Protein AF-A0A1Z1WPI7-F1 (afdb_monomer)

Mean predicted aligned error: 21.2 Å

Structure (mmCIF, N/CA/C/O backbone):
data_AF-A0A1Z1WPI7-F1
#
_entry.id   AF-A0A1Z1WPI7-F1
#
loop_
_atom_site.group_PDB
_atom_site.id
_atom_site.type_symbol
_atom_site.label_atom_id
_atom_site.label_alt_id
_atom_site.label_comp_id
_atom_site.label_asym_id
_atom_site.label_entity_id
_atom_site.label_seq_id
_atom_site.pdbx_PDB_ins_code
_atom_site.Cartn_x
_atom_site.Cartn_y
_atom_site.Cartn_z
_atom_site.occupancy
_atom_site.B_iso_or_equiv
_atom_site.auth_seq_id
_atom_site.auth_comp_id
_atom_site.auth_asym_id
_atom_site.auth_atom_id
_atom_site.pdbx_PDB_model_num
ATOM 1 N N . MET A 1 1 ? -1.617 28.868 -52.936 1.00 32.94 1 MET A N 1
ATOM 2 C CA . MET A 1 1 ? -2.208 29.640 -51.812 1.00 32.94 1 MET A CA 1
ATOM 3 C C . MET A 1 1 ? -1.440 29.345 -50.527 1.00 32.94 1 MET A C 1
ATOM 5 O O . MET A 1 1 ? -1.258 28.173 -50.223 1.00 32.94 1 MET A O 1
ATOM 9 N N . ARG A 1 2 ? -1.008 30.356 -49.756 1.00 34.38 2 ARG A N 1
ATOM 10 C CA . ARG A 1 2 ? -0.411 30.144 -48.420 1.00 34.38 2 ARG A CA 1
ATOM 11 C C . ARG A 1 2 ? -1.518 29.889 -47.385 1.00 34.38 2 ARG A C 1
ATOM 13 O O . ARG A 1 2 ? -2.232 30.821 -47.031 1.00 34.38 2 ARG A O 1
ATOM 20 N N . ARG A 1 3 ? -1.651 28.663 -46.863 1.00 34.53 3 ARG A N 1
ATOM 21 C CA . ARG A 1 3 ? -2.410 28.413 -45.621 1.00 34.53 3 ARG A CA 1
ATOM 22 C C . ARG A 1 3 ? -1.461 28.576 -44.436 1.00 34.53 3 ARG A C 1
ATOM 24 O O . ARG A 1 3 ? -0.610 27.724 -44.213 1.00 34.53 3 ARG A O 1
ATOM 31 N N . GLY A 1 4 ? -1.587 29.683 -43.706 1.00 31.03 4 GLY A N 1
ATOM 32 C CA . GLY A 1 4 ? -0.762 29.945 -42.526 1.00 31.03 4 GLY A CA 1
ATOM 33 C C . GLY A 1 4 ? -0.968 28.877 -41.449 1.00 31.03 4 GLY A C 1
ATOM 34 O O . GLY A 1 4 ? -2.103 28.586 -41.069 1.00 31.03 4 GLY A O 1
ATOM 35 N N . ALA A 1 5 ? 0.127 28.303 -40.947 1.00 36.59 5 ALA A N 1
ATOM 36 C CA . ALA A 1 5 ? 0.103 27.317 -39.873 1.00 36.59 5 ALA A CA 1
ATOM 37 C C . ALA A 1 5 ? -0.274 27.987 -38.539 1.00 36.59 5 ALA A C 1
ATOM 39 O O . ALA A 1 5 ? 0.582 28.376 -37.745 1.00 36.59 5 ALA A O 1
ATOM 40 N N . ALA A 1 6 ? -1.577 28.146 -38.297 1.00 33.50 6 ALA A N 1
ATOM 41 C CA . ALA A 1 6 ? -2.096 28.681 -37.046 1.00 33.50 6 ALA A CA 1
ATOM 42 C C . ALA A 1 6 ? -1.618 27.810 -35.873 1.00 33.50 6 ALA A C 1
ATOM 44 O O . ALA A 1 6 ? -2.041 26.660 -35.729 1.00 33.50 6 ALA A O 1
ATOM 45 N N . VAL A 1 7 ? -0.734 28.362 -35.034 1.00 39.66 7 VAL A N 1
ATOM 46 C CA . VAL A 1 7 ? -0.129 27.662 -33.892 1.00 39.66 7 VAL A CA 1
ATOM 47 C C . VAL A 1 7 ? -1.212 27.345 -32.859 1.00 39.66 7 VAL A C 1
ATOM 49 O O . VAL A 1 7 ? -1.487 28.130 -31.946 1.00 39.66 7 VAL A O 1
ATOM 52 N N . ARG A 1 8 ? -1.839 26.172 -33.008 1.00 40.34 8 ARG A N 1
ATOM 53 C CA . ARG A 1 8 ? -2.833 25.622 -32.081 1.00 40.34 8 ARG A CA 1
ATOM 54 C C . ARG A 1 8 ? -2.172 25.376 -30.725 1.00 40.34 8 ARG A C 1
ATOM 56 O O . ARG A 1 8 ? -1.647 24.297 -30.458 1.00 40.34 8 ARG A O 1
ATOM 63 N N . ARG A 1 9 ? -2.200 26.394 -29.858 1.00 49.09 9 ARG A N 1
ATOM 64 C CA . ARG A 1 9 ? -1.829 26.274 -28.441 1.00 49.09 9 ARG A CA 1
ATOM 65 C C . ARG A 1 9 ? -2.618 25.091 -27.855 1.00 49.09 9 ARG A C 1
ATOM 67 O O . ARG A 1 9 ? -3.845 25.112 -27.960 1.00 49.09 9 ARG A O 1
ATOM 74 N N . PRO A 1 10 ? -1.969 24.067 -27.268 1.00 51.22 10 PRO A N 1
ATOM 75 C CA . PRO A 1 10 ? -2.675 22.877 -26.805 1.00 51.22 10 PRO A CA 1
ATOM 76 C C . PRO A 1 10 ? -3.726 23.263 -25.749 1.00 51.22 10 PRO A C 1
ATOM 78 O O . PRO A 1 10 ? -3.435 24.104 -24.888 1.00 51.22 10 PRO A O 1
ATOM 81 N N . PRO A 1 11 ? -4.946 22.693 -25.804 1.00 49.06 11 PRO A N 1
ATOM 82 C CA . PRO A 1 11 ? -6.082 23.166 -25.017 1.00 49.06 11 PRO A CA 1
ATOM 83 C C . PRO A 1 11 ? -5.834 22.933 -23.525 1.00 49.06 11 PRO A C 1
ATOM 85 O O . PRO A 1 11 ? -5.950 21.812 -23.033 1.00 49.06 11 PRO A O 1
ATOM 88 N N . ARG A 1 12 ? -5.491 24.001 -22.792 1.00 62.25 12 ARG A N 1
ATOM 89 C CA . ARG A 1 12 ? -5.020 23.946 -21.391 1.00 62.25 12 ARG A CA 1
ATOM 90 C C . ARG A 1 12 ? -6.008 23.315 -20.400 1.00 62.25 12 ARG A C 1
ATOM 92 O O . ARG A 1 12 ? -5.585 22.936 -19.313 1.00 62.25 12 ARG A O 1
ATOM 99 N N . GLY A 1 13 ? -7.280 23.160 -20.777 1.00 69.00 13 GLY A N 1
ATOM 100 C CA . GLY A 1 13 ? -8.327 22.564 -19.943 1.00 69.00 13 GLY A CA 1
ATOM 101 C C . GLY A 1 13 ? -7.984 21.181 -19.379 1.00 69.00 13 GLY A C 1
ATOM 102 O O . GLY A 1 13 ? -8.378 20.896 -18.255 1.00 69.00 13 GLY A O 1
ATOM 103 N N . HIS A 1 14 ? -7.180 20.361 -20.071 1.00 69.69 14 HIS A N 1
ATOM 104 C CA . HIS A 1 14 ? -6.776 19.047 -19.547 1.00 69.69 14 HIS A CA 1
ATOM 105 C C . HIS A 1 14 ? -5.977 19.130 -18.235 1.00 69.69 14 HIS A C 1
ATOM 107 O O . HIS A 1 14 ? -6.148 18.271 -17.377 1.00 69.69 14 HIS A O 1
ATOM 113 N N . TRP A 1 15 ? -5.176 20.183 -18.023 1.00 74.56 15 TRP A N 1
ATOM 114 C CA . TRP A 1 15 ? -4.492 20.405 -16.742 1.00 74.56 15 TRP A CA 1
ATOM 115 C C . TRP A 1 15 ? -5.461 20.799 -15.628 1.00 74.56 15 TRP A C 1
ATOM 117 O O . TRP A 1 15 ? -5.287 20.370 -14.494 1.00 74.56 15 TRP A O 1
ATOM 127 N N . LEU A 1 16 ? -6.493 21.584 -15.946 1.00 77.12 16 LEU A N 1
ATOM 128 C CA . LEU A 1 16 ? -7.497 22.019 -14.974 1.00 77.12 16 LEU A CA 1
ATOM 129 C C . LEU A 1 16 ? -8.421 20.855 -14.578 1.00 77.12 16 LEU A C 1
ATOM 131 O O . LEU A 1 16 ? -8.688 20.669 -13.395 1.00 77.12 16 LEU A O 1
ATOM 135 N N . VAL A 1 17 ? -8.814 20.013 -15.541 1.00 76.75 17 VAL A N 1
ATOM 136 C CA . VAL A 1 17 ? -9.531 18.751 -15.285 1.00 76.75 17 VAL A CA 1
ATOM 137 C C . VAL A 1 17 ? -8.669 17.787 -14.465 1.00 76.75 17 VAL A C 1
ATOM 139 O O . VAL A 1 17 ? -9.158 17.238 -13.483 1.00 76.75 17 VAL A O 1
ATOM 142 N N . LEU A 1 18 ? -7.385 17.614 -14.803 1.00 74.56 18 LEU A N 1
ATOM 143 C CA . LEU A 1 18 ? -6.472 16.757 -14.040 1.00 74.56 18 LEU A CA 1
ATOM 144 C C . LEU A 1 18 ? -6.301 17.247 -12.594 1.00 74.56 18 LEU A C 1
ATOM 146 O O . LEU A 1 18 ? -6.396 16.445 -11.671 1.00 74.56 18 LEU A O 1
ATOM 150 N N . LEU A 1 19 ? -6.100 18.552 -12.383 1.00 76.56 19 LEU A N 1
ATOM 151 C CA . LEU A 1 19 ? -6.008 19.142 -11.043 1.00 76.56 19 LEU A CA 1
ATOM 152 C C . LEU A 1 19 ? -7.310 18.976 -10.250 1.00 76.56 19 LEU A C 1
ATOM 154 O O . LEU A 1 19 ? -7.251 18.652 -9.067 1.00 76.56 19 LEU A O 1
ATOM 158 N N . LEU A 1 20 ? -8.474 19.135 -10.889 1.00 76.88 20 LEU A N 1
ATOM 159 C CA . LEU A 1 20 ? -9.774 18.919 -10.250 1.00 76.88 20 LEU A CA 1
ATOM 160 C C . LEU A 1 20 ? -9.973 17.450 -9.844 1.00 76.88 20 LEU A C 1
ATOM 162 O O . LEU A 1 20 ? -10.379 17.179 -8.717 1.00 76.88 20 LEU A O 1
ATOM 166 N N . VAL A 1 21 ? -9.638 16.499 -10.723 1.00 75.31 21 VAL A N 1
ATOM 167 C CA . VAL A 1 21 ? -9.708 15.058 -10.424 1.00 75.31 21 VAL A CA 1
ATOM 168 C C . VAL A 1 21 ? -8.744 14.688 -9.296 1.00 75.31 21 VAL A C 1
ATOM 170 O O . VAL A 1 21 ? -9.155 14.022 -8.349 1.00 75.31 21 VAL A O 1
ATOM 173 N N . LEU A 1 22 ? -7.494 15.161 -9.339 1.00 74.50 22 LEU A N 1
ATOM 174 C CA . LEU A 1 22 ? -6.513 14.925 -8.275 1.00 74.50 22 LEU A CA 1
ATOM 175 C C . LEU A 1 22 ? -6.944 15.546 -6.939 1.00 74.50 22 LEU A C 1
ATOM 177 O O . LEU A 1 22 ? -6.740 14.925 -5.900 1.00 74.50 22 LEU A O 1
ATOM 181 N N . LEU A 1 23 ? -7.584 16.720 -6.948 1.00 74.50 23 LEU A N 1
ATOM 182 C CA . LEU A 1 23 ? -8.139 17.343 -5.745 1.00 74.50 23 LEU A CA 1
ATOM 183 C C . LEU A 1 23 ? -9.301 16.521 -5.167 1.00 74.50 23 LEU A C 1
ATOM 185 O O . LEU A 1 23 ? -9.320 16.264 -3.966 1.00 74.50 23 LEU A O 1
ATOM 189 N N . VAL A 1 24 ? -10.238 16.060 -6.002 1.00 75.00 24 VAL A N 1
ATOM 190 C CA . VAL A 1 24 ? -11.356 15.201 -5.566 1.00 75.00 24 VAL A CA 1
ATOM 191 C C . VAL A 1 24 ? -10.845 13.865 -5.020 1.00 75.00 24 VAL A C 1
ATOM 193 O O . VAL A 1 24 ? -11.319 13.415 -3.977 1.00 75.00 24 VAL A O 1
ATOM 196 N N . VAL A 1 25 ? -9.842 13.257 -5.660 1.00 71.00 25 VAL A N 1
ATOM 197 C CA . VAL A 1 25 ? -9.170 12.040 -5.173 1.00 71.00 25 VAL A CA 1
ATOM 198 C C . VAL A 1 25 ? -8.462 12.295 -3.841 1.00 71.00 25 VAL A C 1
ATOM 200 O O . VAL A 1 25 ? -8.660 11.538 -2.897 1.00 71.00 25 VAL A O 1
ATOM 203 N N . ALA A 1 26 ? -7.698 13.381 -3.712 1.00 71.62 26 ALA A N 1
ATOM 204 C CA . ALA A 1 26 ? -7.003 13.714 -2.470 1.00 71.62 26 ALA A CA 1
ATOM 205 C C . ALA A 1 26 ? -7.980 13.981 -1.312 1.00 71.62 26 ALA A C 1
ATOM 207 O O . ALA A 1 26 ? -7.765 13.486 -0.209 1.00 71.62 26 ALA A O 1
ATOM 208 N N . VAL A 1 27 ? -9.077 14.705 -1.558 1.00 72.88 27 VAL A N 1
ATOM 209 C CA . VAL A 1 27 ? -10.112 14.989 -0.548 1.00 72.88 27 VAL A CA 1
ATOM 210 C C . VAL A 1 27 ? -10.879 13.723 -0.157 1.00 72.88 27 VAL A C 1
ATOM 212 O O . VAL A 1 27 ? -11.120 13.511 1.030 1.00 72.88 27 VAL A O 1
ATOM 215 N N . THR A 1 28 ? -11.233 12.855 -1.111 1.00 69.12 28 THR A N 1
ATOM 216 C CA . THR A 1 28 ? -11.934 11.592 -0.806 1.00 69.12 28 THR A CA 1
ATOM 217 C C . THR A 1 28 ? -11.032 10.588 -0.089 1.00 69.12 28 THR A C 1
ATOM 219 O O . THR A 1 28 ? -11.479 9.990 0.886 1.00 69.12 28 THR A O 1
ATOM 222 N N . LEU A 1 29 ? -9.755 10.466 -0.470 1.00 69.19 29 LEU A N 1
ATOM 223 C CA . LEU A 1 29 ? -8.763 9.676 0.269 1.00 69.19 29 LEU A CA 1
ATOM 224 C C . LEU A 1 29 ? -8.523 10.225 1.680 1.00 69.19 29 LEU A C 1
ATOM 226 O O . LEU A 1 29 ? -8.570 9.459 2.639 1.00 69.19 29 LEU A O 1
ATOM 230 N N . PHE A 1 30 ? -8.312 11.538 1.831 1.00 71.06 30 PHE A N 1
ATOM 231 C CA . PHE A 1 30 ? -8.130 12.165 3.144 1.00 71.06 30 PHE A CA 1
ATOM 232 C C . PHE A 1 30 ? -9.346 11.911 4.041 1.00 71.06 30 PHE A C 1
ATOM 234 O O . PHE A 1 30 ? -9.194 11.521 5.196 1.00 71.06 30 PHE A O 1
ATOM 241 N N . PHE A 1 31 ? -10.559 12.071 3.502 1.00 69.12 31 PHE A N 1
ATOM 242 C CA . PHE A 1 31 ? -11.795 11.784 4.222 1.00 69.12 31 PHE A CA 1
ATOM 243 C C . PHE A 1 31 ? -11.914 10.301 4.600 1.00 69.12 31 PHE A C 1
ATOM 245 O O . PHE A 1 31 ? -12.256 9.996 5.743 1.00 69.12 31 PHE A O 1
ATOM 252 N N . GLU A 1 32 ? -11.600 9.374 3.692 1.00 68.56 32 GLU A N 1
ATOM 253 C CA . GLU A 1 32 ? -11.678 7.931 3.944 1.00 68.56 32 GLU A CA 1
ATOM 254 C C . GLU A 1 32 ? -10.673 7.480 5.011 1.00 68.56 32 GLU A C 1
ATOM 256 O O . GLU A 1 32 ? -11.058 6.800 5.963 1.00 68.56 32 GLU A O 1
ATOM 261 N N . GLY A 1 33 ? -9.416 7.923 4.910 1.00 64.94 33 GLY A N 1
ATOM 262 C CA . GLY A 1 33 ? -8.369 7.648 5.893 1.00 64.94 33 GLY A CA 1
ATOM 263 C C . GLY A 1 33 ? -8.685 8.250 7.263 1.00 64.94 33 GLY A C 1
ATOM 264 O O . GLY A 1 33 ? -8.672 7.544 8.273 1.00 64.94 33 GLY A O 1
ATOM 265 N N . TRP A 1 34 ? -9.074 9.529 7.310 1.00 66.25 34 TRP A N 1
ATOM 266 C CA . TRP A 1 34 ? -9.454 10.217 8.549 1.00 66.25 34 TRP A CA 1
ATOM 267 C C . TRP A 1 34 ? -10.656 9.559 9.243 1.00 66.25 34 TRP A C 1
ATOM 269 O O . TRP A 1 34 ? -10.625 9.295 10.445 1.00 66.25 34 TRP A O 1
ATOM 279 N N . THR A 1 35 ? -11.718 9.243 8.496 1.00 60.75 35 THR A N 1
ATOM 280 C CA . THR A 1 35 ? -12.928 8.606 9.051 1.00 60.75 35 THR A CA 1
ATOM 281 C C . THR A 1 35 ? -12.760 7.124 9.388 1.00 60.75 35 THR A C 1
ATOM 283 O O . THR A 1 35 ? -13.684 6.549 9.964 1.00 60.75 35 THR A O 1
ATOM 286 N N . THR A 1 36 ? -11.607 6.522 9.079 1.00 57.88 36 THR A N 1
ATOM 287 C CA . THR A 1 36 ? -11.300 5.115 9.381 1.00 57.88 36 THR A CA 1
ATOM 288 C C . THR A 1 36 ? -10.237 4.965 10.474 1.00 57.88 36 THR A C 1
ATOM 290 O O . THR A 1 36 ? -10.410 4.119 11.344 1.00 57.88 36 THR A O 1
ATOM 293 N N . HIS A 1 37 ? -9.189 5.803 10.501 1.00 52.97 37 HIS A N 1
ATOM 294 C CA . HIS A 1 37 ? -8.031 5.609 11.392 1.00 52.97 37 HIS A CA 1
ATOM 295 C C . HIS A 1 37 ? -7.877 6.626 12.541 1.00 52.97 37 HIS A C 1
ATOM 297 O O . HIS A 1 37 ? -7.374 6.246 13.597 1.00 52.97 37 HIS A O 1
ATOM 303 N N . GLN A 1 38 ? -8.391 7.865 12.449 1.00 48.00 38 GLN A N 1
ATOM 304 C CA . GLN A 1 38 ? -8.475 8.814 13.593 1.00 48.00 38 GLN A CA 1
ATOM 305 C C . GLN A 1 38 ? -9.589 8.427 14.599 1.00 48.00 38 GLN A C 1
ATOM 307 O O . GLN A 1 38 ? -10.357 9.264 15.077 1.00 48.00 38 GLN A O 1
ATOM 312 N N . VAL A 1 39 ? -9.741 7.124 14.838 1.00 48.25 39 VAL A N 1
ATOM 313 C CA . VAL A 1 39 ? -10.968 6.472 15.313 1.00 48.25 39 VAL A CA 1
ATOM 314 C C . VAL A 1 39 ? -10.675 5.390 16.355 1.00 48.25 39 VAL A C 1
ATOM 316 O O . VAL A 1 39 ? -11.406 5.272 17.333 1.00 48.25 39 VAL A O 1
ATOM 319 N N . ASP A 1 40 ? -9.587 4.634 16.182 1.00 41.41 40 ASP A N 1
ATOM 320 C CA . ASP A 1 40 ? -9.308 3.434 16.984 1.00 41.41 40 ASP A CA 1
ATOM 321 C C . ASP A 1 40 ? -8.554 3.689 18.299 1.00 41.41 40 ASP A C 1
ATOM 323 O O . ASP A 1 40 ? -8.509 2.810 19.157 1.00 41.41 40 ASP A O 1
ATOM 327 N N . ALA A 1 41 ? -8.042 4.902 18.516 1.00 39.16 41 ALA A N 1
ATOM 328 C CA . ALA A 1 41 ? -7.296 5.282 19.723 1.00 39.16 41 ALA A CA 1
ATOM 329 C C . ALA A 1 41 ? -8.152 5.401 21.011 1.00 39.16 41 ALA A C 1
ATOM 331 O O . ALA A 1 41 ? -7.642 5.815 22.046 1.00 39.16 41 ALA A O 1
ATOM 332 N N . ALA A 1 42 ? -9.449 5.074 20.954 1.00 43.69 42 ALA A N 1
ATOM 333 C CA . ALA A 1 42 ? -10.412 5.242 22.049 1.00 43.69 42 ALA A CA 1
ATOM 334 C C . ALA A 1 42 ? -11.300 3.996 22.269 1.00 43.69 42 ALA A C 1
ATOM 336 O O . ALA A 1 42 ? -12.483 4.124 22.582 1.00 43.69 42 ALA A O 1
ATOM 337 N N . ARG A 1 43 ? -10.742 2.790 22.070 1.00 49.88 43 ARG A N 1
ATOM 338 C CA . ARG A 1 43 ? -11.417 1.496 22.334 1.00 49.88 43 ARG A CA 1
ATOM 339 C C . ARG A 1 43 ? -11.206 0.953 23.759 1.00 49.88 43 ARG A C 1
ATOM 341 O O . ARG A 1 43 ? -11.812 -0.051 24.130 1.00 49.88 43 ARG A O 1
ATOM 348 N N . THR A 1 44 ? -10.323 1.564 24.547 1.00 53.00 44 THR A N 1
ATOM 349 C CA . THR A 1 44 ? -10.037 1.193 25.941 1.00 53.00 44 THR A CA 1
ATOM 350 C C . THR A 1 44 ? -10.744 2.149 26.895 1.00 53.00 44 THR A C 1
ATOM 352 O O . THR A 1 44 ? -10.412 3.329 26.982 1.00 53.00 44 THR A O 1
ATOM 355 N N . LYS A 1 45 ? -11.725 1.629 27.637 1.00 58.84 45 LYS A N 1
ATOM 356 C CA . LYS A 1 45 ? -12.416 2.385 28.684 1.00 58.84 45 LYS A CA 1
ATOM 357 C C . LYS A 1 45 ? -11.468 2.610 29.874 1.00 58.84 45 LYS A C 1
ATOM 359 O O . LYS A 1 45 ? -10.993 1.616 30.426 1.00 58.84 45 LYS A O 1
ATOM 364 N N . PRO A 1 46 ? -11.211 3.856 30.310 1.00 61.03 46 PRO A N 1
ATOM 365 C CA . PRO A 1 46 ? -10.409 4.106 31.505 1.00 61.03 46 PRO A CA 1
ATOM 366 C C . PRO A 1 46 ? -11.139 3.625 32.777 1.00 61.03 46 PRO A C 1
ATOM 368 O O . PRO A 1 46 ? -12.374 3.617 32.810 1.00 61.03 46 PRO A O 1
ATOM 371 N N . PRO A 1 47 ? -10.412 3.254 33.848 1.00 63.91 47 PRO A N 1
ATOM 372 C CA . PRO A 1 47 ? -11.021 2.817 35.104 1.00 63.91 47 PRO A CA 1
ATOM 373 C C . PRO A 1 47 ? -11.893 3.911 35.747 1.00 63.91 47 PRO A C 1
ATOM 375 O O . PRO A 1 47 ? -11.672 5.110 35.560 1.00 63.91 47 PRO A O 1
ATOM 378 N N . CYS A 1 48 ? -12.888 3.496 36.539 1.00 71.56 48 CYS A N 1
ATOM 379 C CA . CYS A 1 48 ? -13.849 4.394 37.187 1.00 71.56 48 CYS A CA 1
ATOM 380 C C . CYS A 1 48 ? -13.216 5.257 38.295 1.00 71.56 48 CYS A C 1
ATOM 382 O O . CYS A 1 48 ? -13.342 4.967 39.480 1.00 71.56 48 CYS A O 1
ATOM 384 N N . THR A 1 49 ? -12.581 6.365 37.913 1.00 71.75 49 THR A N 1
ATOM 385 C CA . THR A 1 49 ? -11.923 7.307 38.840 1.00 71.75 49 THR A CA 1
ATOM 386 C C . THR A 1 49 ? -12.885 8.160 39.671 1.00 71.75 49 THR A C 1
ATOM 388 O O . THR A 1 49 ? -12.482 8.705 40.697 1.00 71.75 49 THR A O 1
ATOM 391 N N . ARG A 1 50 ? -14.147 8.315 39.243 1.00 80.62 50 ARG A N 1
ATOM 392 C CA . ARG A 1 50 ? -15.207 9.038 39.975 1.00 80.62 50 ARG A CA 1
ATOM 393 C C . ARG A 1 50 ? -16.565 8.363 39.730 1.00 80.62 50 ARG A C 1
ATOM 395 O O . ARG A 1 50 ? -16.888 8.153 38.560 1.00 80.62 50 ARG A O 1
ATOM 402 N N . PRO A 1 51 ? -17.365 8.033 40.759 1.00 83.00 51 PRO A N 1
ATOM 403 C CA . PRO A 1 51 ? -18.720 7.516 40.562 1.00 83.00 51 PRO A CA 1
ATOM 404 C C . PRO A 1 51 ? -19.654 8.596 39.995 1.00 83.00 51 PRO A C 1
ATOM 406 O O . PRO A 1 51 ? -19.332 9.789 40.006 1.00 83.00 51 PRO A O 1
ATOM 409 N N . ILE A 1 52 ? -20.821 8.178 39.505 1.00 86.88 52 ILE A N 1
ATOM 410 C CA . ILE A 1 52 ? -21.882 9.101 39.085 1.00 86.88 52 ILE A CA 1
ATOM 411 C C . ILE A 1 52 ? -22.542 9.775 40.313 1.00 86.88 52 ILE A C 1
ATOM 413 O O . ILE A 1 52 ? -22.405 9.290 41.438 1.00 86.88 52 ILE A O 1
ATOM 417 N N . PRO A 1 53 ? -23.246 10.913 40.159 1.00 85.81 53 PRO A N 1
ATOM 418 C CA . PRO A 1 53 ? -23.950 11.554 41.269 1.00 85.81 53 PRO A CA 1
ATOM 419 C C . PRO A 1 53 ? -25.067 10.659 41.819 1.00 85.81 53 PRO A C 1
ATOM 421 O O . PRO A 1 53 ? -25.843 10.111 41.040 1.00 85.81 53 PRO A O 1
ATOM 424 N N . ARG A 1 54 ? -25.233 10.606 43.150 1.00 82.94 54 ARG A N 1
ATOM 425 C CA . ARG A 1 54 ? -26.237 9.754 43.833 1.00 82.94 54 ARG A CA 1
ATOM 426 C C . ARG A 1 54 ? -27.672 9.879 43.299 1.00 82.94 54 ARG A C 1
ATOM 428 O O . ARG A 1 54 ? -28.418 8.915 43.346 1.00 82.94 54 ARG A O 1
ATOM 435 N N . ALA A 1 55 ? -28.056 11.041 42.765 1.00 80.75 55 ALA A N 1
ATOM 436 C CA . ALA A 1 55 ? -29.371 11.265 42.149 1.00 80.75 55 ALA A CA 1
ATOM 437 C C . ALA A 1 55 ? -29.600 10.499 40.824 1.00 80.75 55 ALA A C 1
ATOM 439 O O . ALA A 1 55 ? -30.709 10.515 40.298 1.00 80.75 55 ALA A O 1
ATOM 440 N N . ALA A 1 56 ? -28.563 9.861 40.277 1.00 81.69 56 ALA A N 1
ATOM 441 C CA . ALA A 1 56 ? -28.620 8.965 39.124 1.00 81.69 56 ALA A CA 1
ATOM 442 C C . ALA A 1 56 ? -28.113 7.542 39.442 1.00 81.69 56 ALA A C 1
ATOM 444 O O . ALA A 1 56 ? -28.122 6.682 38.566 1.00 81.69 56 ALA A O 1
ATOM 445 N N . ASP A 1 57 ? -27.681 7.299 40.683 1.00 83.00 57 ASP A N 1
ATOM 446 C CA . ASP A 1 57 ? -27.115 6.035 41.171 1.00 83.00 57 ASP A CA 1
ATOM 447 C C . ASP A 1 57 ? -28.198 5.173 41.846 1.00 83.00 57 ASP A C 1
ATOM 449 O O . ASP A 1 57 ? -28.042 4.672 42.957 1.00 83.00 57 ASP A O 1
ATOM 453 N N . ASP A 1 58 ? -29.364 5.076 41.200 1.00 82.81 58 ASP A N 1
ATOM 454 C CA . ASP A 1 58 ? -30.548 4.379 41.719 1.00 82.81 58 ASP A CA 1
ATOM 455 C C . ASP A 1 58 ? -30.884 3.091 40.948 1.00 82.81 58 ASP A C 1
ATOM 457 O O . ASP A 1 58 ? -32.003 2.576 41.010 1.00 82.81 58 ASP A O 1
ATOM 461 N N . GLY A 1 59 ? -29.901 2.560 40.211 1.00 79.81 59 GLY A N 1
ATOM 462 C CA . GLY A 1 59 ? -29.997 1.290 39.485 1.00 79.81 59 GLY A CA 1
ATOM 463 C C . GLY A 1 59 ? -30.988 1.291 38.316 1.00 79.81 59 GLY A C 1
ATOM 464 O O . GLY A 1 59 ? -31.390 0.221 37.855 1.00 79.81 59 GLY A O 1
ATOM 465 N N . LYS A 1 60 ? -31.425 2.465 37.843 1.00 89.69 60 LYS A N 1
ATOM 466 C CA . LYS A 1 60 ? -32.354 2.600 36.715 1.00 89.69 60 LYS A CA 1
ATOM 467 C C . LYS A 1 60 ? -31.604 2.881 35.398 1.00 89.69 60 LYS A C 1
ATOM 469 O O . LYS A 1 60 ? -30.785 3.797 35.351 1.00 89.69 60 LYS A O 1
ATOM 474 N N . PRO A 1 61 ? -31.896 2.154 34.303 1.00 89.94 61 PRO A N 1
ATOM 475 C CA . PRO A 1 61 ? -31.074 2.171 33.087 1.00 89.94 61 PRO A CA 1
ATOM 476 C C . PRO A 1 61 ? -31.296 3.366 32.145 1.00 89.94 61 PRO A C 1
ATOM 478 O O . PRO A 1 61 ? -30.518 3.560 31.215 1.00 89.94 61 PRO A O 1
ATOM 481 N N . LEU A 1 62 ? -32.359 4.156 32.314 1.00 92.44 62 LEU A N 1
ATOM 482 C CA . LEU A 1 62 ? -32.664 5.278 31.419 1.00 92.44 62 LEU A CA 1
ATOM 483 C C . LEU A 1 62 ? -32.346 6.595 32.114 1.00 92.44 62 LEU A C 1
ATOM 485 O O . LEU A 1 62 ? -32.945 6.884 33.146 1.00 92.44 62 LEU A O 1
ATOM 489 N N . LEU A 1 63 ? -31.458 7.407 31.536 1.00 91.31 63 LEU A N 1
ATOM 490 C CA . LEU A 1 63 ? -31.003 8.668 32.120 1.00 91.31 63 LEU A CA 1
ATOM 491 C C . LEU A 1 63 ? -31.392 9.854 31.232 1.00 91.31 63 LEU A C 1
ATOM 493 O O . LEU A 1 63 ? -30.889 10.023 30.117 1.00 91.31 63 LEU A O 1
ATOM 497 N N . ARG A 1 64 ? -32.259 10.722 31.760 1.00 90.00 64 ARG A N 1
ATOM 498 C CA . ARG A 1 64 ? -32.608 12.010 31.158 1.00 90.00 64 ARG A CA 1
ATOM 499 C C . ARG A 1 64 ? -32.042 13.145 32.003 1.00 90.00 64 ARG A C 1
ATOM 501 O O . ARG A 1 64 ? -32.447 13.346 33.147 1.00 90.00 64 ARG A O 1
ATOM 508 N N . PHE A 1 65 ? -31.142 13.916 31.408 1.00 87.75 65 PHE A N 1
ATOM 509 C CA . PHE A 1 65 ? -30.557 15.112 32.006 1.00 87.75 65 PHE A CA 1
ATOM 510 C C . PHE A 1 65 ? -31.471 16.324 31.750 1.00 87.75 65 PHE A C 1
ATOM 512 O O . PHE A 1 65 ? -32.181 16.379 30.743 1.00 87.75 65 PHE A O 1
ATOM 519 N N . GLY A 1 66 ? -31.461 17.300 32.655 1.00 80.31 66 GLY A N 1
ATOM 520 C CA . GLY A 1 66 ? -32.218 18.544 32.533 1.00 80.31 66 GLY A CA 1
ATOM 521 C C . GLY A 1 66 ? -31.672 19.652 33.443 1.00 80.31 66 GLY A C 1
ATOM 522 O O . GLY A 1 66 ? -30.749 19.417 34.224 1.00 80.31 66 GLY A O 1
ATOM 523 N N . PRO A 1 67 ? -32.241 20.870 33.389 1.00 72.94 67 PRO A N 1
ATOM 524 C CA . PRO A 1 67 ? -31.708 22.029 34.113 1.00 72.94 67 PRO A CA 1
ATOM 525 C C . PRO A 1 67 ? -31.780 21.905 35.645 1.00 72.94 67 PRO A C 1
ATOM 527 O O . PRO A 1 67 ? -31.063 22.614 36.341 1.00 72.94 67 PRO A O 1
ATOM 530 N N . LYS A 1 68 ? -32.613 20.998 36.180 1.00 69.19 68 LYS A N 1
ATOM 531 C CA . LYS A 1 68 ? -32.732 20.712 37.623 1.00 69.19 68 LYS A CA 1
ATOM 532 C C . LYS A 1 68 ? -31.965 19.456 38.084 1.00 69.19 68 LYS A C 1
ATOM 534 O O . LYS A 1 68 ? -32.127 19.048 39.227 1.00 69.19 68 LYS A O 1
ATOM 539 N N . GLY A 1 69 ? -31.156 18.831 37.221 1.00 80.75 69 GLY A N 1
ATOM 540 C CA . GLY A 1 69 ? -30.387 17.620 37.541 1.00 80.75 69 GLY A CA 1
ATOM 541 C C . GLY A 1 69 ? -30.637 16.462 36.571 1.00 80.75 69 GLY A C 1
ATOM 542 O O . GLY A 1 69 ? -30.935 16.674 35.396 1.00 80.75 69 GLY A O 1
ATOM 543 N N . VAL A 1 70 ? -30.500 15.227 37.056 1.00 87.69 70 VAL A N 1
ATOM 544 C CA . VAL A 1 70 ? -30.772 14.007 36.279 1.00 87.69 70 VAL A CA 1
ATOM 545 C C . VAL A 1 70 ? -32.026 13.329 36.811 1.00 87.69 70 VAL A C 1
ATOM 547 O O . VAL A 1 70 ? -32.281 13.322 38.010 1.00 87.69 70 VAL A O 1
ATOM 550 N N . THR A 1 71 ? -32.815 12.781 35.894 1.00 89.50 71 THR A N 1
ATOM 551 C CA . THR A 1 71 ? -34.022 12.000 36.166 1.00 89.50 71 THR A CA 1
ATOM 552 C C . THR A 1 71 ? -33.856 10.620 35.546 1.00 89.50 71 THR A C 1
ATOM 554 O O . THR A 1 71 ? -33.441 10.516 34.388 1.00 89.50 71 THR A O 1
ATOM 557 N N . THR A 1 72 ? -34.155 9.570 36.309 1.00 91.38 72 THR A N 1
ATOM 558 C CA . THR A 1 72 ? -33.916 8.183 35.898 1.00 91.38 72 THR A CA 1
ATOM 559 C C . THR A 1 72 ? -35.201 7.353 35.846 1.00 91.38 72 THR A C 1
ATOM 561 O O . THR A 1 72 ? -36.123 7.538 36.648 1.00 91.38 72 THR A O 1
ATOM 564 N N . ALA A 1 73 ? -35.273 6.422 34.892 1.00 91.00 73 ALA A N 1
ATOM 565 C CA . ALA A 1 73 ? -36.438 5.566 34.662 1.00 91.00 73 ALA A CA 1
ATOM 566 C C . ALA A 1 73 ? -36.054 4.105 34.367 1.00 91.00 73 ALA A C 1
ATOM 568 O O . ALA A 1 73 ? -34.974 3.812 33.855 1.00 91.00 73 ALA A O 1
ATOM 569 N N . ALA A 1 74 ? -36.968 3.189 34.684 1.00 91.25 74 ALA A N 1
ATOM 570 C CA . ALA A 1 74 ? -36.867 1.760 34.399 1.00 91.25 74 ALA A CA 1
ATOM 571 C C . ALA A 1 74 ? -38.126 1.281 33.660 1.00 91.25 74 ALA A C 1
ATOM 573 O O . ALA A 1 74 ? -39.129 1.995 33.614 1.00 91.25 74 ALA A O 1
ATOM 574 N N . MET A 1 75 ? -38.073 0.079 33.085 1.00 93.75 75 MET A N 1
ATOM 575 C CA . MET A 1 75 ? -39.237 -0.533 32.437 1.00 93.75 75 MET A CA 1
ATOM 576 C C . MET A 1 75 ? -40.336 -0.896 33.455 1.00 93.75 75 MET A C 1
ATOM 578 O O . MET A 1 75 ? -40.011 -1.235 34.598 1.00 93.75 75 MET A O 1
ATOM 582 N N . PRO A 1 76 ? -41.622 -0.891 33.054 1.00 92.25 76 PRO A N 1
ATOM 583 C CA . PRO A 1 76 ? -42.710 -1.422 33.871 1.00 92.25 76 PRO A CA 1
ATOM 584 C C . PRO A 1 76 ? -42.521 -2.913 34.212 1.00 92.25 76 PRO A C 1
ATOM 586 O O . PRO A 1 76 ? -41.888 -3.643 33.441 1.00 92.25 76 PRO A O 1
ATOM 589 N N . PRO A 1 77 ? -43.119 -3.411 35.313 1.00 90.25 77 PRO A N 1
ATOM 590 C CA . PRO A 1 77 ? -43.214 -4.845 35.585 1.00 90.25 77 PRO A CA 1
ATOM 591 C C . PRO A 1 77 ? -43.756 -5.640 34.385 1.00 90.25 77 PRO A C 1
ATOM 593 O O . PRO A 1 77 ? -44.506 -5.122 33.558 1.00 90.25 77 PRO A O 1
ATOM 596 N N . GLY A 1 78 ? -43.322 -6.894 34.252 1.00 87.88 78 GLY A N 1
ATOM 597 C CA . GLY A 1 78 ? -43.657 -7.770 33.120 1.00 87.88 78 GLY A CA 1
ATOM 598 C C . GLY A 1 78 ? -43.077 -7.363 31.752 1.00 87.88 78 GLY A C 1
ATOM 599 O O . GLY A 1 78 ? -43.178 -8.154 30.812 1.00 87.88 78 GLY A O 1
ATOM 600 N N . THR A 1 79 ? -42.461 -6.181 31.620 1.00 92.81 79 THR A N 1
ATOM 601 C CA . THR A 1 79 ? -42.034 -5.606 30.333 1.00 92.81 79 THR A CA 1
ATOM 602 C C . THR A 1 79 ? -40.514 -5.637 30.155 1.00 92.81 79 THR A C 1
ATOM 604 O O . THR A 1 79 ? -39.764 -5.109 30.975 1.00 92.81 79 THR A O 1
ATOM 607 N N . VAL A 1 80 ? -40.052 -6.202 29.039 1.00 94.69 80 VAL A N 1
ATOM 608 C CA . VAL A 1 80 ? -38.639 -6.217 28.640 1.00 94.69 80 VAL A CA 1
ATOM 609 C C . VAL A 1 80 ? -38.437 -5.320 27.421 1.00 94.69 80 VAL A C 1
ATOM 611 O O . VAL A 1 80 ? -39.013 -5.563 26.358 1.00 94.69 80 VAL A O 1
ATOM 614 N N . ALA A 1 81 ? -37.577 -4.310 27.555 1.00 95.38 81 ALA A N 1
ATOM 615 C CA . ALA A 1 81 ? -37.009 -3.608 26.413 1.00 95.38 81 ALA A CA 1
ATOM 616 C C . ALA A 1 81 ? -35.742 -4.339 25.960 1.00 95.38 81 ALA A C 1
ATOM 618 O O . ALA A 1 81 ? -34.743 -4.394 26.681 1.00 95.38 81 ALA A O 1
ATOM 619 N N . LEU A 1 82 ? -35.801 -4.931 24.771 1.00 94.12 82 LEU A N 1
ATOM 620 C CA . LEU A 1 82 ? -34.720 -5.740 24.218 1.00 94.12 82 LEU A CA 1
ATOM 621 C C . LEU A 1 82 ? -33.819 -4.857 23.347 1.00 94.12 82 LEU A C 1
ATOM 623 O O . LEU A 1 82 ? -34.315 -4.211 22.422 1.00 94.12 82 LEU A O 1
ATOM 627 N N . THR A 1 83 ? -32.517 -4.800 23.642 1.00 95.50 83 THR A N 1
ATOM 628 C CA . THR A 1 83 ? -31.580 -3.880 22.974 1.00 95.50 83 THR A CA 1
ATOM 629 C C . THR A 1 83 ? -30.374 -4.598 22.366 1.00 95.50 83 THR A C 1
ATOM 631 O O . THR A 1 83 ? -29.802 -5.489 22.995 1.00 95.50 83 THR A O 1
ATOM 634 N N . PHE A 1 84 ? -30.000 -4.214 21.139 1.00 95.50 84 PHE A N 1
ATOM 635 C CA . PHE A 1 84 ? -28.935 -4.852 20.354 1.00 95.50 84 PHE A CA 1
ATOM 636 C C . PHE A 1 84 ? -27.882 -3.852 19.878 1.00 95.50 84 PHE A C 1
ATOM 638 O O . PHE A 1 84 ? -28.188 -2.983 19.060 1.00 95.50 84 PHE A O 1
ATOM 645 N N . ASP A 1 85 ? -26.634 -4.033 20.301 1.00 93.19 85 ASP A N 1
ATOM 646 C CA . ASP A 1 85 ? -25.567 -3.046 20.105 1.00 93.19 85 ASP A CA 1
ATOM 647 C C . ASP A 1 85 ? -24.573 -3.450 19.001 1.00 93.19 85 ASP A C 1
ATOM 649 O O . ASP A 1 85 ? -24.220 -4.624 18.857 1.00 93.19 85 ASP A O 1
ATOM 653 N N . GLY A 1 86 ? -24.082 -2.458 18.250 1.00 84.06 86 GLY A N 1
ATOM 654 C CA . GLY A 1 86 ? -22.905 -2.579 17.376 1.00 84.06 86 GLY A CA 1
ATOM 655 C C . GLY A 1 86 ? -23.153 -2.977 15.916 1.00 84.06 86 GLY A C 1
ATOM 656 O O . GLY A 1 86 ? -22.194 -3.261 15.207 1.00 84.06 86 GLY A O 1
ATOM 657 N N . GLY A 1 87 ? -24.408 -3.003 15.459 1.00 86.19 87 GLY A N 1
ATOM 658 C CA . GLY A 1 87 ? -24.764 -3.264 14.053 1.00 86.19 87 GLY A CA 1
ATOM 659 C C . GLY A 1 87 ? -25.020 -1.988 13.226 1.00 86.19 87 GLY A C 1
ATOM 660 O O . GLY A 1 87 ? -24.599 -0.906 13.636 1.00 86.19 87 GLY A O 1
ATOM 661 N N . PRO A 1 88 ? -25.760 -2.065 12.099 1.00 92.06 88 PRO A N 1
ATOM 662 C CA . PRO A 1 88 ? -26.314 -3.278 11.500 1.00 92.06 88 PRO A CA 1
ATOM 663 C C . PRO A 1 88 ? -25.214 -4.168 10.904 1.00 92.06 88 PRO A C 1
ATOM 665 O O . PRO A 1 88 ? -24.481 -3.754 10.010 1.00 92.06 88 PRO A O 1
ATOM 668 N N . ASP A 1 89 ? -25.136 -5.403 11.388 1.00 90.56 89 ASP A N 1
ATOM 669 C CA . ASP A 1 89 ? -24.221 -6.434 10.906 1.00 90.56 89 ASP A CA 1
ATOM 670 C C . ASP A 1 89 ? -24.885 -7.259 9.779 1.00 90.56 89 ASP A C 1
ATOM 672 O O . ASP A 1 89 ? -26.039 -7.684 9.931 1.00 90.56 89 ASP A O 1
ATOM 676 N N . PRO A 1 90 ? -24.197 -7.517 8.649 1.00 90.06 90 PRO A N 1
ATOM 677 C CA . PRO A 1 90 ? -24.789 -8.194 7.495 1.00 90.06 90 PRO A CA 1
ATOM 678 C C . PRO A 1 90 ? -25.139 -9.674 7.719 1.00 90.06 90 PRO A C 1
ATOM 680 O O . PRO A 1 90 ? -25.935 -10.220 6.955 1.00 90.06 90 PRO A O 1
ATOM 683 N N . VAL A 1 91 ? -24.596 -10.324 8.753 1.00 90.94 91 VAL A N 1
ATOM 684 C CA . VAL A 1 91 ? -24.854 -11.732 9.098 1.00 90.94 91 VAL A CA 1
ATOM 685 C C . VAL A 1 91 ? -25.853 -11.843 10.253 1.00 90.94 91 VAL A C 1
ATOM 687 O O . VAL A 1 91 ? -26.786 -12.648 10.190 1.00 90.94 91 VAL A O 1
ATOM 690 N N . TRP A 1 92 ? -25.685 -11.036 11.301 1.00 92.56 92 TRP A N 1
ATOM 691 C CA . TRP A 1 92 ? -26.436 -11.140 12.552 1.00 92.56 92 TRP A CA 1
ATOM 692 C C . TRP A 1 92 ? -27.707 -10.297 12.584 1.00 92.56 92 TRP A C 1
ATOM 694 O O . TRP A 1 92 ? -28.719 -10.807 13.064 1.00 92.56 92 TRP A O 1
ATOM 704 N N . THR A 1 93 ? -27.738 -9.079 12.026 1.00 95.25 93 THR A N 1
ATOM 705 C CA . THR A 1 93 ? -28.981 -8.282 12.002 1.00 95.25 93 THR A CA 1
ATOM 706 C C . THR A 1 93 ? -30.130 -9.011 11.286 1.00 95.25 93 THR A C 1
ATOM 708 O O . THR A 1 93 ? -31.218 -9.056 11.861 1.00 95.25 93 THR A O 1
ATOM 711 N N . PRO A 1 94 ? -29.946 -9.652 10.106 1.00 96.69 94 PRO A N 1
ATOM 712 C CA . PRO A 1 94 ? -31.011 -10.440 9.482 1.00 96.69 94 PRO A CA 1
ATOM 713 C C . PRO A 1 94 ? -31.514 -11.561 10.398 1.00 96.69 94 PRO A C 1
ATOM 715 O O . PRO A 1 94 ? -32.711 -11.648 10.656 1.00 96.69 94 PRO A O 1
ATOM 718 N N . ARG A 1 95 ? -30.598 -12.360 10.966 1.00 95.81 95 ARG A N 1
ATOM 719 C CA . ARG A 1 95 ? -30.923 -13.481 11.865 1.00 95.81 95 ARG A CA 1
ATOM 720 C C . ARG A 1 95 ? -31.690 -13.029 13.107 1.00 95.81 95 ARG A C 1
ATOM 722 O O . ARG A 1 95 ? -32.638 -13.702 13.504 1.00 95.81 95 ARG A O 1
ATOM 729 N N . LEU A 1 96 ? -31.298 -11.900 13.699 1.00 95.75 96 LEU A N 1
ATOM 730 C CA . LEU A 1 96 ? -31.973 -11.301 14.849 1.00 95.75 96 LEU A CA 1
ATOM 731 C C . LEU A 1 96 ? -33.378 -10.816 14.479 1.00 95.75 96 LEU A C 1
ATOM 733 O O . LEU A 1 96 ? -34.323 -11.154 15.181 1.00 95.75 96 LEU A O 1
ATOM 737 N N . LEU A 1 97 ? -33.558 -10.121 13.354 1.00 96.75 97 LEU A N 1
ATOM 738 C CA . LEU A 1 97 ? -34.889 -9.729 12.871 1.00 96.75 97 LEU A CA 1
ATOM 739 C C . LEU A 1 97 ? -35.779 -10.955 12.596 1.00 96.75 97 LEU A C 1
ATOM 741 O O . LEU A 1 97 ? -36.929 -11.001 13.026 1.00 96.75 97 LEU A O 1
ATOM 745 N N . ASP A 1 98 ? -35.237 -11.999 11.965 1.00 96.69 98 ASP A N 1
ATOM 746 C CA . ASP A 1 98 ? -35.962 -13.248 11.702 1.00 96.69 98 ASP A CA 1
ATOM 747 C C . ASP A 1 98 ? -36.247 -14.060 12.990 1.00 96.69 98 ASP A C 1
ATOM 749 O O . ASP A 1 98 ? -37.217 -14.816 13.042 1.00 96.69 98 ASP A O 1
ATOM 753 N N . LEU A 1 99 ? -35.457 -13.909 14.062 1.00 95.81 99 LEU A N 1
ATOM 754 C CA . LEU A 1 99 ? -35.767 -14.412 15.413 1.00 95.81 99 LEU A CA 1
ATOM 755 C C . LEU A 1 99 ? -36.894 -13.604 16.072 1.00 95.81 99 LEU A C 1
ATOM 757 O O . LEU A 1 99 ? -37.872 -14.189 16.532 1.00 95.81 99 LEU A O 1
ATOM 761 N N . LEU A 1 100 ? -36.793 -12.276 16.069 1.00 96.25 100 LEU A N 1
ATOM 762 C CA . LEU A 1 100 ? -37.777 -11.383 16.681 1.00 96.25 100 LEU A CA 1
ATOM 763 C C . LEU A 1 100 ? -39.155 -11.530 16.027 1.00 96.25 100 LEU A C 1
ATOM 765 O O . LEU A 1 100 ? -40.149 -11.659 16.741 1.00 96.25 100 LEU A O 1
ATOM 769 N N . ARG A 1 101 ? -39.215 -11.628 14.690 1.00 96.19 101 ARG A N 1
ATOM 770 C CA . ARG A 1 101 ? -40.462 -11.870 13.946 1.00 96.19 101 ARG A CA 1
ATOM 771 C C . ARG A 1 101 ? -41.129 -13.189 14.349 1.00 96.19 101 ARG A C 1
ATOM 773 O O . ARG A 1 101 ? -42.341 -13.211 14.545 1.00 96.19 101 ARG A O 1
ATOM 780 N N . ARG A 1 102 ? -40.353 -14.269 14.531 1.00 95.19 102 ARG A N 1
ATOM 781 C CA . ARG A 1 102 ? -40.863 -15.581 14.994 1.00 95.19 102 ARG A CA 1
ATOM 782 C C . ARG A 1 102 ? -41.450 -15.534 16.409 1.00 95.19 102 ARG A C 1
ATOM 784 O O . ARG A 1 102 ? -42.364 -16.297 16.692 1.00 95.19 102 ARG A O 1
ATOM 791 N N . HIS A 1 103 ? -40.956 -14.642 17.267 1.00 94.06 103 HIS A N 1
ATOM 792 C CA . HIS A 1 103 ? -41.454 -14.437 18.634 1.00 94.06 103 HIS A CA 1
ATOM 793 C C . HIS A 1 103 ? -42.392 -13.215 18.769 1.00 94.06 103 HIS A C 1
ATOM 795 O O . HIS A 1 103 ? -42.713 -12.819 19.885 1.00 94.06 103 HIS A O 1
ATOM 801 N N . GLN A 1 104 ? -42.814 -12.600 17.652 1.00 92.94 104 GLN A N 1
ATOM 802 C CA . GLN A 1 104 ? -43.631 -11.371 17.595 1.00 92.94 104 GLN A CA 1
ATOM 803 C C . GLN A 1 104 ? -43.090 -10.191 18.440 1.00 92.94 104 GLN A C 1
ATOM 805 O O . GLN A 1 104 ? -43.827 -9.280 18.820 1.00 92.94 104 GLN A O 1
ATOM 810 N N . ALA A 1 105 ? -41.786 -10.179 18.718 1.00 94.62 105 ALA A N 1
ATOM 811 C CA . ALA A 1 105 ? -41.142 -9.216 19.602 1.00 94.62 105 ALA A CA 1
ATOM 812 C C . ALA A 1 105 ? -40.679 -7.958 18.850 1.00 94.62 105 ALA A C 1
ATOM 814 O O . ALA A 1 105 ? -40.177 -8.038 17.728 1.00 94.62 105 ALA A O 1
ATOM 815 N N . ARG A 1 106 ? -40.763 -6.789 19.499 1.00 95.44 106 ARG A N 1
ATOM 816 C CA . ARG A 1 106 ? -40.050 -5.572 19.063 1.00 95.44 106 ARG A CA 1
ATOM 817 C C . ARG A 1 106 ? -38.804 -5.348 19.926 1.00 95.44 106 ARG A C 1
ATOM 819 O O . ARG A 1 106 ? -38.689 -5.904 21.014 1.00 95.44 106 ARG A O 1
ATOM 826 N N . ALA A 1 107 ? -37.865 -4.557 19.412 1.00 96.69 107 ALA A N 1
ATOM 827 C CA . ALA A 1 107 ? -36.544 -4.330 20.003 1.00 96.69 107 ALA A CA 1
ATOM 828 C C . ALA A 1 107 ? -35.972 -2.978 19.545 1.00 96.69 107 ALA A C 1
ATOM 830 O O . ALA A 1 107 ? -36.446 -2.421 18.552 1.00 96.69 107 ALA A O 1
ATOM 831 N N . THR A 1 108 ? -34.942 -2.481 20.230 1.00 97.56 108 THR A N 1
ATOM 832 C CA . THR A 1 108 ? -34.208 -1.259 19.868 1.00 97.56 108 THR A CA 1
ATOM 833 C C . THR A 1 108 ? -32.772 -1.604 19.456 1.00 97.56 108 THR A C 1
ATOM 835 O O . THR A 1 108 ? -32.016 -2.179 20.236 1.00 97.56 108 THR A O 1
ATOM 838 N N . PHE A 1 109 ? -32.370 -1.246 18.238 1.00 97.25 109 PHE A N 1
ATOM 839 C CA . PHE A 1 109 ? -31.028 -1.500 17.710 1.00 97.25 109 PHE A CA 1
ATOM 840 C C . PHE A 1 109 ? -30.148 -0.254 17.864 1.00 97.25 109 PHE A C 1
ATOM 842 O O . PHE A 1 109 ? -30.395 0.763 17.217 1.00 97.25 109 PHE A O 1
ATOM 849 N N . PHE A 1 110 ? -29.113 -0.332 18.700 1.00 96.69 110 PHE A N 1
ATOM 850 C CA . PHE A 1 110 ? -28.090 0.704 18.834 1.00 96.69 110 PHE A CA 1
ATOM 851 C C . PHE A 1 110 ? -26.998 0.467 17.785 1.00 96.69 110 PHE A C 1
ATOM 853 O O . PHE A 1 110 ? -26.228 -0.494 17.862 1.00 96.69 110 PHE A O 1
ATOM 860 N N . VAL A 1 111 ? -26.964 1.325 16.765 1.00 95.56 111 VAL A N 1
ATOM 861 C CA . VAL A 1 111 ? -26.175 1.113 15.544 1.00 95.56 111 VAL A CA 1
ATOM 862 C C . VAL A 1 111 ? -24.995 2.070 15.419 1.00 95.56 111 VAL A C 1
ATOM 864 O O . VAL A 1 111 ? -25.073 3.229 15.834 1.00 95.56 111 VAL A O 1
ATOM 867 N N . TYR A 1 112 ? -23.921 1.599 14.785 1.00 92.75 112 TYR A N 1
ATOM 868 C CA . TYR A 1 112 ? -22.818 2.447 14.355 1.00 92.75 112 TYR A CA 1
ATOM 869 C C . TYR A 1 112 ? -23.189 3.218 13.086 1.00 92.75 112 TYR A C 1
ATOM 871 O O . TYR A 1 112 ? -23.607 2.629 12.085 1.00 92.75 112 TYR A O 1
ATOM 879 N N . GLY A 1 113 ? -22.952 4.530 13.075 1.00 90.75 113 GLY A N 1
ATOM 880 C CA . GLY A 1 113 ? -23.179 5.369 11.891 1.00 90.75 113 GLY A CA 1
ATOM 881 C C . GLY A 1 113 ? -22.404 4.908 10.644 1.00 90.75 113 GLY A C 1
ATOM 882 O O . GLY A 1 113 ? -22.948 4.940 9.539 1.00 90.75 113 GLY A O 1
ATOM 883 N N . LYS A 1 114 ? -21.170 4.403 10.803 1.00 86.38 114 LYS A N 1
ATOM 884 C CA . LYS A 1 114 ? -20.359 3.854 9.697 1.00 86.38 114 LYS A CA 1
ATOM 885 C C . LYS A 1 114 ? -21.019 2.640 9.021 1.00 86.38 114 LYS A C 1
ATOM 887 O O . LYS A 1 114 ? -20.935 2.503 7.802 1.00 86.38 114 LYS A O 1
ATOM 892 N N . ASP A 1 115 ? -21.705 1.791 9.786 1.00 89.25 115 ASP A N 1
ATOM 893 C CA . ASP A 1 115 ? -22.286 0.533 9.300 1.00 89.25 115 ASP A CA 1
ATOM 894 C C . ASP A 1 115 ? -23.744 0.716 8.861 1.00 89.25 115 ASP A C 1
ATOM 896 O O . ASP A 1 115 ? -24.170 0.126 7.868 1.00 89.25 115 ASP A O 1
ATOM 900 N N . ALA A 1 116 ? -24.468 1.660 9.473 1.00 91.94 116 ALA A N 1
ATOM 901 C CA . ALA A 1 116 ? -25.723 2.191 8.945 1.00 91.94 116 ALA A CA 1
ATOM 902 C C . ALA A 1 116 ? -25.547 2.767 7.522 1.00 91.94 116 ALA A C 1
ATOM 904 O O . ALA A 1 116 ? -26.354 2.483 6.634 1.00 91.94 116 ALA A O 1
ATOM 905 N N . ALA A 1 117 ? -24.453 3.502 7.279 1.00 89.50 117 ALA A N 1
ATOM 90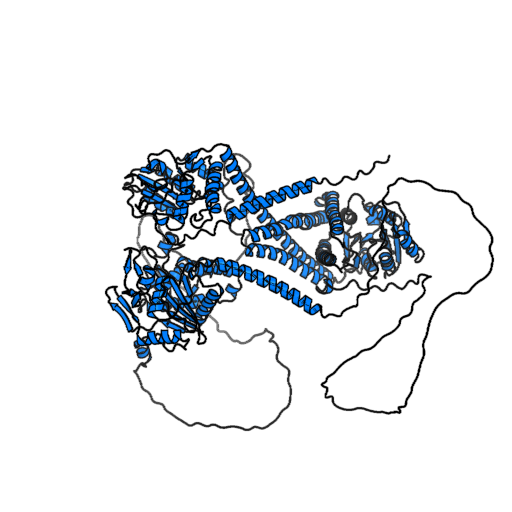6 C CA . ALA A 1 117 ? -24.094 4.025 5.958 1.00 89.50 117 ALA A CA 1
ATOM 907 C C . ALA A 1 117 ? -23.721 2.924 4.939 1.00 89.50 117 ALA A C 1
ATOM 909 O O . ALA A 1 117 ? -24.019 3.058 3.748 1.00 89.50 117 ALA A O 1
ATOM 910 N N . ARG A 1 118 ? -23.093 1.826 5.388 1.00 85.38 118 ARG A N 1
ATOM 911 C CA . ARG A 1 118 ? -22.742 0.662 4.548 1.00 85.38 118 ARG A CA 1
ATOM 912 C C . ARG A 1 118 ? -23.955 -0.200 4.198 1.00 85.38 118 ARG A C 1
ATOM 914 O O . ARG A 1 118 ? -24.086 -0.631 3.051 1.00 85.38 118 ARG A O 1
ATOM 921 N N . HIS A 1 119 ? -24.861 -0.420 5.152 1.00 91.00 119 HIS A N 1
ATOM 922 C CA . HIS A 1 119 ? -25.977 -1.366 5.039 1.00 91.00 119 HIS A CA 1
ATOM 923 C C . HIS A 1 119 ? -27.372 -0.703 5.157 1.00 91.00 119 HIS A C 1
ATOM 925 O O . HIS A 1 119 ? -28.225 -1.191 5.906 1.00 91.00 119 HIS A O 1
ATOM 931 N N . PRO A 1 120 ? -27.691 0.351 4.372 1.00 92.62 120 PRO A N 1
ATOM 932 C CA . PRO A 1 120 ? -28.950 1.094 4.504 1.00 92.62 120 PRO A CA 1
ATOM 933 C C . PRO A 1 120 ? -30.196 0.234 4.239 1.00 92.62 120 PRO A C 1
ATOM 935 O O . PRO A 1 120 ? -31.257 0.488 4.802 1.00 92.62 120 PRO A O 1
ATOM 938 N N . LYS A 1 121 ? -30.077 -0.841 3.442 1.00 93.94 121 LYS A N 1
ATOM 939 C CA . LYS A 1 121 ? -31.160 -1.823 3.245 1.00 93.94 121 LYS A CA 1
ATOM 940 C C . LYS A 1 121 ? -31.547 -2.542 4.545 1.00 93.94 121 LYS A C 1
ATOM 942 O O . LYS A 1 121 ? -32.728 -2.794 4.755 1.00 93.94 121 LYS A O 1
ATOM 947 N N . LEU A 1 122 ? -30.581 -2.851 5.415 1.00 94.88 122 LEU A N 1
ATOM 948 C CA . LEU A 1 122 ? -30.852 -3.467 6.719 1.00 94.88 122 LEU A CA 1
ATOM 949 C C . LEU A 1 122 ? -31.437 -2.446 7.693 1.00 94.88 122 LEU A C 1
ATOM 951 O O . LEU A 1 122 ? -32.387 -2.766 8.396 1.00 94.88 122 LEU A O 1
ATOM 955 N N . LEU A 1 123 ? -30.953 -1.202 7.666 1.00 94.81 123 LEU A N 1
ATOM 956 C CA . LEU A 1 123 ? -31.506 -0.119 8.480 1.00 94.81 123 LEU A CA 1
ATOM 957 C C . LEU A 1 123 ? -32.989 0.154 8.154 1.00 94.81 123 LEU A C 1
ATOM 959 O O . LEU A 1 123 ? -33.822 0.229 9.055 1.00 94.81 123 LEU A O 1
ATOM 963 N N . ARG A 1 124 ? -33.342 0.204 6.861 1.00 95.12 124 ARG A N 1
ATOM 964 C CA . ARG A 1 124 ? -34.741 0.297 6.401 1.00 95.12 124 ARG A CA 1
ATOM 965 C C . ARG A 1 124 ? -35.563 -0.934 6.806 1.00 95.12 124 ARG A C 1
ATOM 967 O O . ARG A 1 124 ? -36.718 -0.779 7.189 1.00 95.12 124 ARG A O 1
ATOM 974 N N . ARG A 1 125 ? -34.975 -2.140 6.781 1.00 96.31 125 ARG A N 1
ATOM 975 C CA . ARG A 1 125 ? -35.628 -3.383 7.237 1.00 96.31 125 ARG A CA 1
ATOM 976 C C . ARG A 1 125 ? -35.942 -3.354 8.742 1.00 96.31 125 ARG A C 1
ATOM 978 O O .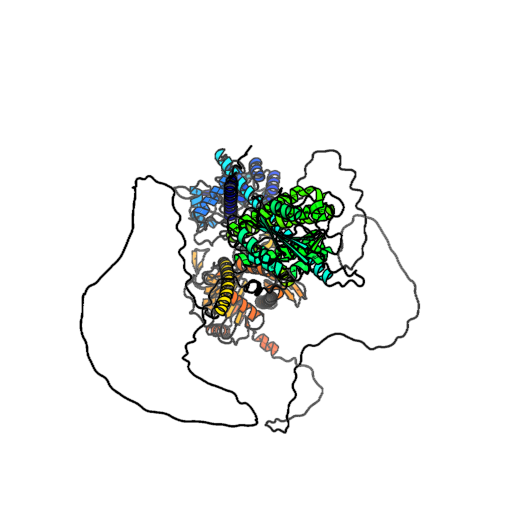 ARG A 1 125 ? -37.045 -3.737 9.109 1.00 96.31 125 ARG A O 1
ATOM 985 N N . ILE A 1 126 ? -35.035 -2.854 9.590 1.00 96.06 126 ILE A N 1
ATOM 986 C CA . ILE A 1 126 ? -35.263 -2.674 11.041 1.00 96.06 126 ILE A CA 1
ATOM 987 C C . ILE A 1 126 ? -36.530 -1.832 11.285 1.00 96.06 126 ILE A C 1
ATOM 989 O O . ILE A 1 126 ? -37.429 -2.272 12.001 1.00 96.06 126 ILE A O 1
ATOM 993 N N . LEU A 1 127 ? -36.634 -0.661 10.644 1.00 94.81 127 LEU A N 1
ATOM 994 C CA . LEU A 1 127 ? -37.787 0.240 10.794 1.00 94.81 127 LEU A CA 1
ATOM 995 C C . LEU A 1 127 ? -39.080 -0.343 10.210 1.00 94.81 127 LEU A C 1
ATOM 997 O O . LEU A 1 127 ? -40.128 -0.267 10.845 1.00 94.81 127 LEU A O 1
ATOM 1001 N N . TYR A 1 128 ? -39.011 -0.950 9.021 1.00 95.06 128 TYR A N 1
ATOM 1002 C CA . TYR A 1 128 ? -40.167 -1.579 8.372 1.00 95.06 128 TYR A CA 1
ATOM 1003 C C . TYR A 1 128 ? -40.737 -2.739 9.204 1.00 95.06 128 TYR A C 1
ATOM 1005 O O . TYR A 1 128 ? -41.949 -2.909 9.297 1.00 95.06 128 TYR A O 1
ATOM 1013 N N . GLU A 1 129 ? -39.873 -3.497 9.885 1.00 95.12 129 GLU A N 1
ATOM 1014 C CA . GLU A 1 129 ? -40.274 -4.525 10.849 1.00 95.12 129 GLU A CA 1
ATOM 1015 C C . GLU A 1 129 ? -40.628 -3.951 12.243 1.00 95.12 129 GLU A C 1
ATOM 1017 O O . GLU A 1 129 ? -40.743 -4.695 13.216 1.00 95.12 129 GLU A O 1
ATOM 1022 N N . GLY A 1 130 ? -40.862 -2.639 12.363 1.00 92.81 130 GLY A N 1
ATOM 1023 C CA . GLY A 1 130 ? -41.396 -1.994 13.569 1.00 92.81 130 GLY A CA 1
ATOM 1024 C C . GLY A 1 130 ? -40.442 -1.972 14.767 1.00 92.81 130 GLY A C 1
ATOM 1025 O O . GLY A 1 130 ? -40.898 -1.879 15.909 1.00 92.81 130 GLY A O 1
ATOM 1026 N N . HIS A 1 131 ? -39.136 -2.099 14.527 1.00 96.25 131 HIS A N 1
ATOM 1027 C CA . HIS A 1 131 ? -38.100 -1.957 15.547 1.00 96.25 131 HIS A CA 1
ATOM 1028 C C . HIS A 1 131 ? -37.595 -0.511 15.610 1.00 96.25 131 HIS A C 1
ATOM 1030 O O . HIS A 1 131 ? -37.642 0.232 14.631 1.00 96.25 131 HIS A O 1
ATOM 1036 N N . GLU A 1 132 ? -37.083 -0.114 16.770 1.00 96.00 132 GLU A N 1
ATOM 1037 C CA . GLU A 1 132 ? -36.561 1.235 17.002 1.00 96.00 132 GLU A CA 1
ATOM 1038 C C . GLU A 1 132 ? -35.043 1.287 16.771 1.00 96.00 132 GLU A C 1
ATOM 1040 O O . GLU A 1 132 ? -34.348 0.283 16.929 1.00 96.00 132 GLU A O 1
ATOM 1045 N N . ILE A 1 133 ? -34.514 2.459 16.416 1.00 96.81 133 ILE A N 1
ATOM 1046 C CA . ILE A 1 133 ? -33.078 2.683 16.200 1.00 96.81 133 ILE A CA 1
ATOM 1047 C C . ILE A 1 133 ? -32.548 3.665 17.245 1.00 96.81 133 ILE A C 1
ATOM 1049 O O . ILE A 1 133 ? -33.173 4.690 17.516 1.00 96.81 133 ILE A O 1
ATOM 1053 N N . GLY A 1 134 ? -31.370 3.378 17.793 1.00 96.00 134 GLY A N 1
ATOM 1054 C CA . GLY A 1 134 ? -30.583 4.293 18.613 1.00 96.00 134 GLY A CA 1
ATOM 1055 C C . GLY A 1 134 ? -29.166 4.479 18.075 1.00 96.00 134 GLY A C 1
ATOM 1056 O O . GLY A 1 134 ? -28.655 3.662 17.312 1.00 96.00 134 GLY A O 1
ATOM 1057 N N . SER A 1 135 ? -28.519 5.565 18.486 1.00 95.38 135 SER A N 1
ATOM 1058 C CA . SER A 1 135 ? -27.114 5.841 18.187 1.00 95.38 135 SER A CA 1
ATOM 1059 C C . SER A 1 135 ? -26.198 5.024 19.100 1.00 95.38 135 SER A C 1
ATOM 1061 O O . SER A 1 135 ? -26.363 5.049 20.321 1.00 95.38 135 SER A O 1
ATOM 1063 N N . TYR A 1 136 ? -25.205 4.351 18.516 1.00 93.19 136 TYR A N 1
ATOM 1064 C CA . TYR A 1 136 ? -24.040 3.797 19.220 1.00 93.19 136 TYR A CA 1
ATOM 1065 C C . TYR A 1 136 ? -22.744 4.507 18.780 1.00 93.19 136 TYR A C 1
ATOM 1067 O O . TYR A 1 136 ? -21.680 3.898 18.705 1.00 93.19 136 TYR A O 1
ATOM 1075 N N . THR A 1 137 ? -22.871 5.808 18.475 1.00 91.88 137 THR A N 1
ATOM 1076 C CA . THR A 1 137 ? -21.886 6.683 17.805 1.00 91.88 137 THR A CA 1
ATOM 1077 C C . THR A 1 137 ? -21.558 6.282 16.363 1.00 91.88 137 THR A C 1
ATOM 1079 O O . THR A 1 137 ? -22.128 5.339 15.813 1.00 91.88 137 THR A O 1
ATOM 1082 N N . TYR A 1 138 ? -20.703 7.047 15.676 1.00 89.19 138 TYR A N 1
ATOM 1083 C CA . TYR A 1 138 ? -20.394 6.779 14.271 1.00 89.19 138 TYR A CA 1
ATOM 1084 C C . TYR A 1 138 ? -19.465 5.572 14.172 1.00 89.19 138 TYR A C 1
ATOM 1086 O O . TYR A 1 138 ? -19.574 4.778 13.235 1.00 89.19 138 TYR A O 1
ATOM 1094 N N . SER A 1 139 ? -18.574 5.428 15.157 1.00 81.88 139 SER A N 1
ATOM 1095 C CA . SER A 1 139 ? -17.517 4.425 15.165 1.00 81.88 139 SER A CA 1
ATOM 1096 C C . SER A 1 139 ? -17.540 3.417 16.310 1.00 81.88 139 SER A C 1
ATOM 1098 O O . SER A 1 139 ? -17.016 2.317 16.117 1.00 81.88 139 SER A O 1
ATOM 1100 N N . GLY A 1 140 ? -18.103 3.775 17.465 1.00 81.94 140 GLY A N 1
ATOM 1101 C CA . GLY A 1 140 ? -17.905 3.062 18.726 1.00 81.94 140 GLY A CA 1
ATOM 1102 C C . GLY A 1 140 ? -16.787 3.602 19.627 1.00 81.94 140 GLY A C 1
ATOM 1103 O O . GLY A 1 140 ? -16.483 2.954 20.619 1.00 81.94 140 GLY A O 1
ATOM 1104 N N . GLY A 1 141 ? -16.180 4.756 19.330 1.00 78.38 141 GLY A N 1
ATOM 1105 C CA . GLY A 1 141 ? -15.176 5.369 20.213 1.00 78.38 141 GLY A CA 1
ATOM 1106 C C . GLY A 1 141 ? -15.747 5.899 21.541 1.00 78.38 141 GLY A C 1
ATOM 1107 O O . GLY A 1 141 ? -16.841 6.471 21.570 1.00 78.38 141 GLY A O 1
ATOM 1108 N N . ASP A 1 142 ? -14.986 5.748 22.631 1.00 81.81 142 ASP A N 1
ATOM 1109 C CA . ASP A 1 142 ? -15.309 6.261 23.972 1.00 81.81 142 ASP A CA 1
ATOM 1110 C C . ASP A 1 142 ? -15.415 7.804 23.979 1.00 81.81 142 ASP A C 1
ATOM 1112 O O . ASP A 1 142 ? -14.447 8.531 23.737 1.00 81.81 142 ASP A O 1
ATOM 1116 N N . LEU A 1 143 ? -16.620 8.321 24.260 1.00 85.50 143 LEU A N 1
ATOM 1117 C CA . LEU A 1 143 ? -16.918 9.762 24.249 1.00 85.50 143 LEU A CA 1
ATOM 1118 C C . LEU A 1 143 ? -16.395 10.520 25.484 1.00 85.50 143 LEU A C 1
ATOM 1120 O O . LEU A 1 143 ? -16.447 11.755 25.510 1.00 85.50 143 LEU A O 1
ATOM 1124 N N . GLY A 1 144 ? -15.934 9.803 26.511 1.00 82.88 144 GLY A N 1
ATOM 1125 C CA . GLY A 1 144 ? -15.308 10.364 27.703 1.00 82.88 144 GLY A CA 1
ATOM 1126 C C . GLY A 1 144 ? -13.887 10.835 27.421 1.00 82.88 144 GLY A C 1
ATOM 1127 O O . GLY A 1 144 ? -13.555 11.978 27.738 1.00 82.88 144 GLY A O 1
ATOM 1128 N N . VAL A 1 145 ? -13.074 9.984 26.789 1.00 79.94 145 VAL A N 1
ATOM 1129 C CA . VAL A 1 145 ? -11.687 10.318 26.401 1.00 79.94 145 VAL A CA 1
ATOM 1130 C C . VAL A 1 145 ? -11.595 11.081 25.074 1.00 79.94 145 VAL A C 1
ATOM 1132 O O . VAL A 1 145 ? -10.606 11.769 24.826 1.00 79.94 145 VAL A O 1
ATOM 1135 N N . ALA A 1 146 ? -12.623 11.010 24.220 1.00 77.81 146 ALA A N 1
ATOM 1136 C CA . ALA A 1 146 ? -12.670 11.759 22.967 1.00 77.81 146 ALA A CA 1
ATOM 1137 C C . ALA A 1 146 ? -12.615 13.287 23.174 1.00 77.81 146 ALA A C 1
ATOM 1139 O O . ALA A 1 146 ? -13.299 13.860 24.028 1.00 77.81 146 ALA A O 1
ATOM 1140 N N . SER A 1 147 ? -11.867 13.978 22.306 1.00 80.88 147 SER A N 1
ATOM 1141 C CA . SER A 1 147 ? -11.870 15.445 22.254 1.00 80.88 147 SER A CA 1
ATOM 1142 C C . SER A 1 147 ? -13.269 15.990 21.935 1.00 80.88 147 SER A C 1
ATOM 1144 O O . SER A 1 147 ? -14.070 15.333 21.267 1.00 80.88 147 SER A O 1
ATOM 1146 N N . ALA A 1 148 ? -13.574 17.221 22.362 1.00 80.69 148 ALA A N 1
ATOM 1147 C CA . ALA A 1 148 ? -14.898 17.819 22.149 1.00 80.69 148 ALA A CA 1
ATOM 1148 C C . ALA A 1 148 ? -15.304 17.873 20.659 1.00 80.69 148 ALA A C 1
ATOM 1150 O O . ALA A 1 148 ? -16.469 17.652 20.324 1.00 80.69 148 ALA A O 1
ATOM 1151 N N . LEU A 1 149 ? -14.336 18.093 19.759 1.00 78.81 149 LEU A N 1
ATOM 1152 C CA . LEU A 1 149 ? -14.547 18.016 18.312 1.00 78.81 149 LEU A CA 1
ATOM 1153 C C . LEU A 1 149 ? -14.859 16.581 17.859 1.00 78.81 149 LEU A C 1
ATOM 1155 O O . LEU A 1 149 ? -15.823 16.385 17.121 1.00 78.81 149 LEU A O 1
ATOM 1159 N N . ARG A 1 150 ? -14.102 15.573 18.326 1.00 80.12 150 ARG A N 1
ATOM 1160 C CA . ARG A 1 150 ? -14.363 14.161 17.996 1.00 80.12 150 ARG A CA 1
ATOM 1161 C C . ARG A 1 150 ? -15.746 13.734 18.481 1.00 80.12 150 ARG A C 1
ATOM 1163 O O . ARG A 1 150 ? -16.505 13.198 17.685 1.00 80.12 150 ARG A O 1
ATOM 1170 N N . ALA A 1 151 ? -16.109 14.028 19.729 1.00 83.56 151 ALA A N 1
ATOM 1171 C CA . ALA A 1 151 ? -17.413 13.668 20.286 1.00 83.56 151 ALA A CA 1
ATOM 1172 C C . ALA A 1 151 ? -18.585 14.324 19.525 1.00 83.56 151 ALA A C 1
ATOM 1174 O O . ALA A 1 151 ? -19.604 13.679 19.277 1.00 83.56 151 ALA A O 1
ATOM 1175 N N . ARG A 1 152 ? -18.432 15.581 19.080 1.00 86.81 152 ARG A N 1
ATOM 1176 C CA . ARG A 1 152 ? -19.431 16.252 18.230 1.00 86.81 152 ARG A CA 1
ATOM 1177 C C . ARG A 1 152 ? -19.522 15.626 16.833 1.00 86.81 152 ARG A C 1
ATOM 1179 O O . ARG A 1 152 ? -20.624 15.499 16.305 1.00 86.81 152 ARG A O 1
ATOM 1186 N N . LEU A 1 153 ? -18.396 15.218 16.243 1.00 86.06 153 LEU A N 1
ATOM 1187 C CA . LEU A 1 153 ? -18.366 14.527 14.948 1.00 86.06 153 LEU A CA 1
ATOM 1188 C C . LEU A 1 153 ? -18.968 13.119 15.028 1.00 86.06 153 LEU A C 1
ATOM 1190 O O . LEU A 1 153 ? -19.759 12.769 14.162 1.00 86.06 153 LEU A O 1
ATOM 1194 N N . GLU A 1 154 ? -18.670 12.348 16.075 1.00 86.69 154 GLU A N 1
ATOM 1195 C CA . GLU A 1 154 ? -19.275 11.034 16.343 1.00 86.69 154 GLU A CA 1
ATOM 1196 C C . GLU A 1 154 ? -20.810 11.097 16.328 1.00 86.69 154 GLU A C 1
ATOM 1198 O O . GLU A 1 154 ? -21.467 10.339 15.615 1.00 86.69 154 GLU A O 1
ATOM 1203 N N . LEU A 1 155 ? -21.397 12.041 17.069 1.00 91.75 155 LEU A N 1
ATOM 1204 C CA . LEU A 1 155 ? -22.850 12.206 17.133 1.00 91.75 155 LEU A CA 1
ATOM 1205 C C . LEU A 1 155 ? -23.423 12.758 15.811 1.00 91.75 155 LEU A C 1
ATOM 1207 O O . LEU A 1 155 ? -24.395 12.214 15.288 1.00 91.75 155 LEU A O 1
ATOM 1211 N N . SER A 1 156 ? -22.800 13.789 15.231 1.00 91.62 156 SER A N 1
ATOM 1212 C CA . SER A 1 156 ? -23.273 14.455 14.003 1.00 91.62 156 SER A CA 1
ATOM 1213 C C . SER A 1 156 ? -23.205 13.563 12.753 1.00 91.62 156 SER A C 1
ATOM 1215 O O . SER A 1 156 ? -24.156 13.506 11.967 1.00 91.62 156 SER A O 1
ATOM 1217 N N . LEU A 1 157 ? -22.111 12.812 12.577 1.00 90.94 157 LEU A N 1
ATOM 1218 C CA . LEU A 1 157 ? -21.955 11.867 11.468 1.00 90.94 157 LEU A CA 1
ATOM 1219 C C . LEU A 1 157 ? -22.894 10.665 11.611 1.00 90.94 157 LEU A C 1
ATOM 1221 O O . LEU A 1 157 ? -23.313 10.120 10.594 1.00 90.94 157 LEU A O 1
ATOM 1225 N N . THR A 1 158 ? -23.274 10.277 12.836 1.00 93.38 158 THR A N 1
ATOM 1226 C CA . THR A 1 158 ? -24.291 9.232 13.041 1.00 93.38 158 THR A CA 1
ATOM 1227 C C . THR A 1 158 ? -25.653 9.689 12.545 1.00 93.38 158 THR A C 1
ATOM 1229 O O . THR A 1 158 ? -26.236 9.003 11.713 1.00 93.38 158 THR A O 1
ATOM 1232 N N . GLN A 1 159 ? -26.133 10.864 12.970 1.00 94.69 159 GLN A N 1
ATOM 1233 C CA . GLN A 1 159 ? -27.412 11.400 12.480 1.00 94.69 159 GLN A CA 1
ATOM 1234 C C . GLN A 1 159 ? -27.389 11.584 10.958 1.00 94.69 159 GLN A C 1
ATOM 1236 O O . GLN A 1 159 ? -28.279 11.114 10.263 1.00 94.69 159 GLN A O 1
ATOM 1241 N N . THR A 1 160 ? -26.303 12.146 10.413 1.00 94.00 160 THR A N 1
ATOM 1242 C CA . THR A 1 160 ? -26.127 12.303 8.957 1.00 94.00 160 THR A CA 1
ATOM 1243 C C . THR A 1 160 ? -26.160 10.952 8.219 1.00 94.00 160 THR A C 1
ATOM 1245 O O . THR A 1 160 ? -26.733 10.855 7.136 1.00 94.00 160 THR A O 1
ATOM 1248 N N . ALA A 1 161 ? -25.591 9.888 8.797 1.00 92.88 161 ALA A N 1
ATOM 1249 C CA . ALA A 1 161 ? -25.652 8.546 8.223 1.00 92.88 161 ALA A CA 1
ATOM 1250 C C . ALA A 1 161 ? -27.055 7.921 8.312 1.00 92.88 161 ALA A C 1
ATOM 1252 O O . ALA A 1 161 ? -27.502 7.329 7.333 1.00 92.88 161 ALA A O 1
ATOM 1253 N N . LEU A 1 162 ? -27.761 8.065 9.440 1.00 95.25 162 LEU A N 1
ATOM 1254 C CA . LEU A 1 162 ? -29.133 7.567 9.618 1.00 95.25 162 LEU A CA 1
ATOM 1255 C C . LEU A 1 162 ? -30.119 8.277 8.673 1.00 95.25 162 LEU A C 1
ATOM 1257 O O . LEU A 1 162 ? -30.906 7.608 7.995 1.00 95.25 162 LEU A O 1
ATOM 1261 N N . ALA A 1 163 ? -29.992 9.602 8.549 1.00 95.12 163 ALA A N 1
ATOM 1262 C CA . ALA A 1 163 ? -30.764 10.441 7.641 1.00 95.12 163 ALA A CA 1
ATOM 1263 C C . ALA A 1 163 ? -30.636 9.955 6.190 1.00 95.12 163 ALA A C 1
ATOM 1265 O O . ALA A 1 163 ? -31.639 9.660 5.550 1.00 95.12 163 ALA A O 1
ATOM 1266 N N . GLY A 1 164 ? -29.410 9.773 5.687 1.00 93.62 164 GLY A N 1
ATOM 1267 C CA . GLY A 1 164 ? -29.185 9.266 4.327 1.00 93.62 164 GLY A CA 1
ATOM 1268 C C . GLY A 1 164 ? -29.518 7.785 4.131 1.00 93.62 164 GLY A C 1
ATOM 1269 O O . GLY A 1 164 ? -29.843 7.353 3.024 1.00 93.62 164 GLY A O 1
ATOM 1270 N N . ALA A 1 165 ? -29.409 6.975 5.185 1.00 93.62 165 ALA A N 1
ATOM 1271 C CA . ALA A 1 165 ? -29.624 5.539 5.090 1.00 93.62 165 ALA A CA 1
ATOM 1272 C C . ALA A 1 165 ? -31.112 5.175 5.088 1.00 93.62 165 ALA A C 1
ATOM 1274 O O . ALA A 1 165 ? -31.507 4.294 4.322 1.00 93.62 165 ALA A O 1
ATOM 1275 N N . ALA A 1 166 ? -31.937 5.838 5.904 1.00 94.12 166 ALA A N 1
ATOM 1276 C CA . ALA A 1 166 ? -33.349 5.491 6.081 1.00 94.12 166 ALA A CA 1
ATOM 1277 C C . ALA A 1 166 ? -34.304 6.681 6.319 1.00 94.12 166 ALA A C 1
ATOM 1279 O O . ALA A 1 166 ? -35.450 6.444 6.688 1.00 94.12 166 ALA A O 1
ATOM 1280 N N . GLY A 1 167 ? -33.872 7.929 6.106 1.00 94.62 167 GLY A N 1
ATOM 1281 C CA . GLY A 1 167 ? -34.737 9.110 6.241 1.00 94.62 167 GLY A CA 1
ATOM 1282 C C . GLY A 1 167 ? -35.070 9.488 7.688 1.00 94.62 167 GLY A C 1
ATOM 1283 O O . GLY A 1 167 ? -36.078 10.153 7.924 1.00 94.62 167 GLY A O 1
ATOM 1284 N N . VAL A 1 168 ? -34.256 9.062 8.666 1.00 95.38 168 VAL A N 1
ATOM 1285 C CA . VAL A 1 168 ? -34.542 9.254 10.099 1.00 95.38 168 VAL A CA 1
ATOM 1286 C C . VAL A 1 168 ? -33.360 9.781 10.913 1.00 95.38 168 VAL A C 1
ATOM 1288 O O . VAL A 1 168 ? -32.210 9.449 10.643 1.00 95.38 168 VAL A O 1
ATOM 1291 N N . ASN A 1 169 ? -33.670 10.533 11.968 1.00 95.19 169 ASN A N 1
ATOM 1292 C CA . ASN A 1 169 ? -32.776 10.843 13.085 1.00 95.19 169 ASN A CA 1
ATOM 1293 C C . ASN A 1 169 ? -33.243 10.080 14.338 1.00 95.19 169 ASN A C 1
ATOM 1295 O O . ASN A 1 169 ? -34.404 9.688 14.433 1.00 95.19 169 ASN A O 1
ATOM 1299 N N . THR A 1 170 ? -32.367 9.889 15.328 1.00 95.25 170 THR A N 1
ATOM 1300 C CA . THR A 1 170 ? -32.731 9.264 16.618 1.00 95.25 170 THR A CA 1
ATOM 1301 C C . THR A 1 170 ? -32.261 10.069 17.820 1.00 95.25 170 THR A C 1
ATOM 1303 O O . THR A 1 170 ? -31.127 10.543 17.862 1.00 95.25 170 THR A O 1
ATOM 1306 N N . ARG A 1 171 ? -33.113 10.173 18.840 1.00 94.94 171 ARG A N 1
ATOM 1307 C CA . ARG A 1 171 ? -32.791 10.779 20.138 1.00 94.94 171 ARG A CA 1
ATOM 1308 C C . ARG A 1 171 ? -32.328 9.751 21.170 1.00 94.94 171 ARG A C 1
ATOM 1310 O O . ARG A 1 171 ? -32.013 10.141 22.287 1.00 94.94 171 ARG A O 1
ATOM 1317 N N . LEU A 1 172 ? -32.260 8.458 20.844 1.00 95.62 172 LEU A N 1
ATOM 1318 C CA . LEU A 1 172 ? -31.664 7.457 21.737 1.00 95.62 172 LEU A CA 1
ATOM 1319 C C . LEU A 1 172 ? -30.148 7.397 21.535 1.00 95.62 172 LEU A C 1
ATOM 1321 O O . LEU A 1 172 ? -29.677 7.295 20.403 1.00 95.62 172 LEU A O 1
ATOM 1325 N N . LEU A 1 173 ? -29.389 7.390 22.629 1.00 95.56 173 LEU A N 1
ATOM 1326 C CA . LEU A 1 173 ? -27.946 7.152 22.632 1.00 95.56 173 LEU A CA 1
ATOM 1327 C C . LEU A 1 173 ? -27.592 6.116 23.697 1.00 95.56 173 LEU A C 1
ATOM 1329 O O . LEU A 1 173 ? -27.919 6.296 24.868 1.00 95.56 173 LEU A O 1
ATOM 1333 N N . ARG A 1 174 ? -26.833 5.091 23.314 1.00 93.19 174 ARG A N 1
ATOM 1334 C CA . ARG A 1 174 ? -26.015 4.322 24.256 1.00 93.19 174 ARG A CA 1
ATOM 1335 C C . ARG A 1 174 ? -24.562 4.726 24.041 1.00 93.19 174 ARG A C 1
ATOM 1337 O O . ARG A 1 174 ? -24.112 4.826 22.901 1.00 93.19 174 ARG A O 1
ATOM 1344 N N . LEU A 1 175 ? -23.836 5.019 25.118 1.00 90.31 175 LEU A N 1
ATOM 1345 C CA . LEU A 1 175 ? -22.426 5.384 25.004 1.00 90.31 175 LEU A CA 1
ATOM 1346 C C . LEU A 1 175 ? -21.594 4.099 24.823 1.00 90.31 175 LEU A C 1
ATOM 1348 O O . LEU A 1 175 ? -21.839 3.117 25.534 1.00 90.31 175 LEU A O 1
ATOM 1352 N N . PRO A 1 176 ? -20.620 4.063 23.896 1.00 85.88 176 PRO A N 1
ATOM 1353 C CA . PRO A 1 176 ? -19.759 2.902 23.730 1.00 85.88 176 PRO A CA 1
ATOM 1354 C C . PRO A 1 176 ? -19.024 2.539 25.019 1.00 85.88 176 PRO A C 1
ATOM 1356 O O . PRO A 1 176 ? -18.648 3.410 25.806 1.00 85.88 176 PRO A O 1
ATOM 1359 N N . HIS A 1 177 ? -18.843 1.234 25.225 1.00 76.75 177 HIS A N 1
ATOM 1360 C CA . HIS A 1 177 ? -18.260 0.645 26.437 1.00 76.75 177 HIS A CA 1
ATOM 1361 C C . HIS A 1 177 ? -19.052 0.917 27.735 1.00 76.75 177 HIS A C 1
ATOM 1363 O O . HIS A 1 177 ? -18.507 0.789 28.835 1.00 76.75 177 HIS A O 1
ATOM 1369 N N . THR A 1 178 ? -20.342 1.256 27.648 1.00 78.44 178 THR A N 1
ATOM 1370 C CA . THR A 1 178 ? -21.230 1.364 28.820 1.00 78.44 178 THR A CA 1
ATOM 1371 C C . THR A 1 178 ? -22.238 0.219 28.853 1.00 78.44 178 THR A C 1
ATOM 1373 O O . THR A 1 178 ? -22.755 -0.205 27.817 1.00 78.44 178 THR A O 1
ATOM 1376 N N . THR A 1 179 ? -22.458 -0.313 30.054 1.00 80.81 179 THR A N 1
ATOM 1377 C CA . THR A 1 179 ? -23.444 -1.362 30.334 1.00 80.81 179 THR A CA 1
ATOM 1378 C C . THR A 1 179 ? -24.473 -0.782 31.295 1.00 80.81 179 THR A C 1
ATOM 1380 O O . THR A 1 179 ? -25.361 -0.076 30.834 1.00 80.81 179 THR A O 1
ATOM 1383 N N . ALA A 1 180 ? -24.311 -0.943 32.610 1.00 86.50 180 ALA A N 1
ATOM 1384 C CA . ALA A 1 180 ? -25.164 -0.315 33.621 1.00 86.50 180 ALA A CA 1
ATOM 1385 C C . ALA A 1 180 ? -24.876 1.195 33.807 1.00 86.50 180 ALA A C 1
ATOM 1387 O O . ALA A 1 180 ? -23.852 1.716 33.350 1.00 86.50 180 ALA A O 1
ATOM 1388 N N . ALA A 1 181 ? -25.809 1.914 34.440 1.00 86.56 181 ALA A N 1
ATOM 1389 C CA . ALA A 1 181 ? -25.817 3.380 34.538 1.00 86.56 181 ALA A CA 1
ATOM 1390 C C . ALA A 1 181 ? -24.621 3.961 35.320 1.00 86.56 181 ALA A C 1
ATOM 1392 O O . ALA A 1 181 ? -24.013 4.943 34.898 1.00 86.56 181 ALA A O 1
ATOM 1393 N N . ASP A 1 182 ? -24.244 3.315 36.419 1.00 83.69 182 ASP A N 1
ATOM 1394 C CA . ASP A 1 182 ? -23.055 3.593 37.233 1.00 83.69 182 ASP A CA 1
ATOM 1395 C C . ASP A 1 182 ? -21.743 3.466 36.435 1.00 83.69 182 ASP A C 1
ATOM 1397 O O . ASP A 1 182 ? -20.787 4.216 36.657 1.00 83.69 182 ASP A O 1
ATOM 1401 N N . THR A 1 183 ? -21.717 2.609 35.408 1.00 84.19 183 THR A N 1
ATOM 1402 C CA . THR A 1 183 ? -20.574 2.465 34.492 1.00 84.19 183 THR A CA 1
ATOM 1403 C C . THR A 1 183 ? -20.344 3.682 33.581 1.00 84.19 183 THR A C 1
ATOM 1405 O O . THR A 1 183 ? -19.353 3.702 32.848 1.00 84.19 183 THR A O 1
ATOM 1408 N N . LEU A 1 184 ? -21.188 4.721 33.648 1.00 85.56 184 LEU A N 1
ATOM 1409 C CA . LEU A 1 184 ? -20.933 6.055 33.077 1.00 85.56 184 LEU A CA 1
ATOM 1410 C C . LEU A 1 184 ? -19.923 6.881 33.905 1.00 85.56 184 LEU A C 1
ATOM 1412 O O . LEU A 1 184 ? -19.738 8.063 33.644 1.00 85.56 184 LEU A O 1
ATOM 1416 N N . CYS A 1 185 ? -19.275 6.278 34.900 1.00 82.31 185 CYS A N 1
ATOM 1417 C CA . CYS A 1 185 ? -18.234 6.842 35.760 1.00 82.31 185 CYS A CA 1
ATOM 1418 C C . CYS A 1 185 ? -17.134 7.691 35.063 1.00 82.31 185 CYS A C 1
ATOM 1420 O O . CYS A 1 185 ? -16.806 7.542 33.884 1.00 82.31 185 CYS A O 1
ATOM 1422 N N . GLY A 1 186 ? -16.483 8.562 35.839 1.00 85.94 186 GLY A N 1
ATOM 1423 C CA . GLY A 1 186 ? -15.282 9.294 35.426 1.00 85.94 186 GLY A CA 1
ATOM 1424 C C . GLY A 1 186 ? -15.536 10.262 34.256 1.00 85.94 186 GLY A C 1
ATOM 1425 O O . GLY A 1 186 ? -16.439 11.097 34.352 1.00 85.94 186 GLY A O 1
ATOM 1426 N N . PRO A 1 187 ? -14.749 10.208 33.162 1.00 85.38 187 PRO A N 1
ATOM 1427 C CA . PRO A 1 187 ? -14.897 11.126 32.028 1.00 85.38 187 PRO A CA 1
ATOM 1428 C C . PRO A 1 187 ? -16.141 10.843 31.164 1.00 85.38 187 PRO A C 1
ATOM 1430 O O . PRO A 1 187 ? -16.608 11.736 30.453 1.00 85.38 187 PRO A O 1
ATOM 1433 N N . GLN A 1 188 ? -16.722 9.640 31.252 1.00 87.31 188 GLN A N 1
ATOM 1434 C CA . GLN A 1 188 ? -17.950 9.274 30.537 1.00 87.31 188 GLN A CA 1
ATOM 1435 C C . GLN A 1 188 ? -19.177 10.057 31.050 1.00 87.31 188 GLN A C 1
ATOM 1437 O O . GLN A 1 188 ? -20.072 10.372 30.267 1.00 87.31 188 GLN A O 1
ATOM 1442 N N . TRP A 1 189 ? -19.206 10.482 32.320 1.00 89.06 189 TRP A N 1
ATOM 1443 C CA . TRP A 1 189 ? -20.354 11.204 32.885 1.00 89.06 189 TRP A CA 1
ATOM 1444 C C . TRP A 1 189 ? -20.523 12.618 32.290 1.00 89.06 189 TRP A C 1
ATOM 1446 O O . TRP A 1 189 ? -21.611 12.937 31.797 1.00 89.06 189 TRP A O 1
ATOM 1456 N N . PRO A 1 190 ? -19.469 13.463 32.211 1.00 88.88 190 PRO A N 1
ATOM 1457 C CA . PRO A 1 190 ? -19.501 14.681 31.403 1.00 88.88 190 PRO A CA 1
ATOM 1458 C C . PRO A 1 190 ? -19.838 14.437 29.927 1.00 88.88 190 PRO A C 1
ATOM 1460 O O . PRO A 1 190 ? -20.499 15.271 29.314 1.00 88.88 190 PRO A O 1
ATOM 1463 N N . ALA A 1 191 ? -19.419 13.313 29.335 1.00 89.06 191 ALA A N 1
ATOM 1464 C CA . ALA A 1 191 ? -19.765 12.984 27.953 1.00 89.06 191 ALA A CA 1
ATOM 1465 C C . ALA A 1 191 ? -21.265 12.707 27.771 1.00 89.06 191 ALA A C 1
ATOM 1467 O O . ALA A 1 191 ? -21.880 13.286 26.876 1.00 89.06 191 ALA A O 1
ATOM 1468 N N . ALA A 1 192 ? -21.864 11.917 28.664 1.00 90.00 192 ALA A N 1
ATOM 1469 C CA . ALA A 1 192 ? -23.300 11.658 28.697 1.00 90.00 192 ALA A CA 1
ATOM 1470 C C . ALA A 1 192 ? -24.110 12.951 28.881 1.00 90.00 192 ALA A C 1
ATOM 1472 O O . ALA A 1 192 ? -25.070 13.177 28.144 1.00 90.00 192 ALA A O 1
ATOM 1473 N N . LYS A 1 193 ? -23.674 13.854 29.776 1.00 89.25 193 LYS A N 1
ATOM 1474 C CA . LYS A 1 193 ? -24.297 15.179 29.940 1.00 89.25 193 LYS A CA 1
ATOM 1475 C C . LYS A 1 193 ? -24.206 16.022 28.659 1.00 89.25 193 LYS A C 1
ATOM 1477 O O . LYS A 1 193 ? -25.232 16.515 28.204 1.00 89.25 193 LYS A O 1
ATOM 1482 N N . ARG A 1 194 ? -23.022 16.126 28.036 1.00 89.38 194 ARG A N 1
ATOM 1483 C CA . ARG A 1 194 ? -22.809 16.869 26.770 1.00 89.38 194 ARG A CA 1
ATOM 1484 C C . ARG A 1 194 ? -23.610 16.309 25.591 1.00 89.38 194 ARG A C 1
ATOM 1486 O O . ARG A 1 194 ? -23.932 17.049 24.663 1.00 89.38 194 ARG A O 1
ATOM 1493 N N . ALA A 1 195 ? -23.910 15.011 25.599 1.00 90.56 195 ALA A N 1
ATOM 1494 C CA . ALA A 1 195 ? -24.809 14.400 24.628 1.00 90.56 195 ALA A CA 1
ATOM 1495 C C . ALA A 1 195 ? -26.279 14.711 24.951 1.00 90.56 195 ALA A C 1
ATOM 1497 O O . ALA A 1 195 ? -27.028 15.113 24.068 1.00 90.56 195 ALA A O 1
ATOM 1498 N N . ALA A 1 196 ? -26.703 14.617 26.211 1.00 88.06 196 ALA A N 1
ATOM 1499 C CA . ALA A 1 196 ? -28.073 14.954 26.594 1.00 88.06 196 ALA A CA 1
ATOM 1500 C C . ALA A 1 196 ? -28.410 16.449 26.407 1.00 88.06 196 ALA A C 1
ATOM 1502 O O . ALA A 1 196 ? -29.539 16.788 26.062 1.00 88.06 196 ALA A O 1
ATOM 1503 N N . GLU A 1 197 ? -27.419 17.340 26.517 1.00 86.88 197 GLU A N 1
ATOM 1504 C CA . GLU A 1 197 ? -27.508 18.757 26.117 1.00 86.88 197 GLU A CA 1
ATOM 1505 C C . GLU A 1 197 ? -27.782 18.950 24.611 1.00 86.88 197 GLU A C 1
ATOM 1507 O O . GLU A 1 197 ? -28.320 19.979 24.214 1.00 86.88 197 GLU A O 1
ATOM 1512 N N . GLN A 1 198 ? -27.481 17.950 23.775 1.00 86.44 198 GLN A N 1
ATOM 1513 C CA . GLN A 1 198 ? -27.840 17.895 22.349 1.00 86.44 198 GLN A CA 1
ATOM 1514 C C . GLN A 1 198 ? -29.185 17.175 22.105 1.00 86.44 198 GLN A C 1
ATOM 1516 O O . GLN A 1 198 ? -29.511 16.843 20.968 1.00 86.44 198 GLN A O 1
ATOM 1521 N N . GLY A 1 199 ? -29.974 16.923 23.157 1.00 88.88 199 GLY A N 1
ATOM 1522 C CA . GLY A 1 199 ? -31.322 16.351 23.074 1.00 88.88 199 GLY A CA 1
ATOM 1523 C C . GLY A 1 199 ? -31.410 14.823 23.163 1.00 88.88 199 GLY A C 1
ATOM 1524 O O . GLY A 1 199 ? -32.510 14.284 23.028 1.00 88.88 199 GLY A O 1
ATOM 1525 N N . TYR A 1 200 ? -30.299 14.119 23.404 1.00 93.69 200 TYR A N 1
ATOM 1526 C CA . TYR A 1 200 ? -30.299 12.657 23.527 1.00 93.69 200 TYR A CA 1
ATOM 1527 C C . TYR A 1 200 ? -30.822 12.160 24.890 1.00 93.69 200 TYR A C 1
ATOM 1529 O O . TYR A 1 200 ? -30.442 12.659 25.950 1.00 93.69 200 TYR A O 1
ATOM 1537 N N . LEU A 1 201 ? -31.632 11.100 24.867 1.00 93.81 201 LEU A N 1
ATOM 1538 C CA . LEU A 1 201 ? -31.903 10.224 26.006 1.00 93.81 201 LEU A CA 1
ATOM 1539 C C . LEU A 1 201 ? -30.783 9.179 26.097 1.00 93.81 201 LEU A C 1
ATOM 1541 O O . LEU A 1 201 ? -30.545 8.446 25.133 1.00 93.81 201 LEU A O 1
ATOM 1545 N N . VAL A 1 202 ? -30.112 9.095 27.248 1.00 94.19 202 VAL A N 1
ATOM 1546 C CA . VAL A 1 202 ? -29.025 8.132 27.467 1.00 94.19 202 VAL A CA 1
ATOM 1547 C C . VAL A 1 202 ? -29.602 6.812 27.982 1.00 94.19 202 VAL A C 1
ATOM 1549 O O . VAL A 1 202 ? -30.357 6.792 28.955 1.00 94.19 202 VAL A O 1
ATOM 1552 N N . VAL A 1 203 ? -29.258 5.711 27.313 1.00 94.19 203 VAL A N 1
ATOM 1553 C CA . VAL A 1 203 ? -29.807 4.370 27.552 1.00 94.19 203 VAL A CA 1
ATOM 1554 C C . VAL A 1 203 ? -28.688 3.400 27.929 1.00 94.19 203 VAL A C 1
ATOM 1556 O O . VAL A 1 203 ? -27.970 2.886 27.072 1.00 94.19 203 VAL A O 1
ATOM 1559 N N . ALA A 1 204 ? -28.566 3.126 29.223 1.00 92.62 204 ALA A N 1
ATOM 1560 C CA . ALA A 1 204 ? -27.775 2.030 29.772 1.00 92.62 204 ALA A CA 1
ATOM 1561 C C . ALA A 1 204 ? -28.539 0.688 29.640 1.00 92.62 204 ALA A C 1
ATOM 1563 O O . ALA A 1 204 ? -29.566 0.599 28.957 1.00 92.62 204 ALA A O 1
ATOM 1564 N N . SER A 1 205 ? -28.033 -0.369 30.265 1.00 91.31 205 SER A N 1
ATOM 1565 C CA . SER A 1 205 ? -28.723 -1.632 30.528 1.00 91.31 205 SER A CA 1
ATOM 1566 C C . SER A 1 205 ? -29.066 -1.748 32.013 1.00 91.31 205 SER A C 1
ATOM 1568 O O . SER A 1 205 ? -28.490 -1.062 32.859 1.00 91.31 205 SER A O 1
ATOM 1570 N N . ASP A 1 206 ? -29.978 -2.654 32.346 1.00 90.94 206 ASP A N 1
ATOM 1571 C CA . ASP A 1 206 ? -30.010 -3.228 33.690 1.00 90.94 206 ASP A CA 1
ATOM 1572 C C . ASP A 1 206 ? -28.855 -4.238 33.870 1.00 90.94 206 ASP A C 1
ATOM 1574 O O . ASP A 1 206 ? -28.234 -4.682 32.898 1.00 90.94 206 ASP A O 1
ATOM 1578 N N . TYR A 1 207 ? -28.570 -4.628 35.114 1.00 84.19 207 TYR A N 1
ATOM 1579 C CA . TYR A 1 207 ? -27.632 -5.713 35.421 1.00 84.19 207 TYR A CA 1
ATOM 1580 C C . TYR A 1 207 ? -28.215 -7.100 35.069 1.00 84.19 207 TYR A C 1
ATOM 1582 O O . TYR A 1 207 ? -29.412 -7.336 35.248 1.00 84.19 207 TYR A O 1
ATOM 1590 N N . LYS A 1 208 ? -27.367 -8.051 34.617 1.00 78.06 208 LYS A N 1
ATOM 1591 C CA . LYS A 1 208 ? -27.774 -9.424 34.207 1.00 78.06 208 LYS A CA 1
ATOM 1592 C C . LYS A 1 208 ? -28.456 -10.250 35.325 1.00 78.06 208 LYS A C 1
ATOM 1594 O O . LYS A 1 208 ? -29.015 -11.306 35.040 1.00 78.06 208 LYS A O 1
ATOM 1599 N N . ASP A 1 209 ? -28.414 -9.827 36.590 1.00 80.81 209 ASP A N 1
ATOM 1600 C CA . ASP A 1 209 ? -29.074 -10.511 37.712 1.00 80.81 209 ASP A CA 1
ATOM 1601 C C . ASP A 1 209 ? -30.542 -10.082 37.921 1.00 80.81 209 ASP A C 1
ATOM 1603 O O . ASP A 1 209 ? -31.330 -10.859 38.490 1.00 80.81 209 ASP A O 1
ATOM 1607 N N . ARG A 1 210 ? -30.920 -8.885 37.438 1.00 85.12 210 ARG A N 1
ATOM 1608 C CA . ARG A 1 210 ? -32.269 -8.316 37.549 1.00 85.12 210 ARG A CA 1
ATOM 1609 C C . ARG A 1 210 ? -33.284 -9.216 36.848 1.00 85.12 210 ARG A C 1
ATOM 1611 O O . ARG A 1 210 ? -33.114 -9.638 35.708 1.00 85.12 210 ARG A O 1
ATOM 1618 N N . LYS A 1 211 ? -34.374 -9.534 37.548 1.00 86.75 211 LYS A N 1
ATOM 1619 C CA . LYS A 1 211 ? -35.366 -10.502 37.062 1.00 86.75 211 LYS A CA 1
ATOM 1620 C C . LYS A 1 211 ? -36.279 -9.880 35.994 1.00 86.75 211 LYS A C 1
ATOM 1622 O O . LYS A 1 211 ? -36.878 -8.848 36.298 1.00 86.75 211 LYS A O 1
ATOM 1627 N N . PRO A 1 212 ? -36.463 -10.505 34.808 1.00 84.38 212 PRO A N 1
ATOM 1628 C CA . PRO A 1 212 ? -37.216 -9.915 33.692 1.00 84.38 212 PRO A CA 1
ATOM 1629 C C . PRO A 1 212 ? -38.625 -9.419 34.052 1.00 84.38 212 PRO A C 1
ATOM 1631 O O . PRO A 1 212 ? -39.062 -8.369 33.589 1.00 84.38 212 PRO A O 1
ATOM 1634 N N . TRP A 1 213 ? -39.320 -10.123 34.949 1.00 81.75 213 TRP A N 1
ATOM 1635 C CA . TRP A 1 213 ? -40.670 -9.763 35.394 1.00 81.75 213 TRP A CA 1
ATOM 1636 C C . TRP A 1 213 ? -40.744 -8.496 36.273 1.00 81.75 213 TRP A C 1
ATOM 1638 O O . TRP A 1 213 ? -41.838 -7.980 36.493 1.00 81.75 213 TRP A O 1
ATOM 1648 N N . ARG A 1 214 ? -39.613 -7.945 36.743 1.00 87.00 214 ARG A N 1
ATOM 1649 C CA . ARG A 1 214 ? -39.531 -6.651 37.463 1.00 87.00 214 ARG A CA 1
ATOM 1650 C C . ARG A 1 214 ? -39.266 -5.446 36.540 1.00 87.00 214 ARG A C 1
ATOM 1652 O O . ARG A 1 214 ? -38.875 -4.380 37.023 1.00 87.00 214 ARG A O 1
ATOM 1659 N N . GLY A 1 215 ? -39.446 -5.629 35.232 1.00 89.06 215 GLY A N 1
ATOM 1660 C CA . GLY A 1 215 ? -39.033 -4.672 34.211 1.00 89.06 215 GLY A CA 1
ATOM 1661 C C . GLY A 1 215 ? -37.530 -4.762 33.955 1.00 89.06 215 GLY A C 1
ATOM 1662 O O . GLY A 1 215 ? -36.754 -4.818 34.910 1.00 89.06 215 GLY A O 1
ATOM 1663 N N . LEU A 1 216 ? -37.118 -4.808 32.685 1.00 92.56 216 LEU A N 1
ATOM 1664 C CA . LEU A 1 216 ? -35.716 -5.002 32.294 1.00 92.56 216 LEU A CA 1
ATOM 1665 C C . LEU A 1 216 ? -35.376 -4.286 30.976 1.00 92.56 216 LEU A C 1
ATOM 1667 O O . LEU A 1 216 ? -36.072 -4.473 29.979 1.00 92.56 216 LEU A O 1
ATOM 1671 N N . VAL A 1 217 ? -34.271 -3.540 30.938 1.00 93.81 217 VAL A N 1
ATOM 1672 C CA . VAL A 1 217 ? -33.574 -3.148 29.701 1.00 93.81 217 VAL A CA 1
ATOM 1673 C C . VAL A 1 217 ? -32.415 -4.122 29.470 1.00 93.81 217 VAL A C 1
ATOM 1675 O O . VAL A 1 217 ? -31.361 -3.999 30.095 1.00 93.81 217 VAL A O 1
ATOM 1678 N N . SER A 1 218 ? -32.613 -5.101 28.583 1.00 92.25 218 SER A N 1
ATOM 1679 C CA . SER A 1 218 ? -31.615 -6.146 28.292 1.00 92.25 218 SER A CA 1
ATOM 1680 C C . SER A 1 218 ? -30.689 -5.725 27.153 1.00 92.25 218 SER A C 1
ATOM 1682 O O . SER A 1 218 ? -31.172 -5.256 26.121 1.00 92.25 218 SER A O 1
ATOM 1684 N N . GLN A 1 219 ? -29.378 -5.905 27.317 1.00 92.44 219 GLN A N 1
ATOM 1685 C CA . GLN A 1 219 ? -28.340 -5.569 26.333 1.00 92.44 219 GLN A CA 1
ATOM 1686 C C . GLN A 1 219 ? -27.705 -6.839 25.766 1.00 92.44 219 GLN A C 1
ATOM 1688 O O . GLN A 1 219 ? -27.180 -7.653 26.521 1.00 92.44 219 GLN A O 1
ATOM 1693 N N . HIS A 1 220 ? -27.694 -6.960 24.438 1.00 92.25 220 HIS A N 1
ATOM 1694 C CA . HIS A 1 220 ? -27.018 -8.036 23.716 1.00 92.25 220 HIS A CA 1
ATOM 1695 C C . HIS A 1 220 ? -26.135 -7.467 22.598 1.00 92.25 220 HIS A C 1
ATOM 1697 O O . HIS A 1 220 ? -26.467 -6.461 21.968 1.00 92.25 220 HIS A O 1
ATOM 1703 N N . SER A 1 221 ? -25.010 -8.124 22.317 1.00 88.19 221 SER A N 1
ATOM 1704 C CA . SER A 1 221 ? -24.191 -7.819 21.136 1.00 88.19 221 SER A CA 1
ATOM 1705 C C . SER A 1 221 ? -24.773 -8.486 19.885 1.00 88.19 221 SER A C 1
ATOM 1707 O O . SER A 1 221 ? -25.440 -9.517 19.975 1.00 88.19 221 SER A O 1
ATOM 1709 N N . GLN A 1 222 ? -24.506 -7.943 18.697 1.00 88.00 222 GLN A N 1
ATOM 1710 C CA . GLN A 1 222 ? -24.908 -8.586 17.437 1.00 88.00 222 GLN A CA 1
ATOM 1711 C C . GLN A 1 222 ? -23.909 -9.688 17.041 1.00 88.00 222 GLN A C 1
ATOM 1713 O O . GLN A 1 222 ? -23.136 -9.556 16.100 1.00 88.00 222 GLN A O 1
ATOM 1718 N N . THR A 1 223 ? -23.914 -10.768 17.826 1.00 87.69 223 THR A N 1
ATOM 1719 C CA . THR A 1 223 ? -23.027 -11.939 17.721 1.00 87.69 223 THR A CA 1
ATOM 1720 C C . THR A 1 223 ? -23.809 -13.240 17.938 1.00 87.69 223 THR A C 1
ATOM 1722 O O . THR A 1 223 ? -24.974 -13.211 18.335 1.00 87.69 223 THR A O 1
ATOM 1725 N N . ASP A 1 224 ? -23.167 -14.397 17.741 1.00 84.38 224 ASP A N 1
ATOM 1726 C CA . ASP A 1 224 ? -23.758 -15.712 18.045 1.00 84.38 224 ASP A CA 1
ATOM 1727 C C . ASP A 1 224 ? -24.192 -15.849 19.517 1.00 84.38 224 ASP A C 1
ATOM 1729 O O . ASP A 1 224 ? -25.274 -16.358 19.811 1.00 84.38 224 ASP A O 1
ATOM 1733 N N . LEU A 1 225 ? -23.379 -15.319 20.439 1.00 85.44 225 LEU A N 1
ATOM 1734 C CA . LEU A 1 225 ? -23.692 -15.239 21.865 1.00 85.44 225 LEU A CA 1
ATOM 1735 C C . LEU A 1 225 ? -24.970 -14.427 22.098 1.00 85.44 225 LEU A C 1
ATOM 1737 O O . LEU A 1 225 ? -25.907 -14.931 22.707 1.00 85.44 225 LEU A O 1
ATOM 1741 N N . GLY A 1 226 ? -25.025 -13.191 21.592 1.00 87.25 226 GLY A N 1
ATOM 1742 C CA . GLY A 1 226 ? -26.178 -12.312 21.801 1.00 87.25 226 GLY A CA 1
ATOM 1743 C C . GLY A 1 226 ? -27.448 -12.801 21.099 1.00 87.25 226 GLY A C 1
ATOM 1744 O O . GLY A 1 226 ? -28.547 -12.582 21.604 1.00 87.25 226 GLY A O 1
ATOM 1745 N N . TYR A 1 227 ? -27.318 -13.535 19.987 1.00 90.94 227 TYR A N 1
ATOM 1746 C CA . TYR A 1 227 ? -28.427 -14.270 19.375 1.00 90.94 227 TYR A CA 1
ATOM 1747 C C . TYR A 1 227 ? -28.950 -15.375 20.308 1.00 90.94 227 TYR A C 1
ATOM 1749 O O . TYR A 1 227 ? -30.163 -15.490 20.482 1.00 90.94 227 TYR A O 1
ATOM 1757 N N . ARG A 1 228 ? -28.062 -16.164 20.935 1.00 91.38 228 ARG A N 1
ATOM 1758 C CA . ARG A 1 228 ? -28.444 -17.218 21.894 1.00 91.38 228 ARG A CA 1
ATOM 1759 C C . ARG A 1 228 ? -29.064 -16.645 23.172 1.00 91.38 228 ARG A C 1
ATOM 1761 O O . ARG A 1 228 ? -30.156 -17.067 23.539 1.00 91.38 228 ARG A O 1
ATOM 1768 N N . GLU A 1 229 ? -28.443 -15.639 23.790 1.00 89.88 229 GLU A N 1
ATOM 1769 C CA . GLU A 1 229 ? -29.002 -14.947 24.963 1.00 89.88 229 GLU A CA 1
ATOM 1770 C C . GLU A 1 229 ? -30.397 -14.371 24.681 1.00 89.88 229 GLU A C 1
ATOM 1772 O O . GLU A 1 229 ? -31.324 -14.575 25.465 1.00 89.88 229 GLU A O 1
ATOM 1777 N N . ALA A 1 230 ? -30.567 -13.681 23.547 1.00 92.06 230 ALA A N 1
ATOM 1778 C CA . ALA A 1 230 ? -31.861 -13.136 23.158 1.00 92.06 230 ALA A CA 1
ATOM 1779 C C . ALA A 1 230 ? -32.884 -14.244 22.871 1.00 92.06 230 ALA A C 1
ATOM 1781 O O . ALA A 1 230 ? -34.044 -14.101 23.248 1.00 92.06 230 ALA A O 1
ATOM 1782 N N . GLN A 1 231 ? -32.480 -15.357 22.248 1.00 94.00 231 GLN A N 1
ATOM 1783 C CA . GLN A 1 231 ? -33.365 -16.498 22.004 1.00 94.00 231 GLN A CA 1
ATOM 1784 C C . GLN A 1 231 ? -33.863 -17.136 23.308 1.00 94.00 231 GLN A C 1
ATOM 1786 O O . GLN A 1 231 ? -35.042 -17.479 23.396 1.00 94.00 231 GLN A O 1
ATOM 1791 N N . ASP A 1 232 ? -33.004 -17.280 24.317 1.00 91.19 232 ASP A N 1
ATOM 1792 C CA . ASP A 1 232 ? -33.392 -17.852 25.610 1.00 91.19 232 ASP A CA 1
ATOM 1793 C C . ASP A 1 232 ? -34.214 -16.874 26.459 1.00 91.19 232 ASP A C 1
ATOM 1795 O O . ASP A 1 232 ? -35.190 -17.283 27.089 1.00 91.19 232 ASP A O 1
ATOM 1799 N N . LEU A 1 233 ? -33.931 -15.570 26.388 1.00 90.94 233 LEU A N 1
ATOM 1800 C CA . LEU A 1 233 ? -34.776 -14.544 27.002 1.00 90.94 233 LEU A CA 1
ATOM 1801 C C . LEU A 1 233 ? -36.173 -14.490 26.350 1.00 90.94 233 LEU A C 1
ATOM 1803 O O . LEU A 1 233 ? -37.173 -14.447 27.063 1.00 90.94 233 LEU A O 1
ATOM 1807 N N . LEU A 1 234 ? -36.266 -14.600 25.018 1.00 92.62 234 LEU A N 1
ATOM 1808 C CA . LEU A 1 234 ? -37.524 -14.683 24.252 1.00 92.62 234 LEU A CA 1
ATOM 1809 C C . LEU A 1 234 ? -38.325 -15.985 24.480 1.00 92.62 234 LEU A C 1
ATOM 1811 O O . LEU A 1 234 ? -39.437 -16.121 23.959 1.00 92.62 234 LEU A O 1
ATOM 1815 N N . ARG A 1 235 ? -37.781 -16.947 25.238 1.00 91.06 235 ARG A N 1
ATOM 1816 C CA . ARG A 1 235 ? -38.468 -18.173 25.687 1.00 91.06 235 ARG A CA 1
ATOM 1817 C C . ARG A 1 235 ? -39.016 -18.071 27.117 1.00 91.06 235 ARG A C 1
ATOM 1819 O O . ARG A 1 235 ? -39.790 -18.943 27.517 1.00 91.06 235 ARG A O 1
ATOM 1826 N N . ASP A 1 236 ? -38.650 -17.047 27.893 1.00 88.38 236 ASP A N 1
ATOM 1827 C CA . ASP A 1 236 ? -39.093 -16.913 29.285 1.00 88.38 236 ASP A CA 1
ATOM 1828 C C . ASP A 1 236 ? -40.564 -16.473 29.375 1.00 88.38 236 ASP A C 1
ATOM 1830 O O . ASP A 1 236 ? -40.897 -15.291 29.289 1.00 88.38 236 ASP A O 1
ATOM 1834 N N . ARG A 1 237 ? -41.452 -17.444 29.630 1.00 85.06 237 ARG A N 1
ATOM 1835 C CA . ARG A 1 237 ? -42.903 -17.245 29.810 1.00 85.06 237 ARG A CA 1
ATOM 1836 C C . ARG A 1 237 ? -43.288 -16.314 30.975 1.00 85.06 237 ARG A C 1
ATOM 1838 O O . ARG A 1 237 ? -44.467 -16.016 31.130 1.00 85.06 237 ARG A O 1
ATOM 1845 N N . ARG A 1 238 ? -42.338 -15.868 31.808 1.00 86.88 238 ARG A N 1
ATOM 1846 C CA . ARG A 1 238 ? -42.564 -14.865 32.870 1.00 86.88 238 ARG A CA 1
ATOM 1847 C C . ARG A 1 238 ? -42.496 -13.424 32.352 1.00 86.88 238 ARG A C 1
ATOM 1849 O O . ARG A 1 238 ? -42.835 -12.502 33.093 1.00 86.88 238 ARG A O 1
ATOM 1856 N N . VAL A 1 239 ? -42.057 -13.214 31.109 1.00 87.88 239 VAL A N 1
ATOM 1857 C CA . VAL A 1 239 ? -42.141 -11.922 30.420 1.00 87.88 239 VAL A CA 1
ATOM 1858 C C . VAL A 1 239 ? -43.502 -11.808 29.739 1.00 87.88 239 VAL A C 1
ATOM 1860 O O . VAL A 1 239 ? -43.889 -12.674 28.963 1.00 87.88 239 VAL A O 1
ATOM 1863 N N . GLN A 1 240 ? -44.221 -10.721 30.016 1.00 87.56 240 GLN A N 1
ATOM 1864 C CA . GLN A 1 240 ? -45.540 -10.452 29.436 1.00 87.56 240 GLN A CA 1
ATOM 1865 C C . GLN A 1 240 ? -45.443 -9.676 28.115 1.00 87.56 240 GLN A C 1
ATOM 1867 O O . GLN A 1 240 ? -46.324 -9.789 27.267 1.00 87.56 240 GLN A O 1
ATOM 1872 N N . ARG A 1 241 ? -44.387 -8.866 27.932 1.00 91.88 241 ARG A N 1
ATOM 1873 C CA . ARG A 1 241 ? -44.227 -7.992 26.760 1.00 91.88 241 ARG A CA 1
ATOM 1874 C C . ARG A 1 241 ? -42.759 -7.745 26.409 1.00 91.88 241 ARG A C 1
ATOM 1876 O O . ARG A 1 241 ? -42.014 -7.216 27.230 1.00 91.88 241 ARG A O 1
ATOM 1883 N N . PHE A 1 242 ? -42.383 -8.025 25.160 1.00 94.56 242 PHE A N 1
ATOM 1884 C CA . PHE A 1 242 ? -41.113 -7.598 24.554 1.00 94.56 242 PHE A CA 1
ATOM 1885 C C . PHE A 1 242 ? -41.340 -6.366 23.674 1.00 94.56 242 PHE A C 1
ATOM 1887 O O . PHE A 1 242 ? -42.242 -6.358 22.833 1.00 94.56 242 PHE A O 1
ATOM 1894 N N . THR A 1 243 ? -40.574 -5.294 23.881 1.00 94.88 243 THR A N 1
ATOM 1895 C CA . THR A 1 243 ? -40.873 -3.994 23.263 1.00 94.88 243 THR A CA 1
ATOM 1896 C C . THR A 1 243 ? -39.633 -3.115 23.034 1.00 94.88 243 THR A C 1
ATOM 1898 O O . THR A 1 243 ? -38.509 -3.491 23.365 1.00 94.88 243 THR A O 1
ATOM 1901 N N . THR A 1 244 ? -39.837 -1.954 22.411 1.00 95.56 244 THR A N 1
ATOM 1902 C CA . THR A 1 244 ? -38.814 -0.915 22.205 1.00 95.56 244 THR A CA 1
ATOM 1903 C C . THR A 1 244 ? -38.662 -0.049 23.461 1.00 95.56 244 THR A C 1
ATOM 1905 O O . THR A 1 244 ? -39.534 -0.048 24.333 1.00 95.56 244 THR A O 1
ATOM 1908 N N . ILE A 1 245 ? -37.588 0.740 23.555 1.00 94.81 245 ILE A N 1
ATOM 1909 C CA . ILE A 1 245 ? -37.383 1.686 24.666 1.00 94.81 245 ILE A CA 1
ATOM 1910 C C . ILE A 1 245 ? -38.544 2.692 24.764 1.00 94.81 245 ILE A C 1
ATOM 1912 O O . ILE A 1 245 ? -39.073 2.910 25.854 1.00 94.81 245 ILE A O 1
ATOM 1916 N N . SER A 1 246 ? -39.002 3.255 23.640 1.00 93.56 246 SER A N 1
ATOM 1917 C CA . SER A 1 246 ? -40.204 4.108 23.596 1.00 93.56 246 SER A CA 1
ATOM 1918 C C . SER A 1 246 ? -41.487 3.380 24.012 1.00 93.56 246 SER A C 1
ATOM 1920 O O . SER A 1 246 ? -42.253 3.888 24.835 1.00 93.56 246 SER A O 1
ATOM 1922 N N . GLY A 1 247 ? -41.702 2.170 23.488 1.00 91.38 247 GLY A N 1
ATOM 1923 C CA . GLY A 1 247 ? -42.906 1.373 23.713 1.00 91.38 247 GLY A CA 1
ATOM 1924 C C . GLY A 1 247 ? -43.060 0.889 25.154 1.00 91.38 247 GLY A C 1
ATOM 1925 O O . GLY A 1 247 ? -44.186 0.783 25.637 1.00 91.38 247 GLY A O 1
ATOM 1926 N N . GLY A 1 248 ? -41.950 0.646 25.857 1.00 89.81 248 GLY A N 1
ATOM 1927 C CA . GLY A 1 248 ? -41.938 0.353 27.292 1.00 89.81 248 GLY A CA 1
ATOM 1928 C C . GLY A 1 248 ? -42.098 1.593 28.180 1.00 89.81 248 GLY A C 1
ATOM 1929 O O . GLY A 1 248 ? -42.613 1.487 29.288 1.00 89.81 248 GLY A O 1
ATOM 1930 N N . LEU A 1 249 ? -41.735 2.781 27.682 1.00 90.50 249 LEU A N 1
ATOM 1931 C CA . LEU A 1 249 ? -41.970 4.072 28.346 1.00 90.50 249 LEU A CA 1
ATOM 1932 C C . LEU A 1 249 ? -43.380 4.652 28.122 1.00 90.50 249 LEU A C 1
ATOM 1934 O O . LEU A 1 249 ? -43.684 5.715 28.666 1.00 90.50 249 LEU A O 1
ATOM 1938 N N . GLY A 1 250 ? -44.219 4.021 27.292 1.00 89.12 250 GLY A N 1
ATOM 1939 C CA . GLY A 1 250 ? -45.516 4.581 26.893 1.00 89.12 250 GLY A CA 1
ATOM 1940 C C . GLY A 1 250 ? -45.385 5.892 26.104 1.00 89.12 250 GLY A C 1
ATOM 1941 O O . GLY A 1 250 ? -46.206 6.795 26.257 1.00 89.12 250 GLY A O 1
ATOM 1942 N N . ARG A 1 251 ? -44.320 6.036 25.305 1.00 88.94 251 ARG A N 1
ATOM 1943 C CA . ARG A 1 251 ? -44.027 7.238 24.508 1.00 88.94 251 ARG A CA 1
ATOM 1944 C C . ARG A 1 251 ? -44.090 6.942 23.004 1.00 88.94 251 ARG A C 1
ATOM 1946 O O . ARG A 1 251 ? -43.881 5.795 22.610 1.00 88.94 251 ARG A O 1
ATOM 1953 N N . PRO A 1 252 ? -44.315 7.967 22.157 1.00 87.19 252 PRO A N 1
ATOM 1954 C CA . PRO A 1 252 ? -43.960 7.900 20.740 1.00 87.19 252 PRO A CA 1
ATOM 1955 C C . PRO A 1 252 ? -42.495 7.480 20.563 1.00 87.19 252 PRO A C 1
ATOM 1957 O O . PRO A 1 252 ? -41.687 7.647 21.483 1.00 87.19 252 PRO A O 1
ATOM 1960 N N . SER A 1 253 ? -42.144 6.952 19.388 1.00 88.00 253 SER A N 1
ATOM 1961 C CA . SER A 1 253 ? -40.753 6.585 19.112 1.00 88.00 253 SER A CA 1
ATOM 1962 C C . SER A 1 253 ? -39.826 7.792 19.246 1.00 88.00 253 SER A C 1
ATOM 1964 O O . SER A 1 253 ? -40.187 8.916 18.905 1.00 88.00 253 SER A O 1
ATOM 1966 N N . PHE A 1 254 ? -38.608 7.542 19.722 1.00 91.00 254 PHE A N 1
ATOM 1967 C CA . PHE A 1 254 ? -37.537 8.539 19.751 1.00 91.00 254 PHE A CA 1
ATOM 1968 C C . PHE A 1 254 ? -36.802 8.650 18.401 1.00 91.00 254 PHE A C 1
ATOM 1970 O O . PHE A 1 254 ? -35.720 9.233 18.339 1.00 91.00 254 PHE A O 1
ATOM 1977 N N . VAL A 1 255 ? -37.376 8.078 17.338 1.00 92.19 255 VAL A N 1
ATOM 1978 C CA . VAL A 1 255 ? -36.919 8.171 15.950 1.00 92.19 255 VAL A CA 1
ATOM 1979 C C . VAL A 1 255 ? -37.841 9.132 15.195 1.00 92.19 255 VAL A C 1
ATOM 1981 O O . VAL A 1 255 ? -39.037 8.877 15.075 1.00 92.19 255 VAL A O 1
ATOM 1984 N N . ASP A 1 256 ? -37.278 10.226 14.686 1.00 92.50 256 ASP A N 1
ATOM 1985 C CA . ASP A 1 256 ? -37.986 11.251 13.911 1.00 92.50 256 ASP A CA 1
ATOM 1986 C C . ASP A 1 256 ? -37.670 11.106 12.416 1.00 92.50 256 ASP A C 1
ATOM 1988 O O . ASP A 1 256 ? -36.528 10.814 12.054 1.00 92.50 256 ASP A O 1
ATOM 1992 N N . ALA A 1 257 ? -38.635 11.385 11.537 1.00 91.56 257 ALA A N 1
ATOM 1993 C CA . ALA A 1 257 ? -38.363 11.566 10.108 1.00 91.56 257 ALA A CA 1
ATOM 1994 C C . ALA A 1 257 ? -37.601 12.884 9.857 1.00 91.56 257 ALA A C 1
ATOM 1996 O O . ALA A 1 257 ? -37.852 13.886 10.531 1.00 91.56 257 ALA A O 1
ATOM 1997 N N . VAL A 1 258 ? -36.679 12.898 8.889 1.00 92.94 258 VAL A N 1
ATOM 1998 C CA . VAL A 1 258 ? -35.857 14.085 8.572 1.00 92.94 258 VAL A CA 1
ATOM 1999 C C . VAL A 1 258 ? -36.404 14.887 7.385 1.00 92.94 258 VAL A C 1
ATOM 2001 O O . VAL A 1 258 ? -37.049 14.319 6.503 1.00 92.94 258 VAL A O 1
ATOM 2004 N N . PRO A 1 259 ? -36.106 16.197 7.291 1.00 92.94 259 PRO A N 1
ATOM 2005 C CA . PRO A 1 259 ? -36.313 16.953 6.060 1.00 92.94 259 PRO A CA 1
ATOM 2006 C C . PRO A 1 259 ? -35.465 16.393 4.910 1.00 92.94 259 PRO A C 1
ATOM 2008 O O . PRO A 1 259 ? -34.312 16.008 5.110 1.00 92.94 259 PRO A O 1
ATOM 2011 N N . VAL A 1 260 ? -35.989 16.453 3.681 1.00 89.19 260 VAL A N 1
ATOM 2012 C CA . VAL A 1 260 ? -35.317 15.955 2.460 1.00 89.19 260 VAL A CA 1
ATOM 2013 C C . VAL A 1 260 ? -33.894 16.515 2.293 1.00 89.19 260 VAL A C 1
ATOM 2015 O O . VAL A 1 260 ? -33.010 15.819 1.803 1.00 89.19 260 VAL A O 1
ATOM 2018 N N . ALA A 1 261 ? -33.630 17.743 2.753 1.00 88.38 261 ALA A N 1
ATOM 2019 C CA . ALA A 1 261 ? -32.295 18.343 2.727 1.00 88.38 261 ALA A CA 1
ATOM 2020 C C . ALA A 1 261 ? -31.248 17.557 3.550 1.00 88.38 261 ALA A C 1
ATOM 2022 O O . ALA A 1 261 ? -30.109 17.402 3.102 1.00 88.38 261 ALA A O 1
ATOM 2023 N N . ASP A 1 262 ? -31.622 17.023 4.719 1.00 87.75 262 ASP A N 1
ATOM 2024 C CA . ASP A 1 262 ? -30.730 16.194 5.537 1.00 87.75 262 ASP A CA 1
ATOM 2025 C C . ASP A 1 262 ? -30.633 14.752 5.009 1.00 87.75 262 ASP A C 1
ATOM 2027 O O . ASP A 1 262 ? -29.551 14.165 5.081 1.00 87.75 262 ASP A O 1
ATOM 2031 N N . GLU A 1 263 ? -31.689 14.201 4.389 1.00 90.19 263 GLU A N 1
ATOM 2032 C CA . GLU A 1 263 ? -31.583 12.925 3.654 1.00 90.19 263 GLU A CA 1
ATOM 2033 C C . GLU A 1 263 ? -30.616 13.049 2.465 1.00 90.19 263 GLU A C 1
ATOM 2035 O O . GLU A 1 263 ? -29.727 12.214 2.321 1.00 90.19 263 GLU A O 1
ATOM 2040 N N . VAL A 1 264 ? -30.698 14.115 1.658 1.00 89.56 264 VAL A N 1
ATOM 2041 C CA . VAL A 1 264 ? -29.778 14.367 0.527 1.00 89.56 264 VAL A CA 1
ATOM 2042 C C . VAL A 1 264 ? -28.332 14.541 1.004 1.00 89.56 264 VAL A C 1
ATOM 2044 O O . VAL A 1 264 ? -27.408 13.952 0.438 1.00 89.56 264 VAL A O 1
ATOM 2047 N N . LYS A 1 265 ? -28.117 15.294 2.087 1.00 87.88 265 LYS A N 1
ATOM 2048 C CA . LYS A 1 265 ? -26.807 15.460 2.738 1.00 87.88 265 LYS A CA 1
ATOM 2049 C C . LYS A 1 265 ? -26.251 14.128 3.260 1.00 87.88 265 LYS A C 1
ATOM 2051 O O . LYS A 1 265 ? -25.070 13.833 3.065 1.00 87.88 265 LYS A O 1
ATOM 2056 N N . GLY A 1 266 ? -27.099 13.294 3.861 1.00 87.00 266 GLY A N 1
ATOM 2057 C CA . GLY A 1 266 ? -26.747 11.941 4.284 1.00 87.00 266 GLY A CA 1
ATOM 2058 C C . GLY A 1 266 ? -26.460 10.992 3.119 1.00 87.00 266 GLY A C 1
ATOM 2059 O O . GLY A 1 266 ? -25.501 10.221 3.163 1.00 87.00 266 GLY A O 1
ATOM 2060 N N . ALA A 1 267 ? -27.236 11.077 2.039 1.00 88.50 267 ALA A N 1
ATOM 2061 C CA . ALA A 1 267 ? -27.002 10.325 0.814 1.00 88.50 267 ALA A CA 1
ATOM 2062 C C . ALA A 1 267 ? -25.644 10.697 0.199 1.00 88.50 267 ALA A C 1
ATOM 2064 O O . ALA A 1 267 ? -24.915 9.804 -0.230 1.00 88.50 267 ALA A O 1
ATOM 2065 N N . GLY A 1 268 ? -25.254 11.977 0.252 1.00 85.62 268 GLY A N 1
ATOM 2066 C CA . GLY A 1 268 ? -23.917 12.454 -0.113 1.00 85.62 268 GLY A CA 1
ATOM 2067 C C . GLY A 1 268 ? -22.791 11.826 0.721 1.00 85.62 268 GLY A C 1
ATOM 2068 O O . GLY A 1 268 ? -21.789 11.393 0.153 1.00 85.62 268 GLY A O 1
ATOM 2069 N N . LEU A 1 269 ? -22.970 11.691 2.043 1.00 84.19 269 LEU A N 1
ATOM 2070 C CA . LEU A 1 269 ? -22.027 10.986 2.930 1.00 84.19 269 LEU A CA 1
ATOM 2071 C C . LEU A 1 269 ? -21.908 9.488 2.587 1.00 84.19 269 LEU A C 1
ATOM 2073 O O . LEU A 1 269 ? -20.813 8.925 2.601 1.00 84.19 269 LEU A O 1
ATOM 2077 N N . ILE A 1 270 ? -23.021 8.833 2.248 1.00 85.38 270 ILE A N 1
ATOM 2078 C CA . ILE A 1 270 ? -23.027 7.427 1.813 1.00 85.38 270 ILE A CA 1
ATOM 2079 C C . ILE A 1 270 ? -22.354 7.278 0.439 1.00 85.38 270 ILE A C 1
ATOM 2081 O O . ILE A 1 270 ? -21.632 6.306 0.206 1.00 85.38 270 ILE A O 1
ATOM 2085 N N . TRP A 1 271 ? -22.557 8.234 -0.470 1.00 83.94 271 TRP A N 1
ATOM 2086 C CA . TRP A 1 271 ? -21.930 8.241 -1.793 1.00 83.94 271 TRP A CA 1
ATOM 2087 C C . TRP A 1 271 ? -20.420 8.476 -1.715 1.00 83.94 271 TRP A C 1
ATOM 2089 O O . TRP A 1 271 ? -19.673 7.758 -2.377 1.00 83.94 271 TRP A O 1
ATOM 2099 N N . SER A 1 272 ? -19.951 9.412 -0.881 1.00 76.81 272 SER A N 1
ATOM 2100 C CA . SER A 1 272 ? -18.515 9.663 -0.706 1.00 76.81 272 SER A CA 1
ATOM 2101 C C . SER A 1 272 ? -17.797 8.463 -0.083 1.00 76.81 272 SER A C 1
ATOM 2103 O O . SER A 1 272 ? -16.738 8.080 -0.577 1.00 76.81 272 SER A O 1
ATOM 2105 N N . LYS A 1 273 ? -18.409 7.793 0.907 1.00 76.38 273 LYS A N 1
ATOM 2106 C CA . LYS A 1 273 ? -17.912 6.520 1.463 1.00 76.38 273 LYS A CA 1
ATOM 2107 C C . LYS A 1 273 ? -17.816 5.417 0.406 1.00 76.38 273 LYS A C 1
ATOM 2109 O O . LYS A 1 273 ? -16.778 4.769 0.294 1.00 76.38 273 LYS A O 1
ATOM 2114 N N . LYS A 1 274 ? -18.856 5.222 -0.414 1.00 80.56 274 LYS A N 1
ATOM 2115 C CA . LYS A 1 274 ? -18.833 4.232 -1.509 1.00 80.56 274 LYS A CA 1
ATOM 2116 C C . LYS A 1 274 ? -17.777 4.550 -2.565 1.00 80.56 274 LYS A C 1
ATOM 2118 O O . LYS A 1 274 ? -17.097 3.637 -3.023 1.00 80.56 274 LYS A O 1
ATOM 2123 N N . LEU A 1 275 ? -17.624 5.824 -2.928 1.00 79.00 275 LEU A N 1
ATOM 2124 C CA . LEU A 1 275 ? -16.610 6.278 -3.877 1.00 79.00 275 LEU A CA 1
ATOM 2125 C C . LEU A 1 275 ? -15.194 6.061 -3.324 1.00 79.00 275 LEU A C 1
ATOM 2127 O O . LEU A 1 275 ? -14.348 5.542 -4.044 1.00 79.00 275 LEU A O 1
ATOM 2131 N N . GLY A 1 276 ? -14.959 6.372 -2.044 1.00 77.81 276 GLY A N 1
ATOM 2132 C CA . GLY A 1 276 ? -13.700 6.094 -1.349 1.00 77.81 276 GLY A CA 1
ATOM 2133 C C . GLY A 1 276 ? -13.365 4.602 -1.332 1.00 77.81 276 GLY A C 1
ATOM 2134 O O . GLY A 1 276 ? -12.284 4.212 -1.765 1.00 77.81 276 GLY A O 1
ATOM 2135 N N . GLN A 1 277 ? -14.309 3.744 -0.930 1.00 76.44 277 GLN A N 1
ATOM 2136 C CA . GLN A 1 277 ? -14.114 2.289 -0.947 1.00 76.44 277 GLN A CA 1
ATOM 2137 C C . GLN A 1 277 ? -13.839 1.752 -2.362 1.00 76.44 277 GLN A C 1
ATOM 2139 O O . GLN A 1 277 ? -12.871 1.019 -2.553 1.00 76.44 277 GLN A O 1
ATOM 2144 N N . ALA A 1 278 ? -14.628 2.156 -3.364 1.00 81.62 278 ALA A N 1
ATOM 2145 C CA . ALA A 1 278 ? -14.415 1.756 -4.755 1.00 81.62 278 ALA A CA 1
ATOM 2146 C C . ALA A 1 278 ? -13.052 2.229 -5.291 1.00 81.62 278 ALA A C 1
ATOM 2148 O O . ALA A 1 278 ? -12.372 1.477 -5.988 1.00 81.62 278 ALA A O 1
ATOM 2149 N N . PHE A 1 279 ? -12.622 3.439 -4.925 1.00 80.69 279 PHE A N 1
ATOM 2150 C CA . PHE A 1 279 ? -11.306 3.967 -5.270 1.00 80.69 279 PHE A CA 1
ATOM 2151 C C . PHE A 1 279 ? -10.177 3.146 -4.636 1.00 80.69 279 PHE A C 1
ATOM 2153 O O . PHE A 1 279 ? -9.244 2.765 -5.340 1.00 80.69 279 PHE A O 1
ATOM 2160 N N . LEU A 1 280 ? -10.269 2.813 -3.341 1.00 77.81 280 LEU A N 1
ATOM 2161 C CA . LEU A 1 280 ? -9.294 1.942 -2.673 1.00 77.81 280 LEU A CA 1
ATOM 2162 C C . LEU A 1 280 ? -9.222 0.563 -3.351 1.00 77.81 280 LEU A C 1
ATOM 2164 O O . LEU A 1 280 ? -8.127 0.058 -3.590 1.00 77.81 280 LEU A O 1
ATOM 2168 N N . THR A 1 281 ? -10.362 -0.022 -3.734 1.00 82.12 281 THR A N 1
ATOM 2169 C CA . THR A 1 281 ? -10.406 -1.290 -4.480 1.00 82.12 281 THR A CA 1
ATOM 2170 C C . THR A 1 281 ? -9.742 -1.177 -5.857 1.00 82.12 281 THR A C 1
ATOM 2172 O O . THR A 1 281 ? -8.915 -2.020 -6.200 1.00 82.12 281 THR A O 1
ATOM 2175 N N . VAL A 1 282 ? -10.043 -0.134 -6.640 1.00 85.62 282 VAL A N 1
ATOM 2176 C CA . VAL A 1 282 ? -9.410 0.106 -7.954 1.00 85.62 282 VAL A CA 1
ATOM 2177 C C . VAL A 1 282 ? -7.907 0.359 -7.814 1.00 85.62 282 VAL A C 1
ATOM 2179 O O . VAL A 1 282 ? -7.128 -0.160 -8.614 1.00 85.62 282 VAL A O 1
ATOM 2182 N N . MET A 1 283 ? -7.483 1.091 -6.779 1.00 84.19 283 MET A N 1
ATOM 2183 C CA . MET A 1 283 ? -6.072 1.286 -6.449 1.00 84.19 283 MET A CA 1
ATOM 2184 C C . MET A 1 283 ? -5.388 -0.059 -6.192 1.00 84.19 283 MET A C 1
ATOM 2186 O O . MET A 1 283 ? -4.407 -0.351 -6.867 1.00 84.19 283 MET A O 1
ATOM 2190 N N . VAL A 1 284 ? -5.933 -0.913 -5.316 1.00 83.19 284 VAL A N 1
ATOM 2191 C CA . VAL A 1 284 ? -5.370 -2.248 -5.034 1.00 83.19 284 VAL A CA 1
ATOM 2192 C C . VAL A 1 284 ? -5.248 -3.091 -6.308 1.00 83.19 284 VAL A C 1
ATOM 2194 O O . VAL A 1 284 ? -4.153 -3.563 -6.602 1.00 83.19 284 VAL A O 1
ATOM 2197 N N . TRP A 1 285 ? -6.299 -3.200 -7.129 1.00 88.19 285 TRP A N 1
ATOM 2198 C CA . TRP A 1 285 ? -6.217 -3.928 -8.408 1.00 88.19 285 TRP A CA 1
ATOM 2199 C C . TRP A 1 285 ? -5.167 -3.350 -9.368 1.00 88.19 285 TRP A C 1
ATOM 2201 O O . TRP A 1 285 ? -4.494 -4.103 -10.074 1.00 88.19 285 TRP A O 1
ATOM 2211 N N . THR A 1 286 ? -4.985 -2.028 -9.380 1.00 88.88 286 THR A N 1
ATOM 2212 C CA . THR A 1 286 ? -3.971 -1.361 -10.212 1.00 88.88 286 THR A CA 1
ATOM 2213 C C . THR A 1 286 ? -2.552 -1.606 -9.690 1.00 88.88 286 THR A C 1
ATOM 2215 O O . THR A 1 286 ? -1.635 -1.780 -10.492 1.00 88.88 286 THR A O 1
ATOM 2218 N N . LEU A 1 287 ? -2.360 -1.702 -8.369 1.00 86.44 287 LEU A N 1
ATOM 2219 C CA . LEU A 1 287 ? -1.094 -2.126 -7.759 1.00 86.44 287 LEU A CA 1
ATOM 2220 C C . LEU A 1 287 ? -0.784 -3.585 -8.097 1.00 86.44 287 LEU A C 1
ATOM 2222 O O . LEU A 1 287 ? 0.334 -3.881 -8.512 1.00 86.44 287 LEU A O 1
ATOM 2226 N N . THR A 1 288 ? -1.765 -4.489 -7.992 1.00 86.25 288 THR A N 1
ATOM 2227 C CA . THR A 1 288 ? -1.602 -5.892 -8.398 1.00 86.25 288 THR A CA 1
ATOM 2228 C C . THR A 1 288 ? -1.199 -5.977 -9.871 1.00 86.25 288 THR A C 1
ATOM 2230 O O . THR A 1 288 ? -0.193 -6.608 -10.187 1.00 86.25 288 THR A O 1
ATOM 2233 N N . LEU A 1 289 ? -1.895 -5.264 -10.765 1.00 89.50 289 LEU A N 1
ATOM 2234 C CA . LEU A 1 289 ? -1.558 -5.197 -12.190 1.00 89.50 289 LEU A CA 1
ATOM 2235 C C . LEU A 1 289 ? -0.137 -4.658 -12.430 1.00 89.50 289 LEU A C 1
ATOM 2237 O O . LEU A 1 289 ? 0.631 -5.271 -13.172 1.00 89.50 289 LEU A O 1
ATOM 2241 N N . ALA A 1 290 ? 0.238 -3.546 -11.792 1.00 90.06 290 ALA A N 1
ATOM 2242 C CA . ALA A 1 290 ? 1.572 -2.959 -11.913 1.00 90.06 290 ALA A CA 1
ATOM 2243 C C . ALA A 1 290 ? 2.670 -3.908 -11.405 1.00 90.06 290 ALA A C 1
ATOM 2245 O O . ALA A 1 290 ? 3.719 -4.035 -12.039 1.00 90.06 290 ALA A O 1
ATOM 2246 N N . GLY A 1 291 ? 2.424 -4.603 -10.291 1.00 87.00 291 GLY A N 1
ATOM 2247 C CA . GLY A 1 291 ? 3.339 -5.578 -9.700 1.00 87.00 291 GLY A CA 1
ATOM 2248 C C . GLY A 1 291 ? 3.515 -6.803 -10.594 1.00 87.00 291 GLY A C 1
ATOM 2249 O O . GLY A 1 291 ? 4.644 -7.165 -10.930 1.00 87.00 291 GLY A O 1
ATOM 2250 N N . THR A 1 292 ? 2.411 -7.390 -11.065 1.00 88.06 292 THR A N 1
ATOM 2251 C CA . THR A 1 292 ? 2.426 -8.513 -12.012 1.00 88.06 292 THR A CA 1
ATOM 2252 C C . THR A 1 292 ? 3.136 -8.139 -13.313 1.00 88.06 292 THR A C 1
ATOM 2254 O O . THR A 1 292 ? 3.993 -8.896 -13.763 1.00 88.06 292 THR A O 1
ATOM 2257 N N . LEU A 1 293 ? 2.860 -6.966 -13.897 1.00 90.00 293 LEU A N 1
ATOM 2258 C CA . LEU A 1 293 ? 3.552 -6.494 -15.103 1.00 90.00 293 LEU A CA 1
ATOM 2259 C C . LEU A 1 293 ? 5.041 -6.209 -14.848 1.00 90.00 293 LEU A C 1
ATOM 2261 O O . LEU A 1 293 ? 5.874 -6.557 -15.684 1.00 90.00 293 LEU A O 1
ATOM 2265 N N . GLY A 1 294 ? 5.406 -5.633 -13.700 1.00 88.94 294 GLY A N 1
ATOM 2266 C CA . GLY A 1 294 ? 6.801 -5.390 -13.320 1.00 88.94 294 GLY A CA 1
ATOM 2267 C C . GLY A 1 294 ? 7.608 -6.683 -13.166 1.00 88.94 294 GLY A C 1
ATOM 2268 O O . GLY A 1 294 ? 8.679 -6.825 -13.761 1.00 88.94 294 GLY A O 1
ATOM 2269 N N . VAL A 1 295 ? 7.066 -7.662 -12.434 1.00 87.12 295 VAL A N 1
ATOM 2270 C CA . VAL A 1 295 ? 7.678 -8.990 -12.260 1.00 87.12 295 VAL A CA 1
ATOM 2271 C C . VAL A 1 295 ? 7.732 -9.745 -13.589 1.00 87.12 295 VAL A C 1
ATOM 2273 O O . VAL A 1 295 ? 8.779 -10.295 -13.928 1.00 87.12 295 VAL A O 1
ATOM 2276 N N . LEU A 1 296 ? 6.662 -9.720 -14.392 1.00 90.44 296 LEU A N 1
ATOM 2277 C CA . LEU A 1 296 ? 6.641 -10.342 -15.717 1.00 90.44 296 LEU A CA 1
ATOM 2278 C C . LEU A 1 296 ? 7.700 -9.728 -16.647 1.00 90.44 296 LEU A C 1
ATOM 2280 O O . LEU A 1 296 ? 8.413 -10.475 -17.316 1.00 90.44 296 LEU A O 1
ATOM 2284 N N . ARG A 1 297 ? 7.881 -8.399 -16.643 1.00 89.88 297 ARG A N 1
ATOM 2285 C CA . ARG A 1 297 ? 8.940 -7.729 -17.419 1.00 89.88 297 ARG A CA 1
ATOM 2286 C C . ARG A 1 297 ? 10.336 -8.157 -16.954 1.00 89.88 297 ARG A C 1
ATOM 2288 O O . ARG A 1 297 ? 11.169 -8.510 -17.788 1.00 89.88 297 ARG A O 1
ATOM 2295 N N . MET A 1 298 ? 10.580 -8.213 -15.641 1.00 86.44 298 MET A N 1
ATOM 2296 C CA . MET A 1 298 ? 11.846 -8.704 -15.075 1.00 86.44 298 MET A CA 1
ATOM 2297 C C . MET A 1 298 ? 12.123 -10.169 -15.458 1.00 86.44 298 MET A C 1
ATOM 2299 O O . MET A 1 298 ? 13.257 -10.513 -15.806 1.00 86.44 298 MET A O 1
ATOM 2303 N N . LEU A 1 299 ? 11.105 -11.036 -15.433 1.00 87.12 299 LEU A N 1
ATOM 2304 C CA . LEU A 1 299 ? 11.222 -12.438 -15.843 1.00 87.12 299 LEU A CA 1
ATOM 2305 C C . LEU A 1 299 ? 11.511 -12.565 -17.342 1.00 87.12 299 LEU A C 1
ATOM 2307 O O . LEU A 1 299 ? 12.447 -13.277 -17.709 1.00 87.12 299 LEU A O 1
ATOM 2311 N N . LEU A 1 300 ? 10.783 -11.835 -18.197 1.00 87.69 300 LEU A N 1
ATOM 2312 C CA . LEU A 1 300 ? 11.028 -11.777 -19.641 1.00 87.69 300 LEU A CA 1
ATOM 2313 C C . LEU A 1 300 ? 12.475 -11.364 -19.929 1.00 87.69 300 LEU A C 1
ATOM 2315 O O . LEU A 1 300 ? 13.197 -12.102 -20.596 1.00 87.69 300 LEU A O 1
ATOM 2319 N N . PHE A 1 301 ? 12.945 -10.255 -19.358 1.00 85.56 301 PHE A N 1
ATOM 2320 C CA . PHE A 1 301 ? 14.335 -9.820 -19.500 1.00 85.56 301 PHE A CA 1
ATOM 2321 C C . PHE A 1 301 ? 15.343 -10.863 -19.011 1.00 85.56 301 PHE A C 1
ATOM 2323 O O . PHE A 1 301 ? 16.326 -11.142 -19.697 1.00 85.56 301 PHE A O 1
ATOM 2330 N N . THR A 1 302 ? 15.101 -11.477 -17.852 1.00 82.44 302 THR A N 1
ATOM 2331 C CA . THR A 1 302 ? 16.003 -12.487 -17.282 1.00 82.44 302 THR A CA 1
ATOM 2332 C C . THR A 1 302 ? 16.088 -13.733 -18.165 1.00 82.44 302 THR A C 1
ATOM 2334 O O . THR A 1 302 ? 17.176 -14.277 -18.361 1.00 82.44 302 THR A O 1
ATOM 2337 N N . VAL A 1 303 ? 14.969 -14.182 -18.737 1.00 86.25 303 VAL A N 1
ATOM 2338 C CA . VAL A 1 303 ? 14.926 -15.316 -19.669 1.00 86.25 303 VAL A CA 1
ATOM 2339 C C . VAL A 1 303 ? 15.577 -14.943 -21.000 1.00 86.25 303 VAL A C 1
ATOM 2341 O O . VAL A 1 303 ? 16.512 -15.618 -21.433 1.00 86.25 303 VAL A O 1
ATOM 2344 N N . PHE A 1 304 ? 15.144 -13.857 -21.640 1.00 85.75 304 PHE A N 1
ATOM 2345 C CA . PHE A 1 304 ? 15.601 -13.504 -22.981 1.00 85.75 304 PHE A CA 1
ATOM 2346 C C . PHE A 1 304 ? 17.053 -13.021 -23.022 1.00 85.75 304 PHE A C 1
ATOM 2348 O O . PHE A 1 304 ? 17.762 -13.392 -23.954 1.00 85.75 304 PHE A O 1
ATOM 2355 N N . ALA A 1 305 ? 17.566 -12.334 -21.997 1.00 78.62 305 ALA A N 1
ATOM 2356 C CA . ALA A 1 305 ? 18.994 -12.020 -21.918 1.00 78.62 305 ALA A CA 1
ATOM 2357 C C . ALA A 1 305 ? 19.858 -13.282 -21.725 1.00 78.62 305 ALA A C 1
ATOM 2359 O O . ALA A 1 305 ? 20.906 -13.413 -22.362 1.00 78.62 305 ALA A O 1
ATOM 2360 N N . ARG A 1 306 ? 19.406 -14.261 -20.922 1.00 80.62 306 ARG A N 1
ATOM 2361 C CA . ARG A 1 306 ? 20.070 -15.577 -20.817 1.00 80.62 306 ARG A CA 1
ATOM 2362 C C . ARG A 1 306 ? 20.030 -16.336 -22.145 1.00 80.62 306 ARG A C 1
ATOM 2364 O O . ARG A 1 306 ? 21.029 -16.952 -22.506 1.00 80.62 306 ARG A O 1
ATOM 2371 N N . LEU A 1 307 ? 18.919 -16.286 -22.884 1.00 83.81 307 LEU A N 1
ATOM 2372 C CA . LEU A 1 307 ? 18.808 -16.884 -24.221 1.00 83.81 307 LEU A CA 1
ATOM 2373 C C . LEU A 1 307 ? 19.700 -16.173 -25.250 1.00 83.81 307 LEU A C 1
ATOM 2375 O O . LEU A 1 307 ? 20.338 -16.853 -26.046 1.00 83.81 307 LEU A O 1
ATOM 2379 N N . HIS A 1 308 ? 19.804 -14.844 -25.199 1.00 82.06 308 HIS A N 1
ATOM 2380 C CA . HIS A 1 308 ? 20.672 -14.039 -26.063 1.00 82.06 308 HIS A CA 1
ATOM 2381 C C . HIS A 1 308 ? 22.150 -14.396 -25.847 1.00 82.06 308 HIS A C 1
ATOM 2383 O O . HIS A 1 308 ? 22.837 -14.798 -26.783 1.00 82.06 308 HIS A O 1
ATOM 2389 N N . VAL A 1 309 ? 22.620 -14.376 -24.594 1.00 74.19 309 VAL A N 1
ATOM 2390 C CA . VAL A 1 309 ? 23.992 -14.782 -24.231 1.00 74.19 309 VAL A CA 1
ATOM 2391 C C . VAL A 1 309 ? 24.259 -16.251 -24.592 1.00 74.19 309 VAL A C 1
ATOM 2393 O O . VAL A 1 309 ? 25.337 -16.578 -25.086 1.00 74.19 309 VAL A O 1
ATOM 2396 N N . ARG A 1 310 ? 23.270 -17.144 -24.427 1.00 76.25 310 ARG A N 1
ATOM 2397 C CA . ARG A 1 310 ? 23.366 -18.544 -24.880 1.00 76.25 310 ARG A CA 1
ATOM 2398 C C . ARG A 1 310 ? 23.393 -18.693 -26.405 1.00 76.25 310 ARG A C 1
ATOM 2400 O O . ARG A 1 310 ? 24.021 -19.637 -26.865 1.00 76.25 310 ARG A O 1
ATOM 2407 N N . ARG A 1 311 ? 22.744 -17.818 -27.187 1.00 75.12 311 ARG A N 1
ATOM 2408 C CA . ARG A 1 311 ? 22.864 -17.802 -28.659 1.00 75.12 311 ARG A CA 1
ATOM 2409 C C . ARG A 1 311 ? 24.256 -17.326 -29.082 1.00 75.12 311 ARG A C 1
ATOM 2411 O O . ARG A 1 311 ? 24.886 -18.019 -29.867 1.00 75.12 311 ARG A O 1
ATOM 2418 N N . LEU A 1 312 ? 24.755 -16.226 -28.508 1.00 67.06 312 LEU A N 1
ATOM 2419 C CA . LEU A 1 312 ? 26.085 -15.672 -28.810 1.00 67.06 312 LEU A CA 1
ATOM 2420 C C . LEU A 1 312 ? 27.234 -16.644 -28.496 1.00 67.06 312 LEU A C 1
ATOM 2422 O O . LEU A 1 312 ? 28.173 -16.756 -29.276 1.00 67.06 312 LEU A O 1
ATOM 2426 N N . HIS A 1 313 ? 27.174 -17.361 -27.369 1.00 60.31 313 HIS A N 1
ATOM 2427 C CA . HIS A 1 313 ? 28.228 -18.312 -26.986 1.00 60.31 313 HIS A CA 1
ATOM 2428 C C . HIS A 1 313 ? 28.060 -19.722 -27.571 1.00 60.31 313 HIS A C 1
ATOM 2430 O O . HIS A 1 313 ? 28.977 -20.535 -27.455 1.00 60.31 313 HIS A O 1
ATOM 2436 N N . ARG A 1 314 ? 26.925 -20.046 -28.205 1.00 57.62 314 ARG A N 1
ATOM 2437 C CA . ARG A 1 314 ? 26.741 -21.348 -28.859 1.00 57.62 314 ARG A CA 1
ATOM 2438 C C . ARG A 1 314 ? 27.330 -21.303 -30.265 1.00 57.62 314 ARG A C 1
ATOM 2440 O O . ARG A 1 314 ? 26.609 -21.103 -31.242 1.00 57.62 314 ARG A O 1
ATOM 2447 N N . TYR A 1 315 ? 28.639 -21.539 -30.336 1.00 45.66 315 TYR A N 1
ATOM 2448 C CA . TYR A 1 315 ? 29.329 -21.878 -31.578 1.00 45.66 315 TYR A CA 1
ATOM 2449 C C . TYR A 1 315 ? 28.518 -22.928 -32.353 1.00 45.66 315 TYR A C 1
ATOM 2451 O O . TYR A 1 315 ? 28.087 -23.936 -31.788 1.00 45.66 315 TYR A O 1
ATOM 2459 N N . ARG A 1 316 ? 28.279 -22.666 -33.640 1.00 50.03 316 ARG A N 1
ATOM 2460 C CA . ARG A 1 316 ? 27.625 -23.586 -34.573 1.00 50.03 316 ARG A CA 1
ATOM 2461 C C . ARG A 1 316 ? 28.696 -24.126 -35.525 1.00 50.03 316 ARG A C 1
ATOM 2463 O O . ARG A 1 316 ? 29.064 -23.400 -36.451 1.00 50.03 316 ARG A O 1
ATOM 2470 N N . PRO A 1 317 ? 29.195 -25.360 -35.328 1.00 39.59 317 PRO A N 1
ATOM 2471 C CA . PRO A 1 317 ? 30.005 -26.029 -36.340 1.00 39.59 317 PRO A CA 1
ATOM 2472 C C . PRO A 1 317 ? 29.242 -26.046 -37.671 1.00 39.59 317 PRO A C 1
ATOM 2474 O O . PRO A 1 317 ? 28.037 -26.297 -37.681 1.00 39.59 317 PRO A O 1
ATOM 2477 N N . GLY A 1 318 ? 29.915 -25.722 -38.775 1.00 49.19 318 GLY A N 1
ATOM 2478 C CA . GLY A 1 318 ? 29.289 -25.673 -40.103 1.00 49.19 318 GLY A CA 1
ATOM 2479 C C . GLY A 1 318 ? 28.365 -24.475 -40.373 1.00 49.19 318 GLY A C 1
ATOM 2480 O O . GLY A 1 318 ? 27.728 -24.443 -41.422 1.00 49.19 318 GLY A O 1
ATOM 2481 N N . ALA A 1 319 ? 28.281 -23.469 -39.491 1.00 58.25 319 ALA A N 1
ATOM 2482 C CA . ALA A 1 319 ? 27.650 -22.201 -39.869 1.00 58.25 319 ALA A CA 1
ATOM 2483 C C . ALA A 1 319 ? 28.439 -21.531 -41.017 1.00 58.25 319 ALA A C 1
ATOM 2485 O O . ALA A 1 319 ? 29.669 -21.457 -40.922 1.00 58.25 319 ALA A O 1
ATOM 2486 N N . PRO A 1 320 ? 27.778 -21.011 -42.072 1.00 58.53 320 PRO A N 1
ATOM 2487 C CA . PRO A 1 320 ? 28.469 -20.313 -43.151 1.00 58.53 320 PRO A CA 1
ATOM 2488 C C . PRO A 1 320 ? 29.280 -19.130 -42.618 1.00 58.53 320 PRO A C 1
ATOM 2490 O O . PRO A 1 320 ? 28.760 -18.303 -41.863 1.00 58.53 320 PRO A O 1
ATOM 2493 N N . ARG A 1 321 ? 30.542 -19.016 -43.044 1.00 62.19 321 ARG A N 1
ATOM 2494 C CA . ARG A 1 321 ? 31.295 -17.766 -42.896 1.00 62.19 321 ARG A CA 1
ATOM 2495 C C . ARG A 1 321 ? 30.650 -16.740 -43.826 1.00 62.19 321 ARG A C 1
ATOM 2497 O O . ARG A 1 321 ? 30.827 -16.821 -45.038 1.00 62.19 321 ARG A O 1
ATOM 2504 N N . LEU A 1 322 ? 29.869 -15.819 -43.262 1.00 69.25 322 LEU A N 1
ATOM 2505 C CA . LEU A 1 322 ? 29.363 -14.663 -44.002 1.00 69.25 322 LEU A CA 1
ATOM 2506 C C . LEU A 1 322 ? 30.550 -13.882 -44.582 1.00 69.25 322 LEU A C 1
ATOM 2508 O O . LEU A 1 322 ? 31.585 -13.759 -43.923 1.00 69.25 322 LEU A O 1
ATOM 2512 N N . ARG A 1 323 ? 30.401 -13.371 -45.810 1.00 81.81 323 ARG A N 1
ATOM 2513 C CA . ARG A 1 323 ? 31.427 -12.540 -46.451 1.00 81.81 323 ARG A CA 1
ATOM 2514 C C . ARG A 1 323 ? 31.672 -11.294 -45.600 1.00 81.81 323 ARG A C 1
ATOM 2516 O O . ARG A 1 323 ? 30.721 -10.711 -45.079 1.00 81.81 323 ARG A O 1
ATOM 2523 N N . GLU A 1 324 ? 32.928 -10.878 -45.486 1.00 84.25 324 GLU A N 1
ATOM 2524 C CA . GLU A 1 324 ? 33.254 -9.577 -44.905 1.00 84.25 324 GLU A CA 1
ATOM 2525 C C . GLU A 1 324 ? 32.633 -8.470 -45.777 1.00 84.25 324 GLU A C 1
ATOM 2527 O O . GLU A 1 324 ? 32.810 -8.474 -47.000 1.00 84.25 324 GLU A O 1
ATOM 2532 N N . VAL A 1 325 ? 31.862 -7.560 -45.180 1.00 86.38 325 VAL A N 1
ATOM 2533 C CA . VAL A 1 325 ? 31.209 -6.468 -45.921 1.00 86.38 325 VAL A CA 1
ATOM 2534 C C . VAL A 1 325 ? 32.216 -5.338 -46.093 1.00 86.38 325 VAL A C 1
ATOM 2536 O O . VAL A 1 325 ? 32.373 -4.500 -45.213 1.00 86.38 325 VAL A O 1
ATOM 2539 N N . ARG A 1 326 ? 32.912 -5.333 -47.234 1.00 87.00 326 ARG A N 1
ATOM 2540 C CA . ARG A 1 326 ? 33.790 -4.229 -47.679 1.00 87.00 326 ARG A CA 1
ATOM 2541 C C . ARG A 1 326 ? 33.171 -3.379 -48.788 1.00 87.00 326 ARG A C 1
ATOM 2543 O O . ARG A 1 326 ? 33.824 -2.487 -49.319 1.00 87.00 326 ARG A O 1
ATOM 2550 N N . ASP A 1 327 ? 31.923 -3.677 -49.134 1.00 90.06 327 ASP A N 1
ATOM 2551 C CA . ASP A 1 327 ? 31.118 -2.927 -50.088 1.00 90.06 327 ASP A CA 1
ATOM 2552 C C . ASP A 1 327 ? 31.024 -1.444 -49.667 1.00 90.06 327 ASP A C 1
ATOM 2554 O O . ASP A 1 327 ? 31.030 -1.142 -48.463 1.00 90.06 327 ASP A O 1
ATOM 2558 N N . PRO A 1 328 ? 30.987 -0.502 -50.625 1.00 94.12 328 PRO A N 1
ATOM 2559 C CA . PRO A 1 328 ? 31.019 0.919 -50.315 1.00 94.12 328 PRO A CA 1
ATOM 2560 C C . PRO A 1 328 ? 29.725 1.388 -49.634 1.00 94.12 328 PRO A C 1
ATOM 2562 O O . PRO A 1 328 ? 28.636 0.875 -49.897 1.00 94.12 328 PRO A O 1
ATOM 2565 N N . VAL A 1 329 ? 29.848 2.375 -48.744 1.00 96.44 329 VAL A N 1
ATOM 2566 C CA . VAL A 1 329 ? 28.755 2.830 -47.864 1.00 96.44 329 VAL A CA 1
ATOM 2567 C C . VAL A 1 329 ? 28.464 4.316 -48.061 1.00 96.44 329 VAL A C 1
ATOM 2569 O O . VAL A 1 329 ? 29.378 5.135 -48.100 1.00 96.44 329 VAL A O 1
ATOM 2572 N N . THR A 1 330 ? 27.186 4.687 -48.147 1.00 98.00 330 THR A N 1
ATOM 2573 C CA . THR A 1 330 ? 26.752 6.086 -48.015 1.00 98.00 330 THR A CA 1
ATOM 2574 C C . THR A 1 330 ? 26.349 6.353 -46.571 1.00 98.00 330 THR A C 1
ATOM 2576 O O . THR A 1 330 ? 25.424 5.717 -46.078 1.00 98.00 330 THR A O 1
ATOM 2579 N N . VAL A 1 331 ? 26.986 7.311 -45.903 1.00 97.81 331 VAL A N 1
ATOM 2580 C CA . VAL A 1 331 ? 26.538 7.833 -44.605 1.00 97.81 331 VAL A CA 1
ATOM 2581 C C . VAL A 1 331 ? 25.739 9.116 -44.835 1.00 97.81 331 VAL A C 1
ATOM 2583 O O . VAL A 1 331 ? 26.196 9.992 -45.561 1.00 97.81 331 VAL A O 1
ATOM 2586 N N . LEU A 1 332 ? 24.555 9.228 -44.236 1.00 97.94 332 LEU A N 1
ATOM 2587 C CA . LEU A 1 332 ? 23.675 10.395 -44.290 1.00 97.94 332 LEU A CA 1
ATOM 2588 C C . LEU A 1 332 ? 23.629 11.068 -42.916 1.00 97.94 332 LEU A C 1
ATOM 2590 O O . LEU A 1 332 ? 23.271 10.423 -41.926 1.00 97.94 332 LEU A O 1
ATOM 2594 N N . VAL A 1 333 ? 23.955 12.359 -42.882 1.00 97.62 333 VAL A N 1
ATOM 2595 C CA . VAL A 1 333 ? 23.988 13.193 -41.673 1.00 97.62 333 VAL A CA 1
ATOM 2596 C C . VAL A 1 333 ? 23.047 14.393 -41.867 1.00 97.62 333 VAL A C 1
ATOM 2598 O O . VAL A 1 333 ? 23.480 15.431 -42.368 1.00 97.62 333 VAL A O 1
ATOM 2601 N N . PRO A 1 334 ? 21.745 14.273 -41.543 1.00 96.81 334 PRO A N 1
ATOM 2602 C CA . PRO A 1 334 ? 20.830 15.412 -41.546 1.00 96.81 334 PRO A CA 1
ATOM 2603 C C . PRO A 1 334 ? 21.159 16.358 -40.380 1.00 96.81 334 PRO A C 1
ATOM 2605 O O . PRO A 1 334 ? 21.246 15.920 -39.231 1.00 96.81 334 PRO A O 1
ATOM 2608 N N . ALA A 1 335 ? 21.307 17.650 -40.665 1.00 95.94 335 ALA A N 1
ATOM 2609 C CA . ALA A 1 335 ? 21.682 18.677 -39.696 1.00 95.94 335 ALA A CA 1
ATOM 2610 C C . ALA A 1 335 ? 20.733 19.888 -39.765 1.00 95.94 335 ALA A C 1
ATOM 2612 O O . ALA A 1 335 ? 20.285 20.272 -40.844 1.00 95.94 335 ALA A O 1
ATOM 2613 N N . TYR A 1 336 ? 20.414 20.479 -38.608 1.00 95.31 336 TYR A N 1
ATOM 2614 C CA . TYR A 1 336 ? 19.637 21.720 -38.511 1.00 95.31 336 TYR A CA 1
ATOM 2615 C C . TYR A 1 336 ? 19.925 22.452 -37.194 1.00 95.31 336 TYR A C 1
ATOM 2617 O O . TYR A 1 336 ? 19.366 22.107 -36.152 1.00 95.31 336 TYR A O 1
ATOM 2625 N N . ASN A 1 337 ? 20.748 23.498 -37.257 1.00 94.62 337 ASN A N 1
ATOM 2626 C CA . ASN A 1 337 ? 21.290 24.222 -36.100 1.00 94.62 337 ASN A CA 1
ATOM 2627 C C . ASN A 1 337 ? 22.037 23.316 -35.099 1.00 94.62 337 ASN A C 1
ATOM 2629 O O . ASN A 1 337 ? 21.661 23.191 -33.931 1.00 94.62 337 ASN A O 1
ATOM 2633 N N . GLU A 1 338 ? 23.075 22.648 -35.600 1.00 92.44 338 GLU A N 1
ATOM 2634 C CA . GLU A 1 338 ? 23.913 21.671 -34.900 1.00 92.44 338 GLU A CA 1
ATOM 2635 C C . GLU A 1 338 ? 25.400 22.100 -34.884 1.00 92.44 338 GLU A C 1
ATOM 2637 O O . GLU A 1 338 ? 26.296 21.253 -34.829 1.00 92.44 338 GLU A O 1
ATOM 2642 N N . GLU A 1 339 ? 25.682 23.415 -34.893 1.00 92.31 339 GLU A N 1
ATOM 2643 C CA . GLU A 1 339 ? 27.033 24.021 -34.883 1.00 92.31 339 GLU A CA 1
ATOM 2644 C C . GLU A 1 339 ? 27.959 23.386 -33.828 1.00 92.31 339 GLU A C 1
ATOM 2646 O O . GLU A 1 339 ? 29.135 23.120 -34.077 1.00 92.31 339 GLU A O 1
ATOM 2651 N N . ALA A 1 340 ? 27.412 23.080 -32.648 1.00 86.56 340 ALA A N 1
ATOM 2652 C CA . ALA A 1 340 ? 28.151 22.497 -31.530 1.00 86.56 340 ALA A CA 1
ATOM 2653 C C . ALA A 1 340 ? 28.521 21.007 -31.706 1.00 86.56 340 ALA A C 1
ATOM 2655 O O . ALA A 1 340 ? 29.375 20.510 -30.966 1.00 86.56 340 ALA A O 1
ATOM 2656 N N . GLY A 1 341 ? 27.871 20.286 -32.627 1.00 88.69 341 GLY A N 1
ATOM 2657 C CA . GLY A 1 341 ? 28.014 18.838 -32.818 1.00 88.69 341 GLY A CA 1
ATOM 2658 C C . GLY A 1 341 ? 28.638 18.437 -34.157 1.00 88.69 341 GLY A C 1
ATOM 2659 O O . GLY A 1 341 ? 29.515 17.568 -34.181 1.00 88.69 341 GLY A O 1
ATOM 2660 N N . ILE A 1 342 ? 28.240 19.097 -35.252 1.00 95.00 342 ILE A N 1
ATOM 2661 C CA . ILE A 1 342 ? 28.438 18.613 -36.629 1.00 95.00 342 ILE A CA 1
ATOM 2662 C C . ILE A 1 342 ? 29.895 18.258 -36.962 1.00 95.00 342 ILE A C 1
ATOM 2664 O O . ILE A 1 342 ? 30.159 17.170 -37.477 1.00 95.00 342 ILE A O 1
ATOM 2668 N N . ALA A 1 343 ? 30.861 19.101 -36.581 1.00 95.19 343 ALA A N 1
ATOM 2669 C CA . ALA A 1 343 ? 32.282 18.834 -36.813 1.00 95.19 343 ALA A CA 1
ATOM 2670 C C . ALA A 1 343 ? 32.763 17.554 -36.106 1.00 95.19 343 ALA A C 1
ATOM 2672 O O . ALA A 1 343 ? 33.451 16.730 -36.706 1.00 95.19 343 ALA A O 1
ATOM 2673 N N . SER A 1 344 ? 32.374 17.348 -34.841 1.00 94.25 344 SER A N 1
ATOM 2674 C CA . SER A 1 344 ? 32.773 16.156 -34.075 1.00 94.25 344 SER A CA 1
ATOM 2675 C C . SER A 1 344 ? 32.186 14.878 -34.675 1.00 94.25 344 SER A C 1
ATOM 2677 O O . SER A 1 344 ? 32.864 13.850 -34.723 1.00 94.25 344 SER A O 1
ATOM 2679 N N . THR A 1 345 ? 30.950 14.956 -35.171 1.00 95.69 345 THR A N 1
ATOM 2680 C CA . THR A 1 345 ? 30.263 13.865 -35.868 1.00 95.69 345 THR A CA 1
ATOM 2681 C C . THR A 1 345 ? 30.985 13.502 -37.164 1.00 95.69 345 THR A C 1
ATOM 2683 O O . THR A 1 345 ? 31.435 12.360 -37.299 1.00 95.69 345 THR A O 1
ATOM 2686 N N . VAL A 1 346 ? 31.199 14.462 -38.074 1.00 96.75 346 VAL A N 1
ATOM 2687 C CA . VAL A 1 346 ? 31.859 14.208 -39.369 1.00 96.75 346 VAL A CA 1
ATOM 2688 C C . VAL A 1 346 ? 33.297 13.711 -39.179 1.00 96.75 346 VAL A C 1
ATOM 2690 O O . VAL A 1 346 ? 33.656 12.686 -39.758 1.00 96.75 346 VAL A O 1
ATOM 2693 N N . TYR A 1 347 ? 34.101 14.325 -38.301 1.00 97.12 347 TYR A N 1
ATOM 2694 C CA . TYR A 1 347 ? 35.458 13.832 -38.027 1.00 97.12 347 TYR A CA 1
ATOM 2695 C C . TYR A 1 347 ? 35.478 12.420 -37.410 1.00 97.12 347 TYR A C 1
ATOM 2697 O O . TYR A 1 347 ? 36.390 11.647 -37.703 1.00 97.12 347 TYR A O 1
ATOM 2705 N N . SER A 1 348 ? 34.475 12.035 -36.606 1.00 96.31 348 SER A N 1
ATOM 2706 C CA . SER A 1 348 ? 34.382 10.661 -36.076 1.00 96.31 348 SER A CA 1
ATOM 2707 C C . SER A 1 348 ? 34.088 9.616 -37.158 1.00 96.31 348 SER A C 1
ATOM 2709 O O . SER A 1 348 ? 34.577 8.489 -37.076 1.00 96.31 348 SER A O 1
ATOM 2711 N N . LEU A 1 349 ? 33.342 10.003 -38.198 1.00 95.81 349 LEU A N 1
ATOM 2712 C CA . LEU A 1 349 ? 33.037 9.164 -39.355 1.00 95.81 349 LEU A CA 1
ATOM 2713 C C . LEU A 1 349 ? 34.241 9.070 -40.307 1.00 95.81 349 LEU A C 1
ATOM 2715 O O . LEU A 1 349 ? 34.593 7.973 -40.734 1.00 95.81 349 LEU A O 1
ATOM 2719 N N . LEU A 1 350 ? 34.933 10.186 -40.574 1.00 95.88 350 LEU A N 1
ATOM 2720 C CA . LEU A 1 350 ? 36.163 10.214 -41.383 1.00 95.88 350 LEU A CA 1
ATOM 2721 C C . LEU A 1 350 ? 37.306 9.385 -40.775 1.00 95.88 350 LEU A C 1
ATOM 2723 O O . LEU A 1 350 ? 38.123 8.840 -41.522 1.00 95.88 350 LEU A O 1
ATOM 2727 N N . ALA A 1 351 ? 37.327 9.253 -39.444 1.00 95.12 351 ALA A N 1
ATOM 2728 C CA . ALA A 1 351 ? 38.243 8.407 -38.678 1.00 95.12 351 ALA A CA 1
ATOM 2729 C C . ALA A 1 351 ? 37.835 6.915 -38.615 1.00 95.12 351 ALA A C 1
ATOM 2731 O O . ALA A 1 351 ? 38.421 6.153 -37.839 1.00 95.12 351 ALA A O 1
ATOM 2732 N N . SER A 1 352 ? 36.828 6.479 -39.382 1.00 93.94 352 SER A N 1
ATOM 2733 C CA . SER A 1 352 ? 36.397 5.079 -39.384 1.00 93.94 352 SER A CA 1
ATOM 2734 C C . SER A 1 352 ? 37.364 4.144 -40.119 1.00 93.94 352 SER A C 1
ATOM 2736 O O . SER A 1 352 ? 38.007 4.515 -41.097 1.00 93.94 352 SER A O 1
ATOM 2738 N N . THR A 1 353 ? 37.423 2.887 -39.671 1.00 92.31 353 THR A N 1
ATOM 2739 C CA . THR A 1 353 ? 38.249 1.820 -40.259 1.00 92.31 353 THR A CA 1
ATOM 2740 C C . THR A 1 353 ? 37.613 1.128 -41.474 1.00 92.31 353 THR A C 1
ATOM 2742 O O . THR A 1 353 ? 38.170 0.149 -41.967 1.00 92.31 353 THR A O 1
ATOM 2745 N N . HIS A 1 354 ? 36.431 1.558 -41.934 1.00 92.88 354 HIS A N 1
ATOM 2746 C CA . HIS A 1 354 ? 35.786 0.989 -43.127 1.00 92.88 354 HIS A CA 1
ATOM 2747 C C . HIS A 1 354 ? 36.489 1.492 -44.404 1.00 92.88 354 HIS A C 1
ATOM 2749 O O . HIS A 1 354 ? 36.694 2.697 -44.520 1.00 92.88 354 HIS A O 1
ATOM 2755 N N . PRO A 1 355 ? 36.860 0.632 -45.374 1.00 86.00 355 PRO A N 1
ATOM 2756 C CA . PRO A 1 355 ? 37.772 1.029 -46.453 1.00 86.00 355 PRO A CA 1
ATOM 2757 C C . PRO A 1 355 ? 37.169 2.003 -47.476 1.00 86.00 355 PRO A C 1
ATOM 2759 O O . PRO A 1 355 ? 37.902 2.806 -48.051 1.00 86.00 355 PRO A O 1
ATOM 2762 N N . HIS A 1 356 ? 35.855 1.943 -47.723 1.00 91.81 356 HIS A N 1
ATOM 2763 C CA . HIS A 1 356 ? 35.200 2.715 -48.783 1.00 91.81 356 HIS A CA 1
ATOM 2764 C C . HIS A 1 356 ? 33.859 3.287 -48.311 1.00 91.81 356 HIS A C 1
ATOM 2766 O O . HIS A 1 356 ? 32.895 2.550 -48.101 1.00 91.81 356 HIS A O 1
ATOM 2772 N N . PHE A 1 357 ? 33.777 4.606 -48.151 1.00 95.25 357 PHE A N 1
ATOM 2773 C CA . PHE A 1 357 ? 32.533 5.291 -47.807 1.00 95.25 357 PHE A CA 1
ATOM 2774 C C . PHE A 1 357 ? 32.507 6.732 -48.325 1.00 95.25 357 PHE A C 1
ATOM 2776 O O . PHE A 1 357 ? 33.553 7.333 -48.561 1.00 95.25 357 PHE A O 1
ATOM 2783 N N . GLN A 1 358 ? 31.297 7.273 -48.468 1.00 96.12 358 GLN A N 1
ATOM 2784 C CA . GLN A 1 358 ? 31.025 8.700 -48.645 1.00 96.12 358 GLN A CA 1
ATOM 2785 C C . GLN A 1 358 ? 30.154 9.203 -47.487 1.00 96.12 358 GLN A C 1
ATOM 2787 O O . GLN A 1 358 ? 29.336 8.446 -46.961 1.00 96.12 358 GLN A O 1
ATOM 2792 N N . ILE A 1 359 ? 30.290 10.473 -47.117 1.00 97.88 359 ILE A N 1
ATOM 2793 C CA . ILE A 1 359 ? 29.451 11.164 -46.134 1.00 97.88 359 ILE A CA 1
ATOM 2794 C C . ILE A 1 359 ? 28.677 12.255 -46.872 1.00 97.88 359 ILE A C 1
ATOM 2796 O O . ILE A 1 359 ? 29.276 13.142 -47.467 1.00 97.88 359 ILE A O 1
ATOM 2800 N N . ILE A 1 360 ? 27.350 12.213 -46.810 1.00 98.00 360 ILE A N 1
ATOM 2801 C CA . ILE A 1 360 ? 26.486 13.305 -47.256 1.00 98.00 360 ILE A CA 1
ATOM 2802 C C . ILE A 1 360 ? 25.957 14.007 -46.007 1.00 98.00 360 ILE A C 1
ATOM 2804 O O . ILE A 1 360 ? 25.187 13.418 -45.244 1.00 98.00 360 ILE A O 1
ATOM 2808 N N . VAL A 1 361 ? 26.360 15.259 -45.802 1.00 98.00 361 VAL A N 1
ATOM 2809 C CA . VAL A 1 361 ? 25.740 16.154 -44.822 1.00 98.00 361 VAL A CA 1
ATOM 2810 C C . VAL A 1 361 ? 24.587 16.868 -45.517 1.00 98.00 361 VAL A C 1
ATOM 2812 O O . VAL A 1 361 ? 24.782 17.469 -46.571 1.00 98.00 361 VAL A O 1
ATOM 2815 N N . ILE A 1 362 ? 23.383 16.792 -44.953 1.00 98.00 362 ILE A N 1
ATOM 2816 C CA . ILE A 1 362 ? 22.205 17.477 -45.491 1.00 98.00 362 ILE A CA 1
ATOM 2817 C C . ILE A 1 362 ? 21.824 18.581 -44.515 1.00 98.00 362 ILE A C 1
ATOM 2819 O O . ILE A 1 362 ? 21.268 18.301 -43.452 1.00 98.00 362 ILE A O 1
ATOM 2823 N N . ASP A 1 363 ? 22.138 19.821 -44.876 1.00 97.25 363 ASP A N 1
ATOM 2824 C CA . ASP A 1 363 ? 21.710 20.996 -44.129 1.00 97.25 363 ASP A CA 1
ATOM 2825 C C . ASP A 1 363 ? 20.245 21.298 -44.457 1.00 97.25 363 ASP A C 1
ATOM 2827 O O . ASP A 1 363 ? 19.907 21.721 -45.564 1.00 97.25 363 ASP A O 1
ATOM 2831 N N . ASP A 1 364 ? 19.364 21.087 -43.482 1.00 96.12 364 ASP A N 1
ATOM 2832 C CA . ASP A 1 364 ? 17.927 21.356 -43.578 1.00 96.12 364 ASP A CA 1
ATOM 2833 C C . ASP A 1 364 ? 17.625 22.847 -43.315 1.00 96.12 364 ASP A C 1
ATOM 2835 O O . ASP A 1 364 ? 16.695 23.195 -42.586 1.00 96.12 364 ASP A O 1
ATOM 2839 N N . GLY A 1 365 ? 18.447 23.737 -43.876 1.00 94.94 365 GLY A N 1
ATOM 2840 C CA . GLY A 1 365 ? 18.312 25.189 -43.813 1.00 94.94 365 GLY A CA 1
ATOM 2841 C C . GLY A 1 365 ? 18.685 25.776 -42.454 1.00 94.94 365 GLY A C 1
ATOM 2842 O O . GLY A 1 365 ? 17.858 26.461 -41.846 1.00 94.94 365 GLY A O 1
ATOM 2843 N N . SER A 1 366 ? 19.893 25.492 -41.956 1.00 95.38 366 SER A N 1
ATOM 2844 C CA . SER A 1 366 ? 20.367 26.029 -40.670 1.00 95.38 366 SER A CA 1
ATOM 2845 C C . SER A 1 366 ? 20.466 27.560 -40.659 1.00 95.38 366 SER A C 1
ATOM 2847 O O . SER A 1 366 ? 20.541 28.226 -41.690 1.00 95.38 366 SER A O 1
ATOM 2849 N N . THR A 1 367 ? 20.462 28.121 -39.449 1.00 94.88 367 THR A N 1
ATOM 2850 C CA . THR A 1 367 ? 20.541 29.569 -39.177 1.00 94.88 367 THR A CA 1
ATOM 2851 C C . THR A 1 367 ? 21.730 29.953 -38.285 1.00 94.88 367 THR A C 1
ATOM 2853 O O . THR A 1 367 ? 21.838 31.099 -37.850 1.00 94.88 367 THR A O 1
ATOM 2856 N N . ASP A 1 368 ? 22.607 28.988 -38.014 1.00 95.12 368 ASP A N 1
ATOM 2857 C CA . ASP A 1 368 ? 23.886 29.098 -37.312 1.00 95.12 368 ASP A CA 1
ATOM 2858 C C . ASP A 1 368 ? 25.029 28.621 -38.240 1.00 95.12 368 ASP A C 1
ATOM 2860 O O . ASP A 1 368 ? 24.800 28.371 -39.426 1.00 95.12 368 ASP A O 1
ATOM 2864 N N . ALA A 1 369 ? 26.253 28.459 -37.727 1.00 94.94 369 ALA A N 1
ATOM 2865 C CA . ALA A 1 369 ? 27.404 28.097 -38.563 1.00 94.94 369 ALA A CA 1
ATOM 2866 C C . ALA A 1 369 ? 27.446 26.616 -39.023 1.00 94.94 369 ALA A C 1
ATOM 2868 O O . ALA A 1 369 ? 28.459 26.181 -39.570 1.00 94.94 369 ALA A O 1
ATOM 2869 N N . THR A 1 370 ? 26.383 25.818 -38.825 1.00 95.62 370 THR A N 1
ATOM 2870 C CA . THR A 1 370 ? 26.354 24.374 -39.161 1.00 95.62 370 THR A CA 1
ATOM 2871 C C . THR A 1 370 ? 26.792 24.078 -40.595 1.00 95.62 370 THR A C 1
ATOM 2873 O O . THR A 1 370 ? 27.626 23.199 -40.817 1.00 95.62 370 THR A O 1
ATOM 2876 N N . ALA A 1 371 ? 26.221 24.797 -41.565 1.00 94.12 371 ALA A N 1
ATOM 2877 C CA . ALA A 1 371 ? 26.453 24.542 -42.982 1.00 94.12 371 ALA A CA 1
ATOM 2878 C C . ALA A 1 371 ? 27.873 24.945 -43.408 1.00 94.12 371 ALA A C 1
ATOM 2880 O O . ALA A 1 371 ? 28.556 24.176 -44.078 1.00 94.12 371 ALA A O 1
ATOM 2881 N N . ASP A 1 372 ? 28.344 26.103 -42.943 1.00 95.62 372 ASP A N 1
ATOM 2882 C CA . ASP A 1 372 ? 29.665 26.642 -43.280 1.00 95.62 372 ASP A CA 1
ATOM 2883 C C . ASP A 1 372 ? 30.786 25.778 -42.661 1.00 95.62 372 ASP A C 1
ATOM 2885 O O . ASP A 1 372 ? 31.807 25.507 -43.295 1.00 95.62 372 ASP A O 1
ATOM 2889 N N . ILE A 1 373 ? 30.565 25.248 -41.448 1.00 95.81 373 ILE A N 1
ATOM 2890 C CA . ILE A 1 373 ? 31.441 24.241 -40.830 1.00 95.81 373 ILE A CA 1
ATOM 2891 C C . ILE A 1 373 ? 31.454 22.951 -41.658 1.00 95.81 373 ILE A C 1
ATOM 2893 O O . ILE A 1 373 ? 32.529 22.408 -41.909 1.00 95.81 373 ILE A O 1
ATOM 2897 N N . ALA A 1 374 ? 30.293 22.451 -42.092 1.00 95.62 374 ALA A N 1
ATOM 2898 C CA . ALA A 1 374 ? 30.220 21.232 -42.896 1.00 95.62 374 ALA A CA 1
ATOM 2899 C C . ALA A 1 374 ? 30.934 21.382 -44.253 1.00 95.62 374 ALA A C 1
ATOM 2901 O O . ALA A 1 374 ? 31.637 20.463 -44.672 1.00 95.62 374 ALA A O 1
ATOM 2902 N N . GLU A 1 375 ? 30.800 22.538 -44.909 1.00 96.06 375 GLU A N 1
ATOM 2903 C CA . GLU A 1 375 ? 31.464 22.837 -46.184 1.00 96.06 375 GLU A CA 1
ATOM 2904 C C . GLU A 1 375 ? 32.982 22.942 -46.014 1.00 96.06 375 GLU A C 1
ATOM 2906 O O . GLU A 1 375 ? 33.707 22.278 -46.750 1.00 96.06 375 GLU A O 1
ATOM 2911 N N . SER A 1 376 ? 33.470 23.602 -44.956 1.00 96.25 376 SER A N 1
ATOM 2912 C CA . SER A 1 376 ? 34.912 23.654 -44.651 1.00 96.25 376 SER A CA 1
ATOM 2913 C C . SER A 1 376 ? 35.568 22.275 -44.450 1.00 96.25 376 SER A C 1
ATOM 2915 O O . SER A 1 376 ? 36.778 22.129 -44.624 1.00 96.25 376 SER A O 1
ATOM 2917 N N . ILE A 1 377 ? 34.782 21.246 -44.102 1.00 96.50 377 ILE A N 1
ATOM 2918 C CA . ILE A 1 377 ? 35.250 19.856 -43.984 1.00 96.50 377 ILE A CA 1
ATOM 2919 C C . ILE A 1 377 ? 35.150 19.120 -45.334 1.00 96.50 377 ILE A C 1
ATOM 2921 O O . ILE A 1 377 ? 35.972 18.248 -45.607 1.00 96.50 377 ILE A O 1
ATOM 2925 N N . ALA A 1 378 ? 34.194 19.477 -46.198 1.00 95.25 378 ALA A N 1
ATOM 2926 C CA . ALA A 1 378 ? 34.069 18.924 -47.549 1.00 95.25 378 ALA A CA 1
ATOM 2927 C C . ALA A 1 378 ? 35.129 19.459 -48.524 1.00 95.25 378 ALA A C 1
ATOM 2929 O O . ALA A 1 378 ? 35.641 18.690 -49.335 1.00 95.25 378 ALA A O 1
ATOM 2930 N N . ASP A 1 379 ? 35.538 20.720 -48.376 1.00 95.06 379 ASP A N 1
ATOM 2931 C CA . ASP A 1 379 ? 36.698 21.278 -49.083 1.00 95.06 379 ASP A CA 1
ATOM 2932 C C . ASP A 1 379 ? 38.015 20.590 -48.665 1.00 95.06 379 ASP A C 1
ATOM 2934 O O . ASP A 1 379 ? 38.972 20.537 -49.440 1.00 95.06 379 ASP A O 1
ATOM 2938 N N . ALA A 1 380 ? 38.069 20.042 -47.444 1.00 95.00 380 ALA A N 1
ATOM 2939 C CA . ALA A 1 380 ? 39.252 19.396 -46.872 1.00 95.00 380 ALA A CA 1
ATOM 2940 C C . ALA A 1 380 ? 39.322 17.869 -47.092 1.00 95.00 380 ALA A C 1
ATOM 2942 O O . ALA A 1 380 ? 40.424 17.315 -47.119 1.00 95.00 380 ALA A O 1
ATOM 2943 N N . ASP A 1 381 ? 38.189 17.170 -47.239 1.00 95.38 381 ASP A N 1
ATOM 2944 C CA . ASP A 1 381 ? 38.142 15.721 -47.483 1.00 95.38 381 ASP A CA 1
ATOM 2945 C C . ASP A 1 381 ? 37.087 15.355 -48.551 1.00 95.38 381 ASP A C 1
ATOM 2947 O O . ASP A 1 381 ? 35.883 15.428 -48.280 1.00 95.38 381 ASP A O 1
ATOM 2951 N N . PRO A 1 382 ? 37.499 14.868 -49.742 1.00 93.94 382 PRO A N 1
ATOM 2952 C CA . PRO A 1 382 ? 36.597 14.604 -50.868 1.00 93.94 382 PRO A CA 1
ATOM 2953 C C . PRO A 1 382 ? 35.646 13.414 -50.648 1.00 93.94 382 PRO A C 1
ATOM 2955 O O . PRO A 1 382 ? 34.861 13.076 -51.536 1.00 93.94 382 PRO A O 1
ATOM 2958 N N . ARG A 1 383 ? 35.702 12.744 -49.487 1.00 95.00 383 ARG A N 1
ATOM 2959 C CA . ARG A 1 383 ? 34.686 11.769 -49.063 1.00 95.00 383 ARG A CA 1
ATOM 2960 C C . ARG A 1 383 ? 33.422 12.443 -48.530 1.00 95.00 383 ARG A C 1
ATOM 2962 O O . ARG A 1 383 ? 32.411 11.752 -48.401 1.00 95.00 383 ARG A O 1
ATOM 2969 N N . VAL A 1 384 ? 33.461 13.733 -48.193 1.00 97.19 384 VAL A N 1
ATOM 2970 C CA . VAL A 1 384 ? 32.309 14.493 -47.687 1.00 97.19 384 VAL A CA 1
ATOM 2971 C C . VAL A 1 384 ? 31.650 15.282 -48.822 1.00 97.19 384 VAL A C 1
ATOM 2973 O O . VAL A 1 384 ? 32.289 15.729 -49.768 1.00 97.19 384 VAL A O 1
ATOM 2976 N N . THR A 1 385 ? 30.334 15.438 -48.758 1.00 97.12 385 THR A N 1
ATOM 2977 C CA . THR A 1 385 ? 29.547 16.287 -49.658 1.00 97.12 385 THR A CA 1
ATOM 2978 C C . THR A 1 385 ? 28.458 16.967 -48.841 1.00 97.12 385 THR A C 1
ATOM 2980 O O . THR A 1 385 ? 27.784 16.300 -48.055 1.00 97.12 385 THR A O 1
ATOM 2983 N N . VAL A 1 386 ? 28.268 18.273 -49.023 1.00 97.31 386 VAL A N 1
ATOM 2984 C CA . VAL A 1 386 ? 27.192 19.029 -48.366 1.00 97.31 386 VAL A CA 1
ATOM 2985 C C . VAL A 1 386 ? 26.061 19.288 -49.354 1.00 97.31 386 VAL A C 1
ATOM 2987 O O . VAL A 1 386 ? 26.297 19.594 -50.521 1.00 97.31 386 VAL A O 1
ATOM 2990 N N . ILE A 1 387 ? 24.822 19.157 -48.885 1.00 97.00 387 ILE A N 1
ATOM 2991 C CA . ILE A 1 387 ? 23.609 19.520 -49.618 1.00 97.00 387 ILE A CA 1
ATOM 2992 C C . ILE A 1 387 ? 22.814 20.486 -48.739 1.00 97.00 387 ILE A C 1
ATOM 2994 O O . ILE A 1 387 ? 22.267 20.069 -47.720 1.00 97.00 387 ILE A O 1
ATOM 2998 N N . ARG A 1 388 ? 22.730 21.764 -49.127 1.00 95.88 388 ARG A N 1
ATOM 2999 C CA . ARG A 1 388 ? 21.827 22.739 -48.490 1.00 95.88 388 ARG A CA 1
ATOM 3000 C C . ARG A 1 388 ? 20.423 22.624 -49.096 1.00 95.88 388 ARG A C 1
ATOM 3002 O O . ARG A 1 388 ? 20.281 22.613 -50.318 1.00 95.88 388 ARG A O 1
ATOM 3009 N N . GLN A 1 389 ? 19.383 22.581 -48.263 1.00 95.50 389 GLN A N 1
ATOM 3010 C CA . GLN A 1 389 ? 17.977 22.606 -48.687 1.00 95.50 389 GLN A CA 1
ATOM 3011 C C . GLN A 1 389 ? 17.127 23.548 -47.811 1.00 95.50 389 GLN A C 1
ATOM 3013 O O . GLN A 1 389 ? 17.504 23.837 -46.678 1.00 95.50 389 GLN A O 1
ATOM 3018 N N . PRO A 1 390 ? 15.955 24.025 -48.273 1.00 94.62 390 PRO A N 1
ATOM 3019 C CA . PRO A 1 390 ? 14.995 24.696 -47.397 1.00 94.62 390 PRO A CA 1
ATOM 3020 C C . PRO A 1 390 ? 14.467 23.738 -46.320 1.00 94.62 390 PRO A C 1
ATOM 3022 O O . PRO A 1 390 ? 14.195 22.577 -46.626 1.00 94.62 390 PRO A O 1
ATOM 3025 N N . ASN A 1 391 ? 14.256 24.233 -45.094 1.00 94.06 391 ASN A N 1
ATOM 3026 C CA . ASN A 1 391 ? 13.809 23.411 -43.965 1.00 94.06 391 ASN A CA 1
ATOM 3027 C C . ASN A 1 391 ? 12.507 22.643 -44.267 1.00 94.06 391 ASN A C 1
ATOM 3029 O O . ASN A 1 391 ? 11.431 23.238 -44.388 1.00 94.06 391 ASN A O 1
ATOM 3033 N N . GLY A 1 392 ? 12.618 21.318 -44.366 1.00 89.81 392 GLY A N 1
ATOM 3034 C CA . GLY A 1 392 ? 11.513 20.373 -44.538 1.00 89.81 392 GLY A CA 1
ATOM 3035 C C . GLY A 1 392 ? 11.398 19.353 -43.400 1.00 89.81 392 GLY A C 1
ATOM 3036 O O . GLY A 1 392 ? 10.494 18.520 -43.413 1.00 89.81 392 GLY A O 1
ATOM 3037 N N . GLY A 1 393 ? 12.296 19.403 -42.416 1.00 91.06 393 GLY A N 1
ATOM 3038 C CA . GLY A 1 393 ? 12.397 18.444 -41.326 1.00 91.06 393 GLY A CA 1
ATOM 3039 C C . GLY A 1 393 ? 13.235 17.215 -41.686 1.00 91.06 393 GLY A C 1
ATOM 3040 O O . GLY A 1 393 ? 13.423 16.858 -42.849 1.00 91.06 393 GLY A O 1
ATOM 3041 N N . LYS A 1 394 ? 13.700 16.507 -40.651 1.00 91.25 394 LYS A N 1
ATOM 3042 C CA . LYS A 1 394 ? 14.608 15.354 -40.774 1.00 91.25 394 LYS A CA 1
ATOM 3043 C C . LYS A 1 394 ? 14.182 14.278 -41.802 1.00 91.25 394 LYS A C 1
ATOM 3045 O O . LYS A 1 394 ? 15.070 13.818 -42.517 1.00 91.25 394 LYS A O 1
ATOM 3050 N N . PRO A 1 395 ? 12.896 13.883 -41.951 1.00 93.50 395 PRO A N 1
ATOM 3051 C CA . PRO A 1 395 ? 12.484 12.957 -43.014 1.00 93.50 395 PRO A CA 1
ATOM 3052 C C . PRO A 1 395 ? 12.766 13.490 -44.426 1.00 93.50 395 PRO A C 1
ATOM 3054 O O . PRO A 1 395 ? 13.267 12.746 -45.264 1.00 93.50 395 PRO A O 1
ATOM 3057 N N . SER A 1 396 ? 12.525 14.785 -44.670 1.00 94.81 396 SER A N 1
ATOM 3058 C CA . SER A 1 396 ? 12.857 15.451 -45.938 1.00 94.81 396 SER A CA 1
ATOM 3059 C C . SER A 1 396 ? 14.362 15.387 -46.205 1.00 94.81 396 SER A C 1
ATOM 3061 O O . SER A 1 396 ? 14.786 14.857 -47.229 1.00 94.81 396 SER A O 1
ATOM 3063 N N . ALA A 1 397 ? 15.180 15.826 -45.243 1.00 95.38 397 ALA A N 1
ATOM 3064 C CA . ALA A 1 397 ? 16.639 15.820 -45.364 1.00 95.38 397 ALA A CA 1
ATOM 3065 C C . ALA A 1 397 ? 17.218 14.408 -45.601 1.00 95.38 397 ALA A C 1
ATOM 3067 O O . ALA A 1 397 ? 18.097 14.224 -46.445 1.00 95.38 397 ALA A O 1
ATOM 3068 N N . LEU A 1 398 ? 16.689 13.385 -44.918 1.00 95.50 398 LEU A N 1
ATOM 3069 C CA . LEU A 1 398 ? 17.081 11.990 -45.141 1.00 95.50 398 LEU A CA 1
ATOM 3070 C C . LEU A 1 398 ? 16.676 11.472 -46.529 1.00 95.50 398 LEU A C 1
ATOM 3072 O O . LEU A 1 398 ? 17.456 10.746 -47.143 1.00 95.50 398 LEU A O 1
ATOM 3076 N N . ASN A 1 399 ? 15.507 11.857 -47.048 1.00 95.94 399 ASN A N 1
ATOM 3077 C CA . ASN A 1 399 ? 15.076 11.483 -48.398 1.00 95.94 399 ASN A CA 1
ATOM 3078 C C . ASN A 1 399 ? 15.913 12.180 -49.484 1.00 95.94 399 ASN A C 1
ATOM 3080 O O . ASN A 1 399 ? 16.320 11.526 -50.446 1.00 95.94 399 ASN A O 1
ATOM 3084 N N . THR A 1 400 ? 16.262 13.458 -49.305 1.00 96.19 400 THR A N 1
ATOM 3085 C CA . THR A 1 400 ? 17.218 14.169 -50.172 1.00 96.19 400 THR A CA 1
ATOM 3086 C C . THR A 1 400 ? 18.584 13.479 -50.164 1.00 96.19 400 THR A C 1
ATOM 3088 O O . THR A 1 400 ? 19.153 13.227 -51.227 1.00 96.19 400 THR A O 1
ATOM 3091 N N . GLY A 1 401 ? 19.090 13.090 -48.989 1.00 95.38 401 GLY A N 1
ATOM 3092 C CA . GLY A 1 401 ? 20.323 12.309 -48.869 1.00 95.38 401 GLY A CA 1
ATOM 3093 C C . GLY A 1 401 ? 20.246 10.941 -49.563 1.00 95.38 401 GLY A C 1
ATOM 3094 O O . GLY A 1 401 ? 21.174 10.549 -50.268 1.00 95.38 401 GLY A O 1
ATOM 3095 N N . LEU A 1 402 ? 19.121 10.232 -49.430 1.00 95.31 402 LEU A N 1
ATOM 3096 C CA . LEU A 1 402 ? 18.876 8.925 -50.055 1.00 95.31 402 LEU A CA 1
ATOM 3097 C C . LEU A 1 402 ? 18.797 9.000 -51.592 1.00 95.31 402 LEU A C 1
ATOM 3099 O O . LEU A 1 402 ? 19.262 8.081 -52.277 1.00 95.31 402 LEU A O 1
ATOM 3103 N N . ALA A 1 403 ? 18.271 10.098 -52.141 1.00 94.62 403 ALA A N 1
ATOM 3104 C CA . ALA A 1 403 ? 18.287 10.364 -53.580 1.00 94.62 403 ALA A CA 1
ATOM 3105 C C . ALA A 1 403 ? 19.723 10.519 -54.119 1.00 94.62 403 ALA A C 1
ATOM 3107 O O . ALA A 1 403 ? 20.042 9.982 -55.179 1.00 94.62 403 ALA A O 1
ATOM 3108 N N . HIS A 1 404 ? 20.609 11.164 -53.351 1.00 94.69 404 HIS A N 1
ATOM 3109 C CA . HIS A 1 404 ? 22.021 11.379 -53.697 1.00 94.69 404 HIS A CA 1
ATOM 3110 C C . HIS A 1 404 ? 22.960 10.226 -53.274 1.00 94.69 404 HIS A C 1
ATOM 3112 O O . HIS A 1 404 ? 24.165 10.265 -53.546 1.00 94.69 404 HIS A O 1
ATOM 3118 N N . ALA A 1 405 ? 22.438 9.177 -52.628 1.00 95.06 405 ALA A N 1
ATOM 3119 C CA . ALA A 1 405 ? 23.224 8.014 -52.226 1.00 95.06 405 ALA A CA 1
ATOM 3120 C C . ALA A 1 405 ? 23.758 7.250 -53.449 1.00 95.06 405 ALA A C 1
ATOM 3122 O O . ALA A 1 405 ? 22.993 6.843 -54.324 1.00 95.06 405 ALA A O 1
ATOM 3123 N N . ARG A 1 406 ? 25.076 7.022 -53.508 1.00 92.69 406 ARG A N 1
ATOM 3124 C CA . ARG A 1 406 ? 25.723 6.340 -54.648 1.00 92.69 406 ARG A CA 1
ATOM 3125 C C . ARG A 1 406 ? 25.813 4.822 -54.486 1.00 92.69 406 ARG A C 1
ATOM 3127 O O . ARG A 1 406 ? 26.073 4.130 -55.462 1.00 92.69 406 ARG A O 1
ATOM 3134 N N . TYR A 1 407 ? 25.604 4.313 -53.272 1.00 95.62 407 TYR A N 1
ATOM 3135 C CA . TYR A 1 407 ? 25.906 2.927 -52.902 1.00 95.62 407 TYR A CA 1
ATOM 3136 C C . TYR A 1 407 ? 24.709 2.202 -52.272 1.00 95.62 407 TYR A C 1
ATOM 3138 O O . TYR A 1 407 ? 23.824 2.832 -51.692 1.00 95.62 407 TYR A O 1
ATOM 3146 N N . ASP A 1 408 ? 24.710 0.869 -52.349 1.00 94.62 408 ASP A N 1
ATOM 3147 C CA . ASP A 1 408 ? 23.592 0.014 -51.916 1.00 94.62 408 ASP A CA 1
ATOM 3148 C C . ASP A 1 408 ? 23.445 -0.124 -50.394 1.00 94.62 408 ASP A C 1
ATOM 3150 O O . ASP A 1 408 ? 22.420 -0.614 -49.915 1.00 94.62 408 ASP A O 1
ATOM 3154 N N . ILE A 1 409 ? 24.442 0.313 -49.622 1.00 96.56 409 ILE A N 1
ATOM 3155 C CA . ILE A 1 409 ? 24.380 0.381 -48.161 1.00 96.56 409 ILE A CA 1
ATOM 3156 C C . ILE A 1 409 ? 24.287 1.848 -47.742 1.00 96.56 409 ILE A C 1
ATOM 3158 O O . ILE A 1 409 ? 25.157 2.658 -48.068 1.00 96.56 409 ILE A O 1
ATOM 3162 N N . VAL A 1 410 ? 23.234 2.169 -46.992 1.00 97.31 410 VAL A N 1
ATOM 3163 C CA . VAL A 1 410 ? 22.944 3.508 -46.473 1.00 97.31 410 VAL A CA 1
ATOM 3164 C C . VAL A 1 410 ? 22.970 3.466 -44.949 1.00 97.31 410 VAL A C 1
ATOM 3166 O O . VAL A 1 410 ? 22.294 2.648 -44.332 1.00 97.31 410 VAL A O 1
ATOM 3169 N N . VAL A 1 411 ? 23.742 4.351 -44.330 1.00 97.31 411 VAL A N 1
ATOM 3170 C CA . VAL A 1 411 ? 23.849 4.508 -42.876 1.00 97.31 411 VAL A CA 1
ATOM 3171 C C . VAL A 1 411 ? 23.301 5.875 -42.497 1.00 97.31 411 VAL A C 1
ATOM 3173 O O . VAL A 1 411 ? 23.653 6.866 -43.122 1.00 97.31 411 VAL A O 1
ATOM 3176 N N . MET A 1 412 ? 22.438 5.935 -41.490 1.00 96.50 412 MET A N 1
ATOM 3177 C CA . MET A 1 412 ? 21.861 7.176 -40.970 1.00 96.50 412 MET A CA 1
ATOM 3178 C C . MET A 1 412 ? 22.455 7.475 -39.591 1.00 96.50 412 MET A C 1
ATOM 3180 O O . MET A 1 412 ? 22.569 6.568 -38.757 1.00 96.50 412 MET A O 1
ATOM 3184 N N . VAL A 1 413 ? 22.859 8.733 -39.391 1.00 95.25 413 VAL A N 1
ATOM 3185 C CA . VAL A 1 413 ? 23.527 9.228 -38.179 1.00 95.25 413 VAL A CA 1
ATOM 3186 C C . VAL A 1 413 ? 22.980 10.611 -37.833 1.00 95.25 413 VAL A C 1
ATOM 3188 O O . VAL A 1 413 ? 22.987 11.502 -38.677 1.00 95.25 413 VAL A O 1
ATOM 3191 N N . ASP A 1 414 ? 22.519 10.809 -36.598 1.00 94.12 414 ASP A N 1
ATOM 3192 C CA . ASP A 1 414 ? 22.132 12.135 -36.099 1.00 94.12 414 ASP A CA 1
ATOM 3193 C C . ASP A 1 414 ? 23.383 13.035 -35.955 1.00 94.12 414 ASP A C 1
ATOM 3195 O O . ASP A 1 414 ? 24.440 12.578 -35.517 1.00 94.12 414 ASP A O 1
ATOM 3199 N N . ALA A 1 415 ? 23.278 14.322 -36.308 1.00 92.44 415 ALA A N 1
ATOM 3200 C CA . ALA A 1 415 ? 24.413 15.258 -36.365 1.00 92.44 415 ALA A CA 1
ATOM 3201 C C . ALA A 1 415 ? 25.130 15.530 -35.019 1.00 92.44 415 ALA A C 1
ATOM 3203 O O . ALA A 1 415 ? 26.201 16.141 -35.013 1.00 92.44 415 ALA A O 1
ATOM 3204 N N . ASP A 1 416 ? 24.598 15.040 -33.895 1.00 91.38 416 ASP A N 1
ATOM 3205 C CA . ASP A 1 416 ? 25.180 15.117 -32.546 1.00 91.38 416 ASP A CA 1
ATOM 3206 C C . ASP A 1 416 ? 26.011 13.874 -32.142 1.00 91.38 416 ASP A C 1
ATOM 3208 O O . ASP A 1 416 ? 26.515 13.801 -31.016 1.00 91.38 416 ASP A O 1
ATOM 3212 N N . THR A 1 417 ? 26.090 12.856 -33.009 1.00 93.50 417 THR A N 1
ATOM 3213 C CA . THR A 1 417 ? 26.474 11.495 -32.619 1.00 93.50 417 THR A CA 1
ATOM 3214 C C . THR A 1 417 ? 27.865 11.073 -33.111 1.00 93.50 417 THR A C 1
ATOM 3216 O O . THR A 1 417 ? 28.126 10.897 -34.297 1.00 93.50 417 THR A O 1
ATOM 3219 N N . ILE A 1 418 ? 28.753 10.786 -32.155 1.00 94.50 418 ILE A N 1
ATOM 3220 C CA . ILE A 1 418 ? 30.153 10.393 -32.373 1.00 94.50 418 ILE A CA 1
ATOM 3221 C C . ILE A 1 418 ? 30.278 8.866 -32.488 1.00 94.50 418 ILE A C 1
ATOM 3223 O O . ILE A 1 418 ? 29.942 8.136 -31.551 1.00 94.50 418 ILE A O 1
ATOM 3227 N N . PHE A 1 419 ? 30.817 8.363 -33.598 1.00 94.81 419 PHE A N 1
ATOM 3228 C CA . PHE A 1 419 ? 31.068 6.929 -33.806 1.00 94.81 419 PHE A CA 1
ATOM 3229 C C . PHE A 1 419 ? 32.399 6.472 -33.175 1.00 94.81 419 PHE A C 1
ATOM 3231 O O . PHE A 1 419 ? 33.376 7.220 -33.128 1.00 94.81 419 PHE A O 1
ATOM 3238 N N . GLU A 1 420 ? 32.470 5.221 -32.699 1.00 94.25 420 GLU A N 1
ATOM 3239 C CA . GLU A 1 420 ? 33.769 4.564 -32.461 1.00 94.25 420 GLU A CA 1
ATOM 3240 C C . GLU A 1 420 ? 34.393 4.137 -33.814 1.00 94.25 420 GLU A C 1
ATOM 3242 O O . GLU A 1 420 ? 33.641 3.781 -34.719 1.00 94.25 420 GLU A O 1
ATOM 3247 N N . PRO A 1 421 ? 35.733 4.111 -33.994 1.00 93.94 421 PRO A N 1
ATOM 3248 C CA . PRO A 1 421 ? 36.351 3.913 -35.318 1.00 93.94 421 PRO A CA 1
ATOM 3249 C C . PRO A 1 421 ? 35.902 2.652 -36.077 1.00 93.94 421 PRO A C 1
ATOM 3251 O O . PRO A 1 421 ? 35.649 2.699 -37.281 1.00 93.94 421 PRO A O 1
ATOM 3254 N N . GLU A 1 422 ? 35.731 1.531 -35.371 1.00 93.69 422 GLU A N 1
ATOM 3255 C CA . GLU A 1 422 ? 35.237 0.270 -35.946 1.00 93.69 422 GLU A CA 1
ATOM 3256 C C . GLU A 1 422 ? 33.701 0.203 -36.084 1.00 93.69 422 GLU A C 1
ATOM 3258 O O . GLU A 1 422 ? 33.175 -0.773 -36.621 1.00 93.69 422 GLU A O 1
ATOM 3263 N N . ALA A 1 423 ? 32.950 1.186 -35.573 1.00 94.69 423 ALA A N 1
ATOM 3264 C CA . ALA A 1 423 ? 31.495 1.092 -35.457 1.00 94.69 423 ALA A CA 1
ATOM 3265 C C . ALA A 1 423 ? 30.804 0.966 -36.818 1.00 94.69 423 ALA A C 1
ATOM 3267 O O . ALA A 1 423 ? 29.899 0.146 -36.937 1.00 94.69 423 ALA A O 1
ATOM 3268 N N . LEU A 1 424 ? 31.254 1.703 -37.841 1.00 94.94 424 LEU A N 1
ATOM 3269 C CA . LEU A 1 424 ? 30.688 1.645 -39.194 1.00 94.94 424 LEU A CA 1
ATOM 3270 C C . LEU A 1 424 ? 30.859 0.251 -39.822 1.00 94.94 424 LEU A C 1
ATOM 3272 O O . LEU A 1 424 ? 29.873 -0.366 -40.220 1.00 94.94 424 LEU A O 1
ATOM 3276 N N . ALA A 1 425 ? 32.088 -0.278 -39.824 1.00 93.25 425 ALA A N 1
ATOM 3277 C CA . ALA A 1 425 ? 32.404 -1.603 -40.364 1.00 93.25 425 ALA A CA 1
ATOM 3278 C C . ALA A 1 425 ? 31.629 -2.721 -39.638 1.00 93.25 425 ALA A C 1
ATOM 3280 O O . ALA A 1 425 ? 31.052 -3.608 -40.268 1.00 93.25 425 ALA A O 1
ATOM 3281 N N . ARG A 1 426 ? 31.537 -2.646 -38.301 1.00 93.69 426 ARG A N 1
ATOM 3282 C CA . ARG A 1 426 ? 30.729 -3.577 -37.495 1.00 93.69 426 ARG A CA 1
ATOM 3283 C C . ARG A 1 426 ? 29.233 -3.460 -37.813 1.00 93.69 426 ARG A C 1
ATOM 3285 O O . ARG A 1 426 ? 28.567 -4.483 -37.921 1.00 93.69 426 ARG A O 1
ATOM 3292 N N . LEU A 1 427 ? 28.708 -2.245 -37.990 1.00 95.00 427 LEU A N 1
ATOM 3293 C CA . LEU A 1 427 ? 27.284 -1.983 -38.236 1.00 95.00 427 LEU A CA 1
ATOM 3294 C C . LEU A 1 427 ? 26.798 -2.536 -39.582 1.00 95.00 427 LEU A C 1
ATOM 3296 O O . LEU A 1 427 ? 25.664 -3.001 -39.668 1.00 95.00 427 LEU A O 1
ATOM 3300 N N . VAL A 1 428 ? 27.634 -2.501 -40.625 1.00 95.00 428 VAL A N 1
ATOM 3301 C CA . VAL A 1 428 ? 27.255 -2.998 -41.960 1.00 95.00 428 VAL A CA 1
ATOM 3302 C C . VAL A 1 428 ? 27.445 -4.509 -42.119 1.00 95.00 428 VAL A C 1
ATOM 3304 O O . VAL A 1 428 ? 26.753 -5.125 -42.926 1.00 95.00 428 VAL A O 1
ATOM 3307 N N . GLN A 1 429 ? 28.305 -5.145 -41.317 1.00 93.00 429 GLN A N 1
ATOM 3308 C CA . GLN A 1 429 ? 28.618 -6.576 -41.431 1.00 93.00 429 GLN A CA 1
ATOM 3309 C C . GLN A 1 429 ? 27.397 -7.535 -41.397 1.00 93.00 429 GLN A C 1
ATOM 3311 O O . GLN A 1 429 ? 27.412 -8.527 -42.136 1.00 93.00 429 GLN A O 1
ATOM 3316 N N . PRO A 1 430 ? 26.312 -7.302 -40.627 1.00 91.75 430 PRO A N 1
ATOM 3317 C CA . PRO A 1 430 ? 25.125 -8.162 -40.677 1.00 91.75 430 PRO A CA 1
ATOM 3318 C C . PRO A 1 430 ? 24.350 -8.104 -42.008 1.00 91.75 430 PRO A C 1
ATOM 3320 O O . PRO A 1 430 ? 23.615 -9.047 -42.312 1.00 91.75 430 PRO A O 1
ATOM 3323 N N . LEU A 1 431 ? 24.540 -7.059 -42.829 1.00 92.38 431 LEU A N 1
ATOM 3324 C CA . LEU A 1 431 ? 23.925 -6.929 -44.161 1.00 92.38 431 LEU A CA 1
ATOM 3325 C C . LEU A 1 431 ? 24.490 -7.931 -45.188 1.00 92.38 431 LEU A C 1
ATOM 3327 O O . LEU A 1 431 ? 23.899 -8.109 -46.252 1.00 92.38 431 LEU A O 1
ATOM 3331 N N . ALA A 1 432 ? 25.568 -8.657 -44.853 1.00 89.94 432 ALA A N 1
ATOM 3332 C CA . ALA A 1 432 ? 26.042 -9.817 -45.619 1.00 89.94 432 ALA A CA 1
ATOM 3333 C C . ALA A 1 432 ? 24.981 -10.923 -45.775 1.00 89.94 432 ALA A C 1
ATOM 3335 O O . ALA A 1 432 ? 25.089 -11.768 -46.664 1.00 89.94 432 ALA A O 1
ATOM 3336 N N . HIS A 1 433 ? 23.971 -10.962 -44.899 1.00 88.69 433 HIS A N 1
ATOM 3337 C CA . HIS A 1 433 ? 22.852 -11.890 -45.008 1.00 88.69 433 HIS A CA 1
ATOM 3338 C C . HIS A 1 433 ? 21.700 -11.233 -45.798 1.00 88.69 433 HIS A C 1
ATOM 3340 O O . HIS A 1 433 ? 21.049 -10.336 -45.260 1.00 88.69 433 HIS A O 1
ATOM 3346 N N . PRO A 1 434 ? 21.332 -11.715 -47.003 1.00 88.00 434 PRO A N 1
ATOM 3347 C CA . PRO A 1 434 ? 20.482 -10.968 -47.941 1.00 88.00 434 PRO A CA 1
ATOM 3348 C C . PRO A 1 434 ? 19.092 -10.595 -47.403 1.00 88.00 434 PRO A C 1
ATOM 3350 O O . PRO A 1 434 ? 18.575 -9.544 -47.746 1.00 88.00 434 PRO A O 1
ATOM 3353 N N . ALA A 1 435 ? 18.497 -11.397 -46.511 1.00 89.25 435 ALA A N 1
ATOM 3354 C CA . ALA A 1 435 ? 17.200 -11.072 -45.897 1.00 89.25 435 ALA A CA 1
ATOM 3355 C C . ALA A 1 435 ? 17.236 -9.990 -44.786 1.00 89.25 435 ALA A C 1
ATOM 3357 O O . ALA A 1 435 ? 16.202 -9.738 -44.163 1.00 89.25 435 ALA A O 1
ATOM 3358 N N . VAL A 1 436 ? 18.396 -9.403 -44.462 1.00 92.19 436 VAL A N 1
ATOM 3359 C CA . VAL A 1 436 ? 18.533 -8.349 -43.439 1.00 92.19 436 VAL A CA 1
ATOM 3360 C C . VAL A 1 436 ? 18.456 -6.983 -44.114 1.00 92.19 436 VAL A C 1
ATOM 3362 O O . VAL A 1 436 ? 19.418 -6.543 -44.731 1.00 92.19 436 VAL A O 1
ATOM 3365 N N . GLY A 1 437 ? 17.311 -6.310 -43.989 1.00 93.69 437 GLY A N 1
ATOM 3366 C CA . GLY A 1 437 ? 17.093 -4.986 -44.581 1.00 93.69 437 GLY A CA 1
ATOM 3367 C C . GLY A 1 437 ? 17.686 -3.843 -43.755 1.00 93.69 437 GLY A C 1
ATOM 3368 O O . GLY A 1 437 ? 18.002 -2.800 -44.323 1.00 93.69 437 GLY A O 1
ATOM 3369 N N . ALA A 1 438 ? 17.850 -4.031 -42.437 1.00 96.06 438 ALA A N 1
ATOM 3370 C CA . ALA A 1 438 ? 18.413 -3.016 -41.545 1.00 96.06 438 ALA A CA 1
ATOM 3371 C C . ALA A 1 438 ? 19.103 -3.576 -40.285 1.00 96.06 438 ALA A C 1
ATOM 3373 O O . ALA A 1 438 ? 18.790 -4.672 -39.808 1.00 96.06 438 ALA A O 1
ATOM 3374 N N . VAL A 1 439 ? 20.007 -2.775 -39.716 1.00 94.94 439 VAL A N 1
ATOM 3375 C CA . VAL A 1 439 ? 20.796 -3.050 -38.508 1.00 94.94 439 VAL A CA 1
ATOM 3376 C C . VAL A 1 439 ? 20.721 -1.859 -37.550 1.00 94.94 439 VAL A C 1
ATOM 3378 O O . VAL A 1 439 ? 21.065 -0.738 -37.915 1.00 94.94 439 VAL A O 1
ATOM 3381 N N . SER A 1 440 ? 20.325 -2.107 -36.301 1.00 93.50 440 SER A N 1
ATOM 3382 C CA . SER A 1 440 ? 20.454 -1.158 -35.187 1.00 93.50 440 SER A CA 1
ATOM 3383 C C . SER A 1 440 ? 21.819 -1.292 -34.525 1.00 93.50 440 SER A C 1
ATOM 3385 O O . SER A 1 440 ? 22.176 -2.385 -34.086 1.00 93.50 440 SER A O 1
ATOM 3387 N N . GLY A 1 441 ? 22.517 -0.173 -34.324 1.00 91.31 441 GLY A N 1
ATOM 3388 C CA . GLY A 1 441 ? 23.686 -0.121 -33.443 1.00 91.31 441 GLY A CA 1
ATOM 3389 C C . GLY A 1 441 ? 23.340 0.080 -31.963 1.00 91.31 441 GLY A C 1
ATOM 3390 O O . GLY A 1 441 ? 22.171 0.108 -31.550 1.00 91.31 441 GLY A O 1
ATOM 3391 N N . ASN A 1 442 ? 24.388 0.238 -31.156 1.00 89.56 442 ASN A N 1
ATOM 3392 C CA . ASN A 1 442 ? 24.376 0.390 -29.702 1.00 89.56 442 ASN A CA 1
ATOM 3393 C C . ASN A 1 442 ? 24.617 1.858 -29.307 1.00 89.56 442 ASN A C 1
ATOM 3395 O O . ASN A 1 442 ? 25.740 2.365 -29.340 1.00 89.56 442 ASN A O 1
ATOM 3399 N N . THR A 1 443 ? 23.537 2.544 -28.939 1.00 88.62 443 THR A N 1
ATOM 3400 C CA . THR A 1 443 ? 23.515 3.985 -28.658 1.00 88.62 443 THR A CA 1
ATOM 3401 C C . THR A 1 443 ? 23.884 4.262 -27.197 1.00 88.62 443 THR A C 1
ATOM 3403 O O . THR A 1 443 ? 23.172 3.841 -26.282 1.00 88.62 443 THR A O 1
ATOM 3406 N N . LYS A 1 444 ? 24.973 4.996 -26.945 1.00 87.19 444 LYS A N 1
ATOM 3407 C CA . LYS A 1 444 ? 25.453 5.331 -25.594 1.00 87.19 444 LYS A CA 1
ATOM 3408 C C . LYS A 1 444 ? 25.388 6.826 -25.296 1.00 87.19 444 LYS A C 1
ATOM 3410 O O . LYS A 1 444 ? 25.668 7.669 -26.133 1.00 87.19 444 LYS A O 1
ATOM 3415 N N . VAL A 1 445 ? 25.097 7.153 -24.039 1.00 88.06 445 VAL A N 1
ATOM 3416 C CA . VAL A 1 445 ? 25.113 8.538 -23.544 1.00 88.06 445 VAL A CA 1
ATOM 3417 C C . VAL A 1 445 ? 26.551 9.041 -23.384 1.00 88.06 445 VAL A C 1
ATOM 3419 O O . VAL A 1 445 ? 27.316 8.442 -22.617 1.00 88.06 445 VAL A O 1
ATOM 3422 N N . GLY A 1 446 ? 26.902 10.152 -24.036 1.00 83.44 446 GLY A N 1
ATOM 3423 C CA . GLY A 1 446 ? 28.195 10.835 -23.897 1.00 83.44 446 GLY A CA 1
ATOM 3424 C C . GLY A 1 446 ? 28.274 11.763 -22.677 1.00 83.44 446 GLY A C 1
ATOM 3425 O O . GLY A 1 446 ? 29.147 11.608 -21.812 1.00 83.44 446 GLY A O 1
ATOM 3426 N N . ASN A 1 447 ? 27.324 12.692 -22.543 1.00 84.19 447 ASN A N 1
ATOM 3427 C CA . ASN A 1 447 ? 27.355 13.814 -21.590 1.00 84.19 447 ASN A CA 1
ATOM 3428 C C . ASN A 1 447 ? 26.966 13.467 -20.129 1.00 84.19 447 ASN A C 1
ATOM 3430 O O . ASN A 1 447 ? 26.315 14.241 -19.421 1.00 84.19 447 ASN A O 1
ATOM 3434 N N . ARG A 1 448 ? 27.457 12.331 -19.605 1.00 82.31 448 ARG A N 1
ATOM 3435 C CA . ARG A 1 448 ? 27.171 11.759 -18.262 1.00 82.31 448 ARG A CA 1
ATOM 3436 C C . ARG A 1 448 ? 27.624 12.611 -17.048 1.00 82.31 448 ARG A C 1
ATOM 3438 O O . ARG A 1 448 ? 27.840 12.073 -15.963 1.00 82.31 448 ARG A O 1
ATOM 3445 N N . ARG A 1 449 ? 27.832 13.928 -17.176 1.00 77.44 449 ARG A N 1
ATOM 3446 C CA . ARG A 1 449 ? 28.369 14.802 -16.108 1.00 77.44 449 ARG A CA 1
ATOM 3447 C C . ARG A 1 449 ? 27.323 15.154 -15.038 1.00 77.44 449 ARG A C 1
ATOM 3449 O O . ARG A 1 449 ? 27.645 15.111 -13.847 1.00 77.44 449 ARG A O 1
ATOM 3456 N N . SER A 1 450 ? 26.089 15.464 -15.442 1.00 81.62 450 SER A N 1
ATOM 3457 C CA . SER A 1 450 ? 24.976 15.828 -14.545 1.00 81.62 450 SER A CA 1
ATOM 3458 C C . SER A 1 450 ? 24.338 14.603 -13.861 1.00 81.62 450 SER A C 1
ATOM 3460 O O . SER A 1 450 ? 24.663 13.460 -14.183 1.00 81.62 450 SER A O 1
ATOM 3462 N N . LEU A 1 451 ? 23.427 14.814 -12.899 1.00 80.38 451 LEU A N 1
ATOM 3463 C CA . LEU A 1 451 ? 22.582 13.724 -12.377 1.00 80.38 451 LEU A CA 1
ATOM 3464 C C . LEU A 1 451 ? 21.579 13.247 -13.441 1.00 80.38 451 LEU A C 1
ATOM 3466 O O . LEU A 1 451 ? 21.420 12.046 -13.628 1.00 80.38 451 LEU A O 1
ATOM 3470 N N . MET A 1 452 ? 20.994 14.180 -14.199 1.00 83.69 452 MET A N 1
ATOM 3471 C CA . MET A 1 452 ? 20.034 13.885 -15.267 1.00 83.69 452 MET A CA 1
ATOM 3472 C C . MET A 1 452 ? 20.649 13.015 -16.380 1.00 83.69 452 MET A C 1
ATOM 3474 O O . MET A 1 452 ? 20.031 12.053 -16.825 1.00 83.69 452 MET A O 1
ATOM 3478 N N . GLY A 1 453 ? 21.898 13.279 -16.780 1.00 83.81 453 GLY A N 1
ATOM 3479 C CA . GLY A 1 453 ? 22.628 12.443 -17.744 1.00 83.81 453 GLY A CA 1
ATOM 3480 C C . GLY A 1 453 ? 22.986 11.049 -17.205 1.00 83.81 453 GLY A C 1
ATOM 3481 O O . GLY A 1 453 ? 23.154 10.114 -17.981 1.00 83.81 453 GLY A O 1
ATOM 3482 N N . LYS A 1 454 ? 23.060 10.870 -15.877 1.00 83.50 454 LYS A N 1
ATOM 3483 C CA . LYS A 1 454 ? 23.301 9.558 -15.241 1.00 83.50 454 LYS A CA 1
ATOM 3484 C C . LYS A 1 454 ? 22.028 8.734 -15.110 1.00 83.50 454 LYS A C 1
ATOM 3486 O O . LYS A 1 454 ? 22.082 7.526 -15.314 1.00 83.50 454 LYS A O 1
ATOM 3491 N N . TRP A 1 455 ? 20.896 9.375 -14.821 1.00 85.19 455 TRP A N 1
ATOM 3492 C CA . TRP A 1 455 ? 19.588 8.721 -14.868 1.00 85.19 455 TRP A CA 1
ATOM 3493 C C . TRP A 1 455 ? 19.236 8.294 -16.294 1.00 85.19 455 TRP A C 1
ATOM 3495 O O . TRP A 1 455 ? 18.947 7.122 -16.499 1.00 85.19 455 TRP A O 1
ATOM 3505 N N . GLN A 1 456 ? 19.399 9.173 -17.289 1.00 88.69 456 GLN A N 1
ATOM 3506 C CA . GLN A 1 456 ? 19.216 8.815 -18.703 1.00 88.69 456 GLN A CA 1
ATOM 3507 C C . GLN A 1 456 ? 20.203 7.727 -19.165 1.00 88.69 456 GLN A C 1
ATOM 3509 O O . GLN A 1 456 ? 19.807 6.808 -19.871 1.00 88.69 456 GLN A O 1
ATOM 3514 N N . HIS A 1 457 ? 21.464 7.737 -18.715 1.00 85.00 457 HIS A N 1
ATOM 3515 C CA . HIS A 1 457 ? 22.389 6.628 -18.989 1.00 85.00 457 HIS A CA 1
ATOM 3516 C C . HIS A 1 457 ? 21.906 5.289 -18.401 1.00 85.00 457 HIS A C 1
ATOM 3518 O O . HIS A 1 457 ? 21.964 4.273 -19.097 1.00 85.00 457 HIS A O 1
ATOM 3524 N N . LEU A 1 458 ? 21.426 5.273 -17.152 1.00 82.75 458 LEU A N 1
ATOM 3525 C CA . LEU A 1 458 ? 20.867 4.065 -16.539 1.00 82.75 458 LEU A CA 1
ATOM 3526 C C . LEU A 1 458 ? 19.612 3.591 -17.283 1.00 82.75 458 LEU A C 1
ATOM 3528 O O . LEU A 1 458 ? 19.433 2.395 -17.487 1.00 82.75 458 LEU A O 1
ATOM 3532 N N . GLU A 1 459 ? 18.781 4.531 -17.726 1.00 84.25 459 GLU A N 1
ATOM 3533 C CA . GLU A 1 459 ? 17.588 4.278 -18.526 1.00 84.25 459 GLU A CA 1
ATOM 3534 C C . GLU A 1 459 ? 17.924 3.701 -19.911 1.00 84.25 459 GLU A C 1
ATOM 3536 O O . GLU A 1 459 ? 17.257 2.771 -20.344 1.00 84.25 459 GLU A O 1
ATOM 3541 N N . TYR A 1 460 ? 18.993 4.154 -20.576 1.00 83.38 460 TYR A N 1
ATOM 3542 C CA . TYR A 1 460 ? 19.454 3.568 -21.844 1.00 83.38 460 TYR A CA 1
ATOM 3543 C C . TYR A 1 460 ? 19.966 2.126 -21.640 1.00 83.38 460 TYR A C 1
ATOM 3545 O O . TYR A 1 460 ? 19.622 1.227 -22.407 1.00 83.38 460 TYR A O 1
ATOM 3553 N N . VAL A 1 461 ? 20.716 1.864 -20.561 1.00 77.88 461 VAL A N 1
ATOM 3554 C CA . VAL A 1 461 ? 21.159 0.498 -20.204 1.00 77.88 461 VAL A CA 1
ATOM 3555 C C . VAL A 1 461 ? 19.969 -0.420 -19.876 1.00 77.88 461 VAL A C 1
ATOM 3557 O O . VAL A 1 461 ? 19.966 -1.588 -20.260 1.00 77.88 461 VAL A O 1
ATOM 3560 N N . LEU A 1 462 ? 18.947 0.101 -19.190 1.00 73.56 462 LEU A N 1
ATOM 3561 C CA . LEU A 1 462 ? 17.726 -0.629 -18.839 1.00 73.56 462 LEU A CA 1
ATOM 3562 C C . LEU A 1 462 ? 16.796 -0.859 -20.037 1.00 73.56 462 LEU A C 1
ATOM 3564 O O . LEU A 1 462 ? 16.494 -1.999 -20.359 1.00 73.56 462 LEU A O 1
ATOM 3568 N N . GLY A 1 463 ? 16.305 0.218 -20.648 1.00 67.69 463 GLY A N 1
ATOM 3569 C CA . GLY A 1 463 ? 15.161 0.224 -21.562 1.00 67.69 463 GLY A CA 1
ATOM 3570 C C . GLY A 1 463 ? 15.502 0.242 -23.050 1.00 67.69 463 GLY A C 1
ATOM 3571 O O . GLY A 1 463 ? 14.613 0.003 -23.861 1.00 67.69 463 GLY A O 1
ATOM 3572 N N . PHE A 1 464 ? 16.761 0.494 -23.424 1.00 69.44 464 PHE A N 1
ATOM 3573 C CA . PHE A 1 464 ? 17.227 0.298 -24.800 1.00 69.44 464 PHE A CA 1
ATOM 3574 C C . PHE A 1 464 ? 18.038 -0.994 -24.910 1.00 69.44 464 PHE A C 1
ATOM 3576 O O . PHE A 1 464 ? 17.665 -1.879 -25.675 1.00 69.44 464 PHE A O 1
ATOM 3583 N N . ASN A 1 465 ? 19.097 -1.173 -24.117 1.00 73.12 465 ASN A N 1
ATOM 3584 C CA 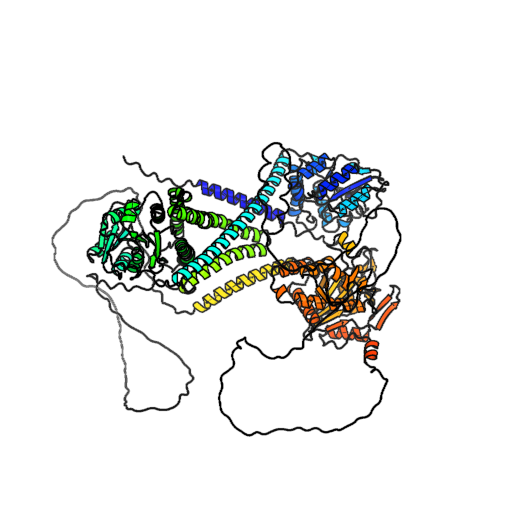. ASN A 1 465 ? 19.998 -2.317 -24.306 1.00 73.12 465 ASN A CA 1
ATOM 3585 C C . ASN A 1 465 ? 19.384 -3.668 -23.900 1.00 73.12 465 ASN A C 1
ATOM 3587 O O . ASN A 1 465 ? 19.640 -4.669 -24.573 1.00 73.12 465 ASN A O 1
ATOM 3591 N N . LEU A 1 466 ? 18.563 -3.733 -22.846 1.00 79.81 466 LEU A N 1
ATOM 3592 C CA . LEU A 1 466 ? 17.924 -4.988 -22.422 1.00 79.81 466 LEU A CA 1
ATOM 3593 C C . LEU A 1 466 ? 16.723 -5.350 -23.312 1.00 79.81 466 LEU A C 1
ATOM 3595 O O . LEU A 1 466 ? 16.628 -6.493 -23.768 1.00 79.81 466 LEU A O 1
ATOM 3599 N N . ASP A 1 467 ? 15.873 -4.368 -23.635 1.00 84.00 467 ASP A N 1
ATOM 3600 C CA . ASP A 1 467 ? 14.783 -4.498 -24.609 1.00 84.00 467 ASP A CA 1
ATOM 3601 C C . ASP A 1 467 ? 15.320 -4.924 -25.999 1.00 84.00 467 ASP A C 1
ATOM 3603 O O . ASP A 1 467 ? 14.845 -5.920 -26.546 1.00 84.00 467 ASP A O 1
ATOM 3607 N N . ARG A 1 468 ? 16.368 -4.280 -26.551 1.00 84.94 468 ARG A N 1
ATOM 3608 C CA . ARG A 1 468 ? 16.974 -4.662 -27.853 1.00 84.94 468 ARG A CA 1
ATOM 3609 C C . ARG A 1 468 ? 17.495 -6.103 -27.863 1.00 84.94 468 ARG A C 1
ATOM 3611 O O . ARG A 1 468 ? 17.187 -6.853 -28.789 1.00 84.94 468 ARG A O 1
ATOM 3618 N N . ARG A 1 469 ? 18.210 -6.543 -26.816 1.00 84.81 469 ARG A N 1
ATOM 3619 C CA . ARG A 1 469 ? 18.669 -7.947 -26.678 1.00 84.81 469 ARG A CA 1
ATOM 3620 C C . ARG A 1 469 ? 17.502 -8.944 -26.690 1.00 84.81 469 ARG A C 1
ATOM 3622 O O . ARG A 1 469 ? 17.648 -10.040 -27.233 1.00 84.81 469 ARG A O 1
ATOM 3629 N N . MET A 1 470 ? 16.361 -8.583 -26.097 1.00 87.94 470 MET A N 1
ATOM 3630 C CA . MET A 1 470 ? 15.139 -9.395 -26.110 1.00 87.94 470 MET A CA 1
ATOM 3631 C C . MET A 1 470 ? 14.494 -9.423 -27.503 1.00 87.94 470 MET A C 1
ATOM 3633 O O . MET A 1 470 ? 14.199 -10.508 -28.008 1.00 87.94 470 MET A O 1
ATOM 3637 N N . PHE A 1 471 ? 14.314 -8.264 -28.144 1.00 87.81 471 PHE A N 1
ATOM 3638 C CA . PHE A 1 471 ? 13.728 -8.163 -29.484 1.00 87.81 471 PHE A CA 1
ATOM 3639 C C . PHE A 1 471 ? 14.557 -8.875 -30.563 1.00 87.81 471 PHE A C 1
ATOM 3641 O O . PHE A 1 471 ? 13.979 -9.467 -31.470 1.00 87.81 471 PHE A O 1
ATOM 3648 N N . GLU A 1 472 ? 15.887 -8.901 -30.432 1.00 86.44 472 GLU A N 1
ATOM 3649 C CA . GLU A 1 472 ? 16.782 -9.700 -31.281 1.00 86.44 472 GLU A CA 1
ATOM 3650 C C . GLU A 1 472 ? 16.506 -11.210 -31.135 1.00 86.44 472 GLU A C 1
ATOM 3652 O O . GLU A 1 472 ? 16.338 -11.929 -32.119 1.00 86.44 472 GLU A O 1
ATOM 3657 N N . VAL A 1 473 ? 16.356 -11.720 -29.903 1.00 85.56 473 VAL A N 1
ATOM 3658 C CA . VAL A 1 473 ? 16.029 -13.146 -29.689 1.00 85.56 473 VAL A CA 1
ATOM 3659 C C . VAL A 1 473 ? 14.636 -13.503 -30.224 1.00 85.56 473 VAL A C 1
ATOM 3661 O O . VAL A 1 473 ? 14.432 -14.627 -30.701 1.00 85.56 473 VAL A O 1
ATOM 3664 N N . LEU A 1 474 ? 13.701 -12.553 -30.159 1.00 85.69 474 LEU A N 1
ATOM 3665 C CA . LEU A 1 474 ? 12.329 -12.665 -30.655 1.00 85.69 474 LEU A CA 1
ATOM 3666 C C . LEU A 1 474 ? 12.169 -12.380 -32.160 1.00 85.69 474 LEU A C 1
ATOM 3668 O O . LEU A 1 474 ? 11.062 -12.575 -32.665 1.00 85.69 474 LEU A O 1
ATOM 3672 N N . GLU A 1 475 ? 13.227 -11.972 -32.870 1.00 86.19 475 GLU A N 1
ATOM 3673 C CA . GLU A 1 475 ? 13.191 -11.559 -34.284 1.00 86.19 475 GLU A CA 1
ATOM 3674 C C . GLU A 1 475 ? 12.128 -10.479 -34.564 1.00 86.19 475 GLU A C 1
ATOM 3676 O O . GLU A 1 475 ? 11.280 -10.647 -35.442 1.00 86.19 475 GLU A O 1
ATOM 3681 N N . CYS A 1 476 ? 12.111 -9.402 -33.770 1.00 87.88 476 CYS A N 1
ATOM 3682 C CA . CYS A 1 476 ? 11.112 -8.339 -33.909 1.00 87.88 476 CYS A CA 1
ATOM 3683 C C . CYS A 1 476 ? 11.574 -6.981 -33.330 1.00 87.88 476 CYS A C 1
ATOM 3685 O O . CYS A 1 476 ? 10.991 -6.463 -32.379 1.00 87.88 476 CYS A O 1
ATOM 3687 N N . MET A 1 477 ? 12.647 -6.403 -33.877 1.00 89.94 477 MET A N 1
ATOM 3688 C CA . MET A 1 477 ? 13.165 -5.089 -33.457 1.00 89.94 477 MET A CA 1
ATOM 3689 C C . MET A 1 477 ? 12.166 -3.954 -33.770 1.00 89.94 477 MET A C 1
ATOM 3691 O O . MET A 1 477 ? 11.854 -3.791 -34.946 1.00 89.94 477 MET A O 1
ATOM 3695 N N . PRO A 1 478 ? 11.665 -3.168 -32.793 1.00 88.69 478 PRO A N 1
ATOM 3696 C CA . PRO A 1 478 ? 10.659 -2.127 -33.046 1.00 88.69 478 PRO A CA 1
ATOM 3697 C C . PRO A 1 478 ? 11.215 -0.853 -33.691 1.00 88.69 478 PRO A C 1
ATOM 3699 O O . PRO A 1 478 ? 10.498 -0.221 -34.459 1.00 88.69 478 PRO A O 1
ATOM 3702 N N . THR A 1 479 ? 12.462 -0.489 -33.370 1.00 90.75 479 THR A N 1
ATOM 3703 C CA . THR A 1 479 ? 13.083 0.791 -33.745 1.00 90.75 479 THR A CA 1
ATOM 3704 C C . THR A 1 479 ? 14.589 0.613 -33.945 1.00 90.75 479 THR A C 1
ATOM 3706 O O . THR A 1 479 ? 15.310 0.278 -32.998 1.00 90.75 479 THR A O 1
ATOM 3709 N N . VAL A 1 480 ? 15.070 0.881 -35.158 1.00 92.50 480 VAL A N 1
ATOM 3710 C CA . VAL A 1 480 ? 16.460 1.275 -35.435 1.00 92.50 480 VAL A CA 1
ATOM 3711 C C . VAL A 1 480 ? 16.588 2.757 -35.062 1.00 92.50 480 VAL A C 1
ATOM 3713 O O . VAL A 1 480 ? 15.758 3.530 -35.522 1.00 92.50 480 VAL A O 1
ATOM 3716 N N . PRO A 1 481 ? 17.550 3.184 -34.224 1.00 88.56 481 PRO A N 1
ATOM 3717 C CA . PRO A 1 481 ? 17.653 4.580 -33.802 1.00 88.56 481 PRO A CA 1
ATOM 3718 C C . PRO A 1 481 ? 18.240 5.461 -34.908 1.00 88.56 481 PRO A C 1
ATOM 3720 O O . PRO A 1 481 ? 19.232 5.075 -35.527 1.00 88.56 481 PRO A O 1
ATOM 3723 N N . GLY A 1 482 ? 17.726 6.687 -35.055 1.00 85.31 482 GLY A N 1
ATOM 3724 C CA . GLY A 1 482 ? 18.307 7.698 -35.956 1.00 85.31 482 GLY A CA 1
ATOM 3725 C C . GLY A 1 482 ? 19.813 7.940 -35.756 1.00 85.31 482 GLY A C 1
ATOM 3726 O O . GLY A 1 482 ? 20.537 8.134 -36.726 1.00 85.31 482 GLY A O 1
ATOM 3727 N N . ALA A 1 483 ? 20.293 7.830 -34.514 1.00 88.69 483 ALA A N 1
ATOM 3728 C CA . ALA A 1 483 ? 21.689 8.045 -34.149 1.00 88.69 483 ALA A CA 1
ATOM 3729 C C . ALA A 1 483 ? 22.661 6.979 -34.695 1.00 88.69 483 ALA A C 1
ATOM 3731 O O . ALA A 1 483 ? 23.847 7.258 -34.836 1.00 88.69 483 ALA A O 1
ATOM 3732 N N . ILE A 1 484 ? 22.201 5.745 -34.950 1.00 93.69 484 ILE A N 1
ATOM 3733 C CA . ILE A 1 484 ? 23.042 4.674 -35.513 1.00 93.69 484 ILE A CA 1
ATOM 3734 C C . ILE A 1 484 ? 22.190 3.548 -36.127 1.00 93.69 484 ILE A C 1
ATOM 3736 O O . ILE A 1 484 ? 21.826 2.567 -35.461 1.00 93.69 484 ILE A O 1
ATOM 3740 N N . GLY A 1 485 ? 21.922 3.669 -37.427 1.00 95.88 485 GLY A N 1
ATOM 3741 C CA . GLY A 1 485 ? 21.237 2.649 -38.222 1.00 95.88 485 GLY A CA 1
ATOM 3742 C C . GLY A 1 485 ? 21.895 2.418 -39.578 1.00 95.88 485 GLY A C 1
ATOM 3743 O O . GLY A 1 485 ? 22.195 3.382 -40.272 1.00 95.88 485 GLY A O 1
ATOM 3744 N N . ALA A 1 486 ? 22.092 1.158 -39.972 1.00 96.81 486 ALA A N 1
ATOM 3745 C CA . ALA A 1 486 ? 22.448 0.788 -41.346 1.00 96.81 486 ALA A CA 1
ATOM 3746 C C . ALA A 1 486 ? 21.269 0.108 -42.041 1.00 96.81 486 ALA A C 1
ATOM 3748 O O . ALA A 1 486 ? 20.515 -0.632 -41.412 1.00 96.81 486 ALA A O 1
ATOM 3749 N N . PHE A 1 487 ? 21.133 0.332 -43.342 1.00 97.38 487 PHE A N 1
ATOM 3750 C CA . PHE A 1 487 ? 20.010 -0.098 -44.162 1.00 97.38 487 PHE A CA 1
ATOM 3751 C C . PHE A 1 487 ? 20.503 -0.512 -45.552 1.00 97.38 487 PHE A C 1
ATOM 3753 O O . PHE A 1 487 ? 21.478 0.047 -46.062 1.00 97.38 487 PHE A O 1
ATOM 3760 N N . ARG A 1 488 ? 19.808 -1.449 -46.202 1.00 96.12 488 ARG A N 1
ATOM 3761 C CA . ARG A 1 488 ? 19.968 -1.659 -47.649 1.00 96.12 488 ARG A CA 1
ATOM 3762 C C . ARG A 1 488 ? 19.160 -0.601 -48.406 1.00 96.12 488 ARG A C 1
ATOM 3764 O O . ARG A 1 488 ? 18.027 -0.299 -48.027 1.00 96.12 488 ARG A O 1
ATOM 3771 N N . ARG A 1 489 ? 19.715 -0.052 -49.486 1.00 95.00 489 ARG A N 1
ATOM 3772 C CA . ARG A 1 489 ? 19.062 0.981 -50.304 1.00 95.00 489 ARG A CA 1
ATOM 3773 C C . ARG A 1 489 ? 17.780 0.464 -50.957 1.00 95.00 489 ARG A C 1
ATOM 3775 O O . ARG A 1 489 ? 16.778 1.171 -50.954 1.00 95.00 489 ARG A O 1
ATOM 3782 N N . ASP A 1 490 ? 17.782 -0.775 -51.446 1.00 94.81 490 ASP A N 1
ATOM 3783 C CA . ASP A 1 490 ? 16.591 -1.429 -52.004 1.00 94.81 490 ASP A CA 1
ATOM 3784 C C . ASP A 1 490 ? 15.482 -1.614 -50.956 1.00 94.81 490 ASP A C 1
ATOM 3786 O O . ASP A 1 490 ? 14.313 -1.361 -51.243 1.00 94.81 490 ASP A O 1
ATOM 3790 N N . ALA A 1 491 ? 15.846 -1.956 -49.718 1.00 95.06 491 ALA A N 1
ATOM 3791 C CA . ALA A 1 491 ? 14.913 -2.055 -48.602 1.00 95.06 491 ALA A CA 1
ATOM 3792 C C . ALA A 1 491 ? 14.279 -0.700 -48.234 1.00 95.06 491 ALA A C 1
ATOM 3794 O O . ALA A 1 491 ? 13.075 -0.654 -47.986 1.00 95.06 491 ALA A O 1
ATOM 3795 N N . LEU A 1 492 ? 15.052 0.398 -48.241 1.00 94.75 492 LEU A N 1
ATOM 3796 C CA . LEU A 1 492 ? 14.536 1.759 -48.021 1.00 94.75 492 LEU A CA 1
ATOM 3797 C C . LEU A 1 492 ? 13.608 2.214 -49.156 1.00 94.75 492 LEU A C 1
ATOM 3799 O O . LEU A 1 492 ? 12.489 2.659 -48.902 1.00 94.75 492 LEU A O 1
ATOM 3803 N N . MET A 1 493 ? 14.047 2.085 -50.410 1.00 93.06 493 MET A N 1
ATOM 3804 C CA . MET A 1 493 ? 13.251 2.500 -51.571 1.00 93.06 493 MET A CA 1
ATOM 3805 C C . MET A 1 493 ? 11.966 1.667 -51.693 1.00 93.06 493 MET A C 1
ATOM 3807 O O . MET A 1 493 ? 10.902 2.216 -51.972 1.00 93.06 493 MET A O 1
ATOM 3811 N N . GLY A 1 494 ? 12.030 0.365 -51.393 1.00 93.31 494 GLY A N 1
ATOM 3812 C CA . GLY A 1 494 ? 10.884 -0.548 -51.403 1.00 93.31 494 GLY A CA 1
ATOM 3813 C C . GLY A 1 494 ? 9.816 -0.279 -50.333 1.00 93.31 494 GLY A C 1
ATOM 3814 O O . GLY A 1 494 ? 8.713 -0.809 -50.451 1.00 93.31 494 GLY A O 1
ATOM 3815 N N . VAL A 1 495 ? 10.100 0.547 -49.316 1.00 93.88 495 VAL A N 1
ATOM 3816 C CA . VAL A 1 495 ? 9.095 1.038 -48.347 1.00 93.88 495 VAL A CA 1
ATOM 3817 C C . VAL A 1 495 ? 8.704 2.507 -48.558 1.00 93.88 495 VAL A C 1
ATOM 3819 O O . VAL A 1 495 ? 7.912 3.034 -47.780 1.00 93.88 495 VAL A O 1
ATOM 3822 N N . GLY A 1 496 ? 9.208 3.154 -49.616 1.00 92.62 496 GLY A N 1
ATOM 3823 C CA . GLY A 1 496 ? 8.915 4.555 -49.940 1.00 92.62 496 GLY A CA 1
ATOM 3824 C C . GLY A 1 496 ? 9.826 5.585 -49.262 1.00 92.62 496 GLY A C 1
ATOM 3825 O O . GLY A 1 496 ? 9.465 6.756 -49.207 1.00 92.62 496 GLY A O 1
ATOM 3826 N N . GLY A 1 497 ? 10.995 5.179 -48.756 1.00 92.50 497 GLY A N 1
ATOM 3827 C CA . GLY A 1 497 ? 11.929 6.067 -48.058 1.00 92.50 497 GLY A CA 1
ATOM 3828 C C . GLY A 1 497 ? 11.535 6.338 -46.601 1.00 92.50 497 GLY A C 1
ATOM 3829 O O . GLY A 1 497 ? 10.960 5.484 -45.925 1.00 92.50 497 GLY A O 1
ATOM 3830 N N . VAL A 1 498 ? 11.890 7.520 -46.093 1.00 93.50 498 VAL A N 1
ATOM 3831 C CA . VAL A 1 498 ? 11.608 7.952 -44.716 1.00 93.50 498 VAL A CA 1
ATOM 3832 C C . VAL A 1 498 ? 10.293 8.733 -44.673 1.00 93.50 498 VAL A C 1
ATOM 3834 O O . VAL A 1 498 ? 10.154 9.776 -45.305 1.00 93.50 498 VAL A O 1
ATOM 3837 N N . SER A 1 499 ? 9.331 8.219 -43.909 1.00 91.19 499 SER A N 1
ATOM 3838 C CA . SER A 1 499 ? 7.986 8.786 -43.739 1.00 91.19 499 SER A CA 1
ATOM 3839 C C . SER A 1 499 ? 7.981 10.051 -42.869 1.00 91.19 499 SER A C 1
ATOM 3841 O O . SER A 1 499 ? 8.621 10.085 -41.817 1.00 91.19 499 SER A O 1
ATOM 3843 N N . ASP A 1 500 ? 7.209 11.064 -43.273 1.00 89.12 500 ASP A N 1
ATOM 3844 C CA . ASP A 1 500 ? 6.942 12.301 -42.525 1.00 89.12 500 ASP A CA 1
ATOM 3845 C C . ASP A 1 500 ? 5.607 12.276 -41.744 1.00 89.12 500 ASP A C 1
ATOM 3847 O O . ASP A 1 500 ? 5.328 13.174 -40.948 1.00 89.12 500 ASP A O 1
ATOM 3851 N N . GLU A 1 501 ? 4.794 11.221 -41.898 1.00 87.56 501 GLU A N 1
ATOM 3852 C CA . GLU A 1 501 ? 3.467 11.093 -41.268 1.00 87.56 501 GLU A CA 1
ATOM 3853 C C . GLU A 1 501 ? 3.500 10.998 -39.723 1.00 87.56 501 GLU A C 1
ATOM 3855 O O . GLU A 1 501 ? 2.457 11.094 -39.061 1.00 87.56 501 GLU A O 1
ATOM 3860 N N . THR A 1 502 ? 4.670 10.762 -39.117 1.00 87.75 502 THR A N 1
ATOM 3861 C CA . THR A 1 502 ? 4.821 10.454 -37.684 1.00 87.75 502 THR A CA 1
ATOM 3862 C C . THR A 1 502 ? 5.958 11.238 -37.016 1.00 87.75 502 THR A C 1
ATOM 3864 O O . THR A 1 502 ? 6.951 11.594 -37.639 1.00 87.75 502 THR A O 1
ATOM 3867 N N . LEU A 1 503 ? 5.839 11.498 -35.705 1.00 86.75 503 LEU A N 1
ATOM 3868 C CA . LEU A 1 503 ? 6.861 12.212 -34.912 1.00 86.75 503 LEU A CA 1
ATOM 3869 C C . LEU A 1 503 ? 8.065 11.336 -34.479 1.00 86.75 503 LEU A C 1
ATOM 3871 O O . LEU A 1 503 ? 8.904 11.796 -33.693 1.00 86.75 503 LEU A O 1
ATOM 3875 N N . ALA A 1 504 ? 8.111 10.083 -34.940 1.00 88.00 504 ALA A N 1
ATOM 3876 C CA . ALA A 1 504 ? 9.169 9.102 -34.698 1.00 88.00 504 ALA A CA 1
ATOM 3877 C C . ALA A 1 504 ? 9.419 8.311 -35.994 1.00 88.00 504 ALA A C 1
ATOM 3879 O O . ALA A 1 504 ? 9.011 7.154 -36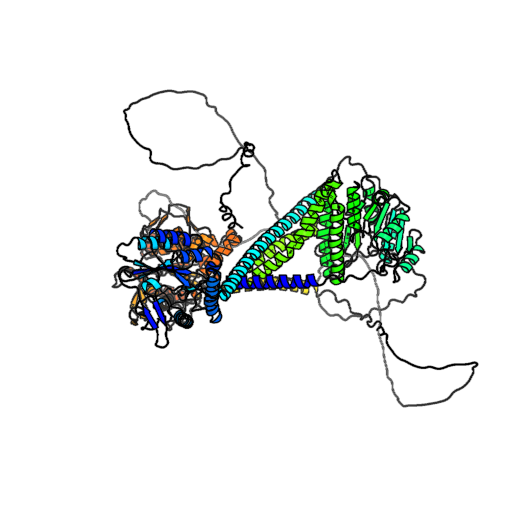.142 1.00 88.00 504 ALA A O 1
ATOM 3880 N N . GLU A 1 505 ? 10.067 8.989 -36.939 1.00 91.00 505 GLU A N 1
ATOM 3881 C CA . GLU A 1 505 ? 10.352 8.526 -38.297 1.00 91.00 505 GLU A CA 1
ATOM 3882 C C . GLU A 1 505 ? 11.137 7.206 -38.311 1.00 91.00 505 GLU A C 1
ATOM 3884 O O . GLU A 1 505 ? 10.892 6.322 -39.130 1.00 91.00 505 GLU A O 1
ATOM 3889 N N . ASP A 1 506 ? 12.025 7.045 -37.329 1.00 92.00 506 ASP A N 1
ATOM 3890 C CA . ASP A 1 506 ? 12.897 5.888 -37.136 1.00 92.00 506 ASP A CA 1
ATOM 3891 C C . ASP A 1 506 ? 12.111 4.601 -36.799 1.00 92.00 506 ASP A C 1
ATOM 3893 O O . ASP A 1 506 ? 12.409 3.497 -37.269 1.00 92.00 506 ASP A O 1
ATOM 3897 N N . THR A 1 507 ? 11.032 4.762 -36.042 1.00 91.44 507 THR A N 1
ATOM 3898 C CA . THR A 1 507 ? 10.137 3.711 -35.563 1.00 91.44 507 THR A CA 1
ATOM 3899 C C . THR A 1 507 ? 9.101 3.352 -36.629 1.00 91.44 507 THR A C 1
ATOM 3901 O O . THR A 1 507 ? 8.827 2.175 -36.845 1.00 91.44 507 THR A O 1
ATOM 3904 N N . ASP A 1 508 ? 8.570 4.347 -37.343 1.00 93.94 508 ASP A N 1
ATOM 3905 C CA . ASP A 1 508 ? 7.694 4.161 -38.510 1.00 93.94 508 ASP A CA 1
ATOM 3906 C C . ASP A 1 508 ? 8.410 3.373 -39.626 1.00 93.94 508 ASP A C 1
ATOM 3908 O O . ASP A 1 508 ? 7.958 2.295 -40.023 1.00 93.94 508 ASP A O 1
ATOM 3912 N N . LEU A 1 509 ? 9.612 3.815 -40.018 1.00 94.75 509 LEU A N 1
ATOM 3913 C CA . LEU A 1 509 ? 10.473 3.127 -40.987 1.00 94.75 509 LEU A CA 1
ATOM 3914 C C . LEU A 1 509 ? 10.771 1.676 -40.576 1.00 94.75 509 LEU A C 1
ATOM 3916 O O . LEU A 1 509 ? 10.643 0.750 -41.381 1.00 94.75 509 LEU A O 1
ATOM 3920 N N . THR A 1 510 ? 11.120 1.448 -39.307 1.00 93.56 510 THR A N 1
ATOM 3921 C CA . THR A 1 510 ? 11.413 0.096 -38.805 1.00 93.56 510 THR A CA 1
ATOM 3922 C C . THR A 1 510 ? 10.174 -0.812 -38.847 1.00 93.56 510 THR A C 1
ATOM 3924 O O . THR A 1 510 ? 10.275 -1.984 -39.223 1.00 93.56 510 THR A O 1
ATOM 3927 N N . MET A 1 511 ? 8.985 -0.286 -38.530 1.00 92.25 511 MET A N 1
ATOM 3928 C CA . MET A 1 511 ? 7.719 -1.023 -38.651 1.00 92.25 511 MET A CA 1
ATOM 3929 C C . MET A 1 511 ? 7.303 -1.267 -40.110 1.00 92.25 511 MET A C 1
ATOM 3931 O O . MET A 1 511 ? 6.655 -2.281 -40.397 1.00 92.25 511 MET A O 1
ATOM 3935 N N . ALA A 1 512 ? 7.657 -0.375 -41.039 1.00 93.81 512 ALA A N 1
ATOM 3936 C CA . ALA A 1 512 ? 7.435 -0.559 -42.471 1.00 93.81 512 ALA A CA 1
ATOM 3937 C C . ALA A 1 512 ? 8.297 -1.700 -43.032 1.00 93.81 512 ALA A C 1
ATOM 3939 O O . ALA A 1 512 ? 7.761 -2.610 -43.665 1.00 93.81 512 ALA A O 1
ATOM 3940 N N . LEU A 1 513 ? 9.594 -1.724 -42.705 1.00 93.56 513 LEU A N 1
ATOM 3941 C CA . LEU A 1 513 ? 10.532 -2.771 -43.130 1.00 93.56 513 LEU A CA 1
ATOM 3942 C C . LEU A 1 513 ? 10.079 -4.179 -42.701 1.00 93.56 513 LEU A C 1
ATOM 3944 O O . LEU A 1 513 ? 10.059 -5.092 -43.527 1.00 93.56 513 LEU A O 1
ATOM 3948 N N . TRP A 1 514 ? 9.618 -4.351 -41.455 1.00 91.31 514 TRP A N 1
ATOM 3949 C CA . TRP A 1 514 ? 9.066 -5.634 -40.986 1.00 91.31 514 TRP A CA 1
ATOM 3950 C C . TRP A 1 514 ? 7.796 -6.074 -41.723 1.00 91.31 514 TRP A C 1
ATOM 3952 O O . TRP A 1 514 ? 7.567 -7.277 -41.879 1.00 91.31 514 TRP A O 1
ATOM 3962 N N . ARG A 1 515 ? 6.960 -5.129 -42.174 1.00 91.44 515 ARG A N 1
ATOM 3963 C CA . ARG A 1 515 ? 5.744 -5.433 -42.949 1.00 91.44 515 ARG A CA 1
ATOM 3964 C C . ARG A 1 515 ? 6.040 -5.717 -44.421 1.00 91.44 515 ARG A C 1
ATOM 3966 O O . ARG A 1 515 ? 5.373 -6.567 -44.999 1.00 91.44 515 ARG A O 1
ATOM 3973 N N . ALA A 1 516 ? 7.090 -5.115 -44.976 1.00 91.50 516 ALA A N 1
ATOM 3974 C CA . ALA A 1 516 ? 7.675 -5.490 -46.266 1.00 91.50 516 ALA A CA 1
ATOM 3975 C C . ALA A 1 516 ? 8.460 -6.824 -46.225 1.00 91.50 516 ALA A C 1
ATOM 3977 O O . ALA A 1 516 ? 8.943 -7.289 -47.251 1.00 91.50 516 ALA A O 1
ATOM 3978 N N . GLY A 1 517 ? 8.571 -7.468 -45.055 1.00 89.56 517 GLY A N 1
ATOM 3979 C CA . GLY A 1 517 ? 9.162 -8.802 -44.893 1.00 89.56 517 GLY A CA 1
ATOM 3980 C C . GLY A 1 517 ? 10.666 -8.824 -44.603 1.00 89.56 517 GLY A C 1
ATOM 3981 O O . GLY A 1 517 ? 11.208 -9.900 -44.337 1.00 89.56 517 GLY A O 1
ATOM 3982 N N . TRP A 1 518 ? 11.331 -7.667 -44.586 1.00 92.50 518 TRP A N 1
ATOM 3983 C CA . TRP A 1 518 ? 12.744 -7.553 -44.226 1.00 92.50 518 TRP A CA 1
ATOM 3984 C C . TRP A 1 518 ? 12.984 -7.905 -42.756 1.00 92.50 518 TRP A C 1
ATOM 3986 O O . TRP A 1 518 ? 12.179 -7.591 -41.877 1.00 92.50 518 TRP A O 1
ATOM 3996 N N . ARG A 1 519 ? 14.138 -8.516 -42.465 1.00 91.00 519 ARG A N 1
ATOM 3997 C CA . ARG A 1 519 ? 14.611 -8.683 -41.086 1.00 91.00 519 ARG A CA 1
ATOM 3998 C C . ARG A 1 519 ? 15.359 -7.433 -40.635 1.00 91.00 519 ARG A C 1
ATOM 4000 O O . ARG A 1 519 ? 16.196 -6.912 -41.371 1.00 91.00 519 ARG A O 1
ATOM 4007 N N . VAL A 1 520 ? 15.110 -7.028 -39.394 1.00 92.31 520 VAL A N 1
ATOM 4008 C CA . VAL A 1 520 ? 15.866 -5.985 -38.691 1.00 92.31 520 VAL A CA 1
ATOM 4009 C C . VAL A 1 520 ? 16.597 -6.626 -37.513 1.00 92.31 520 VAL A C 1
ATOM 4011 O O . VAL A 1 520 ? 15.968 -7.342 -36.729 1.00 92.31 520 VAL A O 1
ATOM 4014 N N . VAL A 1 521 ? 17.905 -6.393 -37.395 1.00 91.06 521 VAL A N 1
ATOM 4015 C CA . VAL A 1 521 ? 18.777 -7.024 -36.381 1.00 91.06 521 VAL A CA 1
ATOM 4016 C C . VAL A 1 521 ? 19.512 -5.989 -35.521 1.00 91.06 521 VAL A C 1
ATOM 4018 O O . VAL A 1 521 ? 19.582 -4.815 -35.880 1.00 91.06 521 VAL A O 1
ATOM 4021 N N . TYR A 1 522 ? 20.053 -6.405 -34.375 1.00 90.12 522 TYR A N 1
ATOM 4022 C CA . TYR A 1 522 ? 20.823 -5.552 -33.460 1.00 90.12 522 TYR A CA 1
ATOM 4023 C C . TYR A 1 522 ? 22.289 -5.983 -33.353 1.00 90.12 522 TYR A C 1
ATOM 4025 O O . TYR A 1 522 ? 22.582 -7.081 -32.880 1.00 90.12 522 TYR A O 1
ATOM 4033 N N . GLU A 1 523 ? 23.206 -5.083 -33.716 1.00 89.69 523 GLU A N 1
ATOM 4034 C CA . GLU A 1 523 ? 24.647 -5.285 -33.575 1.00 89.69 523 GLU A CA 1
ATOM 4035 C C . GLU A 1 523 ? 25.177 -4.547 -32.335 1.00 89.69 523 GLU A C 1
ATOM 4037 O O . GLU A 1 523 ? 25.347 -3.326 -32.317 1.00 89.69 523 GLU A O 1
ATOM 4042 N N . GLN A 1 524 ? 25.443 -5.302 -31.264 1.00 86.25 524 GLN A N 1
ATOM 4043 C CA . GLN A 1 524 ? 25.852 -4.743 -29.973 1.00 86.25 524 GLN A CA 1
ATOM 4044 C C . GLN A 1 524 ? 27.258 -4.102 -30.001 1.00 86.25 524 GLN A C 1
ATOM 4046 O O . GLN A 1 524 ? 27.551 -3.247 -29.158 1.00 86.25 524 GLN A O 1
ATOM 4051 N N . SER A 1 525 ? 28.141 -4.521 -30.911 1.00 87.44 525 SER A N 1
ATOM 4052 C CA . SER A 1 525 ? 29.536 -4.063 -30.989 1.00 87.44 525 SER A CA 1
ATOM 4053 C C . SER A 1 525 ? 29.739 -2.789 -31.819 1.00 87.44 525 SER A C 1
ATOM 4055 O O . SER A 1 525 ? 30.797 -2.165 -31.705 1.00 87.44 525 SER A O 1
ATOM 4057 N N . ALA A 1 526 ? 28.742 -2.369 -32.602 1.00 92.06 526 ALA A N 1
ATOM 4058 C CA . ALA A 1 526 ? 28.725 -1.082 -33.289 1.00 92.06 526 ALA A CA 1
ATOM 4059 C C . ALA A 1 526 ? 28.248 0.014 -32.321 1.00 92.06 526 ALA A C 1
ATOM 4061 O O . ALA A 1 526 ? 27.050 0.149 -32.073 1.00 92.06 526 ALA A O 1
ATOM 4062 N N . VAL A 1 527 ? 29.181 0.756 -31.717 1.00 91.31 527 VAL A N 1
ATOM 4063 C CA . VAL A 1 527 ? 28.891 1.728 -30.648 1.00 91.31 527 VAL A CA 1
ATOM 4064 C C . VAL A 1 527 ? 28.996 3.165 -31.159 1.00 91.31 527 VAL A C 1
ATOM 4066 O O . VAL A 1 527 ? 29.996 3.538 -31.770 1.00 91.31 527 VAL A O 1
ATOM 4069 N N . ALA A 1 528 ? 27.993 3.979 -30.830 1.00 91.88 528 ALA A N 1
ATOM 4070 C CA . ALA A 1 528 ? 28.003 5.424 -31.053 1.00 91.88 528 ALA A CA 1
ATOM 4071 C C . ALA A 1 528 ? 27.555 6.194 -29.800 1.00 91.88 528 ALA A C 1
ATOM 4073 O O . ALA A 1 528 ? 26.817 5.667 -28.959 1.00 91.88 528 ALA A O 1
ATOM 4074 N N . TRP A 1 529 ? 28.019 7.435 -29.666 1.00 91.50 529 TRP A N 1
ATOM 4075 C CA . TRP A 1 529 ? 27.907 8.269 -28.471 1.00 91.50 529 TRP A CA 1
ATOM 4076 C C . TRP A 1 529 ? 27.163 9.579 -28.781 1.00 91.50 529 TRP A C 1
ATOM 4078 O O . TRP A 1 529 ? 27.672 10.400 -29.533 1.00 91.50 529 TRP A O 1
ATOM 4088 N N . THR A 1 530 ? 25.992 9.780 -28.170 1.00 89.56 530 THR A N 1
ATOM 4089 C CA . THR A 1 530 ? 25.059 10.914 -28.398 1.00 89.56 530 THR A CA 1
ATOM 4090 C C . THR A 1 530 ? 24.907 11.790 -27.143 1.00 89.56 530 THR A C 1
ATOM 4092 O O . THR A 1 530 ? 25.151 11.337 -26.009 1.00 89.56 530 THR A O 1
ATOM 4095 N N . GLU A 1 531 ? 24.500 13.048 -27.325 1.00 86.44 531 GLU A N 1
ATOM 4096 C CA . GLU A 1 531 ? 24.112 13.972 -26.256 1.00 86.44 531 GLU A CA 1
ATOM 4097 C C . GLU A 1 531 ? 22.687 13.649 -25.754 1.00 86.44 531 GLU A C 1
ATOM 4099 O O . GLU A 1 531 ? 21.749 13.490 -26.528 1.00 86.44 531 GLU A O 1
ATOM 4104 N N . VAL A 1 532 ? 22.464 13.597 -24.431 1.00 87.75 532 VAL A N 1
ATOM 4105 C CA . VAL A 1 532 ? 21.090 13.525 -23.879 1.00 87.75 532 VAL A CA 1
ATOM 4106 C C . VAL A 1 532 ? 20.657 14.847 -23.242 1.00 87.75 532 VAL A C 1
ATOM 4108 O O . VAL A 1 532 ? 21.506 15.568 -22.707 1.00 87.75 532 VAL A O 1
ATOM 4111 N N . PRO A 1 533 ? 19.346 15.171 -23.228 1.00 88.19 533 PRO A N 1
ATOM 4112 C CA . PRO A 1 533 ? 18.801 16.379 -22.617 1.00 88.19 533 PRO A CA 1
ATOM 4113 C C . PRO A 1 533 ? 19.410 16.776 -21.265 1.00 88.19 533 PRO A C 1
ATOM 4115 O O . PRO A 1 533 ? 19.272 16.080 -20.253 1.00 88.19 533 PRO A O 1
ATOM 4118 N N . GLY A 1 534 ? 20.035 17.957 -21.239 1.00 86.00 534 GLY A N 1
ATOM 4119 C CA . GLY A 1 534 ? 20.604 18.550 -20.028 1.00 86.00 534 GLY A CA 1
ATOM 4120 C C . GLY A 1 534 ? 19.559 19.150 -19.079 1.00 86.00 534 GLY A C 1
ATOM 4121 O O . GLY A 1 534 ? 19.804 19.235 -17.874 1.00 86.00 534 GLY A O 1
ATOM 4122 N N . THR A 1 535 ? 18.386 19.542 -19.595 1.00 87.19 535 THR A N 1
ATOM 4123 C CA . THR A 1 535 ? 17.308 20.188 -18.824 1.00 87.19 535 THR A CA 1
ATOM 4124 C C . THR A 1 535 ? 15.995 19.405 -18.856 1.00 87.19 535 THR A C 1
ATOM 4126 O O . THR A 1 535 ? 15.660 18.745 -19.840 1.00 87.19 535 THR A O 1
ATOM 4129 N N . LEU A 1 536 ? 15.180 19.558 -17.804 1.00 85.81 536 LEU A N 1
ATOM 4130 C CA . LEU A 1 536 ? 13.852 18.937 -17.709 1.00 85.81 536 LEU A CA 1
ATOM 4131 C C . LEU A 1 536 ? 12.909 19.361 -18.855 1.00 85.81 536 LEU A C 1
ATOM 4133 O O . LEU A 1 536 ? 12.083 18.568 -19.295 1.00 85.81 536 LEU A O 1
ATOM 4137 N N . ARG A 1 537 ? 13.053 20.586 -19.386 1.00 86.88 537 ARG A N 1
ATOM 4138 C CA . ARG A 1 537 ? 12.244 21.092 -20.512 1.00 86.88 537 ARG A CA 1
ATOM 4139 C C . ARG A 1 537 ? 12.608 20.421 -21.841 1.00 86.88 537 ARG A C 1
ATOM 4141 O O . ARG A 1 537 ? 11.713 20.134 -22.633 1.00 86.88 537 ARG A O 1
ATOM 4148 N N . GLN A 1 538 ? 13.897 20.169 -22.085 1.00 86.19 538 GLN A N 1
ATOM 4149 C CA . GLN A 1 538 ? 14.356 19.383 -23.237 1.00 86.19 538 GLN A CA 1
ATOM 4150 C C . GLN A 1 538 ? 13.916 17.920 -23.095 1.00 86.19 538 GLN A C 1
ATOM 4152 O O . GLN A 1 538 ? 13.346 17.370 -24.034 1.00 86.19 538 GLN A O 1
ATOM 4157 N N . LEU A 1 539 ? 14.083 17.331 -21.903 1.00 88.69 539 LEU A N 1
ATOM 4158 C CA . LEU A 1 539 ? 13.653 15.963 -21.613 1.00 88.69 539 LEU A CA 1
ATOM 4159 C C . LEU A 1 539 ? 12.149 15.791 -21.857 1.00 88.69 539 LEU A C 1
ATOM 4161 O O . LEU A 1 539 ? 11.755 14.896 -22.593 1.00 88.69 539 LEU A O 1
ATOM 4165 N N . TRP A 1 540 ? 11.303 16.685 -21.334 1.00 86.75 540 TRP A N 1
ATOM 4166 C CA . TRP A 1 540 ? 9.856 16.634 -21.569 1.00 86.75 540 TRP A CA 1
ATOM 4167 C C . TRP A 1 540 ? 9.495 16.681 -23.062 1.00 86.75 540 TRP A C 1
ATOM 4169 O O . TRP A 1 540 ? 8.655 15.906 -23.514 1.00 86.75 540 TRP A O 1
ATOM 4179 N N . ARG A 1 541 ? 10.155 17.543 -23.852 1.00 87.12 541 ARG A N 1
ATOM 4180 C CA . ARG A 1 541 ? 9.961 17.599 -25.314 1.00 87.12 541 ARG A CA 1
ATOM 4181 C C . ARG A 1 541 ? 10.350 16.283 -25.995 1.00 87.12 541 ARG A C 1
ATOM 4183 O O . ARG A 1 541 ? 9.579 15.792 -26.815 1.00 87.12 541 ARG A O 1
ATOM 4190 N N . GLN A 1 542 ? 11.503 15.709 -25.647 1.00 88.69 542 GLN A N 1
ATOM 4191 C CA . GLN A 1 542 ? 11.967 14.425 -26.187 1.00 88.69 542 GLN A CA 1
ATOM 4192 C C . GLN A 1 542 ? 10.982 13.297 -25.845 1.00 88.69 542 GLN A C 1
ATOM 4194 O O . GLN A 1 542 ? 10.519 12.597 -26.741 1.00 88.69 542 GLN A O 1
ATOM 4199 N N . ARG A 1 543 ? 10.585 13.178 -24.571 1.00 88.69 543 ARG A N 1
ATOM 4200 C CA . ARG A 1 543 ? 9.634 12.156 -24.102 1.00 88.69 543 ARG A CA 1
ATOM 4201 C C . ARG A 1 543 ? 8.263 12.295 -24.746 1.00 88.69 543 ARG A C 1
ATOM 4203 O O . ARG A 1 543 ? 7.683 11.286 -25.128 1.00 88.69 543 ARG A O 1
ATOM 4210 N N . TYR A 1 544 ? 7.776 13.522 -24.929 1.00 87.19 544 TYR A N 1
ATOM 4211 C CA . TYR A 1 544 ? 6.534 13.758 -25.658 1.00 87.19 544 TYR A CA 1
ATOM 4212 C C . TYR A 1 544 ? 6.628 13.265 -27.109 1.00 87.19 544 TYR A C 1
ATOM 4214 O O . TYR A 1 544 ? 5.751 12.515 -27.535 1.00 87.19 544 TYR A O 1
ATOM 4222 N N . ARG A 1 545 ? 7.697 13.614 -27.851 1.00 88.06 545 ARG A N 1
ATOM 4223 C CA . ARG A 1 545 ? 7.899 13.115 -29.227 1.00 88.06 545 ARG A CA 1
ATOM 4224 C C . ARG A 1 545 ? 7.960 11.592 -29.275 1.00 88.06 545 ARG A C 1
ATOM 4226 O O . ARG A 1 545 ? 7.259 11.001 -30.083 1.00 88.06 545 ARG A O 1
ATOM 4233 N N . TRP A 1 546 ? 8.749 10.965 -28.404 1.00 87.44 546 TRP A N 1
ATOM 4234 C CA . TRP A 1 546 ? 8.921 9.510 -28.392 1.00 87.44 546 TRP A CA 1
ATOM 4235 C C . TRP A 1 546 ? 7.619 8.772 -28.068 1.00 87.44 546 TRP A C 1
ATOM 4237 O O . TRP A 1 546 ? 7.220 7.889 -28.825 1.00 87.44 546 TRP A O 1
ATOM 4247 N N . CYS A 1 547 ? 6.915 9.150 -26.996 1.00 87.75 547 CYS A N 1
ATOM 4248 C CA . CYS A 1 547 ? 5.665 8.488 -26.618 1.00 87.75 547 CYS A CA 1
ATOM 4249 C C . CYS A 1 547 ? 4.555 8.717 -27.656 1.00 87.75 547 CYS A C 1
ATOM 4251 O O . CYS A 1 547 ? 3.848 7.777 -28.009 1.00 87.75 547 CYS A O 1
ATOM 4253 N N . TYR A 1 548 ? 4.410 9.943 -28.173 1.00 89.44 548 TYR A N 1
ATOM 4254 C CA . TYR A 1 548 ? 3.380 10.258 -29.165 1.00 89.44 548 TYR A CA 1
ATOM 4255 C C . TYR A 1 548 ? 3.692 9.652 -30.541 1.00 89.44 548 TYR A C 1
ATOM 4257 O O . TYR A 1 548 ? 2.819 9.036 -31.143 1.00 89.44 548 TYR A O 1
ATOM 4265 N N . GLY A 1 549 ? 4.940 9.751 -31.008 1.00 90.06 549 GLY A N 1
ATOM 4266 C CA . GLY A 1 549 ? 5.392 9.152 -32.263 1.00 90.06 549 GLY A CA 1
ATOM 4267 C C . GLY A 1 549 ? 5.267 7.629 -32.251 1.00 90.06 549 GLY A C 1
ATOM 4268 O O . GLY A 1 549 ? 4.675 7.069 -33.166 1.00 90.06 549 GLY A O 1
ATOM 4269 N N . THR A 1 550 ? 5.680 6.960 -31.166 1.00 89.56 550 THR A N 1
ATOM 4270 C CA . THR A 1 550 ? 5.472 5.506 -31.008 1.00 89.56 550 THR A CA 1
ATOM 4271 C C . THR A 1 550 ? 3.989 5.138 -31.097 1.00 89.56 550 THR A C 1
ATOM 4273 O O . THR A 1 550 ? 3.641 4.187 -31.793 1.00 89.56 550 THR A O 1
ATOM 4276 N N . LEU A 1 551 ? 3.094 5.907 -30.463 1.00 91.06 551 LEU A N 1
ATOM 4277 C CA . LEU A 1 551 ? 1.644 5.698 -30.577 1.00 91.06 551 LEU A CA 1
ATOM 4278 C C . LEU A 1 551 ? 1.127 5.907 -32.012 1.00 91.06 551 LEU A C 1
ATOM 4280 O O . LEU A 1 551 ? 0.285 5.128 -32.462 1.00 91.06 551 LEU A O 1
ATOM 4284 N N . GLN A 1 552 ? 1.637 6.900 -32.751 1.00 93.56 552 GLN A N 1
ATOM 4285 C CA . GLN A 1 552 ? 1.303 7.094 -34.168 1.00 93.56 552 GLN A CA 1
ATOM 4286 C C . GLN A 1 552 ? 1.751 5.900 -35.022 1.00 93.56 552 GLN A C 1
ATOM 4288 O O . GLN A 1 552 ? 0.931 5.354 -35.760 1.00 93.56 552 GLN A O 1
ATOM 4293 N N . SER A 1 553 ? 3.001 5.445 -34.892 1.00 92.25 553 SER A N 1
ATOM 4294 C CA . SER A 1 553 ? 3.534 4.309 -35.658 1.00 92.25 553 SER A CA 1
ATOM 4295 C C . SER A 1 553 ? 2.806 3.005 -35.303 1.00 92.25 553 SER A C 1
ATOM 4297 O O . SER A 1 553 ? 2.363 2.280 -36.194 1.00 92.25 553 SER A O 1
ATOM 4299 N N . MET A 1 554 ? 2.542 2.745 -34.015 1.00 91.81 554 MET A N 1
ATOM 4300 C CA . MET A 1 554 ? 1.693 1.623 -33.586 1.00 91.81 554 MET A CA 1
ATOM 4301 C C . MET A 1 554 ? 0.294 1.680 -34.213 1.00 91.81 554 MET A C 1
ATOM 4303 O O . MET A 1 554 ? -0.228 0.650 -34.639 1.00 91.81 554 MET A O 1
ATOM 4307 N N . TRP A 1 555 ? -0.322 2.865 -34.289 1.00 92.00 555 TRP A N 1
ATOM 4308 C CA . TRP A 1 555 ? -1.641 3.034 -34.897 1.00 92.00 555 TRP A CA 1
ATOM 4309 C C . TRP A 1 555 ? -1.604 2.842 -36.417 1.00 92.00 555 TRP A C 1
ATOM 4311 O O . TRP A 1 555 ? -2.434 2.108 -36.957 1.00 92.00 555 TRP A O 1
ATOM 4321 N N . LYS A 1 556 ? -0.626 3.425 -37.116 1.00 93.25 556 LYS A N 1
ATOM 4322 C CA . LYS A 1 556 ? -0.402 3.250 -38.561 1.00 93.25 556 LYS A CA 1
ATOM 4323 C C . LYS A 1 556 ? -0.212 1.771 -38.920 1.00 93.25 556 LYS A C 1
ATOM 4325 O O . LYS A 1 556 ? -0.917 1.250 -39.784 1.00 93.25 556 LYS A O 1
ATOM 4330 N N . HIS A 1 557 ? 0.624 1.053 -38.168 1.00 91.94 557 HIS A N 1
ATOM 4331 C CA . HIS A 1 557 ? 0.969 -0.351 -38.419 1.00 91.94 557 HIS A CA 1
ATOM 4332 C C . HIS A 1 557 ? 0.061 -1.375 -37.704 1.00 91.94 557 HIS A C 1
ATOM 4334 O O . HIS A 1 557 ? 0.313 -2.577 -37.791 1.00 91.94 557 HIS A O 1
ATOM 4340 N N . ARG A 1 558 ? -1.041 -0.949 -37.061 1.00 92.38 558 ARG A N 1
ATOM 4341 C CA . ARG A 1 558 ? -1.937 -1.804 -36.242 1.00 92.38 558 ARG A CA 1
ATOM 4342 C C . ARG A 1 558 ? -2.467 -3.071 -36.931 1.00 92.38 558 ARG A C 1
ATOM 4344 O O . ARG A 1 558 ? -2.775 -4.050 -36.256 1.00 92.38 558 ARG A O 1
ATOM 4351 N N . ARG A 1 559 ? -2.554 -3.086 -38.268 1.00 91.44 559 ARG A N 1
ATOM 4352 C CA . ARG A 1 559 ? -2.974 -4.268 -39.052 1.00 91.44 559 ARG A CA 1
ATOM 4353 C C . ARG A 1 559 ? -1.968 -5.431 -38.986 1.00 91.44 559 ARG A C 1
ATOM 4355 O O . ARG A 1 559 ? -2.382 -6.579 -39.120 1.00 91.44 559 ARG A O 1
ATOM 4362 N N . ALA A 1 560 ? -0.708 -5.183 -38.616 1.00 90.44 560 ALA A N 1
ATOM 4363 C CA . ALA A 1 560 ? 0.301 -6.225 -38.401 1.00 90.44 560 ALA A CA 1
ATOM 4364 C C . ALA A 1 560 ? -0.088 -7.275 -37.339 1.00 90.44 560 ALA A C 1
ATOM 4366 O O . ALA A 1 560 ? 0.449 -8.379 -37.336 1.00 90.44 560 ALA A O 1
ATOM 4367 N N . VAL A 1 561 ? -1.038 -6.979 -36.440 1.00 90.31 561 VAL A N 1
ATOM 4368 C CA . VAL A 1 561 ? -1.544 -7.962 -35.460 1.00 90.31 561 VAL A CA 1
ATOM 4369 C C . VAL A 1 561 ? -2.338 -9.094 -36.132 1.00 90.31 561 VAL A C 1
ATOM 4371 O O . VAL A 1 561 ? -2.306 -10.220 -35.635 1.00 90.31 561 VAL A O 1
ATOM 4374 N N . VAL A 1 562 ? -3.008 -8.832 -37.262 1.00 90.31 562 VAL A N 1
ATOM 4375 C CA . VAL A 1 562 ? -3.814 -9.825 -38.009 1.00 90.31 562 VAL A CA 1
ATOM 4376 C C . VAL A 1 562 ? -3.115 -10.371 -39.259 1.00 90.31 562 VAL A C 1
ATOM 4378 O O . VAL A 1 562 ? -3.535 -11.390 -39.794 1.00 90.31 562 VAL A O 1
ATOM 4381 N N . GLU A 1 563 ? -2.019 -9.748 -39.696 1.00 89.56 563 GLU A N 1
ATOM 4382 C CA . GLU A 1 563 ? -1.203 -10.213 -40.826 1.00 89.56 563 GLU A CA 1
ATOM 4383 C C . GLU A 1 563 ? -0.549 -11.591 -40.553 1.00 89.56 563 GLU A C 1
ATOM 4385 O O . GLU A 1 563 ? -0.399 -12.044 -39.410 1.00 89.56 563 GLU A O 1
ATOM 4390 N N . VAL A 1 564 ? -0.159 -12.296 -41.617 1.00 84.31 564 VAL A N 1
ATOM 4391 C CA . VAL A 1 564 ? 0.502 -13.617 -41.561 1.00 84.31 564 VAL A CA 1
ATOM 4392 C C . VAL A 1 564 ? 2.022 -13.438 -41.759 1.00 84.31 564 VAL A C 1
ATOM 4394 O O . VAL A 1 564 ? 2.501 -12.332 -42.010 1.00 84.31 564 VAL A O 1
ATOM 4397 N N . GLY A 1 565 ? 2.823 -14.491 -41.573 1.00 82.81 565 GLY A N 1
ATOM 4398 C CA . GLY A 1 565 ? 4.265 -14.450 -41.852 1.00 82.81 565 GLY A CA 1
ATOM 4399 C C . GLY A 1 565 ? 5.076 -13.554 -40.894 1.00 82.81 565 GLY A C 1
ATOM 4400 O O . GLY A 1 565 ? 4.712 -13.425 -39.719 1.00 82.81 565 GLY A O 1
ATOM 4401 N N . PRO A 1 566 ? 6.204 -12.964 -41.347 1.00 77.56 566 PRO A N 1
ATOM 4402 C CA . PRO A 1 566 ? 7.068 -12.109 -40.526 1.00 77.56 566 PRO A CA 1
ATOM 4403 C C . PRO A 1 566 ? 6.333 -10.909 -39.920 1.00 77.56 566 PRO A C 1
ATOM 4405 O O . PRO A 1 566 ? 6.405 -10.723 -38.706 1.00 77.56 566 PRO A O 1
ATOM 4408 N N . ALA A 1 567 ? 5.555 -10.183 -40.728 1.00 82.88 567 ALA A N 1
ATOM 4409 C CA . ALA A 1 567 ? 4.725 -9.056 -40.302 1.00 82.88 567 ALA A CA 1
ATOM 4410 C C . ALA A 1 567 ? 3.774 -9.441 -39.154 1.00 82.88 567 ALA A C 1
ATOM 4412 O O . ALA A 1 567 ? 3.726 -8.776 -38.119 1.00 82.88 567 ALA A O 1
ATOM 4413 N N . GLY A 1 568 ? 3.108 -10.593 -39.286 1.00 86.06 568 GLY A N 1
ATOM 4414 C CA . GLY A 1 568 ? 2.257 -11.169 -38.246 1.00 86.06 568 GLY A CA 1
ATOM 4415 C C . GLY A 1 568 ? 2.984 -11.518 -36.946 1.00 86.06 568 GLY A C 1
ATOM 4416 O O . GLY A 1 568 ? 2.470 -11.275 -35.851 1.00 86.06 568 GLY A O 1
ATOM 4417 N N . ARG A 1 569 ? 4.194 -12.092 -37.043 1.00 84.50 569 ARG A N 1
ATOM 4418 C CA . ARG A 1 569 ? 5.042 -12.376 -35.868 1.00 84.50 569 ARG A CA 1
ATOM 4419 C C . ARG A 1 569 ? 5.482 -11.084 -35.184 1.00 84.50 569 ARG A C 1
ATOM 4421 O O . ARG A 1 569 ? 5.434 -11.025 -33.957 1.00 84.50 569 ARG A O 1
ATOM 4428 N N . PHE A 1 570 ? 5.869 -10.071 -35.959 1.00 87.31 570 PHE A N 1
ATOM 4429 C CA . PHE A 1 570 ? 6.225 -8.746 -35.462 1.00 87.31 570 PHE A CA 1
ATOM 4430 C C . PHE A 1 570 ? 5.046 -8.111 -34.716 1.00 87.31 570 PHE A C 1
ATOM 4432 O O . PHE A 1 570 ? 5.150 -7.867 -33.515 1.00 87.31 570 PHE A O 1
ATOM 4439 N N . GLY A 1 571 ? 3.898 -7.934 -35.379 1.00 86.81 571 GLY A N 1
ATOM 4440 C CA . GLY A 1 571 ? 2.737 -7.250 -34.810 1.00 86.81 571 GLY A CA 1
ATOM 4441 C C . GLY A 1 571 ? 2.235 -7.891 -33.516 1.00 86.81 571 GLY A C 1
ATOM 4442 O O . GLY A 1 571 ? 2.072 -7.200 -32.511 1.00 86.81 571 GLY A O 1
ATOM 4443 N N . ARG A 1 572 ? 2.069 -9.222 -33.492 1.00 90.44 572 ARG A N 1
ATOM 4444 C CA . ARG A 1 572 ? 1.582 -9.948 -32.301 1.00 90.44 572 ARG A CA 1
ATOM 4445 C C . ARG A 1 572 ? 2.569 -9.972 -31.126 1.00 90.44 572 ARG A C 1
ATOM 4447 O O . ARG A 1 572 ? 2.130 -10.135 -29.993 1.00 90.44 572 ARG A O 1
ATOM 4454 N N . ARG A 1 573 ? 3.878 -9.812 -31.362 1.00 90.06 573 ARG A N 1
ATOM 4455 C CA . ARG A 1 573 ? 4.904 -9.763 -30.298 1.00 90.06 573 ARG A CA 1
ATOM 4456 C C . ARG A 1 573 ? 5.150 -8.337 -29.811 1.00 90.06 573 ARG A C 1
ATOM 4458 O O . ARG A 1 573 ? 5.076 -8.071 -28.615 1.00 90.06 573 ARG A O 1
ATOM 4465 N N . VAL A 1 574 ? 5.431 -7.427 -30.739 1.00 87.38 574 VAL A N 1
ATOM 4466 C CA . VAL A 1 574 ? 5.902 -6.068 -30.449 1.00 87.38 574 VAL A CA 1
ATOM 4467 C C . VAL A 1 574 ? 4.773 -5.174 -29.980 1.00 87.38 574 VAL A C 1
ATOM 4469 O O . VAL A 1 574 ? 4.900 -4.566 -28.923 1.00 87.38 574 VAL A O 1
ATOM 4472 N N . LEU A 1 575 ? 3.655 -5.117 -30.708 1.00 89.31 575 LEU A N 1
ATOM 4473 C CA . LEU A 1 575 ? 2.567 -4.203 -30.352 1.00 89.31 575 LEU A CA 1
ATOM 4474 C C . LEU A 1 575 ? 1.944 -4.599 -29.005 1.00 89.31 575 LEU A C 1
ATOM 4476 O O . LEU A 1 575 ? 1.613 -3.722 -28.210 1.00 89.31 575 LEU A O 1
ATOM 4480 N N . LEU A 1 576 ? 1.894 -5.900 -28.692 1.00 90.75 576 LEU A N 1
ATOM 4481 C CA . LEU A 1 576 ? 1.525 -6.406 -27.366 1.00 90.75 576 LEU A CA 1
ATOM 4482 C C . LEU A 1 576 ? 2.540 -5.998 -26.282 1.00 90.75 576 LEU A C 1
ATOM 4484 O O . LEU A 1 576 ? 2.139 -5.465 -25.249 1.00 90.75 576 LEU A O 1
ATOM 4488 N N . TYR A 1 577 ? 3.844 -6.203 -26.508 1.00 90.56 577 TYR A N 1
ATOM 4489 C CA . TYR A 1 577 ? 4.885 -5.827 -25.543 1.00 90.56 577 TYR A CA 1
ATOM 4490 C C . TYR A 1 577 ? 4.904 -4.314 -25.264 1.00 90.56 577 TYR A C 1
ATOM 4492 O O . TYR A 1 577 ? 4.915 -3.904 -24.104 1.00 90.56 577 TYR A O 1
ATOM 4500 N N . VAL A 1 578 ? 4.858 -3.477 -26.304 1.00 89.50 578 VAL A N 1
ATOM 4501 C CA . VAL A 1 578 ? 4.848 -2.011 -26.167 1.00 89.50 578 VAL A CA 1
ATOM 4502 C C . VAL A 1 578 ? 3.576 -1.555 -25.441 1.00 89.50 578 VAL A C 1
ATOM 4504 O O . VAL A 1 578 ? 3.667 -0.782 -24.487 1.00 89.50 578 VAL A O 1
ATOM 4507 N N . THR A 1 579 ? 2.409 -2.119 -25.783 1.00 91.38 579 THR A N 1
ATOM 4508 C CA . THR A 1 579 ? 1.148 -1.853 -25.063 1.00 91.38 579 THR A CA 1
ATOM 4509 C C . THR A 1 579 ? 1.268 -2.175 -23.572 1.00 91.38 579 THR A C 1
ATOM 4511 O O . THR A 1 579 ? 0.977 -1.319 -22.741 1.00 91.38 579 THR A O 1
ATOM 4514 N N . LEU A 1 580 ? 1.731 -3.370 -23.199 1.00 91.94 580 LEU A N 1
ATOM 4515 C CA . LEU A 1 580 ? 1.774 -3.785 -21.792 1.00 91.94 580 LEU A CA 1
ATOM 4516 C C . LEU A 1 580 ? 2.868 -3.068 -20.983 1.00 91.94 580 LEU A C 1
ATOM 4518 O O . LEU A 1 580 ? 2.609 -2.596 -19.877 1.00 91.94 580 LEU A O 1
ATOM 4522 N N . PHE A 1 581 ? 4.087 -2.972 -21.516 1.00 90.50 581 PHE A N 1
ATOM 4523 C CA . PHE A 1 581 ? 5.274 -2.611 -20.730 1.00 90.50 581 PHE A CA 1
ATOM 4524 C C . PHE A 1 581 ? 5.804 -1.194 -20.969 1.00 90.50 581 PHE A C 1
ATOM 4526 O O . PHE A 1 581 ? 6.584 -0.709 -20.146 1.00 90.50 581 PHE A O 1
ATOM 4533 N N . GLN A 1 582 ? 5.394 -0.533 -22.057 1.00 87.44 582 GLN A N 1
ATOM 4534 C CA . GLN A 1 582 ? 5.770 0.854 -22.368 1.00 87.44 582 GLN A CA 1
ATOM 4535 C C . GLN A 1 582 ? 4.577 1.827 -22.308 1.00 87.44 582 GLN A C 1
ATOM 4537 O O . GLN A 1 582 ? 4.801 3.024 -22.156 1.00 87.44 582 GLN A O 1
ATOM 4542 N N . ILE A 1 583 ? 3.329 1.335 -22.348 1.00 89.38 583 ILE A N 1
ATOM 4543 C CA . ILE A 1 583 ? 2.113 2.156 -22.192 1.00 89.38 583 ILE A CA 1
ATOM 4544 C C . ILE A 1 583 ? 1.399 1.851 -20.862 1.00 89.38 583 ILE A C 1
ATOM 4546 O O . ILE A 1 583 ? 1.365 2.710 -19.984 1.00 89.38 583 ILE A O 1
ATOM 4550 N N . VAL A 1 584 ? 0.868 0.637 -20.660 1.00 91.56 584 VAL A N 1
ATOM 4551 C CA . VAL A 1 584 ? 0.039 0.305 -19.479 1.00 91.56 584 VAL A CA 1
ATOM 4552 C C . VAL A 1 584 ? 0.836 0.352 -18.171 1.00 91.56 584 VAL A C 1
ATOM 4554 O O . VAL A 1 584 ? 0.410 1.020 -17.230 1.00 91.56 584 VAL A O 1
ATOM 4557 N N . LEU A 1 585 ? 1.999 -0.304 -18.095 1.00 90.00 585 LEU A N 1
ATOM 4558 C CA . LEU A 1 585 ? 2.815 -0.322 -16.873 1.00 90.00 585 LEU A CA 1
ATOM 4559 C C . LEU A 1 585 ? 3.227 1.099 -16.405 1.00 90.00 585 LEU A C 1
ATOM 4561 O O . LEU A 1 585 ? 3.009 1.401 -15.230 1.00 90.00 585 LEU A O 1
ATOM 4565 N N . PRO A 1 586 ? 3.731 2.010 -17.268 1.00 89.00 586 PRO A N 1
ATOM 4566 C CA . PRO A 1 586 ? 3.974 3.402 -16.875 1.00 89.00 586 PRO A CA 1
ATOM 4567 C C . PRO A 1 586 ? 2.722 4.187 -16.463 1.00 89.00 586 PRO A C 1
ATOM 4569 O O . PRO A 1 586 ? 2.816 5.013 -15.559 1.00 89.00 586 PRO A O 1
ATOM 4572 N N . LEU A 1 587 ? 1.552 3.926 -17.062 1.00 87.62 587 LEU A N 1
ATOM 4573 C CA . LEU A 1 587 ? 0.289 4.560 -16.649 1.00 87.62 587 LEU A CA 1
ATOM 4574 C C . LEU A 1 587 ? -0.170 4.112 -15.252 1.00 87.62 587 LEU A C 1
ATOM 4576 O O . LEU A 1 587 ? -0.787 4.897 -14.536 1.00 87.62 587 LEU A O 1
ATOM 4580 N N . CYS A 1 588 ? 0.157 2.884 -14.839 1.00 88.38 588 CYS A N 1
ATOM 4581 C CA . CYS A 1 588 ? -0.151 2.383 -13.496 1.00 88.38 588 CYS A CA 1
ATOM 4582 C C . CYS A 1 588 ? 0.839 2.880 -12.424 1.00 88.38 588 CYS A C 1
ATOM 4584 O O . CYS A 1 588 ? 0.498 2.898 -11.243 1.00 88.38 588 CYS A O 1
ATOM 4586 N N . ALA A 1 589 ? 2.056 3.288 -12.802 1.00 85.19 589 ALA A N 1
ATOM 4587 C CA . ALA A 1 589 ? 3.127 3.611 -11.854 1.00 85.19 589 ALA A CA 1
ATOM 4588 C C . ALA A 1 589 ? 2.783 4.712 -10.817 1.00 85.19 589 ALA A C 1
ATOM 4590 O O . ALA A 1 589 ? 3.065 4.483 -9.640 1.00 85.19 589 ALA A O 1
ATOM 4591 N N . PRO A 1 590 ? 2.112 5.838 -11.157 1.00 86.94 590 PRO A N 1
ATOM 4592 C CA . PRO A 1 590 ? 1.750 6.868 -10.173 1.00 86.94 590 PRO A CA 1
ATOM 4593 C C . PRO A 1 590 ? 0.829 6.371 -9.048 1.00 86.94 590 PRO A C 1
ATOM 4595 O O . PRO A 1 590 ? 0.778 6.974 -7.977 1.00 86.94 590 PRO A O 1
ATOM 4598 N N . VAL A 1 591 ? 0.110 5.264 -9.268 1.00 85.56 591 VAL A N 1
ATOM 4599 C CA . VAL A 1 591 ? -0.754 4.649 -8.251 1.00 85.56 591 VAL A CA 1
ATOM 4600 C C . VAL A 1 591 ? 0.074 3.992 -7.139 1.00 85.56 591 VAL A C 1
ATOM 4602 O O . VAL A 1 591 ? -0.375 3.964 -5.997 1.00 85.56 591 VAL A O 1
ATOM 4605 N N . VAL A 1 592 ? 1.304 3.550 -7.430 1.00 84.94 592 VAL A N 1
ATOM 4606 C CA . VAL A 1 592 ? 2.244 3.002 -6.433 1.00 84.94 592 VAL A CA 1
ATOM 4607 C C . VAL A 1 592 ? 2.708 4.089 -5.462 1.00 84.94 592 VAL A C 1
ATOM 4609 O O . VAL A 1 592 ? 2.665 3.886 -4.250 1.00 84.94 592 VAL A O 1
ATOM 4612 N N . ASP A 1 593 ? 3.084 5.264 -5.971 1.00 85.94 593 ASP A N 1
ATOM 4613 C CA . ASP A 1 593 ? 3.505 6.394 -5.132 1.00 85.94 593 ASP A CA 1
ATOM 4614 C C . ASP A 1 593 ? 2.325 7.001 -4.351 1.00 85.94 593 ASP A C 1
ATOM 4616 O O . ASP A 1 593 ? 2.462 7.358 -3.180 1.00 85.94 593 ASP A O 1
ATOM 4620 N N . MET A 1 594 ? 1.136 7.058 -4.963 1.00 83.56 594 MET A N 1
ATOM 4621 C CA . MET A 1 594 ? -0.099 7.479 -4.294 1.00 83.56 594 MET A CA 1
ATOM 4622 C C . MET A 1 594 ? -0.508 6.514 -3.170 1.00 83.56 594 MET A C 1
ATOM 4624 O O . MET A 1 594 ? -0.901 6.972 -2.098 1.00 83.56 594 MET A O 1
ATOM 4628 N N . PHE A 1 595 ? -0.381 5.198 -3.379 1.00 83.06 595 PHE A N 1
ATOM 4629 C CA . PHE A 1 595 ? -0.608 4.200 -2.332 1.00 83.06 595 PHE A CA 1
ATOM 4630 C C . PHE A 1 595 ? 0.411 4.327 -1.200 1.00 83.06 595 PHE A C 1
ATOM 4632 O O . PHE A 1 595 ? 0.018 4.311 -0.038 1.00 83.06 595 PHE A O 1
ATOM 4639 N N . ALA A 1 596 ? 1.696 4.510 -1.517 1.00 82.25 596 ALA A N 1
ATOM 4640 C CA . ALA A 1 596 ? 2.736 4.705 -0.510 1.00 82.25 596 ALA A CA 1
ATOM 4641 C C . ALA A 1 596 ? 2.469 5.953 0.352 1.00 82.25 596 ALA A C 1
ATOM 4643 O O . ALA A 1 596 ? 2.561 5.886 1.576 1.00 82.25 596 ALA A O 1
ATOM 4644 N N . LEU A 1 597 ? 2.062 7.068 -0.268 1.00 82.44 597 LEU A N 1
ATOM 4645 C CA . LEU A 1 597 ? 1.695 8.299 0.438 1.00 82.44 597 LEU A CA 1
ATOM 4646 C C . LEU A 1 597 ? 0.427 8.130 1.290 1.00 82.44 597 LEU A C 1
ATOM 4648 O O . LEU A 1 597 ? 0.414 8.533 2.450 1.00 82.44 597 LEU A O 1
ATOM 4652 N N . PHE A 1 598 ? -0.632 7.524 0.743 1.00 77.50 598 PHE A N 1
ATOM 4653 C CA . PHE A 1 598 ? -1.866 7.258 1.488 1.00 77.50 598 PHE A CA 1
ATOM 4654 C C . PHE A 1 598 ? -1.617 6.305 2.665 1.00 77.50 598 PHE A C 1
ATOM 4656 O O . PHE A 1 598 ? -2.059 6.565 3.783 1.00 77.50 598 PHE A O 1
ATOM 4663 N N . GLY A 1 599 ? -0.864 5.232 2.431 1.00 73.75 599 GLY A N 1
ATOM 4664 C CA . GLY A 1 599 ? -0.518 4.238 3.435 1.00 73.75 599 GLY A CA 1
ATOM 4665 C C . GLY A 1 599 ? 0.338 4.811 4.564 1.00 73.75 599 GLY A C 1
ATOM 4666 O O . GLY A 1 599 ? 0.016 4.599 5.726 1.00 73.75 599 GLY A O 1
ATOM 4667 N N . ALA A 1 600 ? 1.349 5.625 4.243 1.00 76.81 600 ALA A N 1
ATOM 4668 C CA . ALA A 1 600 ? 2.191 6.285 5.242 1.00 76.81 600 ALA A CA 1
ATOM 4669 C C . ALA A 1 600 ? 1.465 7.366 6.071 1.00 76.81 600 ALA A C 1
ATOM 4671 O O . ALA A 1 600 ? 1.907 7.675 7.175 1.00 76.81 600 ALA A O 1
ATOM 4672 N N . LEU A 1 601 ? 0.378 7.954 5.551 1.00 71.00 601 LEU A N 1
ATOM 4673 C CA . LEU A 1 601 ? -0.415 8.976 6.250 1.00 71.00 601 LEU A CA 1
ATOM 4674 C C . LEU A 1 601 ? -1.604 8.411 7.038 1.00 71.00 601 LEU A C 1
ATOM 4676 O O . LEU A 1 601 ? -2.000 9.010 8.037 1.00 71.00 601 LEU A O 1
ATOM 4680 N N . PHE A 1 602 ? -2.202 7.308 6.577 1.00 67.00 602 PHE A N 1
ATOM 4681 C CA . PHE A 1 602 ? -3.482 6.817 7.100 1.00 67.00 602 PHE A CA 1
ATOM 4682 C C . PHE A 1 602 ? -3.527 5.326 7.425 1.00 67.00 602 PHE A C 1
ATOM 4684 O O . PHE A 1 602 ? -4.392 4.944 8.203 1.00 67.00 602 PHE A O 1
ATOM 4691 N N . ARG A 1 603 ? -2.666 4.485 6.845 1.00 66.75 603 ARG A N 1
ATOM 4692 C CA . ARG A 1 603 ? -2.676 3.026 7.052 1.00 66.75 603 ARG A CA 1
ATOM 4693 C C . ARG A 1 603 ? -1.500 2.617 7.944 1.00 66.75 603 ARG A C 1
ATOM 4695 O O . ARG A 1 603 ? -0.993 3.426 8.719 1.00 66.75 603 ARG A O 1
ATOM 4702 N N . ASP A 1 604 ? -1.078 1.360 7.862 1.00 69.56 604 ASP A N 1
ATOM 4703 C CA . ASP A 1 604 ? 0.189 0.944 8.445 1.00 69.56 604 ASP A CA 1
ATOM 4704 C C . ASP A 1 604 ? 1.357 1.476 7.577 1.00 69.56 604 ASP A C 1
ATOM 4706 O O . ASP A 1 604 ? 1.430 1.165 6.379 1.00 69.56 604 ASP A O 1
ATOM 4710 N N . PRO A 1 605 ? 2.272 2.295 8.133 1.00 75.75 605 PRO A N 1
ATOM 4711 C CA . PRO A 1 605 ? 3.377 2.868 7.370 1.00 75.75 605 PRO A CA 1
ATOM 4712 C C . PRO A 1 605 ? 4.460 1.833 7.029 1.00 75.75 605 PRO A C 1
ATOM 4714 O O . PRO A 1 605 ? 5.217 2.049 6.083 1.00 75.75 605 PRO A O 1
ATOM 4717 N N . VAL A 1 606 ? 4.539 0.714 7.759 1.00 76.62 606 VAL A N 1
ATOM 4718 C CA . VAL A 1 606 ? 5.441 -0.406 7.467 1.00 76.62 606 VAL A CA 1
ATOM 4719 C C . VAL A 1 606 ? 4.893 -1.211 6.293 1.00 76.62 606 VAL A C 1
ATOM 4721 O O . VAL A 1 606 ? 5.643 -1.472 5.358 1.00 76.62 606 VAL A O 1
ATOM 4724 N N . GLU A 1 607 ? 3.592 -1.519 6.268 1.00 72.94 607 GLU A N 1
ATOM 4725 C CA . GLU A 1 607 ? 2.921 -2.147 5.113 1.00 72.94 607 GLU A CA 1
ATOM 4726 C C . GLU A 1 607 ? 3.137 -1.313 3.834 1.00 72.94 607 GLU A C 1
ATOM 4728 O O . GLU A 1 607 ? 3.616 -1.816 2.813 1.00 72.94 607 GLU A O 1
ATOM 4733 N N . ALA A 1 608 ? 2.872 -0.005 3.917 1.00 79.00 608 ALA A N 1
ATOM 4734 C CA . ALA A 1 608 ? 3.050 0.934 2.813 1.00 79.00 608 ALA A CA 1
ATOM 4735 C C . ALA A 1 608 ? 4.509 1.002 2.323 1.00 79.00 608 ALA A C 1
ATOM 4737 O O . ALA A 1 608 ? 4.772 0.971 1.115 1.00 79.00 608 ALA A O 1
ATOM 4738 N N . ALA A 1 609 ? 5.467 1.052 3.255 1.00 81.81 609 ALA A N 1
ATOM 4739 C CA . ALA A 1 609 ? 6.890 1.047 2.942 1.00 81.81 609 ALA A CA 1
ATOM 4740 C C . ALA A 1 609 ? 7.340 -0.284 2.319 1.00 81.81 609 ALA A C 1
ATOM 4742 O O . ALA A 1 609 ? 8.087 -0.261 1.343 1.00 81.81 609 ALA A O 1
ATOM 4743 N N . LEU A 1 610 ? 6.880 -1.432 2.827 1.00 82.81 610 LEU A N 1
ATOM 4744 C CA . LEU A 1 610 ? 7.217 -2.758 2.299 1.00 82.81 610 LEU A CA 1
ATOM 4745 C C . LEU A 1 610 ? 6.755 -2.922 0.847 1.00 82.81 610 LEU A C 1
ATOM 4747 O O . LEU A 1 610 ? 7.542 -3.369 0.011 1.00 82.81 610 LEU A O 1
ATOM 4751 N N . VAL A 1 611 ? 5.532 -2.493 0.516 1.00 80.69 611 VAL A N 1
ATOM 4752 C CA . VAL A 1 611 ? 5.032 -2.504 -0.871 1.00 80.69 611 VAL A CA 1
ATOM 4753 C C . VAL A 1 611 ? 5.901 -1.614 -1.768 1.00 80.69 611 VAL A C 1
ATOM 4755 O O . VAL A 1 611 ? 6.393 -2.072 -2.803 1.00 80.69 611 VAL A O 1
ATOM 4758 N N . TRP A 1 612 ? 6.155 -0.365 -1.366 1.00 88.25 612 TRP A N 1
ATOM 4759 C CA . TRP A 1 612 ? 6.927 0.594 -2.167 1.00 88.25 612 TRP A CA 1
ATOM 4760 C C . TRP A 1 612 ? 8.394 0.166 -2.357 1.00 88.25 612 TRP A C 1
ATOM 4762 O O . TRP A 1 612 ? 8.906 0.149 -3.481 1.00 88.25 612 TRP A O 1
ATOM 4772 N N . PHE A 1 613 ? 9.065 -0.283 -1.290 1.00 87.38 613 PHE A N 1
ATOM 4773 C CA . PHE A 1 613 ? 10.416 -0.843 -1.372 1.00 87.38 613 PHE A CA 1
ATOM 4774 C C . PHE A 1 613 ? 10.459 -2.169 -2.141 1.00 87.38 613 PHE A C 1
ATOM 4776 O O . PHE A 1 613 ? 11.469 -2.443 -2.790 1.00 87.38 613 PHE A O 1
ATOM 4783 N N . GLY A 1 614 ? 9.385 -2.964 -2.147 1.00 84.94 614 GLY A N 1
ATOM 4784 C CA . GLY A 1 614 ? 9.246 -4.149 -2.998 1.00 84.94 614 GLY A CA 1
ATOM 4785 C C . GLY A 1 614 ? 9.282 -3.795 -4.488 1.00 84.94 614 GLY A C 1
ATOM 4786 O O . GLY A 1 614 ? 10.115 -4.323 -5.231 1.00 84.94 614 GLY A O 1
ATOM 4787 N N . PHE A 1 615 ? 8.463 -2.826 -4.913 1.00 85.75 615 PHE A N 1
ATOM 4788 C CA . PHE A 1 615 ? 8.481 -2.290 -6.281 1.00 85.75 615 PHE A CA 1
ATOM 4789 C C . PHE A 1 615 ? 9.861 -1.740 -6.674 1.00 85.75 615 PHE A C 1
ATOM 4791 O O . PHE A 1 615 ? 10.388 -2.088 -7.736 1.00 85.75 615 PHE A O 1
ATOM 4798 N N . LEU A 1 616 ? 10.482 -0.929 -5.811 1.00 87.19 616 LEU A N 1
ATOM 4799 C CA . LEU A 1 616 ? 11.832 -0.411 -6.051 1.00 87.19 616 LEU A CA 1
ATOM 4800 C C . LEU A 1 616 ? 12.883 -1.524 -6.116 1.00 87.19 616 LEU A C 1
ATOM 4802 O O . LEU A 1 616 ? 13.786 -1.454 -6.946 1.00 87.19 616 LEU A O 1
ATOM 4806 N N . SER A 1 617 ? 12.766 -2.571 -5.300 1.00 84.50 617 SER A N 1
ATOM 4807 C CA . SER A 1 617 ? 13.707 -3.697 -5.300 1.00 84.50 617 SER A CA 1
ATOM 4808 C C . SER A 1 617 ? 13.671 -4.467 -6.620 1.00 84.50 617 SER A C 1
ATOM 4810 O O . SER A 1 617 ? 14.730 -4.766 -7.170 1.00 84.50 617 SER A O 1
ATOM 4812 N N . VAL A 1 618 ? 12.487 -4.706 -7.197 1.00 83.69 618 VAL A N 1
ATOM 4813 C CA . VAL A 1 618 ? 12.344 -5.315 -8.536 1.00 83.69 618 VAL A CA 1
ATOM 4814 C C . VAL A 1 618 ? 13.029 -4.458 -9.611 1.00 83.69 618 VAL A C 1
ATOM 4816 O O . VAL A 1 618 ? 13.774 -4.980 -10.449 1.00 83.69 618 VAL A O 1
ATOM 4819 N N . GLN A 1 619 ? 12.855 -3.132 -9.564 1.00 84.12 619 GLN A N 1
ATOM 4820 C CA . GLN A 1 619 ? 13.519 -2.208 -10.494 1.00 84.12 619 GLN A CA 1
ATOM 4821 C C . GLN A 1 619 ? 15.048 -2.191 -10.304 1.00 84.12 619 GLN A C 1
ATOM 4823 O O . GLN A 1 619 ? 15.794 -2.294 -11.279 1.00 84.12 619 GLN A O 1
ATOM 4828 N N . LEU A 1 620 ? 15.530 -2.120 -9.060 1.00 85.19 620 LEU A N 1
ATOM 4829 C CA . LEU A 1 620 ? 16.956 -2.079 -8.716 1.00 85.19 620 LEU A CA 1
ATOM 4830 C C . LEU A 1 620 ? 17.683 -3.388 -9.055 1.00 85.19 620 LEU A C 1
ATOM 4832 O O . LEU A 1 620 ? 18.803 -3.344 -9.565 1.00 85.19 620 LEU A O 1
ATOM 4836 N N . VAL A 1 621 ? 17.052 -4.546 -8.838 1.00 84.06 621 VAL A N 1
ATOM 4837 C CA . VAL A 1 621 ? 17.584 -5.858 -9.249 1.00 84.06 621 VAL A CA 1
ATOM 4838 C C . VAL A 1 621 ? 17.674 -5.946 -10.774 1.00 84.06 621 VAL A C 1
ATOM 4840 O O . VAL A 1 621 ? 18.714 -6.351 -11.301 1.00 84.06 621 VAL A O 1
ATOM 4843 N N . THR A 1 622 ? 16.643 -5.490 -11.492 1.00 81.69 622 THR A N 1
ATOM 4844 C CA . THR A 1 622 ? 16.656 -5.419 -12.965 1.00 81.69 622 THR A CA 1
ATOM 4845 C C . THR A 1 622 ? 17.785 -4.507 -13.468 1.00 81.69 622 THR A C 1
ATOM 4847 O O . THR A 1 622 ? 18.537 -4.888 -14.366 1.00 81.69 622 THR A O 1
ATOM 4850 N N . ALA A 1 623 ? 17.980 -3.345 -12.839 1.00 82.19 623 ALA A N 1
ATOM 4851 C CA . ALA A 1 623 ? 19.044 -2.393 -13.167 1.00 82.19 623 ALA A CA 1
ATOM 4852 C C . ALA A 1 623 ? 20.453 -2.950 -12.900 1.00 82.19 623 ALA A C 1
ATOM 4854 O O . ALA A 1 623 ? 21.345 -2.832 -13.744 1.00 82.19 623 ALA A O 1
ATOM 4855 N N . ALA A 1 624 ? 20.657 -3.605 -11.754 1.00 82.81 624 ALA A N 1
ATOM 4856 C CA . ALA A 1 624 ? 21.918 -4.261 -11.419 1.00 82.81 624 ALA A CA 1
ATOM 4857 C C . ALA A 1 624 ? 22.243 -5.412 -12.389 1.00 82.81 624 ALA A C 1
ATOM 4859 O O . ALA A 1 624 ? 23.404 -5.598 -12.767 1.00 82.81 624 ALA A O 1
ATOM 4860 N N . TYR A 1 625 ? 21.225 -6.156 -12.835 1.00 82.12 625 TYR A N 1
ATOM 4861 C CA . TYR A 1 625 ? 21.377 -7.207 -13.838 1.00 82.12 625 TYR A CA 1
ATOM 4862 C C . TYR A 1 625 ? 21.738 -6.642 -15.223 1.00 82.12 625 TYR A C 1
ATOM 4864 O O . TYR A 1 625 ? 22.679 -7.137 -15.847 1.00 82.12 625 TYR A O 1
ATOM 4872 N N . ALA A 1 626 ? 21.079 -5.565 -15.664 1.00 79.75 626 ALA A N 1
ATOM 4873 C CA . ALA A 1 626 ? 21.381 -4.876 -16.922 1.00 79.75 626 ALA A CA 1
ATOM 4874 C C . ALA A 1 626 ? 22.828 -4.341 -16.961 1.00 79.75 626 ALA A C 1
ATOM 4876 O O . ALA A 1 626 ? 23.592 -4.668 -17.871 1.00 79.75 626 ALA A O 1
ATOM 4877 N N . LEU A 1 627 ? 23.255 -3.617 -15.917 1.00 81.88 627 LEU A N 1
ATOM 4878 C CA . LEU A 1 627 ? 24.632 -3.116 -15.779 1.00 81.88 627 LEU A CA 1
ATOM 4879 C C . LEU A 1 627 ? 25.672 -4.252 -15.808 1.00 81.88 627 LEU A C 1
ATOM 4881 O O . LEU A 1 627 ? 26.713 -4.133 -16.458 1.00 81.88 627 LEU A O 1
ATOM 4885 N N . ARG A 1 628 ? 25.380 -5.387 -15.154 1.00 81.50 628 ARG A N 1
ATOM 4886 C CA . ARG A 1 628 ? 26.240 -6.584 -15.183 1.00 81.50 628 ARG A CA 1
ATOM 4887 C C . ARG A 1 628 ? 26.344 -7.190 -16.589 1.00 81.50 628 ARG A C 1
ATOM 4889 O O . ARG A 1 628 ? 27.428 -7.637 -16.960 1.00 81.50 628 ARG A O 1
ATOM 4896 N N . LEU A 1 629 ? 25.256 -7.203 -17.363 1.00 74.69 629 LEU A N 1
ATOM 4897 C CA . LEU A 1 629 ? 25.222 -7.720 -18.738 1.00 74.69 629 LEU A CA 1
ATOM 4898 C C . LEU A 1 629 ? 25.954 -6.825 -19.747 1.00 74.69 629 LEU A C 1
ATOM 4900 O O . LEU A 1 629 ? 26.547 -7.347 -20.693 1.00 74.69 629 LEU A O 1
ATOM 4904 N N . ASP A 1 630 ? 25.934 -5.506 -19.557 1.00 72.81 630 ASP A N 1
ATOM 4905 C CA . ASP A 1 630 ? 26.674 -4.536 -20.383 1.00 72.81 630 ASP A CA 1
ATOM 4906 C C . ASP A 1 630 ? 28.152 -4.390 -19.970 1.00 72.81 630 ASP A C 1
ATOM 4908 O O . ASP A 1 630 ? 28.917 -3.687 -20.629 1.00 72.81 630 ASP A O 1
ATOM 4912 N N . ARG A 1 631 ? 28.574 -5.057 -18.882 1.00 71.50 631 ARG A N 1
ATOM 4913 C CA . ARG A 1 631 ? 29.908 -4.940 -18.249 1.00 71.50 631 ARG A CA 1
ATOM 4914 C C . ARG A 1 631 ? 30.258 -3.511 -17.780 1.00 71.50 631 ARG A C 1
ATOM 4916 O O . ARG A 1 631 ? 31.391 -3.250 -17.363 1.00 71.50 631 ARG A O 1
ATOM 4923 N N . GLU A 1 632 ? 29.286 -2.598 -17.772 1.00 70.69 632 GLU A N 1
ATOM 4924 C CA . GLU A 1 632 ? 29.391 -1.247 -17.216 1.00 70.69 632 GLU A CA 1
ATOM 4925 C C . GLU A 1 632 ? 29.502 -1.354 -15.683 1.00 70.69 632 GLU A C 1
ATOM 4927 O O . GLU A 1 632 ? 28.541 -1.661 -14.975 1.00 70.69 632 GLU A O 1
ATOM 4932 N N . ARG A 1 633 ? 30.700 -1.118 -15.128 1.00 56.62 633 ARG A N 1
ATOM 4933 C CA . ARG A 1 633 ? 30.888 -1.103 -13.665 1.00 56.62 633 ARG A CA 1
ATOM 4934 C C . ARG A 1 633 ? 29.978 -0.024 -13.067 1.00 56.62 633 ARG A C 1
ATOM 4936 O O . ARG A 1 633 ? 30.077 1.128 -13.480 1.00 56.62 633 ARG A O 1
ATOM 4943 N N . ALA A 1 634 ? 29.210 -0.331 -12.019 1.00 49.84 634 ALA A N 1
ATOM 4944 C CA . ALA A 1 634 ? 28.343 0.652 -11.346 1.00 49.84 634 ALA A CA 1
ATOM 4945 C C . ALA A 1 634 ? 29.094 1.928 -10.887 1.00 49.84 634 ALA A C 1
ATOM 4947 O O . ALA A 1 634 ? 28.540 3.023 -10.881 1.00 49.84 634 ALA A O 1
ATOM 4948 N N . ALA A 1 635 ? 30.395 1.821 -10.585 1.00 40.25 635 ALA A N 1
ATOM 4949 C CA . ALA A 1 635 ? 31.259 2.968 -10.290 1.00 40.25 635 ALA A CA 1
ATOM 4950 C C . ALA A 1 635 ? 31.666 3.811 -11.526 1.00 40.25 635 ALA A C 1
ATOM 4952 O O . ALA A 1 635 ? 31.998 4.986 -11.369 1.00 40.25 635 ALA A O 1
ATOM 4953 N N . ARG A 1 636 ? 31.650 3.247 -12.746 1.00 42.81 636 ARG A N 1
ATOM 4954 C CA . ARG A 1 636 ? 31.899 3.959 -14.019 1.00 42.81 636 ARG A CA 1
ATOM 4955 C C . ARG A 1 636 ? 30.661 4.684 -14.551 1.00 42.81 636 ARG A C 1
ATOM 4957 O O . ARG A 1 636 ? 30.836 5.753 -15.120 1.00 42.81 636 ARG A O 1
ATOM 4964 N N . ALA A 1 637 ? 29.447 4.235 -14.223 1.00 41.19 637 ALA A N 1
ATOM 4965 C CA . ALA A 1 637 ? 28.221 5.029 -14.414 1.00 41.19 637 ALA A CA 1
ATOM 4966 C C . ALA A 1 637 ? 28.243 6.386 -13.657 1.00 41.19 637 ALA A C 1
ATOM 4968 O O . ALA A 1 637 ? 27.423 7.266 -13.905 1.00 41.19 637 ALA A O 1
ATOM 4969 N N . VAL A 1 638 ? 29.208 6.578 -12.744 1.00 37.62 638 VAL A N 1
ATOM 4970 C CA . VAL A 1 638 ? 29.454 7.822 -11.990 1.00 37.62 638 VAL A CA 1
ATOM 4971 C C . VAL A 1 638 ? 30.841 8.434 -12.306 1.00 37.62 638 VAL A C 1
ATOM 4973 O O . VAL A 1 638 ? 31.228 9.439 -11.704 1.00 37.62 638 VAL A O 1
ATOM 4976 N N . GLY A 1 639 ? 31.591 7.852 -13.249 1.00 27.97 639 GLY A N 1
ATOM 4977 C CA . GLY A 1 639 ? 32.918 8.303 -13.687 1.00 27.97 639 GLY A CA 1
ATOM 4978 C C . GLY A 1 639 ? 32.889 9.449 -14.715 1.00 27.97 639 GLY A C 1
ATOM 4979 O O . GLY A 1 639 ? 31.811 9.916 -15.084 1.00 27.97 639 GLY A O 1
ATOM 4980 N N . PRO A 1 640 ? 34.068 9.941 -15.150 1.00 31.58 640 PRO A N 1
ATOM 4981 C CA . PRO A 1 640 ? 34.175 10.897 -16.252 1.00 31.58 640 PRO A CA 1
ATOM 4982 C C . PRO A 1 640 ? 33.794 10.271 -17.608 1.00 31.58 640 PRO A C 1
ATOM 4984 O O . PRO A 1 640 ? 33.577 9.065 -17.704 1.00 31.58 640 PRO A O 1
ATOM 4987 N N . SER A 1 641 ? 33.684 11.139 -18.617 1.00 40.09 641 SER A N 1
ATOM 4988 C CA . SER A 1 641 ? 33.149 10.913 -19.969 1.00 40.09 641 SER A CA 1
ATOM 4989 C C . SER A 1 641 ? 33.897 9.866 -20.818 1.00 40.09 641 SER A C 1
ATOM 4991 O O . SER A 1 641 ? 34.876 9.272 -20.369 1.00 40.09 641 SER A O 1
ATOM 4993 N N . ALA A 1 642 ? 33.385 9.649 -22.038 1.00 37.81 642 ALA A N 1
ATOM 4994 C CA . ALA A 1 642 ? 33.917 8.778 -23.092 1.00 37.81 642 ALA A CA 1
ATOM 4995 C C . ALA A 1 642 ? 35.456 8.838 -23.246 1.00 37.81 642 ALA A C 1
ATOM 4997 O O . ALA A 1 642 ? 36.064 9.857 -22.892 1.00 37.81 642 ALA A O 1
ATOM 4998 N N . PRO A 1 643 ? 36.101 7.772 -23.773 1.00 32.72 643 PRO A N 1
ATOM 4999 C CA . PRO A 1 643 ? 37.509 7.848 -24.150 1.00 32.72 643 PRO A CA 1
ATOM 5000 C C . PRO A 1 643 ? 37.716 9.047 -25.076 1.00 32.72 643 PRO A C 1
ATOM 5002 O O . PRO A 1 643 ? 36.987 9.216 -26.049 1.00 32.72 643 PRO A O 1
ATOM 5005 N N . ALA A 1 644 ? 38.700 9.889 -24.758 1.00 32.62 644 ALA A N 1
ATOM 5006 C CA . ALA A 1 644 ? 39.074 10.983 -25.636 1.00 32.62 644 ALA A CA 1
ATOM 5007 C C . ALA A 1 644 ? 39.722 10.387 -26.889 1.00 32.62 644 ALA A C 1
ATOM 5009 O O . ALA A 1 644 ? 40.913 10.064 -26.880 1.00 32.62 644 ALA A O 1
ATOM 5010 N N . VAL A 1 645 ? 38.923 10.221 -27.946 1.00 33.22 645 VAL A N 1
ATOM 5011 C CA . VAL A 1 645 ? 39.437 10.071 -29.305 1.00 33.22 645 VAL A CA 1
ATOM 5012 C C . VAL A 1 645 ? 40.319 11.290 -29.541 1.00 33.22 645 VAL A C 1
ATOM 5014 O O . VAL A 1 645 ? 39.838 12.423 -29.517 1.00 33.22 645 VAL A O 1
ATOM 5017 N N . ARG A 1 646 ? 41.628 11.071 -29.697 1.00 27.59 646 ARG A N 1
ATOM 5018 C CA . ARG A 1 646 ? 42.497 12.118 -30.223 1.00 27.59 646 ARG A CA 1
ATOM 5019 C C . ARG A 1 646 ? 42.151 12.236 -31.696 1.00 27.59 646 ARG A C 1
ATOM 5021 O O . ARG A 1 646 ? 42.655 11.459 -32.501 1.00 27.59 646 ARG A O 1
ATOM 5028 N N . LEU A 1 647 ? 41.271 13.179 -32.016 1.00 31.69 647 LEU A N 1
ATOM 5029 C CA . LEU A 1 647 ? 41.222 13.720 -33.365 1.00 31.69 647 LEU A CA 1
ATOM 5030 C C . LEU A 1 647 ? 42.653 14.167 -33.724 1.00 31.69 647 LEU A C 1
ATOM 5032 O O . LEU A 1 647 ? 43.346 14.696 -32.841 1.00 31.69 647 LEU A O 1
ATOM 5036 N N . PRO A 1 648 ? 43.133 13.920 -34.953 1.00 25.27 648 PRO A N 1
ATOM 5037 C CA . PRO A 1 648 ? 44.381 14.521 -35.398 1.00 25.27 648 PRO A CA 1
ATOM 5038 C C . PRO A 1 648 ? 44.257 16.044 -35.277 1.00 25.27 648 PRO A C 1
ATOM 5040 O O . PRO A 1 648 ? 43.180 16.604 -35.491 1.00 25.27 648 PRO A O 1
ATOM 5043 N N . ALA A 1 649 ? 45.348 16.713 -34.909 1.00 25.44 649 ALA A N 1
ATOM 5044 C CA . ALA A 1 649 ? 45.390 18.163 -34.988 1.00 25.44 649 ALA A CA 1
ATOM 5045 C C . ALA A 1 649 ? 45.380 18.542 -36.473 1.00 25.44 649 ALA A C 1
ATOM 5047 O O . ALA A 1 649 ? 46.371 18.340 -37.169 1.00 25.44 649 ALA A O 1
ATOM 5048 N N . VAL A 1 650 ? 44.238 19.026 -36.958 1.00 30.61 650 VAL A N 1
ATOM 5049 C CA . VAL A 1 650 ? 44.166 19.717 -38.244 1.00 30.61 650 VAL A CA 1
ATOM 5050 C C . VAL A 1 650 ? 44.717 21.115 -37.999 1.00 30.61 650 VAL A C 1
ATOM 5052 O O . VAL A 1 650 ? 44.069 21.927 -37.334 1.00 30.61 650 VAL A O 1
ATOM 5055 N N . ASP A 1 651 ? 45.931 21.372 -38.481 1.00 26.28 651 ASP A N 1
ATOM 5056 C CA . ASP A 1 651 ? 46.517 22.710 -38.470 1.00 26.28 651 ASP A CA 1
ATOM 5057 C C . ASP A 1 651 ? 45.722 23.605 -39.428 1.00 26.28 651 ASP A C 1
ATOM 5059 O O . ASP A 1 651 ? 45.948 23.618 -40.637 1.00 26.28 651 ASP A O 1
ATOM 5063 N N . VAL A 1 652 ? 44.766 24.356 -38.877 1.00 30.28 652 VAL A N 1
ATOM 5064 C CA . VAL A 1 652 ? 44.099 25.449 -39.593 1.00 30.28 652 VAL A CA 1
ATOM 5065 C C . VAL A 1 652 ? 45.153 26.531 -39.873 1.00 30.28 652 VAL A C 1
ATOM 5067 O O . VAL A 1 652 ? 45.759 27.022 -38.913 1.00 30.28 652 VAL A O 1
ATOM 5070 N N . PRO A 1 653 ? 45.397 26.935 -41.137 1.00 26.23 653 PRO A N 1
ATOM 5071 C CA . PRO A 1 653 ? 46.444 27.907 -41.459 1.00 26.23 653 PRO A CA 1
ATOM 5072 C C . PRO A 1 653 ? 46.134 29.322 -40.933 1.00 26.23 653 PRO A C 1
ATOM 5074 O O . PRO A 1 653 ? 45.576 30.155 -41.641 1.00 26.23 653 PRO A O 1
ATOM 5077 N N . GLY A 1 654 ? 46.505 29.613 -39.680 1.00 35.97 654 GLY A N 1
ATOM 5078 C CA . GLY A 1 654 ? 46.356 30.950 -39.092 1.00 35.97 654 GLY A CA 1
ATOM 5079 C C . GLY A 1 654 ? 46.203 30.985 -37.569 1.00 35.97 654 GLY A C 1
ATOM 5080 O O . GLY A 1 654 ? 45.130 31.301 -37.063 1.00 35.97 654 GLY A O 1
ATOM 5081 N N . GLY A 1 655 ? 47.277 30.726 -36.815 1.00 27.88 655 GLY A N 1
ATOM 5082 C CA . GLY A 1 655 ? 47.271 30.894 -35.355 1.00 27.88 655 GLY A CA 1
ATOM 5083 C C . GLY A 1 655 ? 48.667 30.872 -34.729 1.00 27.88 655 GLY A C 1
ATOM 5084 O O . GLY A 1 655 ? 49.353 29.855 -34.770 1.00 27.88 655 GLY A O 1
ATOM 5085 N N . HIS A 1 656 ? 49.104 31.986 -34.130 1.00 26.77 656 HIS A N 1
ATOM 5086 C CA . HIS A 1 656 ? 50.429 32.072 -33.502 1.00 26.77 656 HIS A CA 1
ATOM 5087 C C . HIS A 1 656 ? 50.522 31.267 -32.186 1.00 26.77 656 HIS A C 1
ATOM 5089 O O . HIS A 1 656 ? 49.600 31.321 -31.366 1.00 26.77 656 HIS A O 1
ATOM 5095 N N . PRO A 1 657 ? 51.651 30.579 -31.921 1.00 28.22 657 PRO A N 1
ATOM 5096 C CA . PRO A 1 657 ? 51.862 29.834 -30.683 1.00 28.22 657 PRO A CA 1
ATOM 5097 C C . PRO A 1 657 ? 52.275 30.746 -29.515 1.00 28.22 657 PRO A C 1
ATOM 5099 O O . PRO A 1 657 ? 53.045 31.691 -29.688 1.00 28.22 657 PRO A O 1
ATOM 5102 N N . LEU A 1 658 ? 51.847 30.406 -28.294 1.00 30.22 658 LEU A N 1
ATOM 5103 C CA . LEU A 1 658 ? 52.318 31.033 -27.052 1.00 30.22 658 LEU A CA 1
ATOM 5104 C C . LEU A 1 658 ? 52.999 30.013 -26.127 1.00 30.22 658 LEU A C 1
ATOM 5106 O O . LEU A 1 658 ? 52.590 28.857 -26.035 1.00 30.22 658 LEU A O 1
ATOM 5110 N N . ARG A 1 659 ? 54.083 30.459 -25.479 1.00 27.80 659 ARG A N 1
ATOM 5111 C CA . ARG A 1 659 ? 55.059 29.627 -24.751 1.00 27.80 659 ARG A CA 1
ATOM 5112 C C . ARG A 1 659 ? 54.576 29.139 -23.379 1.00 27.80 659 ARG A C 1
ATOM 5114 O O . ARG A 1 659 ? 53.800 29.805 -22.700 1.00 27.80 659 ARG A O 1
ATOM 5121 N N . ASP A 1 660 ? 55.144 28.010 -22.960 1.00 30.53 660 ASP A N 1
ATOM 5122 C CA . ASP A 1 660 ? 55.030 27.426 -21.618 1.00 30.53 660 ASP A CA 1
ATOM 5123 C C . ASP A 1 660 ? 56.141 27.940 -20.675 1.00 30.53 660 ASP A C 1
ATOM 5125 O O . ASP A 1 660 ? 57.275 28.147 -21.112 1.00 30.53 660 ASP A O 1
ATOM 5129 N N . HIS A 1 661 ? 55.835 28.130 -19.384 1.00 28.48 661 HIS A N 1
ATOM 5130 C CA . HIS A 1 661 ? 56.791 28.588 -18.365 1.00 28.48 661 HIS A CA 1
ATOM 5131 C C . HIS A 1 661 ? 56.383 28.266 -16.908 1.00 28.48 661 HIS A C 1
ATOM 5133 O O . HIS A 1 661 ? 55.336 28.695 -16.427 1.00 28.48 661 HIS A O 1
ATOM 5139 N N . GLY A 1 662 ? 57.340 27.712 -16.150 1.00 25.47 662 GLY A N 1
ATOM 5140 C CA . GLY A 1 662 ? 57.699 28.250 -14.824 1.00 25.47 662 GLY A CA 1
ATOM 5141 C C . GLY A 1 662 ? 57.126 27.574 -13.568 1.00 25.47 662 GLY A C 1
ATOM 5142 O O . GLY A 1 662 ? 56.010 27.850 -13.138 1.00 25.47 662 GLY A O 1
ATOM 5143 N N . THR A 1 663 ? 57.955 26.784 -12.876 1.00 29.80 663 THR A N 1
ATOM 5144 C CA . THR A 1 663 ? 57.688 26.246 -11.523 1.00 29.80 663 THR A CA 1
ATOM 5145 C C . THR A 1 663 ? 58.290 27.107 -10.402 1.00 29.80 663 THR A C 1
ATOM 5147 O O . THR A 1 663 ? 59.410 27.592 -10.552 1.00 29.80 663 THR A O 1
ATOM 5150 N N . ALA A 1 664 ? 57.643 27.170 -9.229 1.00 25.97 664 ALA A N 1
ATOM 5151 C CA . ALA A 1 664 ? 58.201 27.738 -7.987 1.00 25.97 664 ALA A CA 1
ATOM 5152 C C . ALA A 1 664 ? 57.935 26.834 -6.753 1.00 25.97 664 ALA A C 1
ATOM 5154 O O . ALA A 1 664 ? 57.157 25.884 -6.834 1.00 25.97 664 ALA A O 1
ATOM 5155 N N . ARG A 1 665 ? 58.661 27.069 -5.646 1.00 25.92 665 ARG A N 1
ATOM 5156 C CA . ARG A 1 665 ? 59.133 26.030 -4.694 1.00 25.92 665 ARG A CA 1
ATOM 5157 C C . ARG A 1 665 ? 58.325 25.821 -3.387 1.00 25.92 665 ARG A C 1
ATOM 5159 O O . ARG A 1 665 ? 57.423 26.574 -3.041 1.00 25.92 665 ARG A O 1
ATOM 5166 N N . HIS A 1 666 ? 58.728 24.751 -2.688 1.00 27.77 666 HIS A N 1
ATOM 5167 C CA . HIS A 1 666 ? 58.415 24.296 -1.316 1.00 27.77 666 HIS A CA 1
ATOM 5168 C C . HIS A 1 666 ? 58.644 25.343 -0.193 1.00 27.77 666 HIS A C 1
ATOM 5170 O O . HIS A 1 666 ? 59.300 26.356 -0.432 1.00 27.77 666 HIS A O 1
ATOM 5176 N N . PRO A 1 667 ? 58.141 25.086 1.037 1.00 34.09 667 PRO A N 1
ATOM 5177 C CA . PRO A 1 667 ? 58.966 24.413 2.067 1.00 34.09 667 PRO A CA 1
ATOM 5178 C C . PRO A 1 667 ? 58.393 23.058 2.555 1.00 34.09 667 PRO A C 1
ATOM 5180 O O . PRO A 1 667 ? 57.356 22.599 2.067 1.00 34.09 667 PRO A O 1
ATOM 5183 N N . ALA A 1 668 ? 59.098 22.383 3.472 1.00 27.17 668 ALA A N 1
ATOM 5184 C CA . ALA A 1 668 ? 58.771 21.057 4.019 1.00 27.17 668 ALA A CA 1
ATOM 5185 C C . ALA A 1 668 ? 59.365 20.861 5.430 1.00 27.17 668 ALA A C 1
ATOM 5187 O O . ALA A 1 668 ? 60.356 21.512 5.745 1.00 27.17 668 ALA A O 1
ATOM 5188 N N . GLU A 1 669 ? 58.832 19.921 6.226 1.00 25.09 669 GLU A N 1
ATOM 5189 C CA . GLU A 1 669 ? 59.454 19.470 7.484 1.00 25.09 669 GLU A CA 1
ATOM 5190 C C . GLU A 1 669 ? 59.213 17.974 7.814 1.00 25.09 669 GLU A C 1
ATOM 5192 O O . GLU A 1 669 ? 58.080 17.499 7.819 1.00 25.09 669 GLU A O 1
ATOM 5197 N N . VAL A 1 670 ? 60.329 17.299 8.137 1.00 25.92 670 VAL A N 1
ATOM 5198 C CA . VAL A 1 670 ? 60.573 16.427 9.316 1.00 25.92 670 VAL A CA 1
ATOM 5199 C C . VAL A 1 670 ? 59.969 14.996 9.442 1.00 25.92 670 VAL A C 1
ATOM 5201 O O . VAL A 1 670 ? 58.765 14.771 9.452 1.00 25.92 670 VAL A O 1
ATOM 5204 N N . ALA A 1 671 ? 60.907 14.066 9.719 1.00 25.20 671 ALA A N 1
ATOM 5205 C CA . ALA A 1 671 ? 60.839 12.816 10.513 1.00 25.20 671 ALA A CA 1
ATOM 5206 C C . ALA A 1 671 ? 60.445 11.431 9.911 1.00 25.20 671 ALA A C 1
ATOM 5208 O O . ALA A 1 671 ? 59.305 10.990 9.991 1.00 25.20 671 ALA A O 1
ATOM 5209 N N . GLN A 1 672 ? 61.507 10.684 9.547 1.00 25.50 672 GLN A N 1
ATOM 5210 C CA . GLN A 1 672 ? 61.995 9.451 10.227 1.00 25.50 672 GLN A CA 1
ATOM 5211 C C . GLN A 1 672 ? 61.403 8.036 9.977 1.00 25.50 672 GLN A C 1
ATOM 5213 O O . GLN A 1 672 ? 60.206 7.831 9.836 1.00 25.50 672 GLN A O 1
ATOM 5218 N N . HIS A 1 673 ? 62.340 7.069 10.070 1.00 28.30 673 HIS A N 1
ATOM 5219 C CA . HIS A 1 673 ? 62.237 5.601 10.222 1.00 28.30 673 HIS A CA 1
ATOM 5220 C C . HIS A 1 673 ? 61.509 4.775 9.129 1.00 28.30 673 HIS A C 1
ATOM 5222 O O . HIS A 1 673 ? 60.421 5.108 8.682 1.00 28.30 673 HIS A O 1
ATOM 5228 N N . GLU A 1 674 ? 62.014 3.612 8.693 1.00 26.64 674 GLU A N 1
ATOM 5229 C CA . GLU A 1 674 ? 63.375 3.043 8.766 1.00 26.64 674 GLU A CA 1
ATOM 5230 C C . GLU A 1 674 ? 63.507 1.902 7.735 1.00 26.64 674 GLU A C 1
ATOM 5232 O O . GLU A 1 674 ? 62.509 1.272 7.382 1.00 26.64 674 GLU A O 1
ATOM 5237 N N . ALA A 1 675 ? 64.723 1.589 7.273 1.00 26.28 675 ALA A N 1
ATOM 5238 C CA . ALA A 1 675 ? 64.982 0.397 6.464 1.00 26.28 675 ALA A CA 1
ATOM 5239 C C . ALA A 1 675 ? 66.338 -0.239 6.811 1.00 26.28 675 ALA A C 1
ATOM 5241 O O . ALA A 1 675 ? 67.392 0.338 6.546 1.00 26.28 675 ALA A O 1
ATOM 5242 N N . ARG A 1 676 ? 66.318 -1.467 7.345 1.00 26.97 676 ARG A N 1
ATOM 5243 C CA . ARG A 1 676 ? 67.485 -2.362 7.338 1.00 26.97 676 ARG A CA 1
ATOM 5244 C C . ARG A 1 676 ? 67.465 -3.173 6.042 1.00 26.97 676 ARG A C 1
ATOM 5246 O O . ARG A 1 676 ? 66.568 -3.990 5.855 1.00 26.97 676 ARG A O 1
ATOM 5253 N N . GLY A 1 677 ? 68.430 -2.937 5.157 1.00 25.45 677 GLY A N 1
ATOM 5254 C CA . GLY A 1 677 ? 68.689 -3.806 4.002 1.00 25.45 677 GLY A CA 1
ATOM 5255 C C . GLY A 1 677 ? 69.662 -4.936 4.347 1.00 25.45 677 GLY A C 1
ATOM 5256 O O . GLY A 1 677 ? 70.095 -5.052 5.494 1.00 25.45 677 GLY A O 1
ATOM 5257 N N . ASP A 1 678 ? 70.075 -5.717 3.344 1.00 27.91 678 ASP A N 1
ATOM 5258 C CA . ASP A 1 678 ? 71.300 -6.512 3.458 1.00 27.91 678 ASP A CA 1
ATOM 5259 C C . ASP A 1 678 ? 72.073 -6.639 2.125 1.00 27.91 678 ASP A C 1
ATOM 5261 O O . ASP A 1 678 ? 71.494 -6.825 1.060 1.00 27.91 678 ASP A O 1
ATOM 5265 N N . ARG A 1 679 ? 73.402 -6.534 2.248 1.00 28.41 679 ARG A N 1
ATOM 5266 C CA . ARG A 1 679 ? 74.502 -6.971 1.357 1.00 28.41 679 ARG A CA 1
ATOM 5267 C C . ARG A 1 679 ? 74.552 -6.655 -0.167 1.00 28.41 679 ARG A C 1
ATOM 5269 O O . ARG A 1 679 ? 74.191 -7.472 -1.003 1.00 28.41 679 ARG A O 1
ATOM 5276 N N . ARG A 1 680 ? 75.428 -5.668 -0.437 1.00 29.70 680 ARG A N 1
ATOM 5277 C CA . ARG A 1 680 ? 76.697 -5.753 -1.227 1.00 29.70 680 ARG A CA 1
ATOM 5278 C C . ARG A 1 680 ? 76.710 -5.405 -2.746 1.00 29.70 680 ARG A C 1
ATOM 5280 O O . ARG A 1 680 ? 75.660 -5.401 -3.373 1.00 29.70 680 ARG A O 1
ATOM 5287 N N . PRO A 1 681 ? 77.883 -4.974 -3.292 1.00 47.72 681 PRO A N 1
ATOM 5288 C CA . PRO A 1 681 ? 77.947 -3.953 -4.360 1.00 47.72 681 PRO A CA 1
ATOM 5289 C C . PRO A 1 681 ? 78.913 -4.291 -5.526 1.00 47.72 681 PRO A C 1
ATOM 5291 O O . PRO A 1 681 ? 79.493 -5.371 -5.535 1.00 47.72 681 PRO A O 1
ATOM 5294 N N . VAL A 1 682 ? 79.205 -3.315 -6.408 1.00 27.75 682 VAL A N 1
ATOM 5295 C CA . VAL A 1 682 ? 80.563 -3.055 -6.960 1.00 27.75 682 VAL A CA 1
ATOM 5296 C C . VAL A 1 682 ? 80.665 -1.633 -7.583 1.00 27.75 682 VAL A C 1
ATOM 5298 O O . VAL A 1 682 ? 79.722 -1.187 -8.218 1.00 27.75 682 VAL A O 1
ATOM 5301 N N . SER A 1 683 ? 81.793 -0.944 -7.316 1.00 30.19 683 SER A N 1
ATOM 5302 C CA . SER A 1 683 ? 82.467 0.232 -7.959 1.00 30.19 683 SER A CA 1
ATOM 5303 C C . SER A 1 683 ? 81.735 1.314 -8.804 1.00 30.19 683 SER A C 1
ATOM 5305 O O . SER A 1 683 ? 80.873 0.984 -9.603 1.00 30.19 683 SER A O 1
ATOM 5307 N N . ALA A 1 684 ? 82.181 2.589 -8.876 1.00 30.17 684 ALA A N 1
ATOM 5308 C CA . ALA A 1 684 ? 83.136 3.396 -8.074 1.00 30.17 684 ALA A CA 1
ATOM 5309 C C . ALA A 1 684 ? 83.224 4.877 -8.569 1.00 30.17 684 ALA A C 1
ATOM 5311 O O . ALA A 1 684 ? 82.855 5.147 -9.704 1.00 30.17 684 ALA A O 1
ATOM 5312 N N . ARG A 1 685 ? 83.864 5.754 -7.754 1.00 27.97 685 ARG A N 1
ATOM 5313 C CA . ARG A 1 685 ? 84.538 7.055 -8.082 1.00 27.97 685 ARG A CA 1
ATOM 5314 C C . ARG A 1 685 ? 83.637 8.231 -8.558 1.00 27.97 685 ARG A C 1
ATOM 5316 O O . ARG A 1 685 ? 82.862 8.064 -9.482 1.00 27.97 685 ARG A O 1
ATOM 5323 N N . SER A 1 686 ? 83.536 9.399 -7.888 1.00 30.17 686 SER A N 1
ATOM 5324 C CA . SER A 1 686 ? 84.495 10.439 -7.383 1.00 30.17 686 SER A CA 1
ATOM 5325 C C . SER A 1 686 ? 84.795 11.537 -8.425 1.00 30.17 686 SER A C 1
ATOM 5327 O O . SER A 1 686 ? 84.974 11.179 -9.580 1.00 30.17 686 SER A O 1
ATOM 5329 N N . ALA A 1 687 ? 84.939 12.840 -8.129 1.00 31.47 687 ALA A N 1
ATOM 5330 C CA . ALA A 1 687 ? 84.994 13.631 -6.874 1.00 31.47 687 ALA A CA 1
ATOM 5331 C C . ALA A 1 687 ? 84.375 15.050 -7.129 1.00 31.47 687 ALA A C 1
ATOM 5333 O O . ALA A 1 687 ? 84.168 15.398 -8.282 1.00 31.47 687 ALA A O 1
ATOM 5334 N N . ALA A 1 688 ? 83.838 15.812 -6.156 1.00 30.97 688 ALA A N 1
ATOM 5335 C CA . ALA A 1 688 ? 84.504 16.740 -5.204 1.00 30.97 688 ALA A CA 1
ATOM 5336 C C . ALA A 1 688 ? 85.298 17.902 -5.880 1.00 30.97 688 ALA A C 1
ATOM 5338 O O . ALA A 1 688 ? 85.977 17.641 -6.861 1.00 30.97 688 ALA A O 1
ATOM 5339 N N . ARG A 1 689 ? 85.340 19.167 -5.405 1.00 30.33 689 ARG A N 1
ATOM 5340 C CA . ARG A 1 689 ? 84.715 19.898 -4.262 1.00 30.33 689 ARG A CA 1
ATOM 5341 C C . ARG A 1 689 ? 85.046 21.425 -4.380 1.00 30.33 689 ARG A C 1
ATOM 5343 O O . ARG A 1 689 ? 85.768 21.780 -5.303 1.00 30.33 689 ARG A O 1
ATOM 5350 N N . ARG A 1 690 ? 84.687 22.228 -3.353 1.00 29.05 690 ARG A N 1
ATOM 5351 C CA . ARG A 1 690 ? 85.192 23.592 -2.991 1.00 29.05 690 ARG A CA 1
ATOM 5352 C C . ARG A 1 690 ? 84.581 24.807 -3.711 1.00 29.05 690 ARG A C 1
ATOM 5354 O O . ARG A 1 690 ? 84.133 24.645 -4.838 1.00 29.05 690 ARG A O 1
ATOM 5361 N N . ASP A 1 691 ? 84.593 26.044 -3.186 1.00 27.00 691 ASP A N 1
ATOM 5362 C CA . ASP A 1 691 ? 84.515 26.653 -1.818 1.00 27.00 691 ASP A CA 1
ATOM 5363 C C . ASP A 1 691 ? 84.160 28.162 -2.072 1.00 27.00 691 ASP A C 1
ATOM 5365 O O . ASP A 1 691 ? 84.633 28.717 -3.056 1.00 27.00 691 ASP A O 1
ATOM 5369 N N . ALA A 1 692 ? 83.110 28.771 -1.495 1.00 27.31 692 ALA A N 1
ATOM 5370 C CA . ALA A 1 692 ? 83.023 29.544 -0.233 1.00 27.31 692 ALA A CA 1
ATOM 5371 C C . ALA A 1 692 ? 83.583 31.007 -0.230 1.00 27.31 692 ALA A C 1
ATOM 5373 O O . ALA A 1 692 ? 84.777 31.196 -0.420 1.00 27.31 692 ALA A O 1
ATOM 5374 N N . ALA A 1 693 ? 82.721 31.979 0.156 1.00 29.11 693 ALA A N 1
ATOM 5375 C CA . ALA A 1 693 ? 83.018 33.343 0.685 1.00 29.11 693 ALA A CA 1
ATOM 5376 C C . ALA A 1 693 ? 83.588 34.422 -0.308 1.00 29.11 693 ALA A C 1
ATOM 5378 O O . ALA A 1 693 ? 84.021 34.055 -1.392 1.00 29.11 693 ALA A O 1
ATOM 5379 N N . GLU A 1 694 ? 83.574 35.759 -0.083 1.00 30.06 694 GLU A N 1
ATOM 5380 C CA . GLU A 1 694 ? 83.100 36.613 1.049 1.00 30.06 694 GLU A CA 1
ATOM 5381 C C . GLU A 1 694 ? 82.534 38.035 0.595 1.00 30.06 694 GLU A C 1
ATOM 5383 O O . GLU A 1 694 ? 81.861 38.004 -0.437 1.00 30.06 694 GLU A O 1
ATOM 5388 N N . PRO A 1 695 ? 82.586 39.233 1.277 1.00 46.59 695 PRO A N 1
ATOM 5389 C CA . PRO A 1 695 ? 81.370 40.087 1.420 1.00 46.59 695 PRO A CA 1
ATOM 5390 C C . PRO A 1 695 ? 81.474 41.631 1.139 1.00 46.59 695 PRO A C 1
ATOM 5392 O O . PRO A 1 695 ? 82.535 42.145 0.809 1.00 46.59 695 PRO A O 1
ATOM 5395 N N . ALA A 1 696 ? 80.380 42.367 1.461 1.00 27.59 696 ALA A N 1
ATOM 5396 C CA . ALA A 1 696 ? 80.330 43.778 1.957 1.00 27.59 696 ALA A CA 1
ATOM 5397 C C . ALA A 1 696 ? 80.611 44.947 0.948 1.00 27.59 696 ALA A C 1
ATOM 5399 O O . ALA A 1 696 ? 81.240 44.719 -0.074 1.00 27.59 696 ALA A O 1
ATOM 5400 N N . ARG A 1 697 ? 80.181 46.225 1.124 1.00 28.16 697 ARG A N 1
ATOM 5401 C CA . ARG A 1 697 ? 79.225 46.913 2.050 1.00 28.16 697 ARG A CA 1
ATOM 5402 C C . ARG A 1 697 ? 78.839 48.345 1.553 1.00 28.16 697 ARG A C 1
ATOM 5404 O O . ARG A 1 697 ? 79.630 48.968 0.863 1.00 28.16 697 ARG A O 1
ATOM 5411 N N . GLU A 1 698 ? 77.713 48.871 2.071 1.00 28.69 698 GLU A N 1
ATOM 5412 C CA . GLU A 1 698 ? 77.435 50.301 2.430 1.00 28.69 698 GLU A CA 1
ATOM 5413 C C . GLU A 1 698 ? 77.126 51.396 1.344 1.00 28.69 698 GLU A C 1
ATOM 5415 O O . GLU A 1 698 ? 77.266 51.115 0.155 1.00 28.69 698 GLU A O 1
ATOM 5420 N N . PRO A 1 699 ? 76.495 52.559 1.709 1.00 49.47 699 PRO A N 1
ATOM 5421 C CA . PRO A 1 699 ? 75.461 53.230 0.877 1.00 49.47 699 PRO A CA 1
ATOM 5422 C C . PRO A 1 699 ? 75.552 54.791 0.816 1.00 49.47 699 PRO A C 1
ATOM 5424 O O . PRO A 1 699 ? 76.599 55.341 1.149 1.00 49.47 699 PRO A O 1
ATOM 5427 N N . THR A 1 700 ? 74.441 55.507 0.496 1.00 26.19 700 THR A N 1
ATOM 5428 C CA . THR A 1 700 ? 73.865 56.697 1.231 1.00 26.19 700 THR A CA 1
ATOM 5429 C C . THR A 1 700 ? 73.263 57.820 0.333 1.00 26.19 700 THR A C 1
ATOM 5431 O O . THR A 1 700 ? 73.983 58.361 -0.492 1.00 26.19 700 THR A O 1
ATOM 5434 N N . MET A 1 701 ? 72.001 58.242 0.606 1.00 27.94 701 MET A N 1
ATOM 5435 C CA . MET A 1 701 ? 71.329 59.539 0.242 1.00 27.94 701 MET A CA 1
ATOM 5436 C C . MET A 1 701 ? 71.155 59.910 -1.270 1.00 27.94 701 MET A C 1
ATOM 5438 O O . MET A 1 701 ? 71.766 59.277 -2.119 1.00 27.94 701 MET A O 1
ATOM 5442 N N . THR A 1 702 ? 70.288 60.846 -1.729 1.00 27.09 702 THR A N 1
ATOM 5443 C CA . THR A 1 702 ? 69.257 61.735 -1.104 1.00 27.09 702 THR A CA 1
ATOM 5444 C C . THR A 1 702 ? 68.064 62.023 -2.063 1.00 27.09 702 THR A C 1
ATOM 5446 O O . THR A 1 702 ? 68.138 61.715 -3.248 1.00 27.09 702 THR A O 1
ATOM 5449 N N . ASP A 1 703 ? 66.997 62.638 -1.529 1.00 29.67 703 ASP A N 1
ATOM 5450 C CA . ASP A 1 703 ? 65.804 63.268 -2.176 1.00 29.67 703 ASP A CA 1
ATOM 5451 C C . ASP A 1 703 ? 66.159 64.682 -2.781 1.00 29.67 703 ASP A C 1
ATOM 5453 O O . ASP A 1 703 ? 67.343 65.020 -2.666 1.00 29.67 703 ASP A O 1
ATOM 5457 N N . PRO A 1 704 ? 65.274 65.581 -3.333 1.00 47.59 704 PRO A N 1
ATOM 5458 C CA . PRO A 1 704 ? 63.803 65.540 -3.542 1.00 47.59 704 PRO A CA 1
ATOM 5459 C C . PRO A 1 704 ? 63.197 66.253 -4.822 1.00 47.59 704 PRO A C 1
ATOM 5461 O O . PRO A 1 704 ? 63.908 66.834 -5.632 1.00 47.59 704 PRO A O 1
ATOM 5464 N N . LEU A 1 705 ? 61.845 66.293 -4.907 1.00 30.97 705 LEU A N 1
ATOM 5465 C CA . LEU A 1 705 ? 60.913 67.325 -5.485 1.00 30.97 705 LEU A CA 1
ATOM 5466 C C . LEU A 1 705 ? 60.829 67.726 -7.005 1.00 30.97 705 LEU A C 1
ATOM 5468 O O . LEU A 1 705 ? 61.638 68.479 -7.524 1.00 30.97 705 LEU A O 1
ATOM 5472 N N . ASP A 1 706 ? 59.674 67.377 -7.608 1.00 30.25 706 ASP A N 1
ATOM 5473 C CA . ASP A 1 706 ? 58.577 68.232 -8.173 1.00 30.25 706 ASP A CA 1
ATOM 5474 C C . ASP A 1 706 ? 58.585 69.031 -9.535 1.00 30.25 706 ASP A C 1
ATOM 5476 O O . ASP A 1 706 ? 59.429 69.863 -9.828 1.00 30.25 706 ASP A O 1
ATOM 5480 N N . GLN A 1 707 ? 57.490 68.804 -10.297 1.00 29.55 707 GLN A N 1
ATOM 5481 C CA . GLN A 1 707 ? 56.686 69.606 -11.275 1.00 29.55 707 GLN A CA 1
ATOM 5482 C C . GLN A 1 707 ? 57.206 70.552 -12.423 1.00 29.55 707 GLN A C 1
ATOM 5484 O O . GLN A 1 707 ? 57.653 71.666 -12.185 1.00 29.55 707 GLN A O 1
ATOM 5489 N N . ARG A 1 708 ? 56.734 70.214 -13.657 1.00 29.45 708 ARG A N 1
ATOM 5490 C CA . ARG A 1 708 ? 56.089 71.035 -14.754 1.00 29.45 708 ARG A CA 1
ATOM 5491 C C . ARG A 1 708 ? 56.856 71.666 -15.961 1.00 29.45 708 ARG A C 1
ATOM 5493 O O . ARG A 1 708 ? 57.644 72.582 -15.804 1.00 29.45 708 ARG A O 1
ATOM 5500 N N . ALA A 1 709 ? 56.298 71.343 -17.152 1.00 28.19 709 ALA A N 1
ATOM 5501 C CA . ALA A 1 709 ? 56.073 72.147 -18.390 1.00 28.19 709 ALA A CA 1
ATOM 5502 C C . ALA A 1 709 ? 57.213 72.434 -19.414 1.00 28.19 709 ALA A C 1
ATOM 5504 O O . ALA A 1 709 ? 58.341 72.710 -19.031 1.00 28.19 709 ALA A O 1
ATOM 5505 N N . GLY A 1 710 ? 56.869 72.422 -20.726 1.00 26.72 710 GLY A N 1
ATOM 5506 C CA . GLY A 1 710 ? 57.713 72.914 -21.846 1.00 26.72 710 GLY A CA 1
ATOM 5507 C C . GLY A 1 710 ? 57.475 72.316 -23.265 1.00 26.72 710 GLY A C 1
ATOM 5508 O O . GLY A 1 710 ? 58.040 71.277 -23.581 1.00 26.72 710 GLY A O 1
ATOM 5509 N N . ASP A 1 711 ? 56.707 73.027 -24.109 1.00 28.44 711 ASP A N 1
ATOM 5510 C CA . ASP A 1 711 ? 56.856 73.262 -25.577 1.00 28.44 711 ASP A CA 1
ATOM 5511 C C . ASP A 1 711 ? 56.773 72.166 -26.698 1.00 28.44 711 ASP A C 1
ATOM 5513 O O . ASP A 1 711 ? 56.575 70.974 -26.477 1.00 28.44 711 ASP A O 1
ATOM 5517 N N . CYS A 1 712 ? 56.777 72.658 -27.957 1.00 27.11 712 CYS A N 1
ATOM 5518 C CA . CYS A 1 712 ? 56.450 72.054 -29.283 1.00 27.11 712 CYS A CA 1
ATOM 5519 C C . CYS A 1 712 ? 57.354 72.737 -30.378 1.00 27.11 712 CYS A C 1
ATOM 5521 O O . CYS A 1 712 ? 58.263 73.439 -29.928 1.00 27.11 712 CYS A O 1
ATOM 5523 N N . PRO A 1 713 ? 57.197 72.692 -31.745 1.00 52.47 713 PRO A N 1
ATOM 5524 C CA . PRO A 1 713 ? 56.250 72.050 -32.708 1.00 52.47 713 PRO A CA 1
ATOM 5525 C C . PRO A 1 713 ? 57.022 71.344 -33.898 1.00 52.47 713 PRO A C 1
ATOM 5527 O O . PRO A 1 713 ? 58.095 70.822 -33.595 1.00 52.47 713 PRO A O 1
ATOM 5530 N N . PRO A 1 714 ? 56.663 71.332 -35.228 1.00 55.69 714 PRO A N 1
ATOM 5531 C CA . PRO A 1 714 ? 55.396 71.534 -35.991 1.00 55.69 714 PRO A CA 1
ATOM 5532 C C . PRO A 1 714 ? 55.080 70.538 -37.174 1.00 55.69 714 PRO A C 1
ATOM 5534 O O . PRO A 1 714 ? 55.946 69.806 -37.639 1.00 55.69 714 PRO A O 1
ATOM 5537 N N . ALA A 1 715 ? 53.881 70.704 -37.783 1.00 32.38 715 ALA A N 1
ATOM 5538 C CA . ALA A 1 715 ? 53.472 70.379 -39.185 1.00 32.38 715 ALA A CA 1
ATOM 5539 C C . ALA A 1 715 ? 53.248 68.887 -39.600 1.00 32.38 715 ALA A C 1
ATOM 5541 O O . ALA A 1 715 ? 53.850 67.991 -39.026 1.00 32.38 715 ALA A O 1
ATOM 5542 N N . ARG A 1 716 ? 52.398 68.525 -40.594 1.00 30.52 716 ARG A N 1
ATOM 5543 C CA . ARG A 1 716 ? 51.599 69.281 -41.607 1.00 30.52 716 ARG A CA 1
ATOM 5544 C C . ARG A 1 716 ? 50.360 68.464 -42.083 1.00 30.52 716 ARG A C 1
ATOM 5546 O O . ARG A 1 716 ? 50.445 67.242 -42.110 1.00 30.52 716 ARG A O 1
ATOM 5553 N N . GLU A 1 717 ? 49.268 69.112 -42.517 1.00 35.25 717 GLU A N 1
ATOM 5554 C CA . GLU A 1 717 ? 48.099 68.475 -43.198 1.00 35.25 717 GLU A CA 1
ATOM 5555 C C . GLU A 1 717 ? 48.228 68.486 -44.752 1.00 35.25 717 GLU A C 1
ATOM 5557 O O . GLU A 1 717 ? 49.244 69.009 -45.233 1.00 35.25 717 GLU A O 1
ATOM 5562 N N . PRO A 1 718 ? 47.276 67.926 -45.560 1.00 45.03 718 PRO A N 1
ATOM 5563 C CA . PRO A 1 718 ? 45.967 68.586 -45.838 1.00 45.03 718 PRO A CA 1
ATOM 5564 C C . PRO A 1 718 ? 44.728 67.680 -46.132 1.00 45.03 718 PRO A C 1
ATOM 5566 O O . PRO A 1 718 ? 44.856 66.604 -46.712 1.00 45.03 718 PRO A O 1
ATOM 5569 N N . GLY A 1 719 ? 43.510 68.215 -45.933 1.00 30.55 719 GLY A N 1
ATOM 5570 C CA . GLY A 1 719 ? 42.374 68.007 -46.869 1.00 30.55 719 GLY A CA 1
ATOM 5571 C C . GLY A 1 719 ? 41.050 67.414 -46.306 1.00 30.55 719 GLY A C 1
ATOM 5572 O O . GLY A 1 719 ? 41.131 66.503 -45.483 1.00 30.55 719 GLY A O 1
ATOM 5573 N N . PRO A 1 720 ? 39.836 67.900 -46.696 1.00 51.31 720 PRO A N 1
ATOM 5574 C CA . PRO A 1 720 ? 38.740 67.982 -45.708 1.00 51.31 720 PRO A CA 1
ATOM 5575 C C . PRO A 1 720 ? 37.264 67.675 -46.131 1.00 51.31 720 PRO A C 1
ATOM 5577 O O . PRO A 1 720 ? 36.865 67.893 -47.267 1.00 51.31 720 PRO A O 1
ATOM 5580 N N . LEU A 1 721 ? 36.458 67.331 -45.106 1.00 36.47 721 LEU A N 1
ATOM 5581 C CA . LEU A 1 721 ? 35.091 67.820 -44.763 1.00 36.47 721 LEU A CA 1
ATOM 5582 C C . LEU A 1 721 ? 33.808 67.556 -45.612 1.00 36.47 721 LEU A C 1
ATOM 5584 O O . LEU A 1 721 ? 33.835 67.149 -46.765 1.00 36.47 721 LEU A O 1
ATOM 5588 N N . GLU A 1 722 ? 32.694 67.871 -44.918 1.00 32.91 722 GLU A N 1
ATOM 5589 C CA . GLU A 1 722 ? 31.283 68.122 -45.307 1.00 32.91 722 GLU A CA 1
ATOM 5590 C C . GLU A 1 722 ? 30.325 66.931 -45.580 1.00 32.91 722 GLU A C 1
ATOM 5592 O O . GLU A 1 722 ? 30.685 65.974 -46.257 1.00 32.91 722 GLU A O 1
ATOM 5597 N N . ASP A 1 723 ? 29.050 66.926 -45.132 1.00 32.41 723 ASP A N 1
ATOM 5598 C CA . ASP A 1 723 ? 28.392 67.529 -43.937 1.00 32.41 723 ASP A CA 1
ATOM 5599 C C . ASP A 1 723 ? 26.982 66.876 -43.708 1.00 32.41 723 ASP A C 1
ATOM 5601 O O . ASP A 1 723 ? 26.650 65.883 -44.355 1.00 32.41 723 ASP A O 1
ATOM 5605 N N . ALA A 1 724 ? 26.138 67.485 -42.852 1.00 29.95 724 ALA A N 1
ATOM 5606 C CA . ALA A 1 724 ? 24.659 67.503 -42.839 1.00 29.95 724 ALA A CA 1
ATOM 5607 C C . ALA A 1 724 ? 23.883 66.620 -41.820 1.00 29.95 724 ALA A C 1
ATOM 5609 O O . ALA A 1 724 ? 23.299 65.591 -42.145 1.00 29.95 724 ALA A O 1
ATOM 5610 N N . THR A 1 725 ? 23.728 67.175 -40.606 1.00 30.20 725 THR A N 1
ATOM 5611 C CA . THR A 1 725 ? 22.460 67.319 -39.829 1.00 30.20 725 THR A CA 1
ATOM 5612 C C . THR A 1 725 ? 21.522 66.130 -39.494 1.00 30.20 725 THR A C 1
ATOM 5614 O O . THR A 1 725 ? 20.936 65.479 -40.352 1.00 30.20 725 THR A O 1
ATOM 5617 N N . ALA A 1 726 ? 21.219 66.014 -38.192 1.00 33.00 726 ALA A N 1
ATOM 5618 C CA . ALA A 1 726 ? 20.002 65.429 -37.586 1.00 33.00 726 ALA A CA 1
ATOM 5619 C C . ALA A 1 726 ? 18.822 66.459 -37.594 1.00 33.00 726 ALA A C 1
ATOM 5621 O O . ALA A 1 726 ? 19.065 67.565 -38.086 1.00 33.00 726 ALA A O 1
ATOM 5622 N N . PRO A 1 727 ? 17.601 66.230 -37.024 1.00 47.62 727 PRO A N 1
ATOM 5623 C CA . PRO A 1 727 ? 17.098 65.145 -36.147 1.00 47.62 727 PRO A CA 1
ATOM 5624 C C . PRO A 1 727 ? 15.734 64.551 -36.662 1.00 47.62 727 PRO A C 1
ATOM 5626 O O . PRO A 1 727 ? 15.490 64.623 -37.860 1.00 47.62 727 PRO A O 1
ATOM 5629 N N . ASP A 1 728 ? 14.797 63.899 -35.942 1.00 33.12 728 ASP A N 1
ATOM 5630 C CA . ASP A 1 728 ? 14.582 63.670 -34.494 1.00 33.12 728 ASP A CA 1
ATOM 5631 C C . ASP A 1 728 ? 14.015 62.239 -34.138 1.00 33.12 728 ASP A C 1
ATOM 5633 O O . ASP A 1 728 ? 14.752 61.297 -34.442 1.00 33.12 728 ASP A O 1
ATOM 5637 N N . PRO A 1 729 ? 12.850 61.936 -33.478 1.00 44.53 729 PRO A N 1
ATOM 5638 C CA . PRO A 1 729 ? 12.842 60.849 -32.477 1.00 44.53 729 PRO A CA 1
ATOM 5639 C C . PRO A 1 729 ? 11.702 59.792 -32.617 1.00 44.53 729 PRO A C 1
ATOM 5641 O O . PRO A 1 729 ? 11.198 59.493 -33.692 1.00 44.53 729 PRO A O 1
ATOM 5644 N N . ALA A 1 730 ? 11.272 59.250 -31.465 1.00 29.39 730 ALA A N 1
ATOM 5645 C CA . ALA A 1 730 ? 10.068 58.447 -31.190 1.00 29.39 730 ALA A CA 1
ATOM 5646 C C . ALA A 1 730 ? 10.034 57.003 -31.762 1.00 29.39 730 ALA A C 1
ATOM 5648 O O . ALA A 1 730 ? 9.280 56.666 -32.665 1.00 29.39 730 ALA A O 1
ATOM 5649 N N . GLN A 1 731 ? 10.880 56.101 -31.251 1.00 31.66 731 GLN A N 1
ATOM 5650 C CA . GLN A 1 731 ? 10.625 55.253 -30.058 1.00 31.66 731 GLN A CA 1
ATOM 5651 C C . GLN A 1 731 ? 9.668 54.045 -30.236 1.00 31.66 731 GLN A C 1
ATOM 5653 O O . GLN A 1 731 ? 8.487 54.136 -29.908 1.00 31.66 731 GLN A O 1
ATOM 5658 N N . ARG A 1 732 ? 10.236 52.854 -30.517 1.00 27.58 732 ARG A N 1
ATOM 5659 C CA . ARG A 1 732 ? 10.303 51.675 -29.599 1.00 27.58 732 ARG A CA 1
ATOM 5660 C C . ARG A 1 732 ? 10.429 50.338 -30.344 1.00 27.58 732 ARG A C 1
ATOM 5662 O O . ARG A 1 732 ? 9.434 49.694 -30.659 1.00 27.58 732 ARG A O 1
ATOM 5669 N N . PHE A 1 733 ? 11.656 49.833 -30.424 1.00 28.67 733 PHE A N 1
ATOM 5670 C CA . PHE A 1 733 ? 11.928 48.410 -30.203 1.00 28.67 733 PHE A CA 1
ATOM 5671 C C . PHE A 1 733 ? 13.040 48.297 -29.156 1.00 28.67 733 PHE A C 1
ATOM 5673 O O . PHE A 1 733 ? 13.919 49.152 -29.092 1.00 28.67 733 PHE A O 1
ATOM 5680 N N . THR A 1 734 ? 12.943 47.312 -28.262 1.00 30.05 734 THR A N 1
ATOM 5681 C CA . THR A 1 734 ? 13.826 47.192 -27.090 1.00 30.05 734 THR A CA 1
ATOM 5682 C C . THR A 1 734 ? 15.026 46.304 -27.371 1.00 30.05 734 THR A C 1
ATOM 5684 O O . THR A 1 734 ? 14.866 45.193 -27.877 1.00 30.05 734 THR A O 1
ATOM 5687 N N . ASP A 1 735 ? 16.198 46.779 -26.968 1.00 28.75 735 ASP A N 1
ATOM 5688 C CA . ASP A 1 735 ? 17.480 46.188 -27.328 1.00 28.75 735 ASP A CA 1
ATOM 5689 C C . ASP A 1 735 ? 17.885 44.925 -26.547 1.00 28.75 735 ASP A C 1
ATOM 5691 O O . ASP A 1 735 ? 17.327 44.575 -25.500 1.00 28.75 735 ASP A O 1
ATOM 5695 N N . ARG A 1 736 ? 18.921 44.255 -27.060 1.00 30.67 736 ARG A N 1
ATOM 5696 C CA . ARG A 1 736 ? 19.634 43.163 -26.377 1.00 30.67 736 ARG A CA 1
ATOM 5697 C C . ARG A 1 736 ? 20.549 43.718 -25.273 1.00 30.67 736 ARG A C 1
ATOM 5699 O O . ARG A 1 736 ? 21.172 44.756 -25.463 1.00 30.67 736 ARG A O 1
ATOM 5706 N N . PRO A 1 737 ? 20.799 42.944 -24.204 1.00 28.67 737 PRO A N 1
ATOM 5707 C CA . PRO A 1 737 ? 22.094 42.986 -23.520 1.00 28.67 737 PRO A CA 1
ATOM 5708 C C . PRO A 1 737 ? 22.951 41.774 -23.903 1.00 28.67 737 PRO A C 1
ATOM 5710 O O . PRO A 1 737 ? 22.524 40.626 -23.770 1.00 28.67 737 PRO A O 1
ATOM 5713 N N . SER A 1 738 ? 24.175 42.027 -24.361 1.00 28.52 738 SER A N 1
ATOM 5714 C CA . SER A 1 738 ? 25.162 40.998 -24.692 1.00 28.52 738 SER A CA 1
ATOM 5715 C C . SER A 1 738 ? 25.964 40.516 -23.468 1.00 28.52 738 SER A C 1
ATOM 5717 O O . SER A 1 738 ? 25.878 41.041 -22.358 1.00 28.52 738 SER A O 1
ATOM 5719 N N . SER A 1 739 ? 26.731 39.450 -23.693 1.00 29.05 739 SER A N 1
ATOM 5720 C CA . SER A 1 739 ? 27.668 38.766 -22.791 1.00 29.05 739 SER A CA 1
ATOM 5721 C C . SER A 1 739 ? 28.276 39.561 -21.617 1.00 29.05 739 SER A C 1
ATOM 5723 O O . SER A 1 739 ? 29.077 40.477 -21.805 1.00 29.05 739 SER A O 1
ATOM 5725 N N . ARG A 1 740 ? 28.086 39.046 -20.393 1.00 29.09 740 ARG A N 1
ATOM 5726 C CA . ARG A 1 740 ? 29.002 39.251 -19.252 1.00 29.09 740 ARG A CA 1
ATOM 5727 C C . ARG A 1 740 ? 29.156 37.963 -18.436 1.00 29.09 740 ARG A C 1
ATOM 5729 O O . ARG A 1 740 ? 28.348 37.709 -17.555 1.00 29.09 740 ARG A O 1
ATOM 5736 N N . TYR A 1 741 ? 30.209 37.179 -18.695 1.00 28.22 741 TYR A N 1
ATOM 5737 C CA . TYR A 1 741 ? 30.867 36.326 -17.687 1.00 28.22 741 TYR A CA 1
ATOM 5738 C C . TYR A 1 741 ? 32.213 35.787 -18.202 1.00 28.22 741 TYR A C 1
ATOM 5740 O O . TYR A 1 741 ? 32.256 34.879 -19.025 1.00 28.22 741 TYR A O 1
ATOM 5748 N N . GLY A 1 742 ? 33.323 36.329 -17.690 1.00 28.31 742 GLY A N 1
ATOM 5749 C CA . GLY A 1 742 ? 34.668 35.803 -17.955 1.00 28.31 742 GLY A CA 1
ATOM 5750 C C . GLY A 1 742 ? 35.018 34.590 -17.070 1.00 28.31 742 GLY A C 1
ATOM 5751 O O . GLY A 1 742 ? 34.512 34.482 -15.945 1.00 28.31 742 GLY A O 1
ATOM 5752 N N . PRO A 1 743 ? 35.897 33.674 -17.522 1.00 29.81 743 PRO A N 1
ATOM 5753 C CA . PRO A 1 743 ? 36.223 32.450 -16.791 1.00 29.81 743 PRO A CA 1
ATOM 5754 C C . PRO A 1 743 ? 37.170 32.705 -15.604 1.00 29.81 743 PRO A C 1
ATOM 5756 O O . PRO A 1 743 ? 38.385 32.831 -15.754 1.00 29.81 743 PRO A O 1
ATOM 5759 N N . ARG A 1 744 ? 36.633 32.703 -14.376 1.00 29.09 744 ARG A N 1
ATOM 5760 C CA . ARG A 1 744 ? 37.456 32.683 -13.151 1.00 29.09 744 ARG A CA 1
ATOM 5761 C C . ARG A 1 744 ? 38.213 31.352 -13.025 1.00 29.09 744 ARG A C 1
ATOM 5763 O O . ARG A 1 744 ? 37.600 30.301 -12.839 1.00 29.09 744 ARG A O 1
ATOM 5770 N N . ARG A 1 745 ? 39.553 31.408 -13.045 1.00 32.19 745 ARG A N 1
ATOM 5771 C CA . ARG A 1 745 ? 40.441 30.277 -12.703 1.00 32.19 745 ARG A CA 1
ATOM 5772 C C . ARG A 1 745 ? 40.107 29.740 -11.300 1.00 32.19 745 ARG A C 1
ATOM 5774 O O . ARG A 1 745 ? 39.996 30.515 -10.353 1.00 32.19 745 ARG A O 1
ATOM 5781 N N . ALA A 1 746 ? 40.004 28.417 -11.147 1.00 29.06 746 ALA A N 1
ATOM 5782 C CA . ALA A 1 746 ? 39.798 27.758 -9.854 1.00 29.06 746 ALA A CA 1
ATOM 5783 C C . ALA A 1 746 ? 40.629 26.465 -9.754 1.00 29.06 746 ALA A C 1
ATOM 5785 O O . ALA A 1 746 ? 40.432 25.527 -10.524 1.00 29.06 746 ALA A O 1
ATOM 5786 N N . HIS A 1 747 ? 41.566 26.409 -8.801 1.00 29.47 747 HIS A N 1
ATOM 5787 C CA . HIS A 1 747 ? 42.545 25.318 -8.694 1.00 29.47 747 HIS A CA 1
ATOM 5788 C C . HIS A 1 747 ? 41.930 23.939 -8.393 1.00 29.47 747 HIS A C 1
ATOM 5790 O O . HIS A 1 747 ? 41.056 23.781 -7.534 1.00 29.47 747 HIS A O 1
ATOM 5796 N N . ALA A 1 748 ? 42.496 22.903 -9.016 1.00 31.22 748 ALA A N 1
ATOM 5797 C CA . ALA A 1 748 ? 42.173 21.510 -8.736 1.00 31.22 748 ALA A CA 1
ATOM 5798 C C . ALA A 1 748 ? 42.683 21.068 -7.346 1.00 31.22 748 ALA A C 1
ATOM 5800 O O . ALA A 1 748 ? 43.862 20.777 -7.157 1.00 31.22 748 ALA A O 1
ATOM 5801 N N . ARG A 1 749 ? 41.784 20.952 -6.357 1.00 29.47 749 ARG A N 1
ATOM 5802 C CA . ARG A 1 749 ? 42.094 20.342 -5.046 1.00 29.47 749 ARG A CA 1
ATOM 5803 C C . ARG A 1 749 ? 41.844 18.824 -5.048 1.00 29.47 749 ARG A C 1
ATOM 5805 O O . ARG A 1 749 ? 40.699 18.371 -5.088 1.00 29.47 749 ARG A O 1
ATOM 5812 N N . GLN A 1 750 ? 42.928 18.053 -4.936 1.00 34.06 750 GLN A N 1
ATOM 5813 C CA . GLN A 1 750 ? 42.953 16.585 -4.805 1.00 34.06 750 GLN A CA 1
ATOM 5814 C C . GLN A 1 750 ? 42.319 16.062 -3.471 1.00 34.06 750 GLN A C 1
ATOM 5816 O O . GLN A 1 750 ? 41.908 16.841 -2.601 1.00 34.06 750 GLN A O 1
ATOM 5821 N N . PRO A 1 751 ? 42.049 14.745 -3.319 1.00 39.84 751 PRO A N 1
ATOM 5822 C CA . PRO A 1 751 ? 40.676 14.294 -3.051 1.00 39.84 751 PRO A CA 1
ATOM 5823 C C . PRO A 1 751 ? 40.283 14.038 -1.578 1.00 39.84 751 PRO A C 1
ATOM 5825 O O . PRO A 1 751 ? 39.611 13.043 -1.283 1.00 39.84 751 PRO A O 1
ATOM 5828 N N . LYS A 1 752 ? 40.523 14.975 -0.644 1.00 33.38 752 LYS A N 1
ATOM 5829 C CA . LYS A 1 752 ? 39.991 14.860 0.746 1.00 33.38 752 LYS A CA 1
ATOM 5830 C C . LYS A 1 752 ? 38.440 14.786 0.826 1.00 33.38 752 LYS A C 1
ATOM 5832 O O . LYS A 1 752 ? 37.882 14.444 1.870 1.00 33.38 752 LYS A O 1
ATOM 5837 N N . ARG A 1 753 ? 37.710 15.035 -0.278 1.00 44.81 753 ARG A N 1
ATOM 5838 C CA . ARG A 1 753 ? 36.236 14.902 -0.378 1.00 44.81 753 ARG A CA 1
ATOM 5839 C C . ARG A 1 753 ? 35.703 13.472 -0.610 1.00 44.81 753 ARG A C 1
ATOM 5841 O O . ARG A 1 753 ? 34.536 13.262 -0.287 1.00 44.81 753 ARG A O 1
ATOM 5848 N N . LYS A 1 754 ? 36.478 12.484 -1.099 1.00 43.06 754 LYS A N 1
ATOM 5849 C CA . LYS A 1 754 ? 35.947 11.111 -1.340 1.00 43.06 754 LYS A CA 1
ATOM 5850 C C . LYS A 1 754 ? 35.506 10.421 -0.039 1.00 43.06 754 LYS A C 1
ATOM 5852 O O . LYS A 1 754 ? 34.339 10.052 0.071 1.00 43.06 754 LYS A O 1
ATOM 5857 N N . ARG A 1 755 ? 36.375 10.363 0.985 1.00 45.44 755 ARG A N 1
ATOM 5858 C CA . ARG A 1 755 ? 36.014 9.861 2.333 1.00 45.44 755 ARG A CA 1
ATOM 5859 C C . ARG A 1 755 ? 34.824 10.626 2.933 1.00 45.44 755 ARG A C 1
ATOM 5861 O O . ARG A 1 755 ? 33.937 10.001 3.497 1.00 45.44 755 ARG A O 1
ATOM 5868 N N . ARG A 1 756 ? 34.746 11.955 2.754 1.00 49.41 756 ARG A N 1
ATOM 5869 C CA . ARG A 1 756 ? 33.601 12.766 3.226 1.00 49.41 756 ARG A CA 1
ATOM 5870 C C . ARG A 1 756 ? 32.288 12.453 2.491 1.00 49.41 756 ARG A C 1
ATOM 5872 O O . ARG A 1 756 ? 31.241 12.529 3.119 1.00 49.41 756 ARG A O 1
ATOM 5879 N N . ARG A 1 757 ? 32.312 12.092 1.200 1.00 52.09 757 ARG A N 1
ATOM 5880 C CA . ARG A 1 757 ? 31.107 11.678 0.452 1.00 52.09 757 ARG A CA 1
ATOM 5881 C C . ARG A 1 757 ? 30.661 10.259 0.799 1.00 52.09 757 ARG A C 1
ATOM 5883 O O . ARG A 1 757 ? 29.473 10.077 1.019 1.00 52.09 757 ARG A O 1
ATOM 5890 N N . LEU A 1 758 ? 31.585 9.305 0.944 1.00 52.97 758 LEU A N 1
ATOM 5891 C CA . LEU A 1 758 ? 31.243 7.963 1.433 1.00 52.97 758 LEU A CA 1
ATOM 5892 C C . LEU A 1 758 ? 30.689 8.029 2.865 1.00 52.97 758 LEU A C 1
ATOM 5894 O O . LEU A 1 758 ? 29.620 7.495 3.121 1.00 52.97 758 LEU A O 1
ATOM 5898 N N . ARG A 1 759 ? 31.341 8.782 3.767 1.00 60.75 759 ARG A N 1
ATOM 5899 C CA . ARG A 1 759 ? 30.844 9.017 5.133 1.00 60.75 759 ARG A CA 1
ATOM 5900 C C . ARG A 1 759 ? 29.486 9.726 5.140 1.00 60.75 759 ARG A C 1
ATOM 5902 O O . ARG A 1 759 ? 28.675 9.397 5.985 1.00 60.75 759 ARG A O 1
ATOM 5909 N N . ARG A 1 760 ? 29.197 10.641 4.202 1.00 64.94 760 ARG A N 1
ATOM 5910 C CA . ARG A 1 760 ? 27.855 11.242 4.050 1.00 64.94 760 ARG A CA 1
ATOM 5911 C C . ARG A 1 760 ? 26.810 10.256 3.529 1.00 64.94 760 ARG A C 1
ATOM 5913 O O . ARG A 1 760 ? 25.712 10.266 4.053 1.00 64.94 760 ARG A O 1
ATOM 5920 N N . ALA A 1 761 ? 27.132 9.406 2.555 1.00 63.72 761 ALA A N 1
ATOM 5921 C CA . ALA A 1 761 ? 26.209 8.369 2.090 1.00 63.72 761 ALA A CA 1
ATOM 5922 C C . ALA A 1 761 ? 25.913 7.347 3.201 1.00 63.72 761 ALA A C 1
ATOM 5924 O O . ALA A 1 761 ? 24.758 7.012 3.425 1.00 63.72 761 ALA A O 1
ATOM 5925 N N . LEU A 1 762 ? 26.940 6.938 3.956 1.00 66.88 762 LEU A N 1
ATOM 5926 C CA . LEU A 1 762 ? 26.784 6.067 5.120 1.00 66.88 762 LEU A CA 1
ATOM 5927 C C . LEU A 1 762 ? 25.999 6.753 6.250 1.00 66.88 762 LEU A C 1
ATOM 5929 O O . LEU A 1 762 ? 25.163 6.111 6.860 1.00 66.88 762 LEU A O 1
ATOM 5933 N N . LEU A 1 763 ? 26.223 8.051 6.501 1.00 72.25 763 LEU A N 1
ATOM 5934 C CA . LEU A 1 763 ? 25.452 8.839 7.473 1.00 72.25 763 LEU A CA 1
ATOM 5935 C C . LEU A 1 763 ? 24.002 9.074 7.035 1.00 72.25 763 LEU A C 1
ATOM 5937 O O . LEU A 1 763 ? 23.146 9.149 7.898 1.00 72.25 763 LEU A O 1
ATOM 5941 N N . VAL A 1 764 ? 23.711 9.189 5.735 1.00 72.31 764 VAL A N 1
ATOM 5942 C CA . VAL A 1 764 ? 22.333 9.304 5.226 1.00 72.31 764 VAL A CA 1
ATOM 5943 C C . VAL A 1 764 ? 21.625 7.954 5.283 1.00 72.31 764 VAL A C 1
ATOM 5945 O O . VAL A 1 764 ? 20.489 7.907 5.729 1.00 72.31 764 VAL A O 1
ATOM 5948 N N . LEU A 1 765 ? 22.293 6.854 4.919 1.00 65.00 765 LEU A N 1
ATOM 5949 C CA . LEU A 1 765 ? 21.745 5.507 5.102 1.00 65.00 765 LEU A CA 1
ATOM 5950 C C . LEU A 1 765 ? 21.504 5.213 6.590 1.00 65.00 765 LEU A C 1
ATOM 5952 O O . LEU A 1 765 ? 20.425 4.765 6.952 1.00 65.00 765 LEU A O 1
ATOM 5956 N N . LEU A 1 766 ? 22.472 5.537 7.454 1.00 68.06 766 LEU A N 1
ATOM 5957 C CA . LEU A 1 766 ? 22.332 5.427 8.904 1.00 68.06 766 LEU A CA 1
ATOM 5958 C C . LEU A 1 766 ? 21.219 6.338 9.431 1.00 68.06 766 LEU A C 1
ATOM 5960 O O . LEU A 1 766 ? 20.452 5.891 10.264 1.00 68.06 766 LEU A O 1
ATOM 5964 N N . ALA A 1 767 ? 21.080 7.572 8.938 1.00 69.19 767 ALA A N 1
ATOM 5965 C CA . ALA A 1 767 ? 19.991 8.463 9.335 1.00 69.19 767 ALA A CA 1
ATOM 5966 C C . ALA A 1 767 ? 18.621 7.942 8.879 1.00 69.19 767 ALA A C 1
ATOM 5968 O O . ALA A 1 767 ? 17.680 8.017 9.652 1.00 69.19 767 ALA A O 1
ATOM 5969 N N . VAL A 1 768 ? 18.500 7.363 7.679 1.00 66.19 768 VAL A N 1
ATOM 5970 C CA . VAL A 1 768 ? 17.257 6.716 7.224 1.00 66.19 768 VAL A CA 1
ATOM 5971 C C . VAL A 1 768 ? 16.943 5.487 8.077 1.00 66.19 768 VAL A C 1
ATOM 5973 O O . VAL A 1 768 ? 15.806 5.337 8.506 1.00 66.19 768 VAL A O 1
ATOM 5976 N N . VAL A 1 769 ? 17.936 4.653 8.401 1.00 69.19 769 VAL A N 1
ATOM 5977 C CA . VAL A 1 769 ? 17.760 3.500 9.304 1.00 69.19 769 VAL A CA 1
ATOM 5978 C C . VAL A 1 769 ? 17.416 3.946 10.730 1.00 69.19 769 VAL A C 1
ATOM 5980 O O . VAL A 1 769 ? 16.549 3.345 11.345 1.00 69.19 769 VAL A O 1
ATOM 5983 N N . VAL A 1 770 ? 18.023 5.017 11.247 1.00 67.25 770 VAL A N 1
ATOM 5984 C CA . VAL A 1 770 ? 17.742 5.575 12.584 1.00 67.25 770 VAL A CA 1
ATOM 5985 C C . VAL A 1 770 ? 16.390 6.291 12.634 1.00 67.25 770 VAL A C 1
ATOM 5987 O O . VAL A 1 770 ? 15.715 6.208 13.651 1.00 67.25 770 VAL A O 1
ATOM 5990 N N . VAL A 1 771 ? 15.946 6.940 11.555 1.00 70.62 771 VAL A N 1
ATOM 5991 C CA . VAL A 1 771 ? 14.599 7.532 11.460 1.00 70.62 771 VAL A CA 1
ATOM 5992 C C . VAL A 1 771 ? 13.535 6.448 11.284 1.00 70.62 771 VAL A C 1
ATOM 5994 O O . VAL A 1 771 ? 12.488 6.538 11.913 1.00 70.62 771 VAL A O 1
ATOM 5997 N N . ALA A 1 772 ? 13.800 5.391 10.511 1.00 54.91 772 ALA A N 1
ATOM 5998 C CA . ALA A 1 772 ? 12.897 4.246 10.395 1.00 54.91 772 ALA A CA 1
ATOM 5999 C C . ALA A 1 772 ? 12.801 3.467 11.719 1.00 54.91 772 ALA A C 1
ATOM 6001 O O . ALA A 1 772 ? 11.701 3.201 12.191 1.00 54.91 772 ALA A O 1
ATOM 6002 N N . ALA A 1 773 ? 13.935 3.169 12.362 1.00 57.69 773 ALA A N 1
ATOM 6003 C CA . ALA A 1 773 ? 13.974 2.511 13.665 1.00 57.69 773 ALA A CA 1
ATOM 6004 C C . ALA A 1 773 ? 13.395 3.396 14.779 1.00 57.69 773 ALA A C 1
ATOM 6006 O O . ALA A 1 773 ? 12.669 2.894 15.624 1.00 57.69 773 ALA A O 1
ATOM 6007 N N . GLY A 1 774 ? 13.656 4.706 14.764 1.00 60.47 774 GLY A N 1
ATOM 6008 C CA . GLY A 1 774 ? 13.081 5.670 15.706 1.00 60.47 774 GLY A CA 1
ATOM 6009 C C . GLY A 1 774 ? 11.581 5.894 15.498 1.00 60.47 774 GLY A C 1
ATOM 6010 O O . GLY A 1 774 ? 10.852 6.066 16.469 1.00 60.47 774 GLY A O 1
ATOM 6011 N N . GLY A 1 775 ? 11.101 5.828 14.253 1.00 60.22 775 GLY A N 1
ATOM 6012 C CA . GLY A 1 775 ? 9.677 5.848 13.919 1.00 60.22 775 GLY A CA 1
ATOM 6013 C C . GLY A 1 775 ? 8.962 4.565 14.343 1.00 60.22 775 GLY A C 1
ATOM 6014 O O . GLY A 1 775 ? 7.908 4.639 14.964 1.00 60.22 775 GLY A O 1
ATOM 6015 N N . ALA A 1 776 ? 9.561 3.397 14.087 1.00 60.81 776 ALA A N 1
ATOM 6016 C CA . ALA A 1 776 ? 9.051 2.106 14.552 1.00 60.81 776 ALA A CA 1
ATOM 6017 C C . ALA A 1 776 ? 9.067 2.000 16.087 1.00 60.81 776 ALA A C 1
ATOM 6019 O O . ALA A 1 776 ? 8.090 1.547 16.678 1.00 60.81 776 ALA A O 1
ATOM 6020 N N . TYR A 1 777 ? 10.136 2.485 16.733 1.00 68.88 777 TYR A N 1
ATOM 6021 C CA . TYR A 1 777 ? 10.226 2.621 18.186 1.00 68.88 777 TYR A CA 1
ATOM 6022 C C . TYR A 1 777 ? 9.111 3.535 18.700 1.00 68.88 777 TYR A C 1
ATOM 6024 O O . TYR A 1 777 ? 8.316 3.098 19.515 1.00 68.88 777 TYR A O 1
ATOM 6032 N N . GLY A 1 778 ? 8.980 4.763 18.185 1.00 68.06 778 GLY A N 1
ATOM 6033 C CA . GLY A 1 778 ? 7.938 5.704 18.612 1.00 68.06 778 GLY A CA 1
ATOM 6034 C C . GLY A 1 778 ? 6.514 5.179 18.398 1.00 68.06 778 GLY A C 1
ATOM 6035 O O . GLY A 1 778 ? 5.652 5.366 19.253 1.00 68.06 778 GLY A O 1
ATOM 6036 N N . TRP A 1 779 ? 6.269 4.458 17.302 1.00 72.88 779 TRP A N 1
ATOM 6037 C CA . TRP A 1 779 ? 5.001 3.771 17.057 1.00 72.88 779 TRP A CA 1
ATOM 6038 C C . TRP A 1 779 ? 4.730 2.697 18.120 1.00 72.88 779 TRP A C 1
ATOM 6040 O O . TRP A 1 779 ? 3.692 2.745 18.777 1.00 72.88 779 TRP A O 1
ATOM 6050 N N . ALA A 1 780 ? 5.674 1.788 18.370 1.00 67.19 780 ALA A N 1
ATOM 6051 C CA . ALA A 1 780 ? 5.517 0.738 19.378 1.00 67.19 780 ALA A CA 1
ATOM 6052 C C . ALA A 1 780 ? 5.443 1.304 20.816 1.00 67.19 780 ALA A C 1
ATOM 6054 O O . ALA A 1 780 ? 4.687 0.805 21.646 1.00 67.19 780 ALA A O 1
ATOM 6055 N N . GLU A 1 781 ? 6.145 2.404 21.093 1.00 72.19 781 GLU A N 1
ATOM 6056 C CA . GLU A 1 781 ? 6.151 3.121 22.374 1.00 72.19 781 GLU A CA 1
ATOM 6057 C C . GLU A 1 781 ? 4.764 3.718 22.679 1.00 72.19 781 GLU A C 1
ATOM 6059 O O . GLU A 1 781 ? 4.364 3.778 23.841 1.00 72.19 781 GLU A O 1
ATOM 6064 N N . THR A 1 782 ? 3.994 4.086 21.642 1.00 70.50 782 THR A N 1
ATOM 6065 C CA . THR A 1 782 ? 2.589 4.534 21.761 1.00 70.50 782 THR A CA 1
ATOM 6066 C C . THR A 1 782 ? 1.559 3.401 21.843 1.00 70.50 782 THR A C 1
ATOM 6068 O O . THR A 1 782 ? 0.384 3.682 22.074 1.00 70.50 782 THR A O 1
ATOM 6071 N N . ARG A 1 783 ? 1.963 2.129 21.696 1.00 73.00 783 ARG A N 1
ATOM 6072 C CA . ARG A 1 783 ? 1.079 0.960 21.894 1.00 73.00 783 ARG A CA 1
ATOM 6073 C C . ARG A 1 783 ? 1.059 0.427 23.327 1.00 73.00 783 ARG A C 1
ATOM 6075 O O . ARG A 1 783 ? 0.096 -0.234 23.703 1.00 73.00 783 ARG A O 1
ATOM 6082 N N . LEU A 1 784 ? 2.084 0.724 24.128 1.00 74.19 784 LEU A N 1
ATOM 6083 C CA . LEU A 1 784 ? 2.190 0.250 25.511 1.00 74.19 784 LEU A CA 1
ATOM 6084 C C . LEU A 1 784 ? 1.088 0.828 26.414 1.00 74.19 784 LEU A C 1
ATOM 6086 O O . LEU A 1 784 ? 0.950 2.046 26.549 1.00 74.19 784 LEU A O 1
ATOM 6090 N N . ARG A 1 785 ? 0.333 -0.057 27.079 1.00 78.19 785 ARG A N 1
ATOM 6091 C CA . ARG A 1 785 ? -0.734 0.315 28.020 1.00 78.19 785 ARG A CA 1
ATOM 6092 C C . ARG A 1 785 ? -0.159 0.675 29.388 1.00 78.19 785 ARG A C 1
ATOM 6094 O O . ARG A 1 785 ? 0.098 -0.197 30.216 1.00 78.19 785 ARG A O 1
ATOM 6101 N N . ARG A 1 786 ? 0.050 1.971 29.606 1.00 83.19 786 ARG A N 1
ATOM 6102 C CA . ARG A 1 786 ? 0.660 2.562 30.808 1.00 83.19 786 ARG A CA 1
ATOM 6103 C C . ARG A 1 786 ? -0.366 2.881 31.893 1.00 83.19 786 ARG A C 1
ATOM 6105 O O . ARG A 1 786 ? -0.541 4.035 32.287 1.00 83.19 786 ARG A O 1
ATOM 6112 N N . ASP A 1 787 ? -1.078 1.850 32.332 1.00 80.88 787 ASP A N 1
ATOM 6113 C CA . ASP A 1 787 ? -2.227 2.010 33.226 1.00 80.88 787 ASP A CA 1
ATOM 6114 C C . ASP A 1 787 ? -1.832 2.046 34.718 1.00 80.88 787 ASP A C 1
ATOM 6116 O O . ASP A 1 787 ? -2.574 2.621 35.515 1.00 80.88 787 ASP A O 1
ATOM 6120 N N . VAL A 1 788 ? -0.677 1.478 35.104 1.00 85.00 788 VAL A N 1
ATOM 6121 C CA . VAL A 1 788 ? -0.313 1.237 36.520 1.00 85.00 788 VAL A CA 1
ATOM 6122 C C . VAL A 1 788 ? 0.516 2.369 37.133 1.00 85.00 788 VAL A C 1
ATOM 6124 O O . VAL A 1 788 ? 1.531 2.791 36.578 1.00 85.00 788 VAL A O 1
ATOM 6127 N N . ASP A 1 789 ? 0.123 2.834 38.322 1.00 86.94 789 ASP A N 1
ATOM 6128 C CA . ASP A 1 789 ? 0.823 3.900 39.055 1.00 86.94 789 ASP A CA 1
ATOM 6129 C C . ASP A 1 789 ? 1.588 3.381 40.285 1.00 86.94 789 ASP A C 1
ATOM 6131 O O . ASP A 1 789 ? 1.045 3.239 41.383 1.00 86.94 789 ASP A O 1
ATOM 6135 N N . LEU A 1 790 ? 2.896 3.153 40.125 1.00 87.00 790 LEU A N 1
ATOM 6136 C CA . LEU A 1 790 ? 3.758 2.681 41.214 1.00 87.00 790 LEU A CA 1
ATOM 6137 C C . LEU A 1 790 ? 3.892 3.694 42.369 1.00 87.00 790 LEU A C 1
ATOM 6139 O O . LEU A 1 790 ? 4.418 3.337 43.419 1.00 87.00 790 LEU A O 1
ATOM 6143 N N . GLY A 1 791 ? 3.476 4.954 42.205 1.00 82.19 791 GLY A N 1
ATOM 6144 C CA . GLY A 1 791 ? 3.510 5.984 43.247 1.00 82.19 791 GLY A CA 1
ATOM 6145 C C . GLY A 1 791 ? 2.259 6.041 44.133 1.00 82.19 791 GLY A C 1
ATOM 6146 O O . GLY A 1 791 ? 2.317 6.637 45.210 1.00 82.19 791 GLY A O 1
ATOM 6147 N N . ALA A 1 792 ? 1.152 5.411 43.725 1.00 80.44 792 ALA A N 1
ATOM 6148 C CA . ALA A 1 792 ? -0.200 5.701 44.223 1.00 80.44 792 ALA A CA 1
ATOM 6149 C C . ALA A 1 792 ? -0.439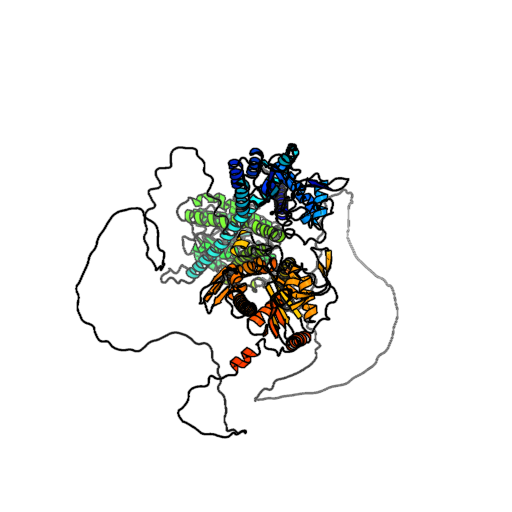 5.562 45.743 1.00 80.44 792 ALA A C 1
ATOM 6151 O O . ALA A 1 792 ? -1.366 6.183 46.263 1.00 80.44 792 ALA A O 1
ATOM 6152 N N . TYR A 1 793 ? 0.364 4.766 46.457 1.00 74.12 793 TYR A N 1
ATOM 6153 C CA . TYR A 1 793 ? 0.196 4.507 47.898 1.00 74.12 793 TYR A CA 1
ATOM 6154 C C . TYR A 1 793 ? 1.179 5.260 48.815 1.00 74.12 793 TYR A C 1
ATOM 6156 O O . TYR A 1 793 ? 1.003 5.233 50.033 1.00 74.12 793 TYR A O 1
ATOM 6164 N N . GLY A 1 794 ? 2.175 5.965 48.264 1.00 68.25 794 GLY A N 1
ATOM 6165 C CA . GLY A 1 794 ? 3.222 6.628 49.055 1.00 68.25 794 GLY A CA 1
ATOM 6166 C C . GLY A 1 794 ? 4.150 5.656 49.806 1.00 68.25 794 GLY A C 1
ATOM 6167 O O . GLY A 1 794 ? 4.146 4.457 49.538 1.00 68.25 794 GLY A O 1
ATOM 6168 N N . ASP A 1 795 ? 4.975 6.198 50.715 1.00 76.69 795 ASP A N 1
ATOM 6169 C CA . ASP A 1 795 ? 5.856 5.460 51.652 1.00 76.69 795 ASP A CA 1
ATOM 6170 C C . ASP A 1 795 ? 6.561 4.229 51.034 1.00 76.69 795 ASP A C 1
ATOM 6172 O O . ASP A 1 795 ? 6.388 3.084 51.461 1.00 76.69 795 ASP A O 1
ATOM 6176 N N . ARG A 1 796 ? 7.312 4.469 49.952 1.00 86.00 796 ARG A N 1
ATOM 6177 C CA . ARG A 1 796 ? 8.018 3.426 49.192 1.00 86.00 796 ARG A CA 1
ATOM 6178 C C . ARG A 1 796 ? 9.450 3.238 49.705 1.00 86.00 796 ARG A C 1
ATOM 6180 O O . ARG A 1 796 ? 10.087 4.239 50.040 1.00 86.00 796 ARG A O 1
ATOM 6187 N N . PRO A 1 797 ? 10.006 2.010 49.691 1.00 86.94 797 PRO A N 1
ATOM 6188 C CA . PRO A 1 797 ? 11.402 1.764 50.048 1.00 86.94 797 PRO A CA 1
ATOM 6189 C C . PRO A 1 797 ? 12.389 2.641 49.257 1.00 86.94 797 PRO A C 1
ATOM 6191 O O . PRO A 1 797 ? 12.088 3.026 48.116 1.00 86.94 797 PRO A O 1
ATOM 6194 N N . PRO A 1 798 ? 13.579 2.938 49.813 1.00 84.69 798 PRO A N 1
ATOM 6195 C CA . PRO A 1 798 ? 14.657 3.541 49.036 1.00 84.69 798 PRO A CA 1
ATOM 6196 C C . PRO A 1 798 ? 15.041 2.622 47.859 1.00 84.69 798 PRO A C 1
ATOM 6198 O O . PRO A 1 798 ? 14.899 1.400 47.981 1.00 84.69 798 PRO A O 1
ATOM 6201 N N . PRO A 1 799 ? 15.523 3.175 46.729 1.00 84.06 799 PRO A N 1
ATOM 6202 C CA . PRO A 1 799 ? 16.060 2.376 45.630 1.00 84.06 799 PRO A CA 1
ATOM 6203 C C . PRO A 1 799 ? 17.137 1.399 46.118 1.00 84.06 799 PRO A C 1
ATOM 6205 O O . PRO A 1 799 ? 17.953 1.748 46.972 1.00 84.06 799 PRO A O 1
ATOM 6208 N N . GLY A 1 800 ? 17.110 0.177 45.588 1.00 81.62 800 GLY A N 1
ATOM 6209 C CA . GLY A 1 800 ? 18.160 -0.813 45.820 1.00 81.62 800 GLY A CA 1
ATOM 6210 C C . GLY A 1 800 ? 19.306 -0.679 44.819 1.00 81.62 800 GLY A C 1
ATOM 6211 O O . GLY A 1 800 ? 19.263 0.132 43.895 1.00 81.62 800 GLY A O 1
ATOM 6212 N N . GLU A 1 801 ? 20.316 -1.523 44.981 1.00 84.06 801 GLU A N 1
ATOM 6213 C CA . GLU A 1 801 ? 21.309 -1.788 43.942 1.00 84.06 801 GLU A CA 1
ATOM 6214 C C . GLU A 1 801 ? 20.707 -2.807 42.955 1.00 84.06 801 GLU A C 1
ATOM 6216 O O . GLU A 1 801 ? 20.185 -3.838 43.378 1.00 84.06 801 GLU A O 1
ATOM 6221 N N . GLY A 1 802 ? 20.735 -2.508 41.650 1.00 87.75 802 GLY A N 1
ATOM 6222 C CA . GLY A 1 802 ? 20.050 -3.290 40.607 1.00 87.75 802 GLY A CA 1
ATOM 6223 C C . GLY A 1 802 ? 18.622 -2.809 40.294 1.00 87.75 802 GLY A C 1
ATOM 6224 O O . GLY A 1 802 ? 18.170 -1.786 40.800 1.00 87.75 802 GLY A O 1
ATOM 6225 N N . THR A 1 803 ? 17.915 -3.537 39.426 1.00 92.38 803 THR A N 1
ATOM 6226 C CA . THR A 1 803 ? 16.554 -3.206 38.950 1.00 92.38 803 THR A CA 1
ATOM 6227 C C . THR A 1 803 ? 15.600 -4.376 39.175 1.00 92.38 803 THR A C 1
ATOM 6229 O O . THR A 1 803 ? 15.950 -5.528 38.914 1.00 92.38 803 THR A O 1
ATOM 6232 N N . ASN A 1 804 ? 14.387 -4.085 39.644 1.00 94.12 804 ASN A N 1
ATOM 6233 C CA . ASN A 1 804 ? 13.402 -5.062 40.094 1.00 94.12 804 ASN A CA 1
ATOM 6234 C C . ASN A 1 804 ? 12.091 -4.923 39.306 1.00 94.12 804 ASN A C 1
ATOM 6236 O O . ASN A 1 804 ? 11.348 -3.956 39.473 1.00 94.12 804 ASN A O 1
ATOM 6240 N N . TYR A 1 805 ? 11.781 -5.926 38.487 1.00 94.50 805 TYR A N 1
ATOM 6241 C CA . TYR A 1 805 ? 10.537 -6.025 37.726 1.00 94.50 805 TYR A CA 1
ATOM 6242 C C . TYR A 1 805 ? 9.558 -6.962 38.446 1.00 94.50 805 TYR A C 1
ATOM 6244 O O . TYR A 1 805 ? 9.901 -8.116 38.727 1.00 94.50 805 TYR A O 1
ATOM 6252 N N . LEU A 1 806 ? 8.328 -6.515 38.712 1.00 94.44 806 LEU A N 1
ATOM 6253 C CA . LEU A 1 806 ? 7.248 -7.384 39.193 1.00 94.44 806 LEU A CA 1
ATOM 6254 C C . LEU A 1 806 ? 6.388 -7.851 38.011 1.00 94.44 806 LEU A C 1
ATOM 6256 O O . LEU A 1 806 ? 5.605 -7.085 37.454 1.00 94.44 806 LEU A O 1
ATOM 6260 N N . ILE A 1 807 ? 6.534 -9.125 37.644 1.00 92.12 807 ILE A N 1
ATOM 6261 C CA . ILE A 1 807 ? 5.814 -9.763 36.537 1.00 92.12 807 ILE A CA 1
ATOM 6262 C C . ILE A 1 807 ? 4.605 -10.520 37.095 1.00 92.12 807 ILE A C 1
ATOM 6264 O O . ILE A 1 807 ? 4.740 -11.365 37.988 1.00 92.12 807 ILE A O 1
ATOM 6268 N N . VAL A 1 808 ? 3.417 -10.233 36.562 1.00 90.25 808 VAL A N 1
ATOM 6269 C CA . VAL A 1 808 ? 2.134 -10.706 37.093 1.00 90.25 808 VAL A CA 1
ATOM 6270 C C . VAL A 1 808 ? 1.296 -11.373 36.005 1.00 90.25 808 VAL A C 1
ATOM 6272 O O . VAL A 1 808 ? 0.935 -10.766 35.003 1.00 90.25 808 VAL A O 1
ATOM 6275 N N . GLY A 1 809 ? 0.928 -12.632 36.231 1.00 86.81 809 GLY A N 1
ATOM 6276 C CA . GLY A 1 809 ? -0.155 -13.282 35.496 1.00 86.81 809 GLY A CA 1
ATOM 6277 C C . GLY A 1 809 ? -1.477 -13.021 36.210 1.00 86.81 809 GLY A C 1
ATOM 6278 O O . GLY A 1 809 ? -1.609 -13.360 37.397 1.00 86.81 809 GLY A O 1
ATOM 6279 N N . SER A 1 810 ? -2.445 -12.429 35.509 1.00 81.94 810 SER A N 1
ATOM 6280 C CA . SER A 1 810 ? -3.779 -12.165 36.047 1.00 81.94 810 SER A CA 1
ATOM 6281 C C . SER A 1 810 ? -4.860 -13.020 35.390 1.00 81.94 810 SER A C 1
ATOM 6283 O O . SER A 1 810 ? -4.840 -13.302 34.192 1.00 81.94 810 SER A O 1
ATOM 6285 N N . ASP A 1 811 ? -5.866 -13.369 36.187 1.00 74.62 811 ASP A N 1
ATOM 6286 C CA . ASP A 1 811 ? -7.124 -13.977 35.749 1.00 74.62 811 ASP A CA 1
ATOM 6287 C C . ASP A 1 811 ? -8.046 -12.923 35.096 1.00 74.62 811 ASP A C 1
ATOM 6289 O O . ASP A 1 811 ? -9.276 -13.023 35.177 1.00 74.62 811 ASP A O 1
ATOM 6293 N N . SER A 1 812 ? -7.486 -11.867 34.484 1.00 69.00 812 SER A N 1
ATOM 6294 C CA . SER A 1 812 ? -8.313 -10.903 33.768 1.00 69.00 812 SER A CA 1
ATOM 6295 C C . SER A 1 812 ? -8.924 -11.540 32.522 1.00 69.00 812 SER A C 1
ATOM 6297 O O . SER A 1 812 ? -8.251 -12.195 31.721 1.00 69.00 812 SER A O 1
ATOM 6299 N N . ARG A 1 813 ? -10.232 -11.313 32.379 1.00 65.50 813 ARG A N 1
ATOM 6300 C CA . ARG A 1 813 ? -11.062 -11.737 31.247 1.00 65.50 813 ARG A CA 1
ATOM 6301 C C . ARG A 1 813 ? -11.139 -10.656 30.160 1.00 65.50 813 ARG A C 1
ATOM 6303 O O . ARG A 1 813 ? -11.807 -10.865 29.152 1.00 65.50 813 ARG A O 1
ATOM 6310 N N . ASP A 1 814 ? -10.478 -9.515 30.369 1.00 58.91 814 ASP A N 1
ATOM 6311 C CA . ASP A 1 814 ? -10.449 -8.388 29.436 1.00 58.91 814 ASP A CA 1
ATOM 6312 C C . ASP A 1 814 ? -9.920 -8.858 28.064 1.00 58.91 814 ASP A C 1
ATOM 6314 O O . ASP A 1 814 ? -8.769 -9.276 27.937 1.00 58.91 814 ASP A O 1
ATOM 6318 N N . GLY A 1 815 ? -10.776 -8.819 27.037 1.00 56.69 815 GLY A N 1
ATOM 6319 C CA . GLY A 1 815 ? -10.453 -9.263 25.673 1.00 56.69 815 GLY A CA 1
ATOM 6320 C C . GLY A 1 815 ? -10.848 -10.704 25.309 1.00 56.69 815 GLY A C 1
ATOM 6321 O O . GLY A 1 815 ? -10.664 -11.079 24.155 1.00 56.69 815 GLY A O 1
ATOM 6322 N N . LEU A 1 816 ? -11.414 -11.498 26.226 1.00 59.72 816 LEU A N 1
ATOM 6323 C CA . LEU A 1 816 ? -12.016 -12.806 25.910 1.00 59.72 816 LEU A CA 1
ATOM 6324 C C . LEU A 1 816 ? -13.495 -12.663 25.508 1.00 59.72 816 LEU A C 1
ATOM 6326 O O . LEU A 1 816 ? -14.207 -11.828 26.070 1.00 59.72 816 LEU A O 1
ATOM 6330 N N . SER A 1 817 ? -14.001 -13.517 24.609 1.00 60.25 817 SER A N 1
ATOM 6331 C CA . SER A 1 817 ? -15.455 -13.666 24.426 1.00 60.25 817 SER A CA 1
ATOM 6332 C C . SER A 1 817 ? -16.069 -14.506 25.558 1.00 60.25 817 SER A C 1
ATOM 6334 O O . SER A 1 817 ? -15.371 -15.286 26.209 1.00 60.25 817 SER A O 1
ATOM 6336 N N . GLU A 1 818 ? -17.388 -14.421 25.791 1.00 52.62 818 GLU A N 1
ATOM 6337 C CA . GLU A 1 818 ? -18.030 -15.302 26.789 1.00 52.62 818 GLU A CA 1
ATOM 6338 C C . GLU A 1 818 ? -17.931 -16.797 26.408 1.00 52.62 818 GLU A C 1
ATOM 6340 O O . GLU A 1 818 ? -17.999 -17.650 27.292 1.00 52.62 818 GLU A O 1
ATOM 6345 N N . GLY A 1 819 ? -17.699 -17.120 25.126 1.00 55.81 819 GLY A N 1
ATOM 6346 C CA . GLY A 1 819 ? -17.360 -18.474 24.675 1.00 55.81 819 GLY A CA 1
ATOM 6347 C C . GLY A 1 819 ? -15.977 -18.908 25.162 1.00 55.81 819 GLY A C 1
ATOM 6348 O O . GLY A 1 819 ? -15.859 -19.928 25.838 1.00 55.81 819 GLY A O 1
ATOM 6349 N N . ASP A 1 820 ? -14.948 -18.086 24.936 1.00 60.34 820 ASP A N 1
ATOM 6350 C CA . ASP A 1 820 ? -13.586 -18.364 25.418 1.00 60.34 820 ASP A CA 1
ATOM 6351 C C . ASP A 1 820 ? -13.532 -18.447 26.952 1.00 60.34 820 ASP A C 1
ATOM 6353 O O . ASP A 1 820 ? -12.802 -19.263 27.509 1.00 60.34 820 ASP A O 1
ATOM 6357 N N . VAL A 1 821 ? -14.341 -17.648 27.661 1.00 61.16 821 VAL A N 1
ATOM 6358 C CA . VAL A 1 821 ? -14.471 -17.712 29.129 1.00 61.16 821 VAL A CA 1
ATOM 6359 C C . VAL A 1 821 ? -15.067 -19.049 29.601 1.00 61.16 821 VAL A C 1
ATOM 6361 O O . VAL A 1 821 ? -14.694 -19.523 30.681 1.00 61.16 821 VAL A O 1
ATOM 6364 N N . GLN A 1 822 ? -15.953 -19.679 28.821 1.00 60.97 822 GLN A N 1
ATOM 6365 C CA . GLN A 1 822 ? -16.465 -21.026 29.107 1.00 60.97 822 GLN A CA 1
ATOM 6366 C C . GLN A 1 822 ? -15.432 -22.109 28.755 1.00 60.97 822 GLN A C 1
ATOM 6368 O O . GLN A 1 822 ? -15.123 -22.940 29.612 1.00 60.97 822 GLN A O 1
ATOM 6373 N N . ASP A 1 823 ? -14.837 -22.054 27.560 1.00 59.00 823 ASP A N 1
ATOM 6374 C CA . ASP A 1 823 ? -13.829 -23.016 27.082 1.00 59.00 823 ASP A CA 1
ATOM 6375 C C . ASP A 1 823 ? -12.589 -23.056 27.992 1.00 59.00 823 ASP A C 1
ATOM 6377 O O . ASP A 1 823 ? -12.156 -24.126 28.428 1.00 59.00 823 ASP A O 1
ATOM 6381 N N . LEU A 1 824 ? -12.064 -21.885 28.372 1.00 63.47 824 LEU A N 1
ATOM 6382 C CA . LEU A 1 824 ? -10.949 -21.730 29.316 1.00 63.47 824 LEU A CA 1
ATOM 6383 C C . LEU A 1 824 ? -11.346 -22.000 30.779 1.00 63.47 824 LEU A C 1
ATOM 6385 O O . LEU A 1 824 ? -10.524 -21.815 31.682 1.00 63.47 824 LEU A O 1
ATOM 6389 N N . ARG A 1 825 ? -12.600 -22.395 31.047 1.00 62.34 825 ARG A N 1
ATOM 6390 C CA . ARG A 1 825 ? -13.160 -22.638 32.393 1.00 62.34 825 ARG A CA 1
ATOM 6391 C C . ARG A 1 825 ? -12.850 -21.488 33.356 1.00 62.34 825 ARG A C 1
ATOM 6393 O O . ARG A 1 825 ? -12.452 -21.685 34.503 1.00 62.34 825 ARG A O 1
ATOM 6400 N N . ALA A 1 826 ? -12.987 -20.261 32.858 1.00 55.22 826 ALA A N 1
ATOM 6401 C CA . ALA A 1 826 ? -12.673 -19.030 33.573 1.00 55.22 826 ALA A CA 1
ATOM 6402 C C . ALA A 1 826 ? -13.896 -18.423 34.288 1.00 55.22 826 ALA A C 1
ATOM 6404 O O . ALA A 1 826 ? -13.771 -17.374 34.919 1.00 55.22 826 ALA A O 1
ATOM 6405 N N . GLY A 1 827 ? -15.075 -19.050 34.205 1.00 46.78 827 GLY A N 1
ATOM 6406 C CA . GLY A 1 827 ? -16.308 -18.588 34.850 1.00 46.78 827 GLY A CA 1
ATOM 6407 C C . GLY A 1 827 ? -16.307 -18.724 36.381 1.00 46.78 827 GLY A C 1
ATOM 6408 O O . GLY A 1 827 ? -16.003 -19.785 36.920 1.00 46.78 827 GLY A O 1
ATOM 6409 N N . GLY A 1 828 ? -16.700 -17.651 37.078 1.00 40.12 828 GLY A N 1
ATOM 6410 C CA . GLY A 1 828 ? -16.912 -17.627 38.533 1.00 40.12 828 GLY A CA 1
ATOM 6411 C C . GLY A 1 828 ? -16.227 -16.449 39.237 1.00 40.12 828 GLY A C 1
ATOM 6412 O O . GLY A 1 828 ? -15.026 -16.240 39.089 1.00 40.12 828 GLY A O 1
ATOM 6413 N N . GLY A 1 829 ? -16.985 -15.684 40.029 1.00 41.97 829 GLY A N 1
ATOM 6414 C CA . GLY A 1 829 ? -16.487 -14.526 40.786 1.00 41.97 829 GLY A CA 1
ATOM 6415 C C . GLY A 1 829 ? -16.257 -13.264 39.938 1.00 41.97 829 GLY A C 1
ATOM 6416 O O . GLY A 1 829 ? -15.577 -13.293 38.909 1.00 41.97 829 GLY A O 1
ATOM 6417 N N . GLY A 1 830 ? -16.822 -12.140 40.387 1.00 37.81 830 GLY A N 1
ATOM 6418 C CA . GLY A 1 830 ? -16.748 -10.834 39.720 1.00 37.81 830 GLY A CA 1
ATOM 6419 C C . GLY A 1 830 ? -15.599 -9.953 40.213 1.00 37.81 830 GLY A C 1
ATOM 6420 O O . GLY A 1 830 ? -15.851 -8.869 40.719 1.00 37.81 830 GLY A O 1
ATOM 6421 N N . GLY A 1 831 ? -14.349 -10.410 40.108 1.00 54.84 831 GLY A N 1
ATOM 6422 C CA . GLY A 1 831 ? -13.183 -9.597 40.477 1.00 54.84 831 GLY A CA 1
ATOM 6423 C C . GLY A 1 831 ? -11.883 -10.116 39.867 1.00 54.84 831 GLY A C 1
ATOM 6424 O O . GLY A 1 831 ? -11.702 -11.331 39.753 1.00 54.84 831 GLY A O 1
ATOM 6425 N N . ARG A 1 832 ? -10.986 -9.198 39.477 1.00 66.19 832 ARG A N 1
ATOM 6426 C CA . ARG A 1 832 ? -9.638 -9.528 38.984 1.00 66.19 832 ARG A CA 1
ATOM 6427 C C . ARG A 1 832 ? -8.831 -10.191 40.107 1.00 66.19 832 ARG A C 1
ATOM 6429 O O . ARG A 1 832 ? -8.930 -9.818 41.274 1.00 66.19 832 ARG A O 1
ATOM 6436 N N . ARG A 1 833 ? -8.043 -11.205 39.753 1.00 75.31 833 ARG A N 1
ATOM 6437 C CA . ARG A 1 833 ? -7.144 -11.939 40.657 1.00 75.31 833 ARG A CA 1
ATOM 6438 C C . ARG A 1 833 ? -5.799 -12.116 39.973 1.00 75.31 833 ARG A C 1
ATOM 6440 O O . ARG A 1 833 ? -5.748 -12.176 38.749 1.00 75.31 833 ARG A O 1
ATOM 6447 N N . THR A 1 834 ? -4.738 -12.250 40.757 1.00 80.25 834 THR A N 1
ATOM 6448 C CA . THR A 1 834 ? -3.471 -12.798 40.269 1.00 80.25 834 THR A CA 1
ATOM 6449 C C . THR A 1 834 ? -3.262 -14.193 40.838 1.00 80.25 834 THR A C 1
ATOM 6451 O O . THR A 1 834 ? -3.504 -14.450 42.021 1.00 80.25 834 THR A O 1
ATOM 6454 N N . ASP A 1 835 ? -2.813 -15.092 39.971 1.00 75.69 835 ASP A N 1
ATOM 6455 C CA . ASP A 1 835 ? -2.518 -16.478 40.310 1.00 75.69 835 ASP A CA 1
ATOM 6456 C C . ASP A 1 835 ? -1.046 -16.845 40.051 1.00 75.69 835 ASP A C 1
ATOM 6458 O O . ASP A 1 835 ? -0.630 -17.945 40.419 1.00 75.69 835 ASP A O 1
ATOM 6462 N N . SER A 1 836 ? -0.258 -15.921 39.487 1.00 83.25 836 SER A N 1
ATOM 6463 C CA . SER A 1 836 ? 1.184 -16.029 39.241 1.00 83.25 836 SER A CA 1
ATOM 6464 C C . SER A 1 836 ? 1.855 -14.673 39.472 1.00 83.25 836 SER A C 1
ATOM 6466 O O . SER A 1 836 ? 1.506 -13.700 38.809 1.00 83.25 836 SER A O 1
ATOM 6468 N N . MET A 1 837 ? 2.843 -14.621 40.366 1.00 90.25 837 MET A N 1
ATOM 6469 C CA . MET A 1 837 ? 3.670 -13.440 40.634 1.00 90.25 837 MET A CA 1
ATOM 6470 C C . MET A 1 837 ? 5.143 -13.849 40.645 1.00 90.25 837 MET A C 1
ATOM 6472 O O . MET A 1 837 ? 5.523 -14.828 41.297 1.00 90.25 837 MET A O 1
ATOM 6476 N N . MET A 1 838 ? 5.972 -13.109 39.916 1.00 90.94 838 MET A N 1
ATOM 6477 C CA . MET A 1 838 ? 7.408 -13.352 39.805 1.00 90.94 838 MET A CA 1
ATOM 6478 C C . MET A 1 838 ? 8.157 -12.030 39.928 1.00 90.94 838 MET A C 1
ATOM 6480 O O . MET A 1 838 ? 7.914 -11.096 39.170 1.00 90.94 838 MET A O 1
ATOM 6484 N N . LEU A 1 839 ? 9.076 -11.965 40.884 1.00 92.94 839 LEU A N 1
ATOM 6485 C CA . LEU A 1 839 ? 10.021 -10.869 41.032 1.00 92.94 839 LEU A CA 1
ATOM 6486 C C . LEU A 1 839 ? 11.267 -11.198 40.206 1.00 92.94 839 LEU A C 1
ATOM 6488 O O . LEU A 1 839 ? 11.944 -12.189 40.481 1.00 92.94 839 LEU A O 1
ATOM 6492 N N . LEU A 1 840 ? 11.568 -10.386 39.199 1.00 92.88 840 LEU A N 1
ATOM 6493 C CA . LEU A 1 840 ? 12.765 -10.507 38.374 1.00 92.88 840 LEU A CA 1
ATOM 6494 C C . LEU A 1 840 ? 13.736 -9.384 38.738 1.00 92.88 840 LEU A C 1
ATOM 6496 O O . LEU A 1 840 ? 13.460 -8.215 38.491 1.00 92.88 840 LEU A O 1
ATOM 6500 N N . HIS A 1 841 ? 14.878 -9.756 39.300 1.00 93.06 841 HIS A N 1
ATOM 6501 C CA . HIS A 1 841 ? 15.954 -8.845 39.662 1.00 93.06 841 HIS A CA 1
ATOM 6502 C C . HIS A 1 841 ? 17.099 -8.924 38.645 1.00 93.06 841 HIS A C 1
ATOM 6504 O O . HIS A 1 841 ? 17.537 -10.022 38.283 1.00 93.06 841 HIS A O 1
ATOM 6510 N N . THR A 1 842 ? 17.612 -7.770 38.223 1.00 91.06 842 THR A N 1
ATOM 6511 C CA . THR A 1 842 ? 18.780 -7.627 37.342 1.00 91.06 842 THR A CA 1
ATOM 6512 C C . THR A 1 842 ? 19.804 -6.669 37.941 1.00 91.06 842 THR A C 1
ATOM 6514 O O . THR A 1 842 ? 19.525 -5.478 38.062 1.00 91.06 842 THR A O 1
ATOM 6517 N N . GLY A 1 843 ? 21.007 -7.169 38.219 1.00 87.50 843 GLY A N 1
ATOM 6518 C CA . GLY A 1 843 ? 22.152 -6.372 38.659 1.00 87.50 843 GLY A CA 1
ATOM 6519 C C . GLY A 1 843 ? 23.482 -6.887 38.095 1.00 87.50 843 GLY A C 1
ATOM 6520 O O . GLY A 1 843 ? 23.515 -7.809 37.270 1.00 87.50 843 GLY A O 1
ATOM 6521 N N . ALA A 1 844 ? 24.584 -6.282 38.529 1.00 81.31 844 ALA A N 1
ATOM 6522 C CA . ALA A 1 844 ? 25.954 -6.646 38.184 1.00 81.31 844 ALA A CA 1
ATOM 6523 C C . ALA A 1 844 ? 26.327 -8.070 38.630 1.00 81.31 844 ALA A C 1
ATOM 6525 O O . ALA A 1 844 ? 27.152 -8.711 37.973 1.00 81.31 844 ALA A O 1
ATOM 6526 N N . HIS A 1 845 ? 25.694 -8.607 39.680 1.00 82.94 845 HIS A N 1
ATOM 6527 C CA . HIS A 1 845 ? 25.919 -9.982 40.139 1.00 82.94 845 HIS A CA 1
ATOM 6528 C C . HIS A 1 845 ? 24.954 -11.017 39.525 1.00 82.94 845 HIS A C 1
ATOM 6530 O O . HIS A 1 845 ? 24.979 -12.198 39.890 1.00 82.94 845 HIS A O 1
ATOM 6536 N N . GLY A 1 846 ? 24.188 -10.605 38.508 1.00 82.50 846 GLY A N 1
ATOM 6537 C CA . GLY A 1 846 ? 23.442 -11.477 37.602 1.00 82.50 846 GLY A CA 1
ATOM 6538 C C . GLY A 1 846 ? 21.931 -11.490 37.831 1.00 82.50 846 GLY A C 1
ATOM 6539 O O . GLY A 1 846 ? 21.399 -10.933 38.788 1.00 82.50 846 GLY A O 1
ATOM 6540 N N . THR A 1 847 ? 21.204 -12.133 36.916 1.00 90.56 847 THR A N 1
ATOM 6541 C CA . THR A 1 847 ? 19.737 -12.144 36.950 1.00 90.56 847 THR A CA 1
ATOM 6542 C C . THR A 1 847 ? 19.189 -13.239 37.867 1.00 90.56 847 THR A C 1
ATOM 6544 O O . THR A 1 847 ? 19.558 -14.411 37.741 1.00 90.56 847 THR A O 1
ATOM 6547 N N . SER A 1 848 ? 18.249 -12.874 38.740 1.00 90.38 848 SER A N 1
ATOM 6548 C CA . SER A 1 848 ? 17.523 -13.802 39.617 1.00 90.38 848 SER A CA 1
ATOM 6549 C C . SER A 1 848 ? 16.013 -13.624 39.466 1.00 90.38 848 SER A C 1
ATOM 6551 O O . SER A 1 848 ? 15.508 -12.510 39.548 1.00 90.38 848 SER A O 1
ATOM 6553 N N . MET A 1 849 ? 15.281 -14.720 39.273 1.00 89.56 849 MET A N 1
ATOM 6554 C CA . MET A 1 849 ? 13.818 -14.748 39.219 1.00 89.56 849 MET A CA 1
ATOM 6555 C C . MET A 1 849 ? 13.277 -15.502 40.435 1.00 89.56 849 MET A C 1
ATOM 6557 O O . MET A 1 849 ? 13.484 -16.711 40.568 1.00 89.56 849 MET A O 1
ATOM 6561 N N . VAL A 1 850 ? 12.577 -14.787 41.313 1.00 90.62 850 VAL A N 1
ATOM 6562 C CA . VAL A 1 850 ? 11.960 -15.318 42.532 1.00 90.62 850 VAL A CA 1
ATOM 6563 C C . VAL A 1 850 ? 10.450 -15.424 42.334 1.00 90.62 850 VAL A C 1
ATOM 6565 O O . VAL A 1 850 ? 9.763 -14.416 42.172 1.00 90.62 850 VAL A O 1
ATOM 6568 N N . SER A 1 851 ? 9.903 -16.638 42.374 1.00 88.94 851 SER A N 1
ATOM 6569 C CA . SER A 1 851 ? 8.449 -16.827 42.403 1.00 88.94 851 SER A CA 1
ATOM 6570 C C . SER A 1 851 ? 7.889 -16.478 43.785 1.00 88.94 851 SER A C 1
ATOM 6572 O O . SER A 1 851 ? 8.420 -16.922 44.810 1.00 88.94 851 SER A O 1
ATOM 6574 N N . LEU A 1 852 ? 6.800 -15.704 43.796 1.00 90.19 852 LEU A N 1
ATOM 6575 C CA . LEU A 1 852 ? 6.048 -15.307 44.984 1.00 90.19 852 LEU A CA 1
ATOM 6576 C C . LEU A 1 852 ? 4.698 -16.057 44.993 1.00 90.19 852 LEU A C 1
ATOM 6578 O O . LEU A 1 852 ? 3.785 -15.690 44.248 1.00 90.19 852 LEU A O 1
ATOM 6582 N N . PRO A 1 853 ? 4.529 -17.123 45.801 1.00 87.38 853 PRO A N 1
ATOM 6583 C CA . PRO A 1 853 ? 3.294 -17.903 45.817 1.00 87.38 853 PRO A CA 1
ATOM 6584 C C . PRO A 1 853 ? 2.091 -17.056 46.244 1.00 87.38 853 PRO A C 1
ATOM 6586 O O . PRO A 1 853 ? 2.140 -16.381 47.270 1.00 87.38 853 PRO A O 1
ATOM 6589 N N . ARG A 1 854 ? 0.973 -17.138 45.516 1.00 86.12 854 ARG A N 1
ATOM 6590 C CA . ARG A 1 854 ? -0.249 -16.357 45.807 1.00 86.12 854 ARG A CA 1
ATOM 6591 C C . ARG A 1 854 ? -0.829 -16.540 47.214 1.00 86.12 854 ARG A C 1
ATOM 6593 O O . ARG A 1 854 ? -1.353 -15.587 47.779 1.00 86.12 854 ARG A O 1
ATOM 6600 N N . ASP A 1 855 ? -0.704 -17.743 47.775 1.00 86.31 855 ASP A N 1
ATOM 6601 C CA . ASP A 1 855 ? -1.165 -18.098 49.124 1.00 86.31 855 ASP A CA 1
ATOM 6602 C C . ASP A 1 855 ? -0.176 -17.644 50.230 1.00 86.31 855 ASP A C 1
ATOM 6604 O O . ASP A 1 855 ? -0.377 -17.985 51.396 1.00 86.31 855 ASP A O 1
ATOM 6608 N N . SER A 1 856 ? 0.888 -16.894 49.892 1.00 88.62 856 SER A N 1
ATOM 6609 C CA . SER A 1 856 ? 1.848 -16.336 50.861 1.00 88.62 856 SER A CA 1
ATOM 6610 C C . SER A 1 856 ? 1.157 -15.426 51.874 1.00 88.62 856 SER A C 1
ATOM 6612 O O . SER A 1 856 ? 0.442 -14.505 51.483 1.00 88.62 856 SER A O 1
ATOM 6614 N N . TRP A 1 857 ? 1.411 -15.660 53.160 1.00 90.62 857 TRP A N 1
ATOM 6615 C CA . TRP A 1 857 ? 0.927 -14.830 54.259 1.00 90.62 857 TRP A CA 1
ATOM 6616 C C . TRP A 1 857 ? 1.778 -13.568 54.397 1.00 90.62 857 TRP A C 1
ATOM 6618 O O . TRP A 1 857 ? 2.948 -13.646 54.774 1.00 90.62 857 TRP A O 1
ATOM 6628 N N . VAL A 1 858 ? 1.182 -12.418 54.093 1.00 91.81 858 VAL A N 1
ATOM 6629 C CA . VAL A 1 858 ? 1.841 -11.107 54.055 1.00 91.81 858 VAL A CA 1
ATOM 6630 C C . VAL A 1 858 ? 1.002 -10.059 54.784 1.00 91.81 858 VAL A C 1
ATOM 6632 O O . VAL A 1 858 ? -0.210 -10.208 54.945 1.00 91.81 858 VAL A O 1
ATOM 6635 N N . THR A 1 859 ? 1.639 -8.975 55.221 1.00 91.62 859 THR A N 1
ATOM 6636 C CA . THR A 1 859 ? 0.934 -7.809 55.765 1.00 91.62 859 THR A CA 1
ATOM 6637 C C . THR A 1 859 ? 0.448 -6.948 54.605 1.00 91.62 859 THR A C 1
ATOM 6639 O O . THR A 1 859 ? 1.247 -6.247 53.981 1.00 91.62 859 THR A O 1
ATOM 6642 N N . VAL A 1 860 ? -0.848 -6.994 54.305 1.00 89.88 860 VAL A N 1
ATOM 6643 C CA . VAL A 1 860 ? -1.470 -6.098 53.325 1.00 89.88 860 VAL A CA 1
ATOM 6644 C C . VAL A 1 860 ? -1.533 -4.688 53.937 1.00 89.88 860 VAL A C 1
ATOM 6646 O O . VAL A 1 860 ? -2.002 -4.546 55.071 1.00 89.88 860 VAL A O 1
ATOM 6649 N N . PRO A 1 861 ? -1.065 -3.639 53.234 1.00 87.12 861 PRO A N 1
ATOM 6650 C CA . PRO A 1 861 ? -1.116 -2.259 53.706 1.00 87.12 861 PRO A CA 1
ATOM 6651 C C . PRO A 1 861 ? -2.533 -1.757 54.025 1.00 87.12 861 PRO A C 1
ATOM 6653 O O . PRO A 1 861 ? -3.548 -2.324 53.604 1.00 87.12 861 PRO A O 1
ATOM 6656 N N . GLY A 1 862 ? -2.595 -0.651 54.772 1.00 83.50 862 GLY A N 1
ATOM 6657 C CA . GLY A 1 862 ? -3.848 0.061 55.008 1.00 83.50 862 GLY A CA 1
ATOM 6658 C C . GLY A 1 862 ? -4.404 0.607 53.692 1.00 83.50 862 GLY A C 1
ATOM 6659 O O . GLY A 1 862 ? -3.655 1.124 52.868 1.00 83.50 862 GLY A O 1
ATOM 6660 N N . ARG A 1 863 ? -5.710 0.453 53.473 1.00 82.62 863 ARG A N 1
ATOM 6661 C CA . ARG A 1 863 ? -6.360 0.714 52.177 1.00 82.62 863 ARG A CA 1
ATOM 6662 C C . ARG A 1 863 ? -7.784 1.213 52.366 1.00 82.62 863 ARG A C 1
ATOM 6664 O O . ARG A 1 863 ? -8.436 0.842 53.341 1.00 82.62 863 ARG A O 1
ATOM 6671 N N . LEU A 1 864 ? -8.291 1.997 51.420 1.00 74.19 864 LEU A N 1
ATOM 6672 C CA . LEU A 1 864 ? -9.721 2.280 51.350 1.00 74.19 864 LEU A CA 1
ATOM 6673 C C . LEU A 1 864 ? -10.450 1.025 50.847 1.00 74.19 864 LEU A C 1
ATOM 6675 O O . LEU A 1 864 ? -10.127 0.504 49.784 1.00 74.19 864 LEU A O 1
ATOM 6679 N N . ASP A 1 865 ? -11.406 0.519 51.621 1.00 66.44 865 ASP A N 1
ATOM 6680 C CA . ASP A 1 865 ? -12.289 -0.567 51.198 1.00 66.44 865 ASP A CA 1
ATOM 6681 C C . ASP A 1 865 ? -13.306 -0.016 50.189 1.00 66.44 865 ASP A C 1
ATOM 6683 O O . ASP A 1 865 ? -14.161 0.798 50.541 1.00 66.44 865 ASP A O 1
ATOM 6687 N N . THR A 1 866 ? -13.203 -0.438 48.929 1.00 57.75 866 THR A N 1
ATOM 6688 C CA . THR A 1 866 ? -14.038 0.051 47.820 1.00 57.75 866 THR A CA 1
ATOM 6689 C C . THR A 1 866 ? -15.503 -0.378 47.910 1.00 57.75 866 THR A C 1
ATOM 6691 O O . THR A 1 866 ? -16.344 0.242 47.265 1.00 57.75 866 THR A O 1
ATOM 6694 N N . LEU A 1 867 ? -15.829 -1.390 48.723 1.00 53.03 867 LEU A N 1
ATOM 6695 C CA . LEU A 1 867 ? -17.198 -1.873 48.934 1.00 53.03 867 LEU A CA 1
ATOM 6696 C C . LEU A 1 867 ? -17.858 -1.246 50.168 1.00 53.03 867 LEU A C 1
ATOM 6698 O O . LEU A 1 867 ? -19.078 -1.110 50.201 1.00 53.03 867 LEU A O 1
ATOM 6702 N N . THR A 1 868 ? -17.079 -0.872 51.191 1.00 59.53 868 THR A N 1
ATOM 6703 C CA . THR A 1 868 ? -17.620 -0.309 52.449 1.00 59.53 868 THR A CA 1
ATOM 6704 C C . THR A 1 868 ? -17.276 1.161 52.698 1.00 59.53 868 THR A C 1
ATOM 6706 O O . THR A 1 868 ? -17.786 1.749 53.652 1.00 59.53 868 THR A O 1
ATOM 6709 N N . GLY A 1 869 ? -16.421 1.770 51.870 1.00 63.66 869 GLY A N 1
ATOM 6710 C CA . GLY A 1 869 ? -15.995 3.170 51.979 1.00 63.66 869 GLY A CA 1
ATOM 6711 C C . GLY A 1 869 ? -15.126 3.485 53.203 1.00 63.66 869 GLY A C 1
ATOM 6712 O O . GLY A 1 869 ? -14.898 4.655 53.502 1.00 63.66 869 GLY A O 1
ATOM 6713 N N . LYS A 1 870 ? -14.658 2.467 53.941 1.00 69.75 870 LYS A N 1
ATOM 6714 C CA . LYS A 1 870 ? -13.901 2.625 55.193 1.00 69.75 870 LYS A CA 1
ATOM 6715 C C . LYS A 1 870 ? -12.424 2.303 55.001 1.00 69.75 870 LYS A C 1
ATOM 6717 O O . LYS A 1 870 ? -12.071 1.317 54.359 1.00 69.75 870 LYS A O 1
ATOM 6722 N N . THR A 1 871 ? -11.547 3.086 55.622 1.00 75.62 871 THR A N 1
ATOM 6723 C CA . THR A 1 871 ? -10.108 2.795 55.642 1.00 75.62 871 THR A CA 1
ATOM 6724 C C . THR A 1 871 ? -9.826 1.583 56.531 1.00 75.62 871 THR A C 1
ATOM 6726 O O . THR A 1 871 ? -9.964 1.641 57.754 1.00 75.62 871 THR A O 1
ATOM 6729 N N . LYS A 1 872 ? -9.413 0.470 55.922 1.00 80.88 872 LYS A N 1
ATOM 6730 C CA . LYS A 1 872 ? -8.874 -0.703 56.618 1.00 80.88 872 LYS A CA 1
ATOM 6731 C C . LYS A 1 872 ? -7.490 -0.358 57.163 1.00 80.88 872 LYS A C 1
ATOM 6733 O O . LYS A 1 872 ? -6.660 0.197 56.442 1.00 80.88 872 LYS A O 1
ATOM 6738 N N . ARG A 1 873 ? -7.222 -0.733 58.416 1.00 84.94 873 ARG A N 1
ATOM 6739 C CA . ARG A 1 873 ? -5.853 -0.784 58.959 1.00 84.94 873 ARG A CA 1
ATOM 6740 C C . ARG A 1 873 ? -5.065 -1.918 58.270 1.00 84.94 873 ARG A C 1
ATOM 6742 O O . ARG A 1 873 ? -5.707 -2.815 57.720 1.00 84.94 873 ARG A O 1
ATOM 6749 N N . PRO A 1 874 ? -3.718 -1.900 58.290 1.00 85.69 874 PRO A N 1
ATOM 6750 C CA . PRO A 1 874 ? -2.921 -3.017 57.787 1.00 85.69 874 PRO A CA 1
ATOM 6751 C C . PRO A 1 874 ? -3.333 -4.338 58.450 1.00 85.69 874 PRO A C 1
ATOM 6753 O O . PRO A 1 874 ? -3.536 -4.381 59.664 1.00 85.69 874 PRO A O 1
ATOM 6756 N N . GLU A 1 875 ? -3.468 -5.405 57.663 1.00 88.81 875 GLU A N 1
ATOM 6757 C CA . GLU A 1 875 ? -3.924 -6.719 58.135 1.00 88.81 875 GLU A CA 1
ATOM 6758 C C . GLU A 1 875 ? -3.108 -7.855 57.505 1.00 88.81 875 GLU A C 1
ATOM 6760 O O . GLU A 1 875 ? -2.570 -7.713 56.408 1.00 88.81 875 GLU A O 1
ATOM 6765 N N . GLY A 1 876 ? -3.019 -8.997 58.191 1.00 88.12 876 GLY A N 1
ATOM 6766 C CA . GLY A 1 876 ? -2.458 -10.214 57.604 1.00 88.12 876 GLY A CA 1
ATOM 6767 C C . GLY A 1 876 ? -3.452 -10.852 56.634 1.00 88.12 876 GLY A C 1
ATOM 6768 O O . GLY A 1 876 ? -4.586 -11.146 57.023 1.00 88.12 876 GLY A O 1
ATOM 6769 N N . ASP A 1 877 ? -3.034 -11.074 55.390 1.00 90.69 877 ASP A N 1
ATOM 6770 C CA . ASP A 1 877 ? -3.819 -11.802 54.390 1.00 90.69 877 ASP A CA 1
ATOM 6771 C C . ASP A 1 877 ? -2.914 -12.501 53.356 1.00 90.69 877 ASP A C 1
ATOM 6773 O O . ASP A 1 877 ? -1.686 -12.524 53.474 1.00 90.69 877 ASP A O 1
ATOM 6777 N N . LYS A 1 878 ? -3.526 -13.108 52.340 1.00 89.69 878 LYS A N 1
ATOM 6778 C CA . LYS A 1 878 ? -2.846 -13.718 51.196 1.00 89.69 878 LYS A CA 1
ATOM 6779 C C . LYS A 1 878 ? -2.348 -12.660 50.217 1.00 89.69 878 LYS A C 1
ATOM 6781 O O . LYS A 1 878 ? -3.056 -11.699 49.921 1.00 89.69 878 LYS A O 1
ATOM 6786 N N . LEU A 1 879 ? -1.175 -12.881 49.627 1.00 90.06 879 LEU A N 1
ATOM 6787 C CA . LEU A 1 879 ? -0.570 -11.952 48.668 1.00 90.06 879 LEU A CA 1
ATOM 6788 C C . LEU A 1 879 ? -1.488 -11.621 47.475 1.00 90.06 879 LEU A C 1
ATOM 6790 O O . LEU A 1 879 ? -1.587 -10.459 47.089 1.00 90.06 879 LEU A O 1
ATOM 6794 N N . ASN A 1 880 ? -2.227 -12.593 46.926 1.00 87.94 880 ASN A N 1
ATOM 6795 C CA . ASN A 1 880 ? -3.170 -12.303 45.836 1.00 87.94 880 ASN A CA 1
ATOM 6796 C C . ASN A 1 880 ? -4.440 -11.545 46.261 1.00 87.94 880 ASN A C 1
ATOM 6798 O O . ASN A 1 880 ? -5.139 -11.013 45.395 1.00 87.94 880 ASN A O 1
ATOM 6802 N N . ALA A 1 881 ? -4.738 -11.458 47.560 1.00 86.94 881 ALA A N 1
ATOM 6803 C CA . ALA A 1 881 ? -5.853 -10.661 48.058 1.00 86.94 881 ALA A CA 1
ATOM 6804 C C . ALA A 1 881 ? -5.581 -9.157 47.880 1.00 86.94 881 ALA A C 1
ATOM 6806 O O . ALA A 1 881 ? -6.501 -8.420 47.542 1.00 86.94 881 ALA A O 1
ATOM 6807 N N . ALA A 1 882 ? -4.321 -8.710 47.990 1.00 88.75 882 ALA A N 1
ATOM 6808 C CA . ALA A 1 882 ? -3.930 -7.319 47.734 1.00 88.75 882 ALA A CA 1
ATOM 6809 C C . ALA A 1 882 ? -4.376 -6.838 46.339 1.00 88.75 882 ALA A C 1
ATOM 6811 O O . ALA A 1 882 ? -5.049 -5.814 46.221 1.00 88.75 882 ALA A O 1
ATOM 6812 N N . PHE A 1 883 ? -4.107 -7.634 45.301 1.00 87.38 883 PHE A N 1
ATOM 6813 C CA . PHE A 1 883 ? -4.534 -7.348 43.926 1.00 87.38 883 PHE A CA 1
ATOM 6814 C C . PHE A 1 883 ? -6.062 -7.328 43.769 1.00 87.38 883 PHE A C 1
ATOM 6816 O O . PHE A 1 883 ? -6.610 -6.471 43.081 1.00 87.38 883 PHE A O 1
ATOM 6823 N N . ALA A 1 884 ? -6.767 -8.237 44.450 1.00 82.25 884 ALA A N 1
ATOM 6824 C CA . ALA A 1 884 ? -8.230 -8.282 44.438 1.00 82.25 884 ALA A CA 1
ATOM 6825 C C . ALA A 1 884 ? -8.892 -7.133 45.230 1.00 82.25 884 ALA A C 1
ATOM 6827 O O . ALA A 1 884 ? -10.066 -6.845 45.005 1.00 82.25 884 ALA A O 1
ATOM 6828 N N . TYR A 1 885 ? -8.170 -6.486 46.155 1.00 83.44 885 TYR A N 1
ATOM 6829 C CA . TYR A 1 885 ? -8.667 -5.361 46.956 1.00 83.44 885 TYR A CA 1
ATOM 6830 C C . TYR A 1 885 ? -8.340 -3.982 46.373 1.00 83.44 885 TYR A C 1
ATOM 6832 O O . TYR A 1 885 ? -9.107 -3.048 46.594 1.00 83.44 885 TYR A O 1
ATOM 6840 N N . GLY A 1 886 ? -7.199 -3.833 45.695 1.00 78.00 886 GLY A N 1
ATOM 6841 C CA . GLY A 1 886 ? -6.672 -2.527 45.281 1.00 78.00 886 GLY A CA 1
ATOM 6842 C C . GLY A 1 886 ? -5.766 -2.571 44.052 1.00 78.00 886 GLY A C 1
ATOM 6843 O O . GLY A 1 886 ? -4.907 -1.709 43.909 1.00 78.00 886 GLY A O 1
ATOM 6844 N N . GLY A 1 887 ? -5.937 -3.577 43.190 1.00 86.81 887 GLY A N 1
ATOM 6845 C CA . GLY A 1 887 ? -5.294 -3.619 41.881 1.00 86.81 887 GLY A CA 1
ATOM 6846 C C . GLY A 1 887 ? -3.774 -3.839 41.908 1.00 86.81 887 GLY A C 1
ATOM 6847 O O . GLY A 1 887 ? -3.214 -4.286 42.919 1.00 86.81 887 GLY A O 1
ATOM 6848 N N . PRO A 1 888 ? -3.097 -3.576 40.777 1.00 89.94 888 PRO A N 1
ATOM 6849 C CA . PRO A 1 888 ? -1.651 -3.728 40.659 1.00 89.94 888 PRO A CA 1
ATOM 6850 C C . PRO A 1 888 ? -0.882 -2.801 41.612 1.00 89.94 888 PRO A C 1
ATOM 6852 O O . PRO A 1 888 ? 0.125 -3.225 42.176 1.00 89.94 888 PRO A O 1
ATOM 6855 N N . GLU A 1 889 ? -1.382 -1.595 41.885 1.00 90.00 889 GLU A N 1
ATOM 6856 C CA . GLU A 1 889 ? -0.747 -0.614 42.771 1.00 90.00 889 GLU A CA 1
ATOM 6857 C C . GLU A 1 889 ? -0.662 -1.111 44.222 1.00 90.00 889 GLU A C 1
ATOM 6859 O O . GLU A 1 889 ? 0.408 -1.075 44.838 1.00 90.00 889 GLU A O 1
ATOM 6864 N N . LEU A 1 890 ? -1.765 -1.642 44.770 1.00 89.81 890 LEU A N 1
ATOM 6865 C CA . LEU A 1 890 ? -1.754 -2.209 46.121 1.00 89.81 890 LEU A CA 1
ATOM 6866 C C . LEU A 1 890 ? -0.931 -3.501 46.183 1.00 89.81 890 LEU A C 1
ATOM 6868 O O . LEU A 1 890 ? -0.311 -3.778 47.212 1.00 89.81 890 LEU A O 1
ATOM 6872 N N . LEU A 1 891 ? -0.898 -4.293 45.105 1.00 91.88 891 LEU A N 1
ATOM 6873 C CA . LEU A 1 891 ? -0.038 -5.473 45.031 1.00 91.88 891 LEU A CA 1
ATOM 6874 C C . LEU A 1 891 ? 1.445 -5.081 45.091 1.00 91.88 891 LEU A C 1
ATOM 6876 O O . LEU A 1 891 ? 2.172 -5.646 45.909 1.00 91.88 891 LEU A O 1
ATOM 6880 N N . VAL A 1 892 ? 1.875 -4.097 44.293 1.00 93.00 892 VAL A N 1
ATOM 6881 C CA . VAL A 1 892 ? 3.242 -3.551 44.325 1.00 93.00 892 VAL A CA 1
ATOM 6882 C C . VAL A 1 892 ? 3.581 -3.072 45.732 1.00 93.00 892 VAL A C 1
ATOM 6884 O O . VAL A 1 892 ? 4.519 -3.595 46.328 1.00 93.00 892 VAL A O 1
ATOM 6887 N N . HIS A 1 893 ? 2.780 -2.178 46.319 1.00 91.44 893 HIS A N 1
ATOM 6888 C CA . HIS A 1 893 ? 3.050 -1.649 47.660 1.00 91.44 893 HIS A CA 1
ATOM 6889 C C . HIS A 1 893 ? 3.038 -2.751 48.747 1.00 91.44 893 HIS A C 1
ATOM 6891 O O . HIS A 1 893 ? 3.789 -2.681 49.720 1.00 91.44 893 HIS A O 1
ATOM 6897 N N . THR A 1 894 ? 2.264 -3.831 48.568 1.00 92.69 894 THR A N 1
ATOM 6898 C CA . THR A 1 894 ? 2.319 -5.019 49.443 1.00 92.69 894 THR A CA 1
ATOM 6899 C C . THR A 1 894 ? 3.646 -5.774 49.301 1.00 92.69 894 THR A C 1
ATOM 6901 O O . THR A 1 894 ? 4.247 -6.134 50.316 1.00 92.69 894 THR A O 1
ATOM 6904 N N . VAL A 1 895 ? 4.133 -6.005 48.077 1.00 93.56 895 VAL A N 1
ATOM 6905 C CA . VAL A 1 895 ? 5.439 -6.651 47.838 1.00 93.56 895 VAL A CA 1
ATOM 6906 C C . VAL A 1 895 ? 6.573 -5.782 48.384 1.00 93.56 895 VAL A C 1
ATOM 6908 O O . VAL A 1 895 ? 7.413 -6.289 49.131 1.00 93.56 895 VAL A O 1
ATOM 6911 N N . GLU A 1 896 ? 6.559 -4.477 48.105 1.00 93.19 896 GLU A N 1
ATOM 6912 C CA . GLU A 1 896 ? 7.536 -3.516 48.627 1.00 93.19 896 GLU A CA 1
ATOM 6913 C C . GLU A 1 896 ? 7.585 -3.539 50.159 1.00 93.19 896 GLU A C 1
ATOM 6915 O O . GLU A 1 896 ? 8.655 -3.701 50.742 1.00 93.19 896 GLU A O 1
ATOM 6920 N N . LYS A 1 897 ? 6.431 -3.481 50.839 1.00 91.06 897 LYS A N 1
ATOM 6921 C CA . LYS A 1 897 ? 6.377 -3.440 52.310 1.00 91.06 897 LYS A CA 1
ATOM 6922 C C . LYS A 1 897 ? 6.832 -4.738 52.990 1.00 91.06 897 LYS A C 1
ATOM 6924 O O . LYS A 1 897 ? 7.361 -4.682 54.096 1.00 91.06 897 LYS A O 1
ATOM 6929 N N . ASN A 1 898 ? 6.638 -5.902 52.359 1.00 92.31 898 ASN A N 1
ATOM 6930 C CA . ASN A 1 898 ? 6.974 -7.207 52.957 1.00 92.31 898 ASN A CA 1
ATOM 6931 C C . ASN A 1 898 ? 8.372 -7.730 52.573 1.00 92.31 898 ASN A C 1
ATOM 6933 O O . ASN A 1 898 ? 8.890 -8.621 53.242 1.00 92.31 898 ASN A O 1
ATOM 6937 N N . THR A 1 899 ? 8.994 -7.183 51.525 1.00 91.88 899 THR A N 1
ATOM 6938 C CA . THR A 1 899 ? 10.379 -7.508 51.115 1.00 91.88 899 THR A CA 1
ATOM 6939 C C . THR A 1 899 ? 11.375 -6.389 51.452 1.00 91.88 899 THR A C 1
ATOM 6941 O O . THR A 1 899 ? 12.579 -6.624 51.588 1.00 91.88 899 THR A O 1
ATOM 6944 N N . GLY A 1 900 ? 10.884 -5.152 51.578 1.00 89.25 900 GLY A N 1
ATOM 6945 C CA . GLY A 1 900 ? 11.681 -3.929 51.629 1.00 89.25 900 GLY A CA 1
ATOM 6946 C C . GLY A 1 900 ? 12.488 -3.663 50.353 1.00 89.25 900 GLY A C 1
ATOM 6947 O O . GLY A 1 900 ? 13.425 -2.872 50.401 1.00 89.25 900 GLY A O 1
ATOM 6948 N N . LEU A 1 901 ? 12.184 -4.345 49.245 1.00 92.31 901 LEU A N 1
ATOM 6949 C CA . LEU A 1 901 ? 12.728 -4.034 47.925 1.00 92.31 901 LEU A CA 1
ATOM 6950 C C . LEU A 1 901 ? 11.895 -2.930 47.277 1.00 92.31 901 LEU A C 1
ATOM 6952 O O . LEU A 1 901 ? 10.673 -2.912 47.414 1.00 92.31 901 LEU A O 1
ATOM 6956 N N . ARG A 1 902 ? 12.559 -2.045 46.536 1.00 93.31 902 ARG A N 1
ATOM 6957 C CA . ARG A 1 902 ? 11.903 -1.173 45.564 1.00 93.31 902 ARG A CA 1
ATOM 6958 C C . ARG A 1 902 ? 11.460 -2.021 44.370 1.00 93.31 902 ARG A C 1
ATOM 6960 O O . ARG A 1 902 ? 12.226 -2.869 43.927 1.00 93.31 902 ARG A O 1
ATOM 6967 N N . ILE A 1 903 ? 10.250 -1.806 43.861 1.00 94.75 903 ILE A N 1
ATOM 6968 C CA . ILE A 1 903 ? 9.823 -2.311 42.550 1.00 94.75 903 ILE A CA 1
ATOM 6969 C C . ILE A 1 903 ? 9.967 -1.173 41.545 1.00 94.75 903 ILE A C 1
ATOM 6971 O O . ILE A 1 903 ? 9.274 -0.160 41.631 1.00 94.75 903 ILE A O 1
ATOM 6975 N N . ASP A 1 904 ? 10.888 -1.329 40.609 1.00 93.31 904 ASP A N 1
ATOM 6976 C CA . ASP A 1 904 ? 11.236 -0.279 39.657 1.00 93.31 904 ASP A CA 1
ATOM 6977 C C . ASP A 1 904 ? 10.277 -0.290 38.461 1.00 93.31 904 ASP A C 1
ATOM 6979 O O . ASP A 1 904 ? 9.882 0.773 37.996 1.00 93.31 904 ASP A O 1
ATOM 6983 N N . HIS A 1 905 ? 9.820 -1.482 38.050 1.00 95.12 905 HIS A N 1
ATOM 6984 C CA . HIS A 1 905 ? 8.837 -1.663 36.978 1.00 95.12 905 HIS A CA 1
ATOM 6985 C C . HIS A 1 905 ? 7.821 -2.781 37.260 1.00 95.12 905 HIS A C 1
ATOM 6987 O O . HIS A 1 905 ? 8.075 -3.718 38.024 1.00 95.12 905 HIS A O 1
ATOM 6993 N N . TYR A 1 906 ? 6.679 -2.722 36.580 1.00 93.94 906 TYR A N 1
ATOM 6994 C CA . TYR A 1 906 ? 5.571 -3.668 36.670 1.00 93.94 906 TYR A CA 1
ATOM 6995 C C . TYR A 1 906 ? 5.091 -4.099 35.280 1.00 93.94 906 TYR A C 1
ATOM 6997 O O . TYR A 1 906 ? 4.930 -3.268 34.390 1.00 93.94 906 TYR A O 1
ATOM 7005 N N . ALA A 1 907 ? 4.802 -5.393 35.111 1.00 91.81 907 ALA A N 1
ATOM 7006 C CA . ALA A 1 907 ? 4.214 -5.934 33.887 1.00 91.81 907 ALA A CA 1
ATOM 7007 C C . ALA A 1 907 ? 3.137 -6.988 34.200 1.00 91.81 907 ALA A C 1
ATOM 7009 O O . ALA A 1 907 ? 3.435 -8.044 34.763 1.00 91.81 907 ALA A O 1
ATOM 7010 N N . GLU A 1 908 ? 1.892 -6.729 33.798 1.00 88.75 908 GLU A N 1
ATOM 7011 C CA . GLU A 1 908 ? 0.761 -7.659 33.876 1.00 88.75 908 GLU A CA 1
ATOM 7012 C C . GLU A 1 908 ? 0.406 -8.230 32.498 1.00 88.75 908 GLU A C 1
ATOM 7014 O O . GLU A 1 908 ? 0.327 -7.509 31.501 1.00 88.75 908 GLU A O 1
ATOM 7019 N N . ILE A 1 909 ? 0.116 -9.534 32.464 1.00 85.88 909 ILE A N 1
ATOM 7020 C CA . ILE A 1 909 ? -0.489 -10.218 31.321 1.00 85.88 909 ILE A CA 1
ATOM 7021 C C . ILE A 1 909 ? -1.762 -10.966 31.747 1.00 85.88 909 ILE A C 1
ATOM 7023 O O . ILE A 1 909 ? -1.753 -11.773 32.681 1.00 85.88 909 ILE A O 1
ATOM 7027 N N . GLY A 1 910 ? -2.865 -10.686 31.047 1.00 82.81 910 GLY A N 1
ATOM 7028 C CA . GLY A 1 910 ? -4.150 -11.373 31.213 1.00 82.81 910 GLY A CA 1
ATOM 7029 C C . GLY A 1 910 ? -4.280 -12.626 30.339 1.00 82.81 910 GLY A C 1
ATOM 7030 O O . GLY A 1 910 ? -3.452 -12.886 29.462 1.00 82.81 910 GLY A O 1
ATOM 7031 N N . PHE A 1 911 ? -5.358 -13.393 30.528 1.00 80.31 911 PHE A N 1
ATOM 7032 C CA . PHE A 1 911 ? -5.568 -14.664 29.816 1.00 80.31 911 PHE A CA 1
ATOM 7033 C C . PHE A 1 911 ? -5.620 -14.513 28.288 1.00 80.31 911 PHE A C 1
ATOM 7035 O O . PHE A 1 911 ? -4.998 -15.310 27.590 1.00 80.31 911 PHE A O 1
ATOM 7042 N N . ALA A 1 912 ? -6.304 -13.486 27.769 1.00 73.00 912 ALA A N 1
ATOM 7043 C CA . ALA A 1 912 ? -6.353 -13.216 26.329 1.00 73.00 912 ALA A CA 1
ATOM 7044 C C . ALA A 1 912 ? -4.953 -12.938 25.749 1.00 73.00 912 ALA A C 1
ATOM 7046 O O . ALA A 1 912 ? -4.590 -13.494 24.716 1.00 73.00 912 ALA A O 1
ATOM 7047 N N . GLY A 1 913 ? -4.139 -12.138 26.448 1.00 76.12 913 GLY A N 1
ATOM 7048 C CA . GLY A 1 913 ? -2.764 -11.838 26.037 1.00 76.12 913 GLY A CA 1
ATOM 7049 C C . GLY A 1 913 ? -1.880 -13.078 25.995 1.00 76.12 913 GLY A C 1
ATOM 7050 O O . GLY A 1 913 ? -1.197 -13.317 25.003 1.00 76.12 913 GLY A O 1
ATOM 7051 N N . PHE A 1 914 ? -1.951 -13.917 27.031 1.00 83.38 914 PHE A N 1
ATOM 7052 C CA . PHE A 1 914 ? -1.189 -15.164 27.085 1.00 83.38 914 PHE A CA 1
ATOM 7053 C C . PHE A 1 914 ? -1.530 -16.105 25.916 1.00 83.38 914 PHE A C 1
ATOM 7055 O O . PHE A 1 914 ? -0.620 -16.637 25.281 1.00 83.38 914 PHE A O 1
ATOM 7062 N N . VAL A 1 915 ? -2.822 -16.292 25.612 1.00 81.88 915 VAL A N 1
ATOM 7063 C CA . VAL A 1 915 ? -3.272 -17.128 24.483 1.00 81.88 915 VAL A CA 1
ATOM 7064 C C . VAL A 1 915 ? -2.761 -16.552 23.160 1.00 81.88 915 VAL A C 1
ATOM 7066 O O . VAL A 1 915 ? -2.077 -17.255 22.419 1.00 81.88 915 VAL A O 1
ATOM 7069 N N . ASN A 1 916 ? -2.998 -15.259 22.914 1.00 79.38 916 ASN A N 1
ATOM 7070 C CA . ASN A 1 916 ? -2.629 -14.592 21.664 1.00 79.38 916 ASN A CA 1
ATOM 7071 C C . ASN A 1 916 ? -1.117 -14.633 21.384 1.00 79.38 916 ASN A C 1
ATOM 7073 O O . ASN A 1 916 ? -0.722 -14.873 20.247 1.00 79.38 916 ASN A O 1
ATOM 7077 N N . ILE A 1 917 ? -0.265 -14.431 22.399 1.00 78.69 917 ILE A N 1
ATOM 7078 C CA . ILE A 1 917 ? 1.198 -14.502 22.237 1.00 78.69 917 ILE A CA 1
ATOM 7079 C C . ILE A 1 917 ? 1.649 -15.930 21.903 1.00 78.69 917 ILE A C 1
ATOM 7081 O O . ILE A 1 917 ? 2.520 -16.115 21.057 1.00 78.69 917 ILE A O 1
ATOM 7085 N N . VAL A 1 918 ? 1.069 -16.949 22.547 1.00 82.19 918 VAL A N 1
ATOM 7086 C CA . VAL A 1 918 ? 1.430 -18.351 22.284 1.00 82.19 918 VAL A CA 1
ATOM 7087 C C . VAL A 1 918 ? 0.998 -18.783 20.884 1.00 82.19 918 VAL A C 1
ATOM 7089 O O . VAL A 1 918 ? 1.795 -19.395 20.173 1.00 82.19 918 VAL A O 1
ATOM 7092 N N . ASP A 1 919 ? -0.222 -18.439 20.468 1.00 82.19 919 ASP A N 1
ATOM 7093 C CA . ASP A 1 919 ? -0.733 -18.793 19.141 1.00 82.19 919 ASP A CA 1
ATOM 7094 C C . ASP A 1 919 ? 0.001 -18.030 18.020 1.00 82.19 919 ASP A C 1
ATOM 7096 O O . ASP A 1 919 ? 0.322 -18.625 16.992 1.00 82.19 919 ASP A O 1
ATOM 7100 N N . ALA A 1 920 ? 0.382 -16.764 18.239 1.00 75.25 920 ALA A N 1
ATOM 7101 C CA . ALA A 1 920 ? 1.183 -15.985 17.284 1.00 75.25 920 ALA A CA 1
ATOM 7102 C C . ALA A 1 920 ? 2.639 -16.480 17.122 1.00 75.25 920 ALA A C 1
ATOM 7104 O O . ALA A 1 920 ? 3.281 -16.148 16.132 1.00 75.25 920 ALA A O 1
ATOM 7105 N N . ILE A 1 921 ? 3.153 -17.286 18.061 1.00 74.25 921 ILE A N 1
ATOM 7106 C CA . ILE A 1 921 ? 4.480 -17.942 18.000 1.00 74.25 921 ILE A CA 1
ATOM 7107 C C . ILE A 1 921 ? 4.345 -19.418 17.528 1.00 74.25 921 ILE A C 1
ATOM 7109 O O . ILE A 1 921 ? 5.273 -20.223 17.633 1.00 74.25 921 ILE A O 1
ATOM 7113 N N . GLY A 1 922 ? 3.172 -19.805 17.006 1.00 76.44 922 GLY A N 1
ATOM 7114 C CA . GLY A 1 922 ? 2.911 -21.146 16.465 1.00 76.44 922 GLY A CA 1
ATOM 7115 C C . GLY A 1 922 ? 2.702 -22.241 17.522 1.00 76.44 922 GLY A C 1
ATOM 7116 O O . GLY A 1 922 ? 2.812 -23.429 17.210 1.00 76.44 922 GLY A O 1
ATOM 7117 N N . GLY A 1 923 ? 2.405 -21.864 18.771 1.00 84.06 923 GLY A N 1
ATOM 7118 C CA . GLY A 1 923 ? 2.239 -22.776 19.905 1.00 84.06 923 GLY A CA 1
ATOM 7119 C C . GLY A 1 923 ? 3.565 -23.263 20.506 1.00 84.06 923 GLY A C 1
ATOM 7120 O O . GLY A 1 923 ? 4.589 -23.343 19.834 1.00 84.06 923 GLY A O 1
ATOM 7121 N N . VAL A 1 924 ? 3.579 -23.628 21.792 1.00 87.06 924 VAL A N 1
ATOM 7122 C CA . VAL A 1 924 ? 4.814 -23.999 22.517 1.00 87.06 924 VAL A CA 1
ATOM 7123 C C . VAL A 1 924 ? 5.026 -25.513 22.529 1.00 87.06 924 VAL A C 1
ATOM 7125 O O . VAL A 1 924 ? 4.210 -26.261 23.072 1.00 87.06 924 VAL A O 1
ATOM 7128 N N . ARG A 1 925 ? 6.155 -25.993 21.992 1.00 87.88 925 ARG A N 1
ATOM 7129 C CA . ARG A 1 925 ? 6.502 -27.428 21.993 1.00 87.88 925 ARG A CA 1
ATOM 7130 C C . ARG A 1 925 ? 6.994 -27.908 23.363 1.00 87.88 925 ARG A C 1
ATOM 7132 O O . ARG A 1 925 ? 8.185 -27.843 23.659 1.00 87.88 925 ARG A O 1
ATOM 7139 N N . MET A 1 926 ? 6.095 -28.470 24.169 1.00 87.94 926 MET A N 1
ATOM 7140 C CA . MET A 1 926 ? 6.411 -29.052 25.478 1.00 87.94 926 MET A CA 1
ATOM 7141 C C . MET A 1 926 ? 6.595 -30.571 25.431 1.00 87.94 926 MET A C 1
ATOM 7143 O O . MET A 1 926 ? 5.914 -31.271 24.687 1.00 87.94 926 MET A O 1
ATOM 7147 N N . CYS A 1 927 ? 7.472 -31.095 26.292 1.00 87.25 927 CYS A N 1
ATOM 7148 C CA . CYS A 1 927 ? 7.580 -32.528 26.574 1.00 87.25 927 CYS A CA 1
ATOM 7149 C C . CYS A 1 927 ? 7.120 -32.817 28.012 1.00 87.25 927 CYS A C 1
ATOM 7151 O O . CYS A 1 927 ? 7.646 -32.248 28.975 1.00 87.25 927 CYS A O 1
ATOM 7153 N N . LEU A 1 928 ? 6.106 -33.676 28.136 1.00 85.38 928 LEU A N 1
ATOM 7154 C CA . LEU A 1 928 ? 5.409 -34.004 29.377 1.00 85.38 928 LEU A CA 1
ATOM 7155 C C . LEU A 1 928 ? 5.771 -35.415 29.846 1.00 85.38 928 LEU A C 1
ATOM 7157 O O . LEU A 1 928 ? 5.649 -36.390 29.106 1.00 85.38 928 LEU A O 1
ATOM 7161 N N . ASP A 1 929 ? 6.183 -35.529 31.105 1.00 81.94 929 ASP A N 1
ATOM 7162 C CA . ASP A 1 929 ? 6.749 -36.758 31.681 1.00 81.94 929 ASP A CA 1
ATOM 7163 C C . ASP A 1 929 ? 5.667 -37.791 32.083 1.00 81.94 929 ASP A C 1
ATOM 7165 O O . ASP A 1 929 ? 5.945 -38.985 32.269 1.00 81.94 929 ASP A O 1
ATOM 7169 N N . ARG A 1 930 ? 4.411 -37.330 32.173 1.00 81.38 930 ARG A N 1
ATOM 7170 C CA . ARG A 1 930 ? 3.183 -38.068 32.520 1.00 81.38 930 ARG A CA 1
ATOM 7171 C C . ARG A 1 930 ? 1.959 -37.446 31.832 1.00 81.38 930 ARG A C 1
ATOM 7173 O O . ARG A 1 930 ? 2.021 -36.296 31.408 1.00 81.38 930 ARG A O 1
ATOM 7180 N N . ASN A 1 931 ? 0.845 -38.179 31.785 1.00 84.06 931 ASN A N 1
ATOM 7181 C CA . ASN A 1 931 ? -0.451 -37.624 31.378 1.00 84.06 931 ASN A CA 1
ATOM 7182 C C . ASN A 1 931 ? -0.943 -36.606 32.423 1.00 84.06 931 ASN A C 1
ATOM 7184 O O . ASN A 1 931 ? -0.878 -36.878 33.628 1.00 84.06 931 ASN A O 1
ATOM 7188 N N . ILE A 1 932 ? -1.468 -35.472 31.964 1.00 82.50 932 ILE A N 1
ATOM 7189 C CA . ILE A 1 932 ? -1.989 -34.385 32.801 1.00 82.50 932 ILE A CA 1
ATOM 7190 C C . ILE A 1 932 ? -3.484 -34.227 32.527 1.00 82.50 932 ILE A C 1
ATOM 7192 O O . ILE A 1 932 ? -3.870 -33.995 31.386 1.00 82.50 932 ILE A O 1
ATOM 7196 N N . LYS A 1 933 ? -4.323 -34.341 33.560 1.00 82.12 933 LYS A N 1
ATOM 7197 C CA . LYS A 1 933 ? -5.782 -34.224 33.449 1.00 82.12 933 LYS A CA 1
ATOM 7198 C C . LYS A 1 933 ? -6.375 -33.515 34.670 1.00 82.12 933 LYS A C 1
ATOM 7200 O O . LYS A 1 933 ? -6.641 -34.143 35.693 1.00 82.12 933 LYS A O 1
ATOM 7205 N N . ASP A 1 934 ? -6.599 -32.203 34.566 1.00 77.69 934 ASP A N 1
ATOM 7206 C CA . ASP A 1 934 ? -7.179 -31.372 35.634 1.00 77.69 934 ASP A CA 1
ATOM 7207 C C . ASP A 1 934 ? -8.557 -30.840 35.207 1.00 77.69 934 ASP A C 1
ATOM 7209 O O . ASP A 1 934 ? -8.690 -29.962 34.349 1.00 77.69 934 ASP A O 1
ATOM 7213 N N . LYS A 1 935 ? -9.614 -31.357 35.850 1.00 73.94 935 LYS A N 1
ATOM 7214 C CA . LYS A 1 935 ? -11.005 -30.985 35.553 1.00 73.94 935 LYS A CA 1
ATOM 7215 C C . LYS A 1 935 ? -11.282 -29.487 35.770 1.00 73.94 935 LYS A C 1
ATOM 7217 O O . LYS A 1 935 ? -12.214 -28.978 35.145 1.00 73.94 935 LYS A O 1
ATOM 7222 N N . LYS A 1 936 ? -10.499 -28.778 36.597 1.00 70.56 936 LYS A N 1
ATOM 7223 C CA . LYS A 1 936 ? -10.702 -27.347 36.880 1.00 70.56 936 LYS A CA 1
ATOM 7224 C C . LYS A 1 936 ? -9.943 -26.419 35.935 1.00 70.56 936 LYS A C 1
ATOM 7226 O O . LYS A 1 936 ? -10.543 -25.448 35.494 1.00 70.56 936 LYS A O 1
ATOM 7231 N N . SER A 1 937 ? -8.679 -26.701 35.597 1.00 72.12 937 SER A N 1
ATOM 7232 C CA . SER A 1 937 ? -7.952 -25.866 34.618 1.00 72.12 937 SER A CA 1
ATOM 7233 C C . SER A 1 937 ? -8.334 -26.166 33.167 1.00 72.12 937 SER A C 1
ATOM 7235 O O . SER A 1 937 ? -8.085 -25.340 32.295 1.00 72.12 937 SER A O 1
ATOM 7237 N N . GLY A 1 938 ? -8.936 -27.332 32.907 1.00 74.12 938 GLY A N 1
ATOM 7238 C CA . GLY A 1 938 ? -9.301 -27.783 31.564 1.00 74.12 938 GLY A CA 1
ATOM 7239 C C . GLY A 1 938 ? -8.229 -28.619 30.867 1.00 74.12 938 GLY A C 1
ATOM 7240 O O . GLY A 1 938 ? -8.492 -29.121 29.780 1.00 74.12 938 GLY A O 1
ATOM 7241 N N . ALA A 1 939 ? -7.058 -28.810 31.483 1.00 80.81 939 ALA A N 1
ATOM 7242 C CA . ALA A 1 939 ? -5.962 -29.565 30.886 1.00 80.81 939 ALA A CA 1
ATOM 7243 C C . ALA A 1 939 ? -6.328 -31.049 30.696 1.00 80.81 939 ALA A C 1
ATOM 7245 O O . ALA A 1 939 ? -6.799 -31.693 31.635 1.00 80.81 939 ALA A O 1
ATOM 7246 N N . ASP A 1 940 ? -6.060 -31.579 29.501 1.00 85.31 940 ASP A N 1
ATOM 7247 C CA . ASP A 1 940 ? -6.156 -32.999 29.137 1.00 85.31 940 ASP A CA 1
ATOM 7248 C C . ASP A 1 940 ? -5.043 -33.308 28.116 1.00 85.31 940 ASP A C 1
ATOM 7250 O O . ASP A 1 940 ? -5.237 -33.254 26.903 1.00 85.31 940 ASP A O 1
ATOM 7254 N N . LEU A 1 941 ? -3.822 -33.498 28.621 1.00 87.69 941 LEU A N 1
ATOM 7255 C CA . LEU A 1 941 ? -2.571 -33.516 27.857 1.00 87.69 941 LEU A CA 1
ATOM 7256 C C . LEU A 1 941 ? -1.861 -34.868 28.022 1.00 87.69 941 LEU A C 1
ATOM 7258 O O . LEU A 1 941 ? -1.870 -35.468 29.103 1.00 87.69 941 LEU A O 1
ATOM 7262 N N . ARG A 1 942 ? -1.231 -35.364 26.955 1.00 87.25 942 ARG A N 1
ATOM 7263 C CA . ARG A 1 942 ? -0.638 -36.708 26.912 1.00 87.25 942 ARG A CA 1
ATOM 7264 C C . ARG A 1 942 ? 0.845 -36.671 27.286 1.00 87.25 942 ARG A C 1
ATOM 7266 O O . ARG A 1 942 ? 1.541 -35.688 27.049 1.00 87.25 942 ARG A O 1
ATOM 7273 N N . LYS A 1 943 ? 1.347 -37.774 27.845 1.00 87.38 943 LYS A N 1
ATOM 7274 C CA . LYS A 1 943 ? 2.784 -38.017 28.016 1.00 87.38 943 LYS A CA 1
ATOM 7275 C C . LYS A 1 943 ? 3.480 -38.012 26.649 1.00 87.38 943 LYS A C 1
ATOM 7277 O O . LYS A 1 943 ? 2.979 -38.612 25.701 1.00 87.38 943 LYS A O 1
ATOM 7282 N N . GLY A 1 944 ? 4.665 -37.411 26.581 1.00 86.56 944 GLY A N 1
ATOM 7283 C CA . GLY A 1 944 ? 5.450 -37.253 25.355 1.00 86.56 944 GLY A CA 1
ATOM 7284 C C . GLY A 1 944 ? 5.600 -35.788 24.947 1.00 86.56 944 GLY A C 1
ATOM 7285 O O . GLY A 1 944 ? 5.267 -34.884 25.710 1.00 86.56 944 GLY A O 1
ATOM 7286 N N . CYS A 1 945 ? 6.144 -35.548 23.754 1.00 90.81 945 CYS A N 1
ATOM 7287 C CA . CYS A 1 945 ? 6.331 -34.200 23.220 1.00 90.81 945 CYS A CA 1
ATOM 7288 C C . CYS A 1 945 ? 5.164 -33.800 22.311 1.00 90.81 945 CYS A C 1
ATOM 7290 O O . CYS A 1 945 ? 4.913 -34.467 21.309 1.00 90.81 945 CYS A O 1
ATOM 7292 N N . GLN A 1 946 ? 4.497 -32.693 22.635 1.00 90.44 946 GLN A N 1
ATOM 7293 C CA . GLN A 1 946 ? 3.376 -32.122 21.887 1.00 90.44 946 GLN A CA 1
ATOM 7294 C C . GLN A 1 946 ? 3.482 -30.590 21.838 1.00 90.44 946 GLN A C 1
ATOM 7296 O O . GLN A 1 946 ? 3.960 -29.961 22.783 1.00 90.44 946 GLN A O 1
ATOM 7301 N N . THR A 1 947 ? 3.043 -29.979 20.737 1.00 90.50 947 THR A N 1
ATOM 7302 C CA . THR A 1 947 ? 2.879 -28.519 20.662 1.00 90.50 947 THR A CA 1
ATOM 7303 C C . THR A 1 947 ? 1.567 -28.137 21.333 1.00 90.50 947 THR A C 1
ATOM 7305 O O . THR A 1 947 ? 0.521 -28.682 20.988 1.00 90.50 947 THR A O 1
ATOM 7308 N N . LEU A 1 948 ? 1.638 -27.237 22.311 1.00 90.00 948 LEU A N 1
ATOM 7309 C CA . LEU A 1 948 ? 0.479 -26.679 22.995 1.00 90.00 948 LEU A CA 1
ATOM 7310 C C . LEU A 1 948 ? 0.066 -25.385 22.289 1.00 90.00 948 LEU A C 1
ATOM 7312 O O . LEU A 1 948 ? 0.864 -24.449 22.230 1.00 90.00 948 LEU A O 1
ATOM 7316 N N . ASP A 1 949 ? -1.171 -25.323 21.796 1.00 88.06 949 ASP A N 1
ATOM 7317 C CA . ASP A 1 949 ? -1.816 -24.048 21.454 1.00 88.06 949 ASP A CA 1
ATOM 7318 C C . ASP A 1 949 ? -1.991 -23.165 22.707 1.00 88.06 949 ASP A C 1
ATOM 7320 O O . ASP A 1 949 ? -1.806 -23.623 23.841 1.00 88.06 949 ASP A O 1
ATOM 7324 N N . GLY A 1 950 ? -2.355 -21.896 22.528 1.00 85.06 950 GLY A N 1
ATOM 7325 C CA . GLY A 1 950 ? -2.497 -20.927 23.612 1.00 85.06 950 GLY A CA 1
ATOM 7326 C C . GLY A 1 950 ? -3.483 -21.356 24.700 1.00 85.06 950 GLY A C 1
ATOM 7327 O O . GLY A 1 950 ? -3.246 -21.095 25.883 1.00 85.06 950 GLY A O 1
ATOM 7328 N N . ARG A 1 951 ? -4.544 -22.092 24.345 1.00 84.44 951 ARG A N 1
ATOM 7329 C CA . ARG A 1 951 ? -5.547 -22.596 25.297 1.00 84.44 951 ARG A CA 1
ATOM 7330 C C . ARG A 1 951 ? -5.014 -23.800 26.079 1.00 84.44 951 ARG A C 1
ATOM 7332 O O . ARG A 1 951 ? -5.139 -23.830 27.305 1.00 84.44 951 ARG A O 1
ATOM 7339 N N . GLN A 1 952 ? -4.348 -24.746 25.415 1.00 87.56 952 GLN A N 1
ATOM 7340 C CA . GLN A 1 952 ? -3.657 -25.874 26.056 1.00 87.56 952 GLN A CA 1
ATOM 7341 C C . GLN A 1 952 ? -2.519 -25.404 26.974 1.00 87.56 952 GLN A C 1
ATOM 7343 O O . GLN A 1 952 ? -2.373 -25.904 28.092 1.00 87.56 952 GLN A O 1
ATOM 7348 N N . ALA A 1 953 ? -1.739 -24.417 26.530 1.00 88.12 953 ALA A N 1
ATOM 7349 C CA . ALA A 1 953 ? -0.681 -23.784 27.305 1.00 88.12 953 ALA A CA 1
ATOM 7350 C C . ALA A 1 953 ? -1.245 -23.088 28.554 1.00 88.12 953 ALA A C 1
ATOM 7352 O O . ALA A 1 953 ? -0.739 -23.301 29.658 1.00 88.12 953 ALA A O 1
ATOM 7353 N N . LEU A 1 954 ? -2.338 -22.325 28.411 1.00 85.38 954 LEU A N 1
ATOM 7354 C CA . LEU A 1 954 ? -2.985 -21.640 29.530 1.00 85.38 954 LEU A CA 1
ATOM 7355 C C . LEU A 1 954 ? -3.568 -22.641 30.545 1.00 85.38 954 LEU A C 1
ATOM 7357 O O . LEU A 1 954 ? -3.433 -22.457 31.756 1.00 85.38 954 LEU A O 1
ATOM 7361 N N . ALA A 1 955 ? -4.153 -23.742 30.070 1.00 83.81 955 ALA A N 1
ATOM 7362 C CA . ALA A 1 955 ? -4.630 -24.833 30.918 1.00 83.81 955 ALA A CA 1
ATOM 7363 C C . ALA A 1 955 ? -3.485 -25.560 31.656 1.00 83.81 955 ALA A C 1
ATOM 7365 O O . ALA A 1 955 ? -3.649 -25.930 32.826 1.00 83.81 955 ALA A O 1
ATOM 7366 N N . PHE A 1 956 ? -2.319 -25.723 31.012 1.00 85.88 956 PHE A N 1
ATOM 7367 C CA . PHE A 1 956 ? -1.110 -26.298 31.612 1.00 85.88 956 PHE A CA 1
ATOM 7368 C C . PHE A 1 956 ? -0.544 -25.415 32.736 1.00 85.88 956 PHE A C 1
ATOM 7370 O O . PHE A 1 956 ? -0.287 -25.921 33.830 1.00 85.88 956 PHE A O 1
ATOM 7377 N N . VAL A 1 957 ? -0.392 -24.100 32.529 1.00 83.88 957 VAL A N 1
ATOM 7378 C CA . VAL A 1 957 ? 0.169 -23.194 33.559 1.00 83.88 957 VAL A CA 1
ATOM 7379 C C . VAL A 1 957 ? -0.801 -22.883 34.710 1.00 83.88 957 VAL A C 1
ATOM 7381 O O . VAL A 1 957 ? -0.372 -22.420 35.771 1.00 83.88 957 VAL A O 1
ATOM 7384 N N . ARG A 1 958 ? -2.102 -23.162 34.532 1.00 82.00 958 ARG A N 1
ATOM 7385 C CA . ARG A 1 958 ? -3.152 -23.006 35.559 1.00 82.00 958 ARG A CA 1
ATOM 7386 C C . ARG A 1 958 ? -3.461 -24.279 36.357 1.00 82.00 958 ARG A C 1
ATOM 7388 O O . ARG A 1 958 ? -4.184 -24.181 37.348 1.00 82.00 958 ARG A O 1
ATOM 7395 N N . GLN A 1 959 ? -2.946 -25.450 35.965 1.00 80.19 959 GLN A N 1
ATOM 7396 C CA . GLN A 1 959 ? -3.233 -26.722 36.650 1.00 80.19 959 GLN A CA 1
ATOM 7397 C C . GLN A 1 959 ? -2.853 -26.678 38.143 1.00 80.19 959 GLN A C 1
ATOM 7399 O O . GLN A 1 959 ? -1.841 -26.082 38.516 1.00 80.19 959 GLN A O 1
ATOM 7404 N N . ARG A 1 960 ? -3.642 -27.332 39.004 1.00 69.31 960 ARG A N 1
ATOM 7405 C CA . ARG A 1 960 ? -3.381 -27.397 40.458 1.00 69.31 960 ARG A CA 1
ATOM 7406 C C . ARG A 1 960 ? -3.592 -28.790 41.040 1.00 69.31 960 ARG A C 1
ATOM 7408 O O . ARG A 1 960 ? -2.870 -29.184 41.950 1.00 69.31 960 ARG A O 1
ATOM 7415 N N . HIS A 1 961 ? -4.596 -29.526 40.567 1.00 61.12 961 HIS A N 1
ATOM 7416 C CA . HIS A 1 961 ? -5.158 -30.643 41.334 1.00 61.12 961 HIS A CA 1
ATOM 7417 C C . HIS A 1 961 ? -4.438 -31.989 41.183 1.00 61.12 961 HIS A C 1
ATOM 7419 O O . HIS A 1 961 ? -4.761 -32.920 41.915 1.00 61.12 961 HIS A O 1
ATOM 7425 N N . GLN A 1 962 ? -3.449 -32.086 40.292 1.00 58.81 962 GLN A N 1
ATOM 7426 C CA . GLN A 1 962 ? -2.654 -33.301 40.075 1.00 58.81 962 GLN A CA 1
ATOM 7427 C C . GLN A 1 962 ? -1.214 -33.197 40.627 1.00 58.81 962 GLN A C 1
ATOM 7429 O O . GLN A 1 962 ? -0.459 -34.169 40.568 1.00 58.81 962 GLN A O 1
ATOM 7434 N N . GLU A 1 963 ? -0.819 -32.041 41.179 1.00 60.69 963 GLU A N 1
ATOM 7435 C CA . GLU A 1 963 ? 0.526 -31.824 41.724 1.00 60.69 963 GLU A CA 1
ATOM 7436 C C . GLU A 1 963 ? 0.613 -32.136 43.221 1.00 60.69 963 GLU A C 1
ATOM 7438 O O . GLU A 1 963 ? -0.101 -31.550 44.034 1.00 60.69 963 GLU A O 1
ATOM 7443 N N . ARG A 1 964 ? 1.562 -33.005 43.606 1.00 54.03 964 ARG A N 1
ATOM 7444 C CA . ARG A 1 964 ? 1.803 -33.399 45.012 1.00 54.03 964 ARG A CA 1
ATOM 7445 C C . ARG A 1 964 ? 2.224 -32.230 45.916 1.00 54.03 964 ARG A C 1
ATOM 7447 O O . ARG A 1 964 ? 2.062 -32.313 47.126 1.00 54.03 964 ARG A O 1
ATOM 7454 N N . GLU A 1 965 ? 2.750 -31.158 45.329 1.00 59.28 965 GLU A N 1
ATOM 7455 C CA . GLU A 1 965 ? 3.219 -29.949 46.022 1.00 59.28 965 GLU A CA 1
ATOM 7456 C C . GLU A 1 965 ? 2.253 -28.752 45.877 1.00 59.28 965 GLU A C 1
ATOM 7458 O O . GLU A 1 965 ? 2.570 -27.634 46.292 1.00 59.28 965 GLU A O 1
ATOM 7463 N N . GLY A 1 966 ? 1.085 -28.947 45.249 1.00 70.31 966 GLY A N 1
ATOM 7464 C CA . GLY A 1 966 ? 0.101 -27.888 45.015 1.00 70.31 966 GLY A CA 1
ATOM 7465 C C . GLY A 1 966 ? 0.681 -26.681 44.265 1.00 70.31 966 GLY A C 1
ATOM 7466 O O . GLY A 1 966 ? 1.178 -26.806 43.146 1.00 70.31 966 GLY A O 1
ATOM 7467 N N . ASP A 1 967 ? 0.622 -25.497 44.880 1.00 66.25 967 ASP A N 1
ATOM 7468 C CA . ASP A 1 967 ? 1.063 -24.242 44.254 1.00 66.25 967 ASP A CA 1
ATOM 7469 C C . ASP A 1 967 ? 2.574 -24.167 43.973 1.00 66.25 967 ASP A C 1
ATOM 7471 O O . ASP A 1 967 ? 2.960 -23.459 43.045 1.00 66.25 967 ASP A O 1
ATOM 7475 N N . LEU A 1 968 ? 3.418 -24.920 44.690 1.00 68.56 968 LEU A N 1
ATOM 7476 C CA . LEU A 1 968 ? 4.860 -24.999 44.398 1.00 68.56 968 LEU A CA 1
ATOM 7477 C C . LEU A 1 968 ? 5.152 -25.898 43.185 1.00 68.56 968 LEU A C 1
ATOM 7479 O O . LEU A 1 968 ? 6.012 -25.580 42.367 1.00 68.56 968 LEU A O 1
ATOM 7483 N N . GLY A 1 969 ? 4.373 -26.970 42.998 1.00 69.69 969 GLY A N 1
ATOM 7484 C CA . GLY A 1 969 ? 4.403 -27.759 41.760 1.00 69.69 969 GLY A CA 1
ATOM 7485 C C . GLY A 1 969 ? 3.938 -26.930 40.559 1.00 69.69 969 GLY A C 1
ATOM 7486 O O . GLY A 1 969 ? 4.495 -27.019 39.465 1.00 69.69 969 GLY A O 1
ATOM 7487 N N . ARG A 1 970 ? 2.966 -26.037 40.781 1.00 76.81 970 ARG A N 1
ATOM 7488 C CA . ARG A 1 970 ? 2.500 -25.092 39.764 1.00 76.81 970 ARG A CA 1
ATOM 7489 C C . ARG A 1 970 ? 3.549 -24.035 39.398 1.00 76.81 970 ARG A C 1
ATOM 7491 O O . ARG A 1 970 ? 3.713 -23.792 38.204 1.00 76.81 970 ARG A O 1
ATOM 7498 N N . SER A 1 971 ? 4.296 -23.463 40.352 1.00 72.75 971 SER A N 1
ATOM 7499 C CA . SER A 1 971 ? 5.382 -22.522 40.014 1.00 72.75 971 SER A CA 1
ATOM 7500 C C . SER A 1 971 ? 6.519 -23.213 39.248 1.00 72.75 971 SER A C 1
ATOM 7502 O O . SER A 1 971 ? 6.974 -22.676 38.239 1.00 72.75 971 SER A O 1
ATOM 7504 N N . LYS A 1 972 ? 6.884 -24.453 39.623 1.00 75.00 972 LYS A N 1
ATOM 7505 C CA . LYS A 1 972 ? 7.813 -25.313 38.858 1.00 75.00 972 LYS A CA 1
ATOM 7506 C C . LYS A 1 972 ? 7.333 -25.532 37.407 1.00 75.00 972 LYS A C 1
ATOM 7508 O O . LYS A 1 972 ? 8.121 -25.408 36.469 1.00 75.00 972 LYS A O 1
ATOM 7513 N N . ASN A 1 973 ? 6.039 -25.793 37.189 1.00 78.00 973 ASN A N 1
ATOM 7514 C CA . ASN A 1 973 ? 5.468 -25.941 35.840 1.00 78.00 973 ASN A CA 1
ATOM 7515 C C . ASN A 1 973 ? 5.434 -24.617 35.049 1.00 78.00 973 ASN A C 1
ATOM 7517 O O . ASN A 1 973 ? 5.731 -24.617 33.855 1.00 78.00 973 ASN A O 1
ATOM 7521 N N . GLN A 1 974 ? 5.133 -23.486 35.695 1.00 78.50 974 GLN A N 1
ATOM 7522 C CA . GLN A 1 974 ? 5.178 -22.150 35.080 1.00 78.50 974 GLN A CA 1
ATOM 7523 C C . GLN A 1 974 ? 6.606 -21.771 34.649 1.00 78.50 974 GLN A C 1
ATOM 7525 O O . GLN A 1 974 ? 6.807 -21.295 33.534 1.00 78.50 974 GLN A O 1
ATOM 7530 N N . GLN A 1 975 ? 7.605 -22.070 35.482 1.00 76.75 975 GLN A N 1
ATOM 7531 C CA . GLN A 1 975 ? 9.031 -21.932 35.167 1.00 76.75 975 GLN A CA 1
ATOM 7532 C C . GLN A 1 975 ? 9.449 -22.810 33.970 1.00 76.75 975 GLN A C 1
ATOM 7534 O O . GLN A 1 975 ? 10.048 -22.307 33.016 1.00 76.75 975 GLN A O 1
ATOM 7539 N N . LYS A 1 976 ? 9.056 -24.096 33.951 1.00 78.12 976 LYS A N 1
ATOM 7540 C CA . LYS A 1 976 ? 9.294 -25.017 32.816 1.00 78.12 976 LYS A CA 1
ATOM 7541 C C . LYS A 1 976 ? 8.640 -24.511 31.519 1.00 78.12 976 LYS A C 1
ATOM 7543 O O . LYS A 1 976 ? 9.251 -24.600 30.453 1.00 78.12 976 LYS A O 1
ATOM 7548 N N . PHE A 1 977 ? 7.434 -23.943 31.598 1.00 84.75 977 PHE A N 1
ATOM 7549 C CA . PHE A 1 977 ? 6.755 -23.333 30.452 1.00 84.75 977 PHE A CA 1
ATOM 7550 C C . PHE A 1 977 ? 7.498 -22.094 29.929 1.00 84.75 977 PHE A C 1
ATOM 7552 O O . PHE A 1 977 ? 7.837 -22.054 28.748 1.00 84.75 977 PHE A O 1
ATOM 7559 N N . LEU A 1 978 ? 7.807 -21.120 30.795 1.00 78.50 978 LEU A N 1
ATOM 7560 C CA . LEU A 1 978 ? 8.511 -19.889 30.410 1.00 78.50 978 LEU A CA 1
ATOM 7561 C C . LEU A 1 978 ? 9.895 -20.177 29.816 1.00 78.50 978 LEU A C 1
ATOM 7563 O O . LEU A 1 978 ? 10.271 -19.553 28.826 1.00 78.50 978 LEU A O 1
ATOM 7567 N N . SER A 1 979 ? 10.619 -21.165 30.356 1.00 75.81 979 SER A N 1
ATOM 7568 C CA . SER A 1 979 ? 11.878 -21.641 29.770 1.00 75.81 979 SER A CA 1
ATOM 7569 C C . SER A 1 979 ? 11.684 -22.170 28.343 1.00 75.81 979 SER A C 1
ATOM 7571 O O . SER A 1 979 ? 12.418 -21.784 27.433 1.00 75.81 979 SER A O 1
ATOM 7573 N N . THR A 1 980 ? 10.643 -22.977 28.118 1.00 82.62 980 THR A N 1
ATOM 7574 C CA . THR A 1 980 ? 10.332 -23.550 26.797 1.00 82.62 980 THR A CA 1
ATOM 7575 C C . THR A 1 980 ? 9.918 -22.471 25.787 1.00 82.62 980 THR A C 1
ATOM 7577 O O . THR A 1 980 ? 10.445 -22.444 24.675 1.00 82.62 980 THR A O 1
ATOM 7580 N N . LEU A 1 981 ? 9.031 -21.547 26.179 1.00 81.62 981 LEU A N 1
ATOM 7581 C CA . LEU A 1 981 ? 8.586 -20.419 25.351 1.00 81.62 981 LEU A CA 1
ATOM 7582 C C . LEU A 1 981 ? 9.766 -19.517 24.957 1.00 81.62 981 LEU A C 1
ATOM 7584 O O . LEU A 1 981 ? 9.952 -19.231 23.776 1.00 81.62 981 LEU A O 1
ATOM 7588 N N . ALA A 1 982 ? 10.605 -19.126 25.921 1.00 73.56 982 ALA A N 1
ATOM 7589 C CA . ALA A 1 982 ? 11.775 -18.292 25.659 1.00 73.56 982 ALA A CA 1
ATOM 7590 C C . ALA A 1 982 ? 12.813 -18.995 24.765 1.00 73.56 982 ALA A C 1
ATOM 7592 O O . ALA A 1 982 ? 13.416 -18.348 23.914 1.00 73.56 982 ALA A O 1
ATOM 7593 N N . HIS A 1 983 ? 12.997 -20.314 24.896 1.00 75.56 983 HIS A N 1
ATOM 7594 C CA . HIS A 1 983 ? 13.853 -21.091 23.991 1.00 75.56 983 HIS A CA 1
ATOM 7595 C C . HIS A 1 983 ? 13.290 -21.227 22.568 1.00 75.56 983 HIS A C 1
ATOM 7597 O O . HIS A 1 983 ? 14.073 -21.396 21.632 1.00 75.56 983 HIS A O 1
ATOM 7603 N N . GLN A 1 984 ? 11.968 -21.169 22.385 1.00 77.38 984 GLN A N 1
ATOM 7604 C CA . GLN A 1 984 ? 11.343 -21.209 21.062 1.00 77.38 984 GLN A CA 1
ATOM 7605 C C . GLN A 1 984 ? 11.375 -19.831 20.385 1.00 77.38 984 GLN A C 1
ATOM 7607 O O . GLN A 1 984 ? 11.858 -19.733 19.261 1.00 77.38 984 GLN A O 1
ATOM 7612 N N . ALA A 1 985 ? 10.992 -18.765 21.095 1.00 69.12 985 ALA A N 1
ATOM 7613 C CA . ALA A 1 985 ? 11.059 -17.382 20.605 1.00 69.12 985 ALA A CA 1
ATOM 7614 C C . ALA A 1 985 ? 12.498 -16.886 20.329 1.00 69.12 985 ALA A C 1
ATOM 7616 O O . ALA A 1 985 ? 12.700 -15.913 19.611 1.00 69.12 985 ALA A O 1
ATOM 7617 N N . ALA A 1 986 ? 13.515 -17.557 20.883 1.00 66.50 986 ALA A N 1
ATOM 7618 C CA . ALA A 1 986 ? 14.930 -17.270 20.641 1.00 66.50 986 ALA A CA 1
ATOM 7619 C C . ALA A 1 986 ? 15.511 -17.907 19.362 1.00 66.50 986 ALA A C 1
ATOM 7621 O O . ALA A 1 986 ? 16.718 -17.796 19.128 1.00 66.50 986 ALA A O 1
ATOM 7622 N N . ARG A 1 987 ? 14.714 -18.638 18.572 1.00 72.00 987 ARG A N 1
ATOM 7623 C CA . ARG A 1 987 ? 15.212 -19.338 17.379 1.00 72.00 987 ARG A CA 1
ATOM 7624 C C . ARG A 1 987 ? 15.472 -18.362 16.229 1.00 72.00 987 ARG A C 1
ATOM 7626 O O . ARG A 1 987 ? 14.641 -17.486 16.006 1.00 72.00 987 ARG A O 1
ATOM 7633 N N . PRO A 1 988 ? 16.570 -18.528 15.463 1.00 55.62 988 PRO A N 1
ATOM 7634 C CA . PRO A 1 988 ? 16.848 -17.681 14.306 1.00 55.62 988 PRO A CA 1
ATOM 7635 C C . PRO A 1 988 ? 15.691 -17.637 13.307 1.00 55.62 988 PRO A C 1
ATOM 7637 O O . PRO A 1 988 ? 15.389 -16.569 12.799 1.00 55.62 988 PRO A O 1
ATOM 7640 N N . ASP A 1 989 ? 15.027 -18.769 13.069 1.00 58.72 989 ASP A N 1
ATOM 7641 C CA . ASP A 1 989 ? 13.989 -18.895 12.042 1.00 58.72 989 ASP A CA 1
ATOM 7642 C C . ASP A 1 989 ? 12.802 -17.950 12.327 1.00 58.72 989 ASP A C 1
ATOM 7644 O O . ASP A 1 989 ? 12.533 -17.051 11.535 1.00 58.72 989 ASP A O 1
ATOM 7648 N N . THR A 1 990 ? 12.199 -18.035 13.518 1.00 59.78 990 THR A N 1
ATOM 7649 C CA . THR A 1 990 ? 11.124 -17.131 13.988 1.00 59.78 990 THR A CA 1
ATOM 7650 C C . THR A 1 990 ? 11.586 -15.676 14.181 1.00 59.78 990 THR A C 1
ATOM 7652 O O . THR A 1 990 ? 10.774 -14.756 14.140 1.00 59.78 990 THR A O 1
ATOM 7655 N N . LEU A 1 991 ? 12.890 -15.427 14.370 1.00 54.06 991 LEU A N 1
ATOM 7656 C CA . LEU A 1 991 ? 13.453 -14.069 14.447 1.00 54.06 991 LEU A CA 1
ATOM 7657 C C . LEU A 1 991 ? 13.750 -13.441 13.073 1.00 54.06 991 LEU A C 1
ATOM 7659 O O . LEU A 1 991 ? 13.947 -12.226 12.996 1.00 54.06 991 LEU A O 1
ATOM 7663 N N . PHE A 1 992 ? 13.801 -14.240 12.004 1.00 58.12 992 PHE A N 1
ATOM 7664 C CA . PHE A 1 992 ? 14.051 -13.781 10.635 1.00 58.12 992 PHE A CA 1
ATOM 7665 C C . PHE A 1 992 ? 12.856 -13.964 9.690 1.00 58.12 992 PHE A C 1
ATOM 7667 O O . PHE A 1 992 ? 12.904 -13.434 8.579 1.00 58.12 992 PHE A O 1
ATOM 7674 N N . ASP A 1 993 ? 11.780 -14.635 10.113 1.00 53.31 993 ASP A N 1
ATOM 7675 C CA . ASP A 1 993 ? 10.517 -14.661 9.376 1.00 53.31 993 ASP A CA 1
ATOM 7676 C C . ASP A 1 993 ? 9.689 -13.380 9.643 1.00 53.31 993 ASP A C 1
ATOM 7678 O O . ASP A 1 993 ? 9.206 -13.168 10.762 1.00 53.31 993 ASP A O 1
ATOM 7682 N N . PRO A 1 994 ? 9.491 -12.502 8.637 1.00 48.97 994 PRO A N 1
ATOM 7683 C CA . PRO A 1 994 ? 8.736 -11.263 8.806 1.00 48.97 994 PRO A CA 1
ATOM 7684 C C . PRO A 1 994 ? 7.225 -11.489 8.990 1.00 48.97 994 PRO A C 1
ATOM 7686 O O . PRO A 1 994 ? 6.528 -10.556 9.388 1.00 48.97 994 PRO A O 1
ATOM 7689 N N . THR A 1 995 ? 6.712 -12.688 8.694 1.00 55.53 995 THR A N 1
ATOM 7690 C CA . THR A 1 995 ? 5.291 -13.043 8.820 1.00 55.53 995 THR A CA 1
ATOM 7691 C C . THR A 1 995 ? 4.933 -13.573 10.209 1.00 55.53 995 THR A C 1
ATOM 7693 O O . THR A 1 995 ? 3.813 -13.336 10.654 1.00 55.53 995 THR A O 1
ATOM 7696 N N . GLU A 1 996 ? 5.876 -14.188 10.935 1.00 56.56 996 GLU A N 1
ATOM 7697 C CA . GLU A 1 996 ? 5.691 -14.566 12.349 1.00 56.56 996 GLU A CA 1
ATOM 7698 C C . GLU A 1 996 ? 5.973 -13.384 13.296 1.00 56.56 996 GLU A C 1
ATOM 7700 O O . GLU A 1 996 ? 5.158 -13.057 14.164 1.00 56.56 996 GLU A O 1
ATOM 7705 N N . ILE A 1 997 ? 7.112 -12.697 13.125 1.00 58.53 997 ILE A N 1
ATOM 7706 C CA . ILE A 1 997 ? 7.603 -11.732 14.126 1.00 58.53 997 ILE A CA 1
ATOM 7707 C C . ILE A 1 997 ? 6.720 -10.481 14.265 1.00 58.53 997 ILE A C 1
ATOM 7709 O O . ILE A 1 997 ? 6.582 -9.947 15.366 1.00 58.53 997 ILE A O 1
ATOM 7713 N N . GLY A 1 998 ? 6.102 -10.013 13.174 1.00 63.56 998 GLY A N 1
ATOM 7714 C CA . GLY A 1 998 ? 5.239 -8.826 13.172 1.00 63.56 998 GLY A CA 1
ATOM 7715 C C . GLY A 1 998 ? 3.973 -9.018 14.019 1.00 63.56 998 GLY A C 1
ATOM 7716 O O . GLY A 1 998 ? 3.799 -8.301 15.009 1.00 63.56 998 GLY A O 1
ATOM 7717 N N . PRO A 1 999 ? 3.116 -10.006 13.692 1.00 61.56 999 PRO A N 1
ATOM 7718 C CA . PRO A 1 999 ? 1.939 -10.345 14.488 1.00 61.56 999 PRO A CA 1
ATOM 7719 C C . PRO A 1 999 ? 2.271 -10.710 15.939 1.00 61.56 999 PRO A C 1
ATOM 7721 O O . PRO A 1 999 ? 1.564 -10.264 16.840 1.00 61.56 999 PRO A O 1
ATOM 7724 N N . ALA A 1 1000 ? 3.357 -11.453 16.191 1.00 61.84 1000 ALA A N 1
ATOM 7725 C CA . ALA A 1 1000 ? 3.768 -11.813 17.549 1.00 61.84 1000 ALA A CA 1
ATOM 7726 C C . ALA A 1 1000 ? 4.183 -10.589 18.389 1.00 61.84 1000 ALA A C 1
ATOM 7728 O O . ALA A 1 1000 ? 3.758 -10.456 19.539 1.00 61.84 1000 ALA A O 1
ATOM 7729 N N . LEU A 1 1001 ? 4.960 -9.660 17.816 1.00 63.84 1001 LEU A N 1
ATOM 7730 C CA . LEU A 1 1001 ? 5.351 -8.419 18.491 1.00 63.84 1001 LEU A CA 1
ATOM 7731 C C . LEU A 1 1001 ? 4.138 -7.515 18.748 1.00 63.84 1001 LEU A C 1
ATOM 7733 O O . LEU A 1 1001 ? 4.001 -6.979 19.849 1.00 63.84 1001 LEU A O 1
ATOM 7737 N N . GLN A 1 1002 ? 3.239 -7.373 17.769 1.00 66.50 1002 GLN A N 1
ATOM 7738 C CA . GLN A 1 1002 ? 2.024 -6.579 17.942 1.00 66.50 1002 GLN A CA 1
ATOM 7739 C C . GLN A 1 1002 ? 1.105 -7.187 19.013 1.00 66.50 1002 GLN A C 1
ATOM 7741 O O . GLN A 1 1002 ? 0.673 -6.471 19.914 1.00 66.50 1002 GLN A O 1
ATOM 7746 N N . ALA A 1 1003 ? 0.844 -8.497 18.965 1.00 67.19 1003 ALA A N 1
ATOM 7747 C CA . ALA A 1 1003 ? 0.028 -9.190 19.960 1.00 67.19 1003 ALA A CA 1
ATOM 7748 C C . ALA A 1 1003 ? 0.630 -9.097 21.372 1.00 67.19 1003 ALA A C 1
ATOM 7750 O O . ALA A 1 1003 ? -0.114 -8.966 22.343 1.00 67.19 1003 ALA A O 1
ATOM 7751 N N . GLY A 1 1004 ? 1.962 -9.105 21.497 1.00 69.00 1004 GLY A N 1
ATOM 7752 C CA . GLY A 1 1004 ? 2.650 -8.847 22.761 1.00 69.00 1004 GLY A CA 1
ATOM 7753 C C . GLY A 1 1004 ? 2.405 -7.434 23.298 1.00 69.00 1004 GLY A C 1
ATOM 7754 O O . GLY A 1 1004 ? 1.973 -7.273 24.438 1.00 69.00 1004 GLY A O 1
ATOM 7755 N N . LEU A 1 1005 ? 2.637 -6.408 22.475 1.00 72.81 1005 LEU A N 1
ATOM 7756 C CA . LEU A 1 1005 ? 2.513 -5.004 22.888 1.00 72.81 1005 LEU A CA 1
ATOM 7757 C C . LEU A 1 1005 ? 1.060 -4.570 23.140 1.00 72.81 1005 LEU A C 1
ATOM 7759 O O . LEU A 1 1005 ? 0.802 -3.878 24.120 1.00 72.81 1005 LEU A O 1
ATOM 7763 N N . ASP A 1 1006 ? 0.104 -5.012 22.317 1.00 71.00 1006 ASP A N 1
ATOM 7764 C CA . ASP A 1 1006 ? -1.317 -4.660 22.466 1.00 71.00 1006 ASP A CA 1
ATOM 7765 C C . ASP A 1 1006 ? -1.976 -5.330 23.702 1.00 71.00 1006 ASP A C 1
ATOM 7767 O O . ASP A 1 1006 ? -3.105 -4.962 24.054 1.00 71.00 1006 ASP A O 1
ATOM 7771 N N . THR A 1 1007 ? -1.316 -6.299 24.364 1.00 75.00 1007 THR A N 1
ATOM 7772 C CA . THR A 1 1007 ? -1.891 -7.111 25.465 1.00 75.00 1007 THR A CA 1
ATOM 7773 C C . THR A 1 1007 ? -1.155 -7.060 26.809 1.00 75.00 1007 THR A C 1
ATOM 7775 O O . THR A 1 1007 ? -1.737 -7.471 27.817 1.00 75.00 1007 THR A O 1
ATOM 7778 N N . LEU A 1 1008 ? 0.072 -6.534 26.859 1.00 81.25 1008 LEU A N 1
ATOM 7779 C CA . LEU A 1 1008 ? 0.776 -6.240 28.111 1.00 81.25 1008 LEU A CA 1
ATOM 7780 C C . LEU A 1 1008 ? 0.270 -4.929 28.729 1.00 81.25 1008 LEU A C 1
ATOM 7782 O O . LEU A 1 1008 ? 0.137 -3.914 28.043 1.00 81.25 1008 LEU A O 1
ATOM 7786 N N . ILE A 1 1009 ? 0.028 -4.948 30.040 1.00 85.19 1009 ILE A N 1
ATOM 7787 C CA . ILE A 1 1009 ? -0.215 -3.750 30.853 1.00 85.19 1009 ILE A CA 1
ATOM 7788 C C . ILE A 1 1009 ? 1.056 -3.477 31.656 1.00 85.19 1009 ILE A C 1
ATOM 7790 O O . ILE A 1 1009 ? 1.589 -4.386 32.290 1.00 85.19 1009 ILE A O 1
ATOM 7794 N N . VAL A 1 1010 ? 1.543 -2.241 31.629 1.00 90.88 1010 VAL A N 1
ATOM 7795 C CA . VAL A 1 1010 ? 2.794 -1.825 32.277 1.00 90.88 1010 VAL A CA 1
ATOM 7796 C C . VAL A 1 1010 ? 2.582 -0.599 33.166 1.00 90.88 1010 VAL A C 1
ATOM 7798 O O . VAL A 1 1010 ? 1.523 0.039 33.137 1.00 90.88 1010 VAL A O 1
ATOM 7801 N N . ASP A 1 1011 ? 3.583 -0.267 33.977 1.00 90.94 1011 ASP A N 1
ATOM 7802 C CA . ASP A 1 1011 ? 3.607 1.007 34.692 1.00 90.94 1011 ASP A CA 1
ATOM 7803 C C . ASP A 1 1011 ? 3.856 2.219 33.779 1.00 90.94 1011 ASP A C 1
ATOM 7805 O O . ASP A 1 1011 ? 4.234 2.103 32.611 1.00 90.94 1011 ASP A O 1
ATOM 7809 N N . LYS A 1 1012 ? 3.607 3.406 34.337 1.00 88.06 1012 LYS A N 1
ATOM 7810 C CA . LYS A 1 1012 ? 3.736 4.699 33.652 1.00 88.06 1012 LYS A CA 1
ATOM 7811 C C . LYS A 1 1012 ? 5.154 5.059 33.214 1.00 88.06 1012 LYS A C 1
ATOM 7813 O O . LYS A 1 1012 ? 5.285 5.807 32.246 1.00 88.06 1012 LYS A O 1
ATOM 7818 N N . ASP A 1 1013 ? 6.175 4.536 33.884 1.00 87.19 1013 ASP A N 1
ATOM 7819 C CA . ASP A 1 1013 ? 7.571 4.923 33.681 1.00 87.19 1013 ASP A CA 1
ATOM 7820 C C . ASP A 1 1013 ? 8.331 3.915 32.790 1.00 87.19 1013 ASP A C 1
ATOM 7822 O O . ASP A 1 1013 ? 9.396 4.229 32.261 1.00 87.19 1013 ASP A O 1
ATOM 7826 N N . MET A 1 1014 ? 7.774 2.719 32.560 1.00 87.38 1014 MET A N 1
ATOM 7827 C CA . MET A 1 1014 ? 8.364 1.669 31.724 1.00 87.38 1014 MET A CA 1
ATOM 7828 C C . MET A 1 1014 ? 8.392 2.035 30.232 1.00 87.38 1014 MET A C 1
ATOM 7830 O O . MET A 1 1014 ? 7.345 2.253 29.613 1.00 87.38 1014 MET A O 1
ATOM 7834 N N . SER A 1 1015 ? 9.577 2.025 29.615 1.00 86.62 1015 SER A N 1
ATOM 7835 C CA . SER A 1 1015 ? 9.776 2.190 28.164 1.00 86.62 1015 SER A CA 1
ATOM 7836 C C . SER A 1 1015 ? 9.882 0.849 27.418 1.00 86.62 1015 SER A C 1
ATOM 7838 O O . SER A 1 1015 ? 10.073 -0.209 28.028 1.00 86.62 1015 SER A O 1
ATOM 7840 N N . LEU A 1 1016 ? 9.847 0.869 26.075 1.00 80.25 1016 LEU A N 1
ATOM 7841 C CA . LEU A 1 1016 ? 10.222 -0.309 25.272 1.00 80.25 1016 LEU A CA 1
ATOM 7842 C C . LEU A 1 1016 ? 11.631 -0.824 25.604 1.00 80.25 1016 LEU A C 1
ATOM 7844 O O . LEU A 1 1016 ? 11.860 -2.034 25.557 1.00 80.25 1016 LEU A O 1
ATOM 7848 N N . SER A 1 1017 ? 12.577 0.062 25.935 1.00 81.44 1017 SER A N 1
ATOM 7849 C CA . SER A 1 1017 ? 13.940 -0.310 26.351 1.00 81.44 1017 SER A CA 1
ATOM 7850 C C . SER A 1 1017 ? 13.927 -1.204 27.589 1.00 81.44 1017 SER A C 1
ATOM 7852 O O . SER A 1 1017 ? 14.661 -2.195 27.651 1.00 81.44 1017 SER A O 1
ATOM 7854 N N . ASP A 1 1018 ? 13.074 -0.875 28.556 1.00 87.81 1018 ASP A N 1
ATOM 7855 C CA . ASP A 1 1018 ? 12.986 -1.567 29.840 1.00 87.81 1018 ASP A CA 1
ATOM 7856 C C . ASP A 1 1018 ? 12.246 -2.888 29.670 1.00 87.81 1018 ASP A C 1
ATOM 7858 O O . ASP A 1 1018 ? 12.706 -3.913 30.168 1.00 87.81 1018 ASP A O 1
ATOM 7862 N N . LEU A 1 1019 ? 11.188 -2.913 28.851 1.00 85.81 1019 LEU A N 1
ATOM 7863 C CA . LEU A 1 1019 ? 10.495 -4.145 28.472 1.00 85.81 1019 LEU A CA 1
ATOM 7864 C C . LEU A 1 1019 ? 11.410 -5.108 27.698 1.00 85.81 1019 LEU A C 1
ATOM 7866 O O . LEU A 1 1019 ? 11.458 -6.301 28.000 1.00 85.81 1019 LEU A O 1
ATOM 7870 N N . ALA A 1 1020 ? 12.202 -4.604 26.750 1.00 81.75 1020 ALA A N 1
ATOM 7871 C CA . ALA A 1 1020 ? 13.194 -5.399 26.029 1.00 81.75 1020 ALA A CA 1
ATOM 7872 C C . ALA A 1 1020 ? 14.346 -5.865 26.940 1.00 81.75 1020 ALA A C 1
ATOM 7874 O O . ALA A 1 1020 ? 14.982 -6.885 26.669 1.00 81.75 1020 ALA A O 1
ATOM 7875 N N . THR A 1 1021 ? 14.645 -5.141 28.021 1.00 86.38 1021 THR A N 1
ATOM 7876 C CA . THR A 1 1021 ? 15.632 -5.542 29.039 1.00 86.38 1021 THR A CA 1
ATOM 7877 C C . THR A 1 1021 ? 15.065 -6.619 29.960 1.00 86.38 1021 THR A C 1
ATOM 7879 O O . THR A 1 1021 ? 15.688 -7.672 30.097 1.00 86.38 1021 THR A O 1
ATOM 7882 N N . MET A 1 1022 ? 13.841 -6.435 30.461 1.00 89.44 1022 MET A N 1
ATOM 7883 C CA . MET A 1 1022 ? 13.071 -7.437 31.198 1.00 89.44 1022 MET A CA 1
ATOM 7884 C C . MET A 1 1022 ? 12.951 -8.742 30.402 1.00 89.44 1022 MET A C 1
ATOM 7886 O O . MET A 1 1022 ? 13.270 -9.806 30.924 1.00 89.44 1022 MET A O 1
ATOM 7890 N N . PHE A 1 1023 ? 12.571 -8.685 29.121 1.00 81.75 1023 PHE A N 1
ATOM 7891 C CA . PHE A 1 1023 ? 12.432 -9.881 28.287 1.00 81.75 1023 PHE A CA 1
ATOM 7892 C C . PHE A 1 1023 ? 13.768 -10.612 28.086 1.00 81.75 1023 PHE A C 1
ATOM 7894 O O . PHE A 1 1023 ? 13.828 -11.831 28.240 1.00 81.75 1023 PHE A O 1
ATOM 7901 N N . ARG A 1 1024 ? 14.869 -9.889 27.828 1.00 82.25 1024 ARG A N 1
ATOM 7902 C CA . ARG A 1 1024 ? 16.218 -10.488 27.745 1.00 82.25 1024 ARG A CA 1
ATOM 7903 C C . ARG A 1 1024 ? 16.678 -11.085 29.079 1.00 82.25 1024 ARG A C 1
ATOM 7905 O O . ARG A 1 1024 ? 17.365 -12.103 29.078 1.00 82.25 1024 ARG A O 1
ATOM 7912 N N . ALA A 1 1025 ? 16.283 -10.498 30.206 1.00 85.94 1025 ALA A N 1
ATOM 7913 C CA . ALA A 1 1025 ? 16.550 -11.025 31.540 1.00 85.94 1025 ALA A CA 1
ATOM 7914 C C . ALA A 1 1025 ? 15.731 -12.301 31.832 1.00 85.94 1025 ALA A C 1
ATOM 7916 O O . ALA A 1 1025 ? 16.305 -13.303 32.263 1.00 85.94 1025 ALA A O 1
ATOM 7917 N N . VAL A 1 1026 ? 14.434 -12.324 31.491 1.00 84.00 1026 VAL A N 1
ATOM 7918 C CA . VAL A 1 1026 ? 13.595 -13.541 31.496 1.00 84.00 1026 VAL A CA 1
ATOM 7919 C C . VAL A 1 1026 ? 14.226 -14.625 30.622 1.00 84.00 1026 VAL A C 1
ATOM 7921 O O . VAL A 1 1026 ? 14.414 -15.743 31.090 1.00 84.00 1026 VAL A O 1
ATOM 7924 N N . GLN A 1 1027 ? 14.618 -14.298 29.387 1.00 78.06 1027 GLN A N 1
ATOM 7925 C CA . GLN A 1 1027 ? 15.265 -15.215 28.443 1.00 78.06 1027 GLN A CA 1
ATOM 7926 C C . GLN A 1 1027 ? 16.614 -15.741 28.967 1.00 78.06 1027 GLN A C 1
ATOM 7928 O O . GLN A 1 1027 ? 16.926 -16.922 28.810 1.00 78.06 1027 GLN A O 1
ATOM 7933 N N . GLY A 1 1028 ? 17.413 -14.892 29.619 1.00 79.88 1028 GLY A N 1
ATOM 7934 C CA . GLY A 1 1028 ? 18.676 -15.277 30.249 1.00 79.88 1028 GLY A CA 1
ATOM 7935 C C . GLY A 1 1028 ? 18.474 -16.288 31.377 1.00 79.88 1028 GLY A C 1
ATOM 7936 O O . GLY A 1 1028 ? 19.132 -17.326 31.398 1.00 79.88 1028 GLY A O 1
ATOM 7937 N N . VAL A 1 1029 ? 17.517 -16.031 32.270 1.00 82.38 1029 VAL A N 1
ATOM 7938 C CA . VAL A 1 1029 ? 17.133 -16.945 33.359 1.00 82.38 1029 VAL A CA 1
ATOM 7939 C C . VAL A 1 1029 ? 16.509 -18.241 32.825 1.00 82.38 1029 VAL A C 1
ATOM 7941 O O . VAL A 1 1029 ? 16.804 -19.327 33.326 1.00 82.38 1029 VAL A O 1
ATOM 7944 N N . ALA A 1 1030 ? 15.675 -18.147 31.789 1.00 73.19 1030 ALA A N 1
ATOM 7945 C CA . ALA A 1 1030 ? 15.062 -19.273 31.090 1.00 73.19 1030 ALA A CA 1
ATOM 7946 C C . ALA A 1 1030 ? 16.094 -20.212 30.449 1.00 73.19 1030 ALA A C 1
ATOM 7948 O O . ALA A 1 1030 ? 15.928 -21.429 30.523 1.00 73.19 1030 ALA A O 1
ATOM 7949 N N . GLY A 1 1031 ? 17.146 -19.640 29.854 1.00 69.19 1031 GLY A N 1
ATOM 7950 C CA . GLY A 1 1031 ? 18.257 -20.338 29.203 1.00 69.19 1031 GLY A CA 1
ATOM 7951 C C . GLY A 1 1031 ? 19.462 -20.619 30.108 1.00 69.19 1031 GLY A C 1
ATOM 7952 O O . GLY A 1 1031 ? 20.574 -20.764 29.603 1.00 69.19 1031 GLY A O 1
ATOM 7953 N N . GLY A 1 1032 ? 19.276 -20.650 31.433 1.00 74.94 1032 GLY A N 1
ATOM 7954 C CA . GLY A 1 1032 ? 20.295 -21.095 32.395 1.00 74.94 1032 GLY A CA 1
ATOM 7955 C C . GLY A 1 1032 ? 21.428 -20.105 32.708 1.00 74.94 1032 GLY A C 1
ATOM 7956 O O . GLY A 1 1032 ? 22.377 -20.478 33.391 1.00 74.94 1032 GLY A O 1
ATOM 7957 N N . LYS A 1 1033 ? 21.345 -18.847 32.255 1.00 76.56 1033 LYS A N 1
ATOM 7958 C CA . LYS A 1 1033 ? 22.311 -17.771 32.576 1.00 76.56 1033 LYS A CA 1
ATOM 7959 C C . LYS A 1 1033 ? 21.957 -16.979 33.844 1.00 76.56 1033 LYS A C 1
ATOM 7961 O O . LYS A 1 1033 ? 22.638 -16.012 34.169 1.00 76.56 1033 LYS A O 1
ATOM 7966 N N . GLY A 1 1034 ? 20.894 -17.366 34.544 1.00 83.00 1034 GLY A N 1
ATOM 7967 C CA . GLY A 1 1034 ? 20.427 -16.742 35.781 1.00 83.00 1034 GLY A CA 1
ATOM 7968 C C . GLY A 1 1034 ? 19.711 -17.752 36.679 1.00 83.00 1034 GLY A C 1
ATOM 7969 O O . GLY A 1 1034 ? 19.488 -18.896 36.281 1.00 83.00 1034 GLY A O 1
ATOM 7970 N N . LYS A 1 1035 ? 19.371 -17.349 37.905 1.00 84.38 1035 LYS A N 1
ATOM 7971 C CA . LYS A 1 1035 ? 18.817 -18.250 38.930 1.00 84.38 1035 LYS A CA 1
ATOM 7972 C C . LYS A 1 1035 ? 17.288 -18.217 38.944 1.00 84.38 1035 LYS A C 1
ATOM 7974 O O . LYS A 1 1035 ? 16.698 -17.142 38.968 1.00 84.38 1035 LYS A O 1
ATOM 7979 N N . GLN A 1 1036 ? 16.656 -19.390 38.990 1.00 83.19 1036 GLN A N 1
ATOM 7980 C CA . GLN A 1 1036 ? 15.217 -19.552 39.242 1.00 83.19 1036 GLN A CA 1
ATOM 7981 C C . GLN A 1 1036 ? 15.028 -20.082 40.664 1.00 83.19 1036 GLN A C 1
ATOM 7983 O O . GLN A 1 1036 ? 15.621 -21.097 41.030 1.00 83.19 1036 GLN A O 1
ATOM 7988 N N . ILE A 1 1037 ? 14.260 -19.365 41.484 1.00 85.81 1037 ILE A N 1
ATOM 7989 C CA . ILE A 1 1037 ? 14.150 -19.601 42.928 1.00 85.81 1037 ILE A CA 1
ATOM 7990 C C . ILE A 1 1037 ? 12.674 -19.463 43.344 1.00 85.81 1037 ILE A C 1
ATOM 7992 O O . ILE A 1 1037 ? 11.951 -18.609 42.837 1.00 85.81 1037 ILE A O 1
ATOM 7996 N N . ASN A 1 1038 ? 12.205 -20.293 44.276 1.00 85.12 1038 ASN A N 1
ATOM 7997 C CA . ASN A 1 1038 ? 10.959 -20.049 45.015 1.00 85.12 1038 ASN A CA 1
ATOM 7998 C C . ASN A 1 1038 ? 11.319 -19.379 46.349 1.00 85.12 1038 ASN A C 1
ATOM 8000 O O . ASN A 1 1038 ? 12.304 -19.783 46.970 1.00 85.12 1038 ASN A O 1
ATOM 8004 N N . VAL A 1 1039 ? 10.540 -18.390 46.808 1.00 87.56 1039 VAL A N 1
ATOM 8005 C CA . VAL A 1 1039 ? 10.773 -17.764 48.126 1.00 87.56 1039 VAL A CA 1
ATOM 8006 C C . VAL A 1 1039 ? 10.848 -18.836 49.239 1.00 87.56 1039 VAL A C 1
ATOM 8008 O O . VAL A 1 1039 ? 9.990 -19.724 49.266 1.00 87.56 1039 VAL A O 1
ATOM 8011 N N . PRO A 1 1040 ? 11.855 -18.813 50.137 1.00 86.69 1040 PRO A N 1
ATOM 8012 C CA . PRO A 1 1040 ? 12.011 -19.827 51.179 1.00 86.69 1040 PRO A CA 1
ATOM 8013 C C . PRO A 1 1040 ? 10.784 -19.931 52.093 1.00 86.69 1040 PRO A C 1
ATOM 8015 O O . PRO A 1 1040 ? 10.278 -18.922 52.581 1.00 86.69 1040 PRO A O 1
ATOM 8018 N N . VAL A 1 1041 ? 10.317 -21.152 52.371 1.00 84.06 1041 VAL A N 1
ATOM 8019 C CA . VAL A 1 1041 ? 9.105 -21.398 53.176 1.00 84.06 1041 VAL A CA 1
ATOM 8020 C C . VAL A 1 1041 ? 9.403 -22.118 54.487 1.00 84.06 1041 VAL A C 1
ATOM 8022 O O . VAL A 1 1041 ? 10.195 -23.056 54.527 1.00 84.06 1041 VAL A O 1
ATOM 8025 N N . SER A 1 1042 ? 8.719 -21.698 55.552 1.00 79.31 1042 SER A N 1
ATOM 8026 C CA . SER A 1 1042 ? 8.733 -22.346 56.871 1.00 79.31 1042 SER A CA 1
ATOM 8027 C C . SER A 1 1042 ? 7.541 -23.285 57.086 1.00 79.31 1042 SER A C 1
ATOM 8029 O O . SER A 1 1042 ? 7.622 -24.201 57.900 1.00 79.31 1042 SER A O 1
ATOM 8031 N N . GLY A 1 1043 ? 6.441 -23.099 56.345 1.00 71.69 1043 GLY A N 1
ATOM 8032 C CA . GLY A 1 1043 ? 5.267 -23.968 56.423 1.00 71.69 1043 GLY A CA 1
ATOM 8033 C C . GLY A 1 1043 ? 4.307 -23.794 55.247 1.00 71.69 1043 GLY A C 1
ATOM 8034 O O . GLY A 1 1043 ? 4.045 -22.677 54.800 1.00 71.69 1043 GLY A O 1
ATOM 8035 N N . ILE A 1 1044 ? 3.761 -24.911 54.763 1.00 74.19 1044 ILE A N 1
ATOM 8036 C CA . ILE A 1 1044 ? 2.801 -24.982 53.652 1.00 74.19 1044 ILE A CA 1
ATOM 8037 C C . ILE A 1 1044 ? 1.444 -25.410 54.218 1.00 74.19 1044 ILE A C 1
ATOM 8039 O O . ILE A 1 1044 ? 1.374 -26.377 54.971 1.00 74.19 1044 ILE A O 1
ATOM 8043 N N . GLY A 1 1045 ? 0.366 -24.718 53.842 1.00 68.94 1045 GLY A N 1
ATOM 8044 C CA . GLY A 1 1045 ? -0.996 -25.086 54.244 1.00 68.94 1045 GLY A CA 1
ATOM 8045 C C . GLY A 1 1045 ? -1.337 -24.765 55.703 1.00 68.94 1045 GLY A C 1
ATOM 8046 O O . GLY A 1 1045 ? -2.232 -25.387 56.264 1.00 68.94 1045 GLY A O 1
ATOM 8047 N N . VAL A 1 1046 ? -0.641 -23.802 56.313 1.00 76.50 1046 VAL A N 1
ATOM 8048 C CA . VAL A 1 1046 ? -0.872 -23.371 57.700 1.00 76.50 1046 VAL A CA 1
ATOM 8049 C C . VAL A 1 1046 ? -2.280 -22.767 57.815 1.00 76.50 1046 VAL A C 1
ATOM 8051 O O . VAL A 1 1046 ? -2.589 -21.861 57.040 1.00 76.50 1046 VAL A O 1
ATOM 8054 N N . PRO A 1 1047 ? -3.140 -23.212 58.747 1.00 75.38 1047 PRO A N 1
ATOM 8055 C CA . PRO A 1 1047 ? -4.478 -22.647 58.898 1.00 75.38 1047 PRO A CA 1
ATOM 8056 C C . PRO A 1 1047 ? -4.433 -21.250 59.537 1.00 75.38 1047 PRO A C 1
ATOM 8058 O O . PRO A 1 1047 ? -3.712 -21.018 60.509 1.00 75.38 1047 PRO A O 1
ATOM 8061 N N . THR A 1 1048 ? -5.230 -20.318 59.011 1.00 79.81 1048 THR A N 1
ATOM 8062 C CA . THR A 1 1048 ? -5.525 -19.009 59.620 1.00 79.81 1048 THR A CA 1
ATOM 8063 C C . THR A 1 1048 ? -7.015 -18.676 59.483 1.00 79.81 1048 THR A C 1
ATOM 8065 O O . THR A 1 1048 ? -7.770 -19.377 58.808 1.00 79.81 1048 THR A O 1
ATOM 8068 N N . SER A 1 1049 ? -7.449 -17.556 60.066 1.00 74.06 1049 SER A N 1
ATOM 8069 C CA . SER A 1 1049 ? -8.800 -17.000 59.886 1.00 74.06 1049 SER A CA 1
ATOM 8070 C C . SER A 1 104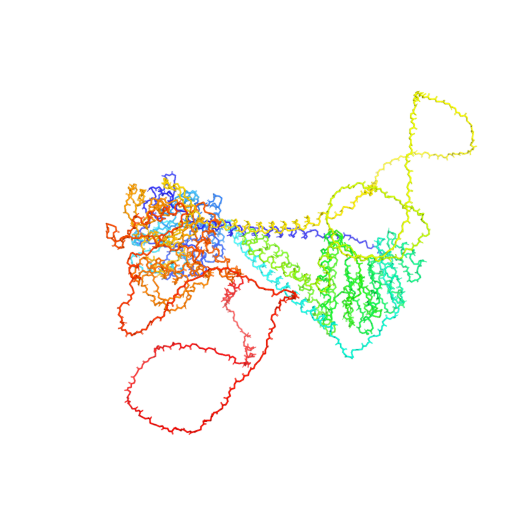9 ? -9.134 -16.579 58.441 1.00 74.06 1049 SER A C 1
ATOM 8072 O O . SER A 1 1049 ? -10.285 -16.255 58.160 1.00 74.06 1049 SER A O 1
ATOM 8074 N N . LYS A 1 1050 ? -8.163 -16.609 57.513 1.00 76.38 1050 LYS A N 1
ATOM 8075 C CA . LYS A 1 1050 ? -8.354 -16.416 56.060 1.00 76.38 1050 LYS A CA 1
ATOM 8076 C C . LYS A 1 1050 ? -8.148 -17.730 55.265 1.00 76.38 1050 LYS A C 1
ATOM 8078 O O . LYS A 1 1050 ? -7.903 -17.712 54.056 1.00 76.38 1050 LYS A O 1
ATOM 8083 N N . GLY A 1 1051 ? -8.247 -18.884 55.935 1.00 79.00 1051 GLY A N 1
ATOM 8084 C CA . GLY A 1 1051 ? -8.061 -20.224 55.363 1.00 79.00 1051 GLY A CA 1
ATOM 8085 C C . GLY A 1 1051 ? -6.605 -20.703 55.392 1.00 79.00 1051 GLY A C 1
ATOM 8086 O O . GLY A 1 1051 ? -5.792 -20.204 56.162 1.00 79.00 1051 GLY A O 1
ATOM 8087 N N . ASN A 1 1052 ? -6.260 -21.688 54.558 1.00 80.94 1052 ASN A N 1
ATOM 8088 C CA . ASN A 1 1052 ? -4.898 -22.238 54.515 1.00 80.94 1052 ASN A CA 1
ATOM 8089 C C . ASN A 1 1052 ? -3.944 -21.307 53.751 1.00 80.94 1052 ASN A C 1
ATOM 8091 O O . ASN A 1 1052 ? -4.264 -20.880 52.638 1.00 80.94 1052 ASN A O 1
ATOM 8095 N N . VAL A 1 1053 ? -2.772 -21.036 54.328 1.00 84.75 1053 VAL A N 1
ATOM 8096 C CA . VAL A 1 1053 ? -1.760 -20.089 53.826 1.00 84.75 1053 VAL A CA 1
ATOM 8097 C C . VAL A 1 1053 ? -0.366 -20.725 53.768 1.00 84.75 1053 VAL A C 1
ATOM 8099 O O . VAL A 1 1053 ? -0.117 -21.799 54.320 1.00 84.75 1053 VAL A O 1
ATOM 8102 N N . LEU A 1 1054 ? 0.565 -20.050 53.105 1.00 85.12 1054 LEU A N 1
ATOM 8103 C CA . LEU A 1 1054 ? 1.978 -20.410 53.014 1.00 85.12 1054 LEU A CA 1
ATOM 8104 C C . LEU A 1 1054 ? 2.797 -19.374 53.795 1.00 85.12 1054 LEU A C 1
ATOM 8106 O O . LEU A 1 1054 ? 2.664 -18.176 53.561 1.00 85.12 1054 LEU A O 1
ATOM 8110 N N . LYS A 1 1055 ? 3.626 -19.814 54.747 1.00 85.88 1055 LYS A N 1
ATOM 8111 C CA . LYS A 1 1055 ? 4.485 -18.925 55.546 1.00 85.88 1055 LYS A CA 1
ATOM 8112 C C . LYS A 1 1055 ? 5.918 -18.965 55.029 1.00 85.88 1055 LYS A C 1
ATOM 8114 O O . LYS A 1 1055 ? 6.492 -20.041 54.860 1.00 85.88 1055 LYS A O 1
ATOM 8119 N N . TRP A 1 1056 ? 6.499 -17.789 54.807 1.00 89.12 1056 TRP A N 1
ATOM 8120 C CA . TRP A 1 1056 ? 7.911 -17.634 54.456 1.00 89.12 1056 TRP A CA 1
ATOM 8121 C C . TRP A 1 1056 ? 8.818 -18.034 55.635 1.00 89.12 1056 TRP A C 1
ATOM 8123 O O . TRP A 1 1056 ? 8.416 -17.961 56.799 1.00 89.12 1056 TRP A O 1
ATOM 8133 N N . ASP A 1 1057 ? 10.041 -18.484 55.362 1.00 88.44 1057 ASP A N 1
ATOM 8134 C CA . ASP A 1 1057 ? 11.096 -18.572 56.380 1.00 88.44 1057 ASP A CA 1
ATOM 8135 C C . ASP A 1 1057 ? 11.608 -17.152 56.634 1.00 88.44 1057 ASP A C 1
ATOM 8137 O O . ASP A 1 1057 ? 12.205 -16.540 55.747 1.00 88.44 1057 ASP A O 1
ATOM 8141 N N . ALA A 1 1058 ? 11.352 -16.614 57.827 1.00 83.19 1058 ALA A N 1
ATOM 8142 C CA . ALA A 1 1058 ? 11.675 -15.229 58.153 1.00 83.19 1058 ALA A CA 1
ATOM 8143 C C . ALA A 1 1058 ? 13.181 -14.920 58.071 1.00 83.19 1058 ALA A C 1
ATOM 8145 O O . ALA A 1 1058 ? 13.541 -13.801 57.720 1.00 83.19 1058 ALA A O 1
ATOM 8146 N N . LYS A 1 1059 ? 14.067 -15.889 58.346 1.00 86.06 1059 LYS A N 1
ATOM 8147 C CA . LYS A 1 1059 ? 15.522 -15.681 58.285 1.00 86.06 1059 LYS A CA 1
ATOM 8148 C C . LYS A 1 1059 ? 16.033 -15.810 56.852 1.00 86.06 1059 LYS A C 1
ATOM 8150 O O . LYS A 1 1059 ? 16.706 -14.905 56.364 1.00 86.06 1059 LYS A O 1
ATOM 8155 N N . ARG A 1 1060 ? 15.685 -16.897 56.152 1.00 86.25 1060 ARG A N 1
ATOM 8156 C CA . ARG A 1 1060 ? 16.150 -17.134 54.771 1.00 86.25 1060 ARG A CA 1
ATOM 8157 C C . ARG A 1 1060 ? 15.539 -16.158 53.769 1.00 86.25 1060 ARG A C 1
ATOM 8159 O O . ARG A 1 1060 ? 16.228 -15.735 52.849 1.00 86.25 1060 ARG A O 1
ATOM 8166 N N . SER A 1 1061 ? 14.280 -15.760 53.950 1.00 88.50 1061 SER A N 1
ATOM 8167 C CA . SER A 1 1061 ? 13.619 -14.808 53.043 1.00 88.50 1061 SER A CA 1
ATOM 8168 C C . SER A 1 1061 ? 14.110 -13.382 53.273 1.00 88.50 1061 SER A C 1
ATOM 8170 O O . SER A 1 1061 ? 14.389 -12.686 52.304 1.00 88.50 1061 SER A O 1
ATOM 8172 N N . ALA A 1 1062 ? 14.311 -12.961 54.530 1.00 87.50 1062 ALA A N 1
ATOM 8173 C CA . ALA A 1 1062 ? 14.953 -11.676 54.810 1.00 87.50 1062 ALA A CA 1
ATOM 8174 C C . ALA A 1 1062 ? 16.375 -11.624 54.232 1.00 87.50 1062 ALA A C 1
ATOM 8176 O O . ALA A 1 1062 ? 16.747 -10.612 53.646 1.00 87.50 1062 ALA A O 1
ATOM 8177 N N . ARG A 1 1063 ? 17.140 -12.725 54.314 1.00 88.25 1063 ARG A N 1
ATOM 8178 C CA . ARG A 1 1063 ? 18.444 -12.839 53.646 1.00 88.25 1063 ARG A CA 1
ATOM 8179 C C . ARG A 1 1063 ? 18.324 -12.749 52.124 1.00 88.25 1063 ARG A C 1
ATOM 8181 O O . ARG A 1 1063 ? 19.034 -11.950 51.537 1.00 88.25 1063 ARG A O 1
ATOM 8188 N N . LEU A 1 1064 ? 17.414 -13.497 51.497 1.00 90.88 1064 LEU A N 1
ATOM 8189 C CA . LEU A 1 1064 ? 17.175 -13.444 50.048 1.00 90.88 1064 LEU A CA 1
ATOM 8190 C C . LEU A 1 1064 ? 16.853 -12.018 49.577 1.00 90.88 1064 LEU A C 1
ATOM 8192 O O . LEU A 1 1064 ? 17.469 -11.532 48.635 1.00 90.88 1064 LEU A O 1
ATOM 8196 N N . PHE A 1 1065 ? 15.923 -11.325 50.238 1.00 92.00 1065 PHE A N 1
ATOM 8197 C CA . PHE A 1 1065 ? 15.564 -9.956 49.861 1.00 92.00 1065 PHE A CA 1
ATOM 8198 C C . PHE A 1 1065 ? 16.643 -8.929 50.239 1.00 92.00 1065 PHE A C 1
ATOM 8200 O O . PHE A 1 1065 ? 16.745 -7.905 49.575 1.00 92.00 1065 PHE A O 1
ATOM 8207 N N . ALA A 1 1066 ? 17.480 -9.189 51.248 1.00 89.00 1066 ALA A N 1
ATOM 8208 C CA . ALA A 1 1066 ? 18.651 -8.362 51.547 1.00 89.00 1066 ALA A CA 1
ATOM 8209 C C . ALA A 1 1066 ? 19.795 -8.577 50.542 1.00 89.00 1066 ALA A C 1
ATOM 8211 O O . ALA A 1 1066 ? 20.438 -7.599 50.168 1.00 89.00 1066 ALA A O 1
ATOM 8212 N N . ASP A 1 1067 ? 20.022 -9.807 50.072 1.00 90.31 1067 ASP A N 1
ATOM 8213 C CA . ASP A 1 1067 ? 20.960 -10.107 48.987 1.00 90.31 1067 ASP A CA 1
ATOM 8214 C C . ASP A 1 1067 ? 20.505 -9.377 47.709 1.00 90.31 1067 ASP A C 1
ATOM 8216 O O . ASP A 1 1067 ? 21.285 -8.628 47.133 1.00 90.31 1067 ASP A O 1
ATOM 8220 N N . LEU A 1 1068 ? 19.222 -9.477 47.331 1.00 90.69 1068 LEU A N 1
ATOM 8221 C CA . LEU A 1 1068 ? 18.658 -8.767 46.169 1.00 90.69 1068 LEU A CA 1
ATOM 8222 C C . LEU A 1 1068 ? 18.628 -7.232 46.309 1.00 90.69 1068 LEU A C 1
ATOM 8224 O O . LEU A 1 1068 ? 18.579 -6.540 45.300 1.00 90.69 1068 LEU A O 1
ATOM 8228 N N . ARG A 1 1069 ? 18.634 -6.670 47.526 1.00 89.88 1069 ARG A N 1
ATOM 8229 C CA . ARG A 1 1069 ? 18.621 -5.203 47.722 1.00 89.88 1069 ARG A CA 1
ATOM 8230 C C . ARG A 1 1069 ? 19.990 -4.559 47.509 1.00 89.88 1069 ARG A C 1
ATOM 8232 O O . ARG A 1 1069 ? 20.053 -3.373 47.208 1.00 89.88 1069 ARG A O 1
ATOM 8239 N N . HIS A 1 1070 ? 21.053 -5.337 47.698 1.00 89.50 1070 HIS A N 1
ATOM 8240 C CA . HIS A 1 1070 ? 22.447 -4.906 47.581 1.00 89.50 1070 HIS A CA 1
ATOM 8241 C C . HIS A 1 1070 ? 23.175 -5.707 46.482 1.00 89.50 1070 HIS A C 1
ATOM 8243 O O . HIS A 1 1070 ? 24.340 -6.064 46.662 1.00 89.50 1070 HIS A O 1
ATOM 8249 N N . ASP A 1 1071 ? 22.435 -6.123 45.438 1.00 87.31 1071 ASP A N 1
ATOM 8250 C CA . ASP A 1 1071 ? 22.919 -6.876 44.266 1.00 87.31 1071 ASP A CA 1
ATOM 8251 C C . ASP A 1 1071 ? 23.943 -7.980 44.614 1.00 87.31 1071 ASP A C 1
ATOM 8253 O O . ASP A 1 1071 ? 25.024 -8.075 44.042 1.00 87.31 1071 ASP A O 1
ATOM 8257 N N . ARG A 1 1072 ? 23.659 -8.812 45.624 1.00 87.81 1072 ARG A N 1
ATOM 8258 C CA . ARG A 1 1072 ? 24.595 -9.854 46.082 1.00 87.81 1072 ARG A CA 1
ATOM 8259 C C . ARG A 1 1072 ? 24.322 -11.182 45.382 1.00 87.81 1072 ARG A C 1
ATOM 8261 O O . ARG A 1 1072 ? 23.160 -11.533 45.165 1.00 87.81 1072 ARG A O 1
ATOM 8268 N N . PRO A 1 1073 ? 25.359 -11.997 45.094 1.00 82.00 1073 PRO A N 1
ATOM 8269 C CA . PRO A 1 1073 ? 25.176 -13.331 44.529 1.00 82.00 1073 PRO A CA 1
ATOM 8270 C C . PRO A 1 1073 ? 24.302 -14.225 45.425 1.00 82.00 1073 PRO A C 1
ATOM 8272 O O . PRO A 1 1073 ? 24.802 -14.848 46.357 1.00 82.00 1073 PRO A O 1
ATOM 8275 N N . VAL A 1 1074 ? 23.005 -14.335 45.111 1.00 81.56 1074 VAL A N 1
ATOM 8276 C CA . VAL A 1 1074 ? 22.012 -15.045 45.941 1.00 81.56 1074 VAL A CA 1
ATOM 8277 C C . VAL A 1 1074 ? 22.490 -16.453 46.301 1.00 81.56 1074 VAL A C 1
ATOM 8279 O O . VAL A 1 1074 ? 22.671 -17.299 45.418 1.00 81.56 1074 VAL A O 1
ATOM 8282 N N . THR A 1 1075 ? 22.710 -16.701 47.593 1.00 68.50 1075 THR A N 1
ATOM 8283 C CA . THR A 1 1075 ? 23.284 -17.970 48.088 1.00 68.50 1075 THR A CA 1
ATOM 8284 C C . THR A 1 1075 ? 22.236 -19.017 48.466 1.00 68.50 1075 THR A C 1
ATOM 8286 O O . THR A 1 1075 ? 22.540 -20.209 48.482 1.00 68.50 1075 THR A O 1
ATOM 8289 N N . GLU A 1 1076 ? 20.999 -18.597 48.733 1.00 65.31 1076 GLU A N 1
ATOM 8290 C CA . GLU A 1 1076 ? 19.898 -19.492 49.093 1.00 65.31 1076 GLU A CA 1
ATOM 8291 C C . GLU A 1 1076 ? 19.374 -20.261 47.866 1.00 65.31 1076 GLU A C 1
ATOM 8293 O O . GLU A 1 1076 ? 18.947 -19.676 46.870 1.00 65.31 1076 GLU A O 1
ATOM 8298 N N . THR A 1 1077 ? 19.354 -21.591 47.954 1.00 55.41 1077 THR A N 1
ATOM 8299 C CA . THR A 1 1077 ? 18.640 -22.472 47.017 1.00 55.41 1077 THR A CA 1
ATOM 8300 C C . THR A 1 1077 ? 17.270 -22.818 47.590 1.00 55.41 1077 THR A C 1
ATOM 8302 O O . THR A 1 1077 ? 17.192 -23.259 48.735 1.00 55.41 1077 THR A O 1
ATOM 8305 N N . GLY A 1 1078 ? 16.202 -22.676 46.797 1.00 49.47 1078 GLY A N 1
ATOM 8306 C CA . GLY A 1 1078 ? 14.801 -22.847 47.226 1.00 49.47 1078 GLY A CA 1
ATOM 8307 C C . GLY A 1 1078 ? 14.345 -24.281 47.547 1.00 49.47 1078 GLY A C 1
ATOM 8308 O O . GLY A 1 1078 ? 13.165 -24.580 47.389 1.00 49.47 1078 GLY A O 1
ATOM 8309 N N . GLU A 1 1079 ? 15.259 -25.164 47.954 1.00 46.44 1079 GLU A N 1
ATOM 8310 C CA . GLU A 1 1079 ? 14.955 -26.518 48.430 1.00 46.44 1079 GLU A CA 1
ATOM 8311 C C . GLU A 1 1079 ? 14.536 -26.497 49.907 1.00 46.44 1079 GLU A C 1
ATOM 8313 O O . GLU A 1 1079 ? 15.125 -25.803 50.745 1.00 46.44 1079 GLU A O 1
ATOM 8318 N N . THR A 1 1080 ? 13.542 -27.310 50.252 1.00 46.62 1080 THR A N 1
ATOM 8319 C CA . THR A 1 1080 ? 13.148 -27.542 51.642 1.00 46.62 1080 THR A CA 1
ATOM 8320 C C . THR A 1 1080 ? 14.204 -28.367 52.384 1.00 46.62 1080 THR A C 1
ATOM 8322 O O . THR A 1 1080 ? 14.942 -29.156 51.792 1.00 46.62 1080 THR A O 1
ATOM 8325 N N . SER A 1 1081 ? 14.252 -28.251 53.717 1.00 36.75 1081 SER A N 1
ATOM 8326 C CA . SER A 1 1081 ? 15.179 -29.033 54.555 1.00 36.75 1081 SER A CA 1
ATOM 8327 C C . SER A 1 1081 ? 15.078 -30.547 54.301 1.00 36.75 1081 SER A C 1
ATOM 8329 O O . SER A 1 1081 ? 16.094 -31.239 54.303 1.00 36.75 1081 SER A O 1
ATOM 8331 N N . ARG A 1 1082 ? 13.866 -31.038 53.996 1.00 41.00 1082 ARG A N 1
ATOM 8332 C CA . ARG A 1 1082 ? 13.580 -32.450 53.690 1.00 41.00 1082 ARG A CA 1
ATOM 8333 C C . ARG A 1 1082 ? 14.150 -32.915 52.347 1.00 41.00 1082 ARG A C 1
ATOM 8335 O O . ARG A 1 1082 ? 14.506 -34.080 52.225 1.00 41.00 1082 ARG A O 1
ATOM 8342 N N . GLU A 1 1083 ? 14.258 -32.044 51.343 1.00 38.62 1083 GLU A N 1
ATOM 8343 C CA . GLU A 1 1083 ? 14.827 -32.410 50.034 1.00 38.62 1083 GLU A CA 1
ATOM 8344 C C . GLU A 1 1083 ? 16.346 -32.626 50.124 1.00 38.62 1083 GLU A C 1
ATOM 8346 O O . GLU A 1 1083 ? 16.862 -33.590 49.557 1.00 38.62 1083 GLU A O 1
ATOM 8351 N N . ARG A 1 1084 ? 17.059 -31.814 50.919 1.00 36.78 1084 ARG A N 1
ATOM 8352 C CA . ARG A 1 1084 ? 18.479 -32.065 51.231 1.00 36.78 1084 ARG A CA 1
ATOM 8353 C C . ARG A 1 1084 ? 18.684 -33.348 52.031 1.00 36.78 1084 ARG A C 1
ATOM 8355 O O . ARG A 1 1084 ? 19.599 -34.107 51.730 1.00 36.78 1084 ARG A O 1
ATOM 8362 N N . GLU A 1 1085 ? 17.828 -33.606 53.014 1.00 38.44 1085 GLU A N 1
ATOM 8363 C CA . GLU A 1 1085 ? 17.872 -34.822 53.832 1.00 38.44 1085 GLU A CA 1
ATOM 8364 C C . GLU A 1 1085 ? 17.600 -36.088 52.993 1.00 38.44 1085 GLU A C 1
ATOM 8366 O O . GLU A 1 1085 ? 18.297 -37.092 53.135 1.00 38.44 1085 GLU A O 1
ATOM 8371 N N . ALA A 1 1086 ? 16.676 -36.008 52.026 1.00 40.12 1086 ALA A N 1
ATOM 8372 C CA . ALA A 1 1086 ? 16.400 -37.077 51.066 1.00 40.12 1086 ALA A CA 1
ATOM 8373 C C . ALA A 1 1086 ? 17.551 -37.322 50.068 1.00 40.12 1086 ALA A C 1
ATOM 8375 O O . ALA A 1 1086 ? 17.826 -38.474 49.742 1.00 40.12 1086 ALA A O 1
ATOM 8376 N N . ARG A 1 1087 ? 18.257 -36.275 49.605 1.00 40.34 1087 ARG A N 1
ATOM 8377 C CA . ARG A 1 1087 ? 19.484 -36.431 48.789 1.00 40.34 1087 ARG A CA 1
ATOM 8378 C C . ARG A 1 1087 ? 20.696 -36.913 49.604 1.00 40.34 1087 ARG A C 1
ATOM 8380 O O . ARG A 1 1087 ? 21.658 -37.392 49.015 1.00 40.34 1087 ARG A O 1
ATOM 8387 N N . GLY A 1 1088 ? 20.671 -36.766 50.931 1.00 32.88 1088 GLY A N 1
ATOM 8388 C CA . GLY A 1 1088 ? 21.790 -37.079 51.826 1.00 32.88 1088 GLY A CA 1
ATOM 8389 C C . GLY A 1 1088 ? 21.937 -38.554 52.217 1.00 32.88 1088 GLY A C 1
ATOM 8390 O O . GLY A 1 1088 ? 22.963 -38.921 52.785 1.00 32.88 1088 GLY A O 1
ATOM 8391 N N . ARG A 1 1089 ? 20.946 -39.411 51.926 1.00 32.69 1089 ARG A N 1
ATOM 8392 C CA . ARG A 1 1089 ? 21.015 -40.855 52.203 1.00 32.69 1089 ARG A CA 1
ATOM 8393 C C . ARG A 1 1089 ? 21.423 -41.655 50.958 1.00 32.69 1089 ARG A C 1
ATOM 8395 O O . ARG A 1 1089 ? 20.627 -41.724 50.021 1.00 32.69 1089 ARG A O 1
ATOM 8402 N N . PRO A 1 1090 ? 22.588 -42.333 50.945 1.00 35.41 1090 PRO A N 1
ATOM 8403 C CA . PRO A 1 1090 ? 22.805 -43.430 50.009 1.00 35.41 1090 PRO A CA 1
ATOM 8404 C C . PRO A 1 1090 ? 21.881 -44.612 50.373 1.00 35.41 1090 PRO A C 1
ATOM 8406 O O . PRO A 1 1090 ? 21.609 -44.823 51.558 1.00 35.41 1090 PRO A O 1
ATOM 8409 N N . PRO A 1 1091 ? 21.401 -45.403 49.398 1.00 35.28 1091 PRO A N 1
ATOM 8410 C CA . PRO A 1 1091 ? 20.655 -46.624 49.684 1.00 35.28 1091 PRO A CA 1
ATOM 8411 C C . PRO A 1 1091 ? 21.599 -47.697 50.251 1.00 35.28 1091 PRO A C 1
ATOM 8413 O O . PRO A 1 1091 ? 22.501 -48.168 49.561 1.00 35.28 1091 PRO A O 1
ATOM 8416 N N . THR A 1 1092 ? 21.406 -48.077 51.514 1.00 32.97 1092 THR A N 1
ATOM 8417 C CA . THR A 1 1092 ? 22.176 -49.133 52.188 1.00 32.97 1092 THR A CA 1
ATOM 8418 C C . THR A 1 1092 ? 21.467 -50.488 52.123 1.00 32.97 1092 THR A C 1
ATOM 8420 O O . THR A 1 1092 ? 20.308 -50.608 52.513 1.00 32.97 1092 THR A O 1
ATOM 8423 N N . GLY A 1 1093 ? 22.201 -51.517 51.684 1.00 29.34 1093 GLY A N 1
ATOM 8424 C CA . GLY A 1 1093 ? 21.726 -52.899 51.520 1.00 29.34 1093 GLY A CA 1
ATOM 8425 C C . GLY A 1 1093 ? 21.687 -53.315 50.038 1.00 29.34 1093 GLY A C 1
ATOM 8426 O O . GLY A 1 1093 ? 20.990 -52.676 49.260 1.00 29.34 1093 GLY A O 1
ATOM 8427 N N . LEU A 1 1094 ? 22.393 -54.352 49.567 1.00 30.81 1094 LEU A N 1
ATOM 8428 C CA . LEU A 1 1094 ? 23.266 -55.321 50.252 1.00 30.81 1094 LEU A CA 1
ATOM 8429 C C . LEU A 1 1094 ? 24.698 -55.342 49.669 1.00 30.81 1094 LEU A C 1
ATOM 8431 O O . LEU A 1 1094 ? 24.952 -54.890 48.559 1.00 30.81 1094 LEU A O 1
ATOM 8435 N N . ASN A 1 1095 ? 25.608 -55.921 50.452 1.00 32.97 1095 ASN A N 1
ATOM 8436 C CA . ASN A 1 1095 ? 26.970 -56.374 50.118 1.00 32.97 1095 ASN A CA 1
ATOM 8437 C C . ASN A 1 1095 ? 27.015 -57.901 50.468 1.00 32.97 1095 ASN A C 1
ATOM 8439 O O . ASN A 1 1095 ? 26.032 -58.352 51.070 1.00 32.97 1095 ASN A O 1
ATOM 8443 N N . PRO A 1 1096 ? 28.082 -58.709 50.229 1.00 48.94 1096 PRO A N 1
ATOM 8444 C CA . PRO A 1 1096 ? 29.417 -58.350 49.729 1.00 48.94 1096 PRO A CA 1
ATOM 8445 C C . PRO A 1 1096 ? 30.069 -59.297 48.687 1.00 48.94 1096 PRO A C 1
ATOM 8447 O O . PRO A 1 1096 ? 29.701 -60.461 48.564 1.00 48.94 1096 PRO A O 1
ATOM 8450 N N . ALA A 1 1097 ? 31.162 -58.834 48.059 1.00 30.03 1097 ALA A N 1
ATOM 8451 C CA . ALA A 1 1097 ? 32.339 -59.663 47.739 1.00 30.03 1097 ALA A CA 1
ATOM 8452 C C . ALA A 1 1097 ? 33.617 -58.805 47.547 1.00 30.03 1097 ALA A C 1
ATOM 8454 O O . ALA A 1 1097 ? 33.553 -57.674 47.085 1.00 30.03 1097 ALA A O 1
ATOM 8455 N N . ALA A 1 1098 ? 34.761 -59.365 47.948 1.00 31.69 1098 ALA A N 1
ATOM 8456 C CA . ALA A 1 1098 ? 36.108 -58.791 48.111 1.00 31.69 1098 ALA A CA 1
ATOM 8457 C C . ALA A 1 1098 ? 36.767 -58.015 46.934 1.00 31.69 1098 ALA A C 1
ATOM 8459 O O . ALA A 1 1098 ? 36.443 -58.230 45.771 1.00 31.69 1098 ALA A O 1
ATOM 8460 N N . GLY A 1 1099 ? 37.820 -57.229 47.246 1.00 28.09 1099 GLY A N 1
ATOM 8461 C CA . GLY A 1 1099 ? 38.870 -56.824 46.284 1.00 28.09 1099 GLY A CA 1
ATOM 8462 C C . GLY A 1 1099 ? 39.509 -55.436 46.508 1.00 28.09 1099 GLY A C 1
ATOM 8463 O O . GLY A 1 1099 ? 38.873 -54.419 46.256 1.00 28.09 1099 GLY A O 1
ATOM 8464 N N . ALA A 1 1100 ? 40.778 -55.375 46.935 1.00 29.73 1100 ALA A N 1
ATOM 8465 C CA . ALA A 1 1100 ? 41.580 -54.146 47.126 1.00 29.73 1100 ALA A CA 1
ATOM 8466 C C . ALA A 1 1100 ? 43.097 -54.477 47.068 1.00 29.73 1100 ALA A C 1
ATOM 8468 O O . ALA A 1 1100 ? 43.425 -55.662 47.080 1.00 29.73 1100 ALA A O 1
ATOM 8469 N N . PRO A 1 1101 ? 44.033 -53.509 47.212 1.00 50.69 1101 PRO A N 1
ATOM 8470 C CA . PRO A 1 1101 ? 44.276 -52.255 46.473 1.00 50.69 1101 PRO A CA 1
ATOM 8471 C C . PRO A 1 1101 ? 45.670 -52.320 45.751 1.00 50.69 1101 PRO A C 1
ATOM 8473 O O . PRO A 1 1101 ? 46.179 -53.431 45.607 1.00 50.69 1101 PRO A O 1
ATOM 8476 N N . PRO A 1 1102 ? 46.300 -51.228 45.231 1.00 38.12 1102 PRO A N 1
ATOM 8477 C CA . PRO A 1 1102 ? 46.929 -50.118 45.998 1.00 38.12 1102 PRO A CA 1
ATOM 8478 C C . PRO A 1 1102 ? 46.569 -48.715 45.404 1.00 38.12 1102 PRO A C 1
ATOM 8480 O O . PRO A 1 1102 ? 45.891 -48.647 44.387 1.00 38.12 1102 PRO A O 1
ATOM 8483 N N . GLN A 1 1103 ? 46.778 -47.524 45.999 1.00 30.47 1103 GLN A N 1
ATOM 8484 C CA . GLN A 1 1103 ? 47.951 -46.874 46.638 1.00 30.47 1103 GLN A CA 1
ATOM 8485 C C . GLN A 1 1103 ? 49.155 -46.686 45.663 1.00 30.47 1103 GLN A C 1
ATOM 8487 O O . GLN A 1 1103 ? 49.443 -47.590 44.895 1.00 30.47 1103 GLN A O 1
ATOM 8492 N N . ARG A 1 1104 ? 49.899 -45.559 45.601 1.00 27.70 1104 ARG A N 1
ATOM 8493 C CA . ARG A 1 1104 ? 49.963 -44.329 46.438 1.00 27.70 1104 ARG A CA 1
ATOM 8494 C C . ARG A 1 1104 ? 50.744 -43.173 45.735 1.00 27.70 1104 ARG A C 1
ATOM 8496 O O . ARG A 1 1104 ? 51.401 -43.417 44.734 1.00 27.70 1104 ARG A O 1
ATOM 8503 N N . ILE A 1 1105 ? 50.812 -41.999 46.396 1.00 28.66 1105 ILE A N 1
ATOM 8504 C CA . ILE A 1 1105 ? 51.877 -40.949 46.317 1.00 28.66 1105 ILE A CA 1
ATOM 8505 C C . ILE A 1 1105 ? 51.820 -39.922 45.150 1.00 28.66 1105 ILE A C 1
ATOM 8507 O O . ILE A 1 1105 ? 51.122 -40.099 44.159 1.00 28.66 1105 ILE A O 1
ATOM 8511 N N . ALA A 1 1106 ? 52.477 -38.768 45.363 1.00 29.17 1106 ALA A N 1
ATOM 8512 C CA . ALA A 1 1106 ? 52.410 -37.515 44.596 1.00 29.17 1106 ALA A CA 1
ATOM 8513 C C . ALA A 1 1106 ? 53.789 -37.071 44.045 1.00 29.17 1106 ALA A C 1
ATOM 8515 O O . ALA A 1 1106 ? 54.812 -37.628 44.435 1.00 29.17 1106 ALA A O 1
ATOM 8516 N N . GLY A 1 1107 ? 53.841 -36.020 43.207 1.00 27.72 1107 GLY A N 1
ATOM 8517 C CA . GLY A 1 1107 ? 55.112 -35.388 42.809 1.00 27.72 1107 GLY A CA 1
ATOM 8518 C C . GLY A 1 1107 ? 55.016 -34.253 41.773 1.00 27.72 1107 GLY A C 1
ATOM 8519 O O . GLY A 1 1107 ? 54.322 -34.367 40.769 1.00 27.72 1107 GLY A O 1
ATOM 8520 N N . VAL A 1 1108 ? 55.757 -33.164 42.012 1.00 32.59 1108 VAL A N 1
ATOM 8521 C CA . VAL A 1 1108 ? 56.030 -32.011 41.119 1.00 32.59 1108 VAL A CA 1
ATOM 8522 C C . VAL A 1 1108 ? 57.491 -31.619 41.424 1.00 32.59 1108 VAL A C 1
ATOM 8524 O O . VAL A 1 1108 ? 57.754 -31.435 42.614 1.00 32.59 1108 VAL A O 1
ATOM 8527 N N . PRO A 1 1109 ? 58.452 -31.512 40.461 1.00 43.84 1109 PRO A N 1
ATOM 8528 C CA . PRO A 1 1109 ? 58.499 -30.361 39.535 1.00 43.84 1109 PRO A CA 1
ATOM 8529 C C . PRO A 1 1109 ? 59.248 -30.492 38.165 1.00 43.84 1109 PRO A C 1
ATOM 8531 O O . PRO A 1 1109 ? 60.030 -31.395 37.916 1.00 43.84 1109 PRO A O 1
ATOM 8534 N N . ARG A 1 1110 ? 59.050 -29.461 37.318 1.00 26.44 1110 ARG A N 1
ATOM 8535 C CA . ARG A 1 1110 ? 59.983 -28.784 36.362 1.00 26.44 1110 ARG A CA 1
ATOM 8536 C C . ARG A 1 1110 ? 61.084 -29.548 35.561 1.00 26.44 1110 ARG A C 1
ATOM 8538 O O . ARG A 1 1110 ? 62.127 -29.841 36.123 1.00 26.44 1110 ARG A O 1
ATOM 8545 N N . ARG A 1 1111 ? 60.992 -29.397 34.216 1.00 27.16 1111 ARG A N 1
ATOM 8546 C CA . ARG A 1 1111 ? 62.076 -29.127 33.204 1.00 27.16 1111 ARG A CA 1
ATOM 8547 C C . ARG A 1 1111 ? 63.189 -30.217 33.037 1.00 27.16 1111 ARG A C 1
ATOM 8549 O O . ARG A 1 1111 ? 63.350 -31.053 33.900 1.00 27.16 1111 ARG A O 1
ATOM 8556 N N . THR A 1 1112 ? 63.979 -30.321 31.949 1.00 29.30 1112 THR A N 1
ATOM 8557 C CA . THR A 1 1112 ? 64.268 -29.409 30.811 1.00 29.30 1112 THR A CA 1
ATOM 8558 C C . THR A 1 1112 ? 64.618 -30.158 29.497 1.00 29.30 1112 THR A C 1
ATOM 8560 O O . THR A 1 1112 ? 65.196 -31.231 29.539 1.00 29.30 1112 THR A O 1
ATOM 8563 N N . ALA A 1 1113 ? 64.295 -29.526 28.358 1.00 29.09 1113 ALA A N 1
ATOM 8564 C CA . ALA A 1 1113 ? 64.754 -29.668 26.955 1.00 29.09 1113 ALA A CA 1
ATOM 8565 C C . ALA A 1 1113 ? 65.826 -30.696 26.494 1.00 29.09 1113 ALA A C 1
ATOM 8567 O O . ALA A 1 1113 ? 66.883 -30.818 27.101 1.00 29.09 1113 ALA A O 1
ATOM 8568 N N . LEU A 1 1114 ? 65.693 -31.117 25.219 1.00 28.38 1114 LEU A N 1
ATOM 8569 C CA . LEU A 1 1114 ? 66.718 -30.809 24.198 1.00 28.38 1114 LEU A CA 1
ATOM 8570 C C . LEU A 1 1114 ? 66.111 -30.510 22.791 1.00 28.38 1114 LEU A C 1
ATOM 8572 O O . LEU A 1 1114 ? 64.896 -30.497 22.621 1.00 28.38 1114 LEU A O 1
ATOM 8576 N N . ARG A 1 1115 ? 66.983 -30.143 21.836 1.00 29.84 1115 ARG A N 1
ATOM 8577 C CA . ARG A 1 1115 ? 66.779 -29.533 20.487 1.00 29.84 1115 ARG A CA 1
ATOM 8578 C C . ARG A 1 1115 ? 66.265 -30.519 19.390 1.00 29.84 1115 ARG A C 1
ATOM 8580 O O . ARG A 1 1115 ? 66.187 -31.698 19.714 1.00 29.84 1115 ARG A O 1
ATOM 8587 N N . PRO A 1 1116 ? 66.018 -30.123 18.100 1.00 40.72 1116 PRO A N 1
ATOM 8588 C CA . PRO A 1 1116 ? 66.206 -28.816 17.421 1.00 40.72 1116 PRO A CA 1
ATOM 8589 C C . PRO A 1 1116 ? 65.007 -28.270 16.580 1.00 40.72 1116 PRO A C 1
ATOM 8591 O O . PRO A 1 1116 ? 63.918 -28.828 16.524 1.00 40.72 1116 PRO A O 1
ATOM 8594 N N . ARG A 1 1117 ? 65.254 -27.135 15.903 1.00 30.22 1117 ARG A N 1
ATOM 8595 C CA . ARG A 1 1117 ? 64.513 -26.511 14.772 1.00 30.22 1117 ARG A CA 1
ATOM 8596 C C . ARG A 1 1117 ? 65.434 -26.547 13.511 1.00 30.22 1117 ARG A C 1
ATOM 8598 O O . ARG A 1 1117 ? 66.619 -26.794 13.737 1.00 30.22 1117 ARG A O 1
ATOM 8605 N N . PRO A 1 1118 ? 65.002 -26.240 12.254 1.00 44.41 1118 PRO A N 1
ATOM 8606 C CA . PRO A 1 1118 ? 63.882 -25.354 11.892 1.00 44.41 1118 PRO A CA 1
ATOM 8607 C C . PRO A 1 1118 ? 62.966 -25.739 10.694 1.00 44.41 1118 PRO A C 1
ATOM 8609 O O . PRO A 1 1118 ? 63.329 -26.478 9.795 1.00 44.41 1118 PRO A O 1
ATOM 8612 N N . ALA A 1 1119 ? 61.806 -25.068 10.668 1.00 29.22 1119 ALA A N 1
ATOM 8613 C CA . ALA A 1 1119 ? 61.072 -24.557 9.497 1.00 29.22 1119 ALA A CA 1
ATOM 8614 C C . ALA A 1 1119 ? 60.671 -25.480 8.316 1.00 29.22 1119 ALA A C 1
ATOM 8616 O O . ALA A 1 1119 ? 61.380 -25.594 7.324 1.00 29.22 1119 ALA A O 1
ATOM 8617 N N . ALA A 1 1120 ? 59.386 -25.850 8.305 1.00 28.30 1120 ALA A N 1
ATOM 8618 C CA . ALA A 1 1120 ? 58.516 -25.674 7.135 1.00 28.30 1120 ALA A CA 1
ATOM 8619 C C . ALA A 1 1120 ? 57.103 -25.260 7.604 1.00 28.30 1120 ALA A C 1
ATOM 8621 O O . ALA A 1 1120 ? 56.687 -25.616 8.709 1.00 28.30 1120 ALA A O 1
ATOM 8622 N N . ARG A 1 1121 ? 56.369 -24.471 6.805 1.00 30.98 1121 ARG A N 1
ATOM 8623 C CA . ARG A 1 1121 ? 54.974 -24.071 7.082 1.00 30.98 1121 ARG A CA 1
ATOM 8624 C C . ARG A 1 1121 ? 54.227 -23.779 5.777 1.00 30.98 1121 ARG A C 1
ATOM 8626 O O . ARG A 1 1121 ? 54.594 -22.852 5.066 1.00 30.98 1121 ARG A O 1
ATOM 8633 N N . CYS A 1 1122 ? 53.131 -24.491 5.546 1.00 25.56 1122 CYS A N 1
ATOM 8634 C CA . CYS A 1 1122 ? 51.975 -24.052 4.758 1.00 25.56 1122 CYS A CA 1
ATOM 8635 C C . CYS A 1 1122 ? 50.709 -24.544 5.483 1.00 25.56 1122 CYS A C 1
ATOM 8637 O O . CYS A 1 1122 ? 50.783 -25.499 6.257 1.00 25.56 1122 CYS A O 1
ATOM 8639 N N . GLY A 1 1123 ? 49.597 -23.819 5.345 1.00 29.22 1123 GLY A N 1
ATOM 8640 C CA . GLY A 1 1123 ? 48.387 -24.021 6.155 1.00 29.22 1123 GLY A CA 1
ATOM 8641 C C . GLY A 1 1123 ? 47.320 -24.905 5.493 1.00 29.22 1123 GLY A C 1
ATOM 8642 O O . GLY A 1 1123 ? 47.429 -25.196 4.304 1.00 29.22 1123 GLY A O 1
ATOM 8643 N N . PRO A 1 1124 ? 46.281 -25.309 6.247 1.00 39.66 1124 PRO A N 1
ATOM 8644 C CA . PRO A 1 1124 ? 45.152 -26.074 5.725 1.00 39.66 1124 PRO A CA 1
ATOM 8645 C C . PRO A 1 1124 ? 44.120 -25.179 5.022 1.00 39.66 1124 PRO A C 1
ATOM 8647 O O . PRO A 1 1124 ? 43.937 -24.021 5.403 1.00 39.66 1124 PRO A O 1
ATOM 8650 N N . PHE A 1 1125 ? 43.393 -25.750 4.060 1.00 27.73 1125 PHE A N 1
ATOM 8651 C CA . PHE A 1 1125 ? 42.130 -25.213 3.547 1.00 27.73 1125 PHE A CA 1
ATOM 8652 C C . PHE A 1 1125 ? 41.226 -26.361 3.060 1.00 27.73 1125 PHE A C 1
ATOM 8654 O O . PHE A 1 1125 ? 41.737 -27.321 2.495 1.00 27.73 1125 PHE A O 1
ATOM 8661 N N . ASP A 1 1126 ? 39.928 -26.234 3.348 1.00 30.38 1126 ASP A N 1
ATOM 8662 C CA . ASP A 1 1126 ? 38.722 -26.975 2.926 1.00 30.38 1126 ASP A CA 1
ATOM 8663 C C . ASP A 1 1126 ? 38.794 -28.418 2.375 1.00 30.38 1126 ASP A C 1
ATOM 8665 O O . ASP A 1 1126 ? 39.508 -28.754 1.432 1.00 30.38 1126 ASP A O 1
ATOM 8669 N N . ALA A 1 1127 ? 37.909 -29.267 2.911 1.00 31.17 1127 ALA A N 1
ATOM 8670 C CA . ALA A 1 1127 ? 37.685 -30.632 2.442 1.00 31.17 1127 ALA A CA 1
ATOM 8671 C C . ALA A 1 1127 ? 36.769 -30.693 1.202 1.00 31.17 1127 ALA A C 1
ATOM 8673 O O . ALA A 1 1127 ? 35.700 -30.080 1.171 1.00 31.17 1127 ALA A O 1
ATOM 8674 N N . GLY A 1 1128 ? 37.167 -31.497 0.210 1.00 26.72 1128 GLY A N 1
ATOM 8675 C CA . GLY A 1 1128 ? 36.288 -31.990 -0.858 1.00 26.72 1128 GLY A CA 1
ATOM 8676 C C . GLY A 1 1128 ? 35.435 -33.185 -0.403 1.00 26.72 1128 GLY A C 1
ATOM 8677 O O . GLY A 1 1128 ? 35.558 -33.642 0.732 1.00 26.72 1128 GLY A O 1
ATOM 8678 N N . GLY A 1 1129 ? 34.562 -33.693 -1.278 1.00 25.88 1129 GLY A N 1
ATOM 8679 C CA . GLY A 1 1129 ? 33.632 -34.782 -0.948 1.00 25.88 1129 GLY A CA 1
ATOM 8680 C C . GLY A 1 1129 ? 33.782 -36.054 -1.792 1.00 25.88 1129 GLY A C 1
ATOM 8681 O O . GLY A 1 1129 ? 34.654 -36.130 -2.649 1.00 25.88 1129 GLY A O 1
ATOM 8682 N N . THR A 1 1130 ? 32.827 -36.964 -1.545 1.00 31.09 1130 THR A N 1
ATOM 8683 C CA . THR A 1 1130 ? 32.385 -38.135 -2.345 1.00 31.09 1130 THR A CA 1
ATOM 8684 C C . THR A 1 1130 ? 33.297 -39.377 -2.459 1.00 31.09 1130 THR A C 1
ATOM 8686 O O . THR A 1 1130 ? 34.515 -39.280 -2.403 1.00 31.09 1130 THR A O 1
ATOM 8689 N N . HIS A 1 1131 ? 32.637 -40.537 -2.672 1.00 28.67 1131 HIS A N 1
ATOM 8690 C CA . HIS A 1 1131 ? 33.170 -41.893 -2.958 1.00 28.67 1131 HIS A CA 1
ATOM 8691 C C . HIS A 1 1131 ? 33.955 -42.616 -1.823 1.00 28.67 1131 HIS A C 1
ATOM 8693 O O . HIS A 1 1131 ? 34.623 -41.968 -1.028 1.00 28.67 1131 HIS A O 1
ATOM 8699 N N . GLU A 1 1132 ? 33.941 -43.956 -1.672 1.00 30.08 1132 GLU A N 1
ATOM 8700 C CA . GLU A 1 1132 ? 32.951 -45.005 -2.035 1.00 30.08 1132 GLU A CA 1
ATOM 8701 C C . GLU A 1 1132 ? 33.268 -46.351 -1.313 1.00 30.08 1132 GLU A C 1
ATOM 8703 O O . GLU A 1 1132 ? 34.382 -46.546 -0.839 1.00 30.08 1132 GLU A O 1
ATOM 8708 N N . ASP A 1 1133 ? 32.296 -47.276 -1.322 1.00 29.95 1133 ASP A N 1
ATOM 8709 C CA . ASP A 1 1133 ? 32.423 -48.755 -1.357 1.00 29.95 1133 ASP A CA 1
ATOM 8710 C C . ASP A 1 1133 ? 32.909 -49.622 -0.148 1.00 29.95 1133 ASP A C 1
ATOM 8712 O O . ASP A 1 1133 ? 33.772 -49.277 0.655 1.00 29.95 1133 ASP A O 1
ATOM 8716 N N . CYS A 1 1134 ? 32.380 -50.858 -0.165 1.00 23.77 1134 CYS A N 1
ATOM 8717 C CA . CYS A 1 1134 ? 33.059 -52.156 0.009 1.00 23.77 1134 CYS A CA 1
ATOM 8718 C C . CYS A 1 1134 ? 32.832 -53.034 1.271 1.00 23.77 1134 CYS A C 1
ATOM 8720 O O . CYS A 1 1134 ? 33.123 -52.651 2.402 1.00 23.77 1134 CYS A O 1
ATOM 8722 N N . ARG A 1 1135 ? 32.525 -54.325 0.984 1.00 28.73 1135 ARG A N 1
ATOM 8723 C CA . ARG A 1 1135 ? 32.385 -55.549 1.838 1.00 28.73 1135 ARG A CA 1
ATOM 8724 C C . ARG A 1 1135 ? 30.989 -55.756 2.473 1.00 28.73 1135 ARG A C 1
ATOM 8726 O O . ARG A 1 1135 ? 30.481 -54.864 3.131 1.00 28.73 1135 ARG A O 1
ATOM 8733 N N . GLY A 1 1136 ? 30.291 -56.900 2.355 1.00 27.16 1136 GLY A N 1
ATOM 8734 C CA . GLY A 1 1136 ? 30.615 -58.265 1.869 1.00 27.16 1136 GLY A CA 1
ATOM 8735 C C . GLY A 1 1136 ? 30.601 -59.277 3.040 1.00 27.16 1136 GLY A C 1
ATOM 8736 O O . GLY A 1 1136 ? 31.221 -58.985 4.052 1.00 27.16 1136 GLY A O 1
ATOM 8737 N N . ARG A 1 1137 ? 29.980 -60.476 2.997 1.00 28.83 1137 ARG A N 1
ATOM 8738 C CA . ARG A 1 1137 ? 29.734 -61.402 1.861 1.00 28.83 1137 ARG A CA 1
ATOM 8739 C C . ARG A 1 1137 ? 28.697 -62.525 2.195 1.00 28.83 1137 ARG A C 1
ATOM 8741 O O . ARG A 1 1137 ? 28.483 -62.816 3.362 1.00 28.83 1137 ARG A O 1
ATOM 8748 N N . CYS A 1 1138 ? 28.241 -63.246 1.154 1.00 24.14 1138 CYS A N 1
ATOM 8749 C CA . CYS A 1 1138 ? 27.714 -64.641 1.127 1.00 24.14 1138 CYS A CA 1
ATOM 8750 C C . CYS A 1 1138 ? 26.246 -64.992 1.512 1.00 24.14 1138 CYS A C 1
ATOM 8752 O O . CYS A 1 1138 ? 25.587 -64.322 2.296 1.00 24.14 1138 CYS A O 1
ATOM 8754 N N . ARG A 1 1139 ? 25.750 -66.077 0.875 1.00 26.62 1139 ARG A N 1
ATOM 8755 C CA . ARG A 1 1139 ? 24.377 -66.648 0.882 1.00 26.62 1139 ARG A CA 1
ATOM 8756 C C . ARG A 1 1139 ? 24.297 -67.969 1.671 1.00 26.62 1139 ARG A C 1
ATOM 8758 O O . ARG A 1 1139 ? 25.282 -68.699 1.659 1.00 26.62 1139 ARG A O 1
ATOM 8765 N N . VAL A 1 1140 ? 23.083 -68.371 2.079 1.00 26.56 1140 VAL A N 1
ATOM 8766 C CA . VAL A 1 1140 ? 22.534 -69.747 1.907 1.00 26.56 1140 VAL A CA 1
ATOM 8767 C C . VAL A 1 1140 ? 21.059 -69.633 1.432 1.00 26.56 1140 VAL A C 1
ATOM 8769 O O . VAL A 1 1140 ? 20.502 -68.535 1.452 1.00 26.56 1140 VAL A O 1
ATOM 8772 N N . ARG A 1 1141 ? 20.471 -70.713 0.890 1.00 27.38 1141 ARG A N 1
ATOM 8773 C CA . ARG A 1 1141 ? 19.175 -70.764 0.169 1.00 27.38 1141 ARG A CA 1
ATOM 8774 C C . ARG A 1 1141 ? 17.986 -71.198 1.057 1.00 27.38 1141 ARG A C 1
ATOM 8776 O O . ARG A 1 1141 ? 18.172 -71.493 2.233 1.00 27.38 1141 ARG A O 1
ATOM 8783 N N . ARG A 1 1142 ? 16.776 -71.225 0.480 1.00 28.39 1142 ARG A N 1
ATOM 8784 C CA . ARG A 1 1142 ? 15.498 -71.606 1.107 1.00 28.39 1142 ARG A CA 1
ATOM 8785 C C . ARG A 1 1142 ? 14.637 -72.353 0.085 1.00 28.39 1142 ARG A C 1
ATOM 8787 O O . ARG A 1 1142 ? 14.397 -71.795 -0.981 1.00 28.39 1142 ARG A O 1
ATOM 8794 N N . ASP A 1 1143 ? 14.124 -73.524 0.452 1.00 30.56 1143 ASP A N 1
ATOM 8795 C CA . ASP A 1 1143 ? 13.271 -74.420 -0.347 1.00 30.56 1143 ASP A CA 1
ATOM 8796 C C . ASP A 1 1143 ? 12.606 -75.413 0.666 1.00 30.56 1143 ASP A C 1
ATOM 8798 O O . ASP A 1 1143 ? 13.300 -75.788 1.608 1.00 30.56 1143 ASP A O 1
ATOM 8802 N N . ALA A 1 1144 ? 11.348 -75.900 0.635 1.00 31.39 1144 ALA A N 1
ATOM 8803 C CA . ALA A 1 1144 ? 10.064 -75.492 0.023 1.00 31.39 1144 ALA A CA 1
ATOM 8804 C C . ALA A 1 1144 ? 8.864 -76.246 0.715 1.00 31.39 1144 ALA A C 1
ATOM 8806 O O . ALA A 1 1144 ? 9.093 -77.292 1.314 1.00 31.39 1144 ALA A O 1
ATOM 8807 N N . GLY A 1 1145 ? 7.604 -75.769 0.600 1.00 24.73 1145 GLY A N 1
ATOM 8808 C CA . GLY A 1 1145 ? 6.355 -76.415 1.121 1.00 24.73 1145 GLY A CA 1
ATOM 8809 C C . GLY A 1 1145 ? 5.986 -76.110 2.598 1.00 24.73 1145 GLY A C 1
ATOM 8810 O O . GLY A 1 1145 ? 6.872 -75.741 3.362 1.00 24.73 1145 GLY A O 1
ATOM 8811 N N . GLY A 1 1146 ? 4.726 -76.193 3.079 1.00 25.36 1146 GLY A N 1
ATOM 8812 C CA . GLY A 1 1146 ? 3.406 -76.451 2.449 1.00 25.36 1146 GLY A CA 1
ATOM 8813 C C . GLY A 1 1146 ? 2.210 -76.247 3.436 1.00 25.36 1146 GLY A C 1
ATOM 8814 O O . GLY A 1 1146 ? 2.439 -76.110 4.634 1.00 25.36 1146 GLY A O 1
ATOM 8815 N N . GLU A 1 1147 ? 0.962 -76.205 2.938 1.00 31.91 1147 GLU A N 1
ATOM 8816 C CA . GLU A 1 1147 ? -0.349 -76.127 3.670 1.00 31.91 1147 GLU A CA 1
ATOM 8817 C C . GLU A 1 1147 ? -1.046 -77.532 3.741 1.00 31.91 1147 GLU A C 1
ATOM 8819 O O . GLU A 1 1147 ? -0.415 -78.448 3.201 1.00 31.91 1147 GLU A O 1
ATOM 8824 N N . PRO A 1 1148 ? -2.278 -77.797 4.306 1.00 54.59 1148 PRO A N 1
ATOM 8825 C CA . PRO A 1 1148 ? -3.392 -76.912 4.777 1.00 54.59 1148 PRO A CA 1
ATOM 8826 C C . PRO A 1 1148 ? -4.226 -77.347 6.052 1.00 54.59 1148 PRO A C 1
ATOM 8828 O O . PRO A 1 1148 ? -3.922 -78.351 6.687 1.00 54.59 1148 PRO A O 1
ATOM 8831 N N . ALA A 1 1149 ? -5.359 -76.640 6.309 1.00 31.58 1149 ALA A N 1
ATOM 8832 C CA . ALA A 1 1149 ? -6.699 -77.111 6.804 1.00 31.58 1149 ALA A CA 1
ATOM 8833 C C . ALA A 1 1149 ? -7.140 -77.134 8.316 1.00 31.58 1149 ALA A C 1
ATOM 8835 O O . ALA A 1 1149 ? -6.318 -77.245 9.221 1.00 31.58 1149 ALA A O 1
ATOM 8836 N N . GLY A 1 1150 ? -8.484 -77.062 8.534 1.00 27.52 1150 GLY A N 1
ATOM 8837 C CA . GLY A 1 1150 ? -9.290 -77.141 9.799 1.00 27.52 1150 GLY A CA 1
ATOM 8838 C C . GLY A 1 1150 ? -9.810 -75.770 10.321 1.00 27.52 1150 GLY A C 1
ATOM 8839 O O . GLY A 1 1150 ? -8.981 -74.884 10.496 1.00 27.52 1150 GLY A O 1
ATOM 8840 N N . GLU A 1 1151 ? -11.103 -75.394 1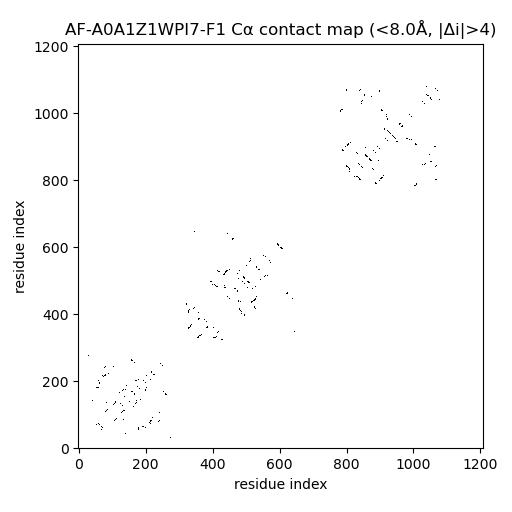0.469 1.00 31.39 1151 GLU A N 1
ATOM 8841 C CA . GLU A 1 1151 ? -12.377 -75.965 11.030 1.00 31.39 1151 GLU A CA 1
ATOM 8842 C C . GLU A 1 1151 ? -12.488 -75.932 12.579 1.00 31.39 1151 GLU A C 1
ATOM 8844 O O . GLU A 1 1151 ? -11.481 -76.123 13.252 1.00 31.39 1151 GLU A O 1
ATOM 8849 N N . GLU A 1 1152 ? -13.636 -75.670 13.245 1.00 29.47 1152 GLU A N 1
ATOM 8850 C CA . GLU A 1 1152 ? -15.070 -75.493 12.845 1.00 29.47 1152 GLU A CA 1
ATOM 8851 C C . GLU A 1 1152 ? -15.544 -73.989 12.779 1.00 29.47 1152 GLU A C 1
ATOM 8853 O O . GLU A 1 1152 ? -14.726 -73.149 12.415 1.00 29.47 1152 GLU A O 1
ATOM 8858 N N . GLY A 1 1153 ? -16.788 -73.498 13.052 1.00 28.66 1153 GLY A N 1
ATOM 8859 C CA . GLY A 1 1153 ? -18.060 -74.073 13.583 1.00 28.66 1153 GLY A CA 1
ATOM 8860 C C . GLY A 1 1153 ? -19.278 -73.102 13.697 1.00 28.66 1153 GLY A C 1
ATOM 8861 O O . GLY A 1 1153 ? -19.271 -72.019 13.113 1.00 28.66 1153 GLY A O 1
ATOM 8862 N N . ALA A 1 1154 ? -20.350 -73.499 14.417 1.00 30.89 1154 ALA A N 1
ATOM 8863 C CA . ALA A 1 1154 ? -21.710 -72.879 14.449 1.00 30.89 1154 ALA A CA 1
ATOM 8864 C C . ALA A 1 1154 ? -22.082 -72.121 15.765 1.00 30.89 1154 ALA A C 1
ATOM 8866 O O . ALA A 1 1154 ? -21.395 -72.275 16.768 1.00 30.89 1154 ALA A O 1
ATOM 8867 N N . GLY A 1 1155 ? -23.174 -71.334 15.906 1.00 27.59 1155 GLY A N 1
ATOM 8868 C CA . GLY A 1 1155 ? -24.151 -70.774 14.938 1.00 27.59 1155 GLY A CA 1
ATOM 8869 C C . GLY A 1 1155 ? -25.614 -70.626 15.462 1.00 27.59 1155 GLY A C 1
ATOM 8870 O O . GLY A 1 1155 ? -26.155 -71.590 15.996 1.00 27.59 1155 GLY A O 1
ATOM 8871 N N . ARG A 1 1156 ? -26.280 -69.456 15.280 1.00 29.66 1156 ARG A N 1
ATOM 8872 C CA . ARG A 1 1156 ? -27.767 -69.239 15.218 1.00 29.66 1156 ARG A CA 1
ATOM 8873 C C . ARG A 1 1156 ? -28.157 -67.763 14.933 1.00 29.66 1156 ARG A C 1
ATOM 8875 O O . ARG A 1 1156 ? -27.395 -66.865 15.270 1.00 29.66 1156 ARG A O 1
ATOM 8882 N N . GLY A 1 1157 ? -29.339 -67.528 14.339 1.00 29.27 1157 GLY A N 1
ATOM 8883 C CA . GLY A 1 1157 ? -29.962 -66.198 14.120 1.00 29.27 1157 GLY A CA 1
ATOM 8884 C C . GLY A 1 1157 ? -31.071 -65.846 15.142 1.00 29.27 1157 GLY A C 1
ATOM 8885 O O . GLY A 1 1157 ? -31.204 -66.545 16.143 1.00 29.27 1157 GLY A O 1
ATOM 8886 N N . ASP A 1 1158 ? -31.917 -64.820 14.950 1.00 30.91 1158 ASP A N 1
ATOM 8887 C CA . ASP A 1 1158 ? -32.149 -64.019 13.730 1.00 30.91 1158 ASP A CA 1
ATOM 8888 C C . ASP A 1 1158 ? -32.876 -62.655 13.989 1.00 30.91 1158 ASP A C 1
ATOM 8890 O O . ASP A 1 1158 ? -33.483 -62.454 15.038 1.00 30.91 1158 ASP A O 1
ATOM 8894 N N . HIS A 1 1159 ? -32.862 -61.759 12.987 1.00 30.83 1159 HIS A N 1
ATOM 8895 C CA . HIS A 1 1159 ? -33.840 -60.691 12.672 1.00 30.83 1159 HIS A CA 1
ATOM 8896 C C . HIS A 1 1159 ? -34.178 -59.570 13.701 1.00 30.83 1159 HIS A C 1
ATOM 8898 O O . HIS A 1 1159 ? -35.125 -59.695 14.478 1.00 30.83 1159 HIS A O 1
ATOM 8904 N N . ARG A 1 1160 ? -33.586 -58.363 13.521 1.00 28.78 1160 ARG A N 1
ATOM 8905 C CA . ARG A 1 1160 ? -34.267 -57.099 13.072 1.00 28.78 1160 ARG A CA 1
ATOM 8906 C C . ARG A 1 1160 ? -33.488 -55.797 13.384 1.00 28.78 1160 ARG A C 1
ATOM 8908 O O . ARG A 1 1160 ? -33.183 -55.526 14.535 1.00 28.78 1160 ARG A O 1
ATOM 8915 N N . GLY A 1 1161 ? -33.408 -54.899 12.390 1.00 27.05 1161 GLY A N 1
ATOM 8916 C CA . GLY A 1 1161 ? -33.637 -53.452 12.596 1.00 27.05 1161 GLY A CA 1
ATOM 8917 C C . GLY A 1 1161 ? -32.443 -52.482 12.723 1.00 27.05 1161 GLY A C 1
ATOM 8918 O O . GLY A 1 1161 ? -31.833 -52.392 13.775 1.00 27.05 1161 GLY A O 1
ATOM 8919 N N . GLN A 1 1162 ? -32.298 -51.624 11.699 1.00 30.50 1162 GLN A N 1
ATOM 8920 C CA . GLN A 1 1162 ? -31.664 -50.281 11.686 1.00 30.50 1162 GLN A CA 1
ATOM 8921 C C . GLN A 1 1162 ? -30.132 -50.154 11.928 1.00 30.50 1162 GLN A C 1
ATOM 8923 O O . GLN A 1 1162 ? -29.589 -50.755 12.848 1.00 30.50 1162 GLN A O 1
ATOM 8928 N N . PRO A 1 1163 ? -29.414 -49.323 11.135 1.00 35.56 1163 PRO A N 1
ATOM 8929 C CA . PRO A 1 1163 ? -27.977 -49.094 11.301 1.00 35.56 1163 PRO A CA 1
ATOM 8930 C C . PRO A 1 1163 ? -27.654 -47.858 12.159 1.00 35.56 1163 PRO A C 1
ATOM 8932 O O . PRO A 1 1163 ? -28.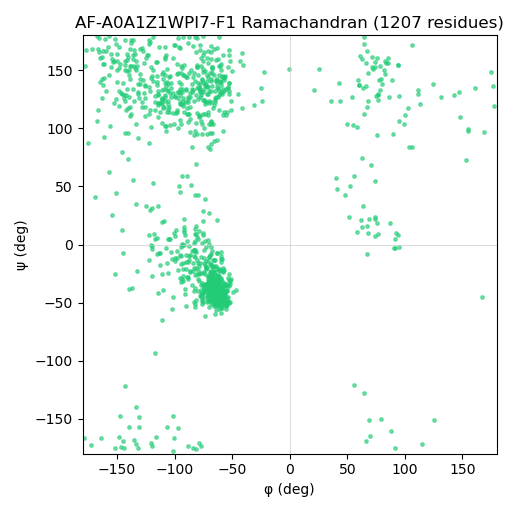208 -46.776 11.956 1.00 35.56 1163 PRO A O 1
ATOM 8935 N N . ALA A 1 1164 ? -26.666 -47.992 13.042 1.00 27.45 1164 ALA A N 1
ATOM 8936 C CA . ALA A 1 1164 ? -25.969 -46.889 13.702 1.00 27.45 1164 ALA A CA 1
ATOM 8937 C C . ALA A 1 1164 ? -24.462 -47.209 13.806 1.00 27.45 1164 ALA A C 1
ATOM 8939 O O . ALA A 1 1164 ? -24.080 -48.363 13.648 1.00 27.45 1164 ALA A O 1
ATOM 8940 N N . ALA A 1 1165 ? -23.654 -46.162 14.021 1.00 28.28 1165 ALA A N 1
ATOM 8941 C CA . ALA A 1 1165 ? -22.192 -46.104 14.221 1.00 28.28 1165 ALA A CA 1
ATOM 8942 C C . ALA A 1 1165 ? -21.493 -47.402 14.720 1.00 28.28 1165 ALA A C 1
ATOM 8944 O O . ALA A 1 1165 ? -22.040 -48.133 15.537 1.00 28.28 1165 ALA A O 1
ATOM 8945 N N . ASP A 1 1166 ? -20.234 -47.682 14.352 1.00 26.38 1166 ASP A N 1
ATOM 8946 C CA . ASP A 1 1166 ? -19.106 -46.830 14.776 1.00 26.38 1166 ASP A CA 1
ATOM 8947 C C . ASP A 1 1166 ? -17.753 -47.068 14.044 1.00 26.38 1166 ASP A C 1
ATOM 8949 O O . ASP A 1 1166 ? -17.627 -47.959 13.209 1.00 26.38 1166 ASP A O 1
ATOM 8953 N N . PHE A 1 1167 ? -16.742 -46.280 14.440 1.00 23.94 1167 PHE A N 1
ATOM 8954 C CA . PHE A 1 1167 ? -15.299 -46.306 14.116 1.00 23.94 1167 PHE A CA 1
ATOM 8955 C C . PHE A 1 1167 ? -14.871 -45.955 12.669 1.00 23.94 1167 PHE A C 1
ATOM 8957 O O . PHE A 1 1167 ? -15.358 -46.530 11.706 1.00 23.94 1167 PHE A O 1
ATOM 8964 N N . VAL A 1 1168 ? -13.998 -44.975 12.362 1.00 27.05 1168 VAL A N 1
ATOM 8965 C CA . VAL A 1 1168 ? -12.859 -44.266 13.023 1.00 27.05 1168 VAL A CA 1
ATOM 8966 C C . VAL A 1 1168 ? -11.470 -44.851 12.703 1.00 27.05 1168 VAL A C 1
ATOM 8968 O O . VAL A 1 1168 ? -11.033 -45.823 13.307 1.00 27.05 1168 VAL A O 1
ATOM 8971 N N . GLU A 1 1169 ? -10.740 -44.102 11.857 1.00 26.50 1169 GLU A N 1
ATOM 8972 C CA . GLU A 1 1169 ? -9.279 -44.125 11.620 1.00 26.50 1169 GLU A CA 1
ATOM 8973 C C . GLU A 1 1169 ? -8.645 -45.396 10.980 1.00 26.50 1169 GLU A C 1
ATOM 8975 O O . GLU A 1 1169 ? -9.193 -46.485 11.028 1.00 26.50 1169 GLU A O 1
ATOM 8980 N N . ARG A 1 1170 ? -7.476 -45.322 10.312 1.00 26.20 1170 ARG A N 1
ATOM 8981 C CA . ARG A 1 1170 ? -6.481 -44.226 10.251 1.00 26.20 1170 ARG A CA 1
ATOM 8982 C C . ARG A 1 1170 ? -5.825 -44.050 8.870 1.00 26.20 1170 ARG A C 1
ATOM 8984 O O . ARG A 1 1170 ? -5.664 -44.995 8.108 1.00 26.20 1170 ARG A O 1
ATOM 8991 N N . VAL A 1 1171 ? -5.367 -42.827 8.597 1.00 25.88 1171 VAL A N 1
ATOM 8992 C CA . VAL A 1 1171 ? -4.647 -42.429 7.373 1.00 25.88 1171 VAL A CA 1
ATOM 8993 C C . VAL A 1 1171 ? -3.205 -42.958 7.324 1.00 25.88 1171 VAL A C 1
ATOM 8995 O O . VAL A 1 1171 ? -2.434 -42.760 8.263 1.00 25.88 1171 VAL A O 1
ATOM 8998 N N . ARG A 1 1172 ? -2.798 -43.472 6.155 1.00 24.27 1172 ARG A N 1
ATOM 8999 C CA . ARG A 1 1172 ? -1.446 -43.313 5.580 1.00 24.27 1172 ARG A CA 1
ATOM 9000 C C . ARG A 1 1172 ? -1.577 -43.146 4.063 1.00 24.27 1172 ARG A C 1
ATOM 9002 O O . ARG A 1 1172 ? -2.244 -43.947 3.422 1.00 24.27 1172 ARG A O 1
ATOM 9009 N N . LEU A 1 1173 ? -0.955 -42.109 3.505 1.00 26.89 1173 LEU A N 1
ATOM 9010 C CA . LEU A 1 1173 ? -1.039 -41.752 2.084 1.00 26.89 1173 LEU A CA 1
ATOM 9011 C C . LEU A 1 1173 ? 0.338 -41.917 1.422 1.00 26.89 1173 LEU A C 1
ATOM 9013 O O . LEU A 1 1173 ? 1.327 -41.404 1.942 1.00 26.89 1173 LEU A O 1
ATOM 9017 N N . HIS A 1 1174 ? 0.390 -42.624 0.290 1.00 26.45 1174 HIS A N 1
ATOM 9018 C CA . HIS A 1 1174 ? 1.585 -42.795 -0.549 1.00 26.45 1174 HIS A CA 1
ATOM 9019 C C . HIS A 1 1174 ? 1.336 -42.284 -1.983 1.00 26.45 1174 HIS A C 1
ATOM 9021 O O . HIS A 1 1174 ? 0.250 -41.817 -2.316 1.00 26.45 1174 HIS A O 1
ATOM 9027 N N . GLN A 1 1175 ? 2.395 -42.290 -2.794 1.00 27.38 1175 GLN A N 1
ATOM 9028 C CA . GLN A 1 1175 ? 2.554 -41.519 -4.035 1.00 27.38 1175 GLN A CA 1
ATOM 9029 C C . GLN A 1 1175 ? 1.767 -42.035 -5.261 1.00 27.38 1175 GLN A C 1
ATOM 9031 O O . GLN A 1 1175 ? 1.518 -43.227 -5.345 1.00 27.38 1175 GLN A O 1
ATOM 9036 N N . HIS A 1 1176 ? 1.535 -41.115 -6.221 1.00 27.28 1176 HIS A N 1
ATOM 9037 C CA . HIS A 1 1176 ? 1.461 -41.242 -7.705 1.00 27.28 1176 HIS A CA 1
ATOM 9038 C C . HIS A 1 1176 ? 0.704 -42.444 -8.345 1.00 27.28 1176 HIS A C 1
ATOM 9040 O O . HIS A 1 1176 ? 0.854 -43.586 -7.947 1.00 27.28 1176 HIS A O 1
ATOM 9046 N N . VAL A 1 1177 ? -0.074 -42.282 -9.427 1.00 27.22 1177 VAL A N 1
ATOM 9047 C CA . VAL A 1 1177 ? 0.351 -41.886 -10.797 1.00 27.22 1177 VAL A CA 1
ATOM 9048 C C . VAL A 1 1177 ? -0.839 -41.313 -11.622 1.00 27.22 1177 VAL A C 1
ATOM 9050 O O . VAL A 1 1177 ? -1.990 -41.409 -11.218 1.00 27.22 1177 VAL A O 1
ATOM 9053 N N . ALA A 1 1178 ? -0.521 -40.669 -12.755 1.00 26.98 1178 ALA A N 1
ATOM 9054 C CA . ALA A 1 1178 ? -1.353 -39.989 -13.769 1.00 26.98 1178 ALA A CA 1
ATOM 9055 C C . ALA A 1 1178 ? -2.693 -40.625 -14.236 1.00 26.98 1178 ALA A C 1
ATOM 9057 O O . ALA A 1 1178 ? -2.891 -41.829 -14.133 1.00 26.98 1178 ALA A O 1
ATOM 9058 N N . GLY A 1 1179 ? -3.544 -39.826 -14.913 1.00 25.52 1179 GLY A N 1
ATOM 9059 C CA . GLY A 1 1179 ? -4.647 -40.346 -15.751 1.00 25.52 1179 GLY A CA 1
ATOM 9060 C C . GLY A 1 1179 ? -5.685 -39.316 -16.241 1.00 25.52 1179 GLY A C 1
ATOM 9061 O O . GLY A 1 1179 ? -6.632 -38.997 -15.538 1.00 25.52 1179 GLY A O 1
ATOM 9062 N N . THR A 1 1180 ? -5.533 -38.814 -17.467 1.00 29.22 1180 THR A N 1
ATOM 9063 C CA . THR A 1 1180 ? -6.459 -37.916 -18.201 1.00 29.22 1180 THR A CA 1
ATOM 9064 C C . THR A 1 1180 ? -7.887 -38.456 -18.426 1.00 29.22 1180 THR A C 1
ATOM 9066 O O . THR A 1 1180 ? -8.023 -39.608 -18.828 1.00 29.22 1180 THR A O 1
ATOM 9069 N N . GLY A 1 1181 ? -8.926 -37.600 -18.390 1.00 23.52 1181 GLY A N 1
ATOM 9070 C CA . GLY A 1 1181 ? -10.234 -37.913 -19.006 1.00 23.52 1181 GLY A CA 1
ATOM 9071 C C . GLY A 1 1181 ? -11.379 -36.901 -18.785 1.00 23.52 1181 GLY A C 1
ATOM 9072 O O . GLY A 1 1181 ? -11.462 -36.281 -17.734 1.00 23.52 1181 GLY A O 1
ATOM 9073 N N . ALA A 1 1182 ? -12.276 -36.789 -19.778 1.00 27.86 1182 ALA A N 1
ATOM 9074 C CA . ALA A 1 1182 ? -13.639 -36.217 -19.714 1.00 27.86 1182 ALA A CA 1
ATOM 9075 C C . ALA A 1 1182 ? -13.849 -34.716 -19.360 1.00 27.86 1182 ALA A C 1
ATOM 9077 O O . ALA A 1 1182 ? -14.426 -34.374 -18.331 1.00 27.86 1182 ALA A O 1
ATOM 9078 N N . VAL A 1 1183 ? -13.558 -33.815 -20.311 1.00 30.33 1183 VAL A N 1
ATOM 9079 C CA . VAL A 1 1183 ? -14.245 -32.505 -20.426 1.00 30.33 1183 VAL A CA 1
ATOM 9080 C C . VAL A 1 1183 ? -14.674 -32.294 -21.883 1.00 30.33 1183 VAL A C 1
ATOM 9082 O O . VAL A 1 1183 ? -13.886 -31.798 -22.690 1.00 30.33 1183 VAL A O 1
ATOM 9085 N N . ARG A 1 1184 ? -15.902 -32.697 -22.254 1.00 28.84 1184 ARG A N 1
ATOM 9086 C CA . ARG A 1 1184 ? -16.436 -32.406 -23.604 1.00 28.84 1184 ARG A CA 1
ATOM 9087 C C . ARG A 1 1184 ? -17.959 -32.270 -23.750 1.00 28.84 1184 ARG A C 1
ATOM 9089 O O . ARG A 1 1184 ? -18.383 -31.532 -24.633 1.00 28.84 1184 ARG A O 1
ATOM 9096 N N . ASP A 1 1185 ? -18.767 -32.882 -22.883 1.00 27.92 1185 ASP A N 1
ATOM 9097 C CA . ASP A 1 1185 ? -20.223 -32.987 -23.120 1.00 27.92 1185 ASP A CA 1
ATOM 9098 C C . ASP A 1 1185 ? -21.092 -31.901 -22.454 1.00 27.92 1185 ASP A C 1
ATOM 9100 O O . ASP A 1 1185 ? -22.257 -31.732 -22.805 1.00 27.92 1185 ASP A O 1
ATOM 9104 N N . ALA A 1 1186 ? -20.527 -31.068 -21.574 1.00 29.91 1186 ALA A N 1
ATOM 9105 C CA . ALA A 1 1186 ? -21.243 -29.978 -20.890 1.00 29.91 1186 ALA A CA 1
ATOM 9106 C C . ALA A 1 1186 ? -21.535 -28.734 -21.775 1.00 29.91 1186 ALA A C 1
ATOM 9108 O O . ALA A 1 1186 ? -21.739 -27.637 -21.259 1.00 29.91 1186 ALA A O 1
ATOM 9109 N N . ALA A 1 1187 ? -21.524 -28.879 -23.106 1.00 28.64 1187 ALA A N 1
ATOM 9110 C CA . ALA A 1 1187 ? -21.558 -27.774 -24.075 1.00 28.64 1187 ALA A CA 1
ATOM 9111 C C . ALA A 1 1187 ? -22.828 -27.718 -24.957 1.00 28.64 1187 ALA A C 1
ATOM 9113 O O . ALA A 1 1187 ? -22.909 -26.891 -25.866 1.00 28.64 1187 ALA A O 1
ATOM 9114 N N . ARG A 1 1188 ? -23.829 -28.575 -24.711 1.00 28.91 1188 ARG A N 1
ATOM 9115 C CA . ARG A 1 1188 ? -25.136 -28.553 -25.397 1.00 28.91 1188 ARG A CA 1
ATOM 9116 C C . ARG A 1 1188 ? -26.272 -28.670 -24.379 1.00 28.91 1188 ARG A C 1
ATOM 9118 O O . ARG A 1 1188 ? -26.532 -29.754 -23.876 1.00 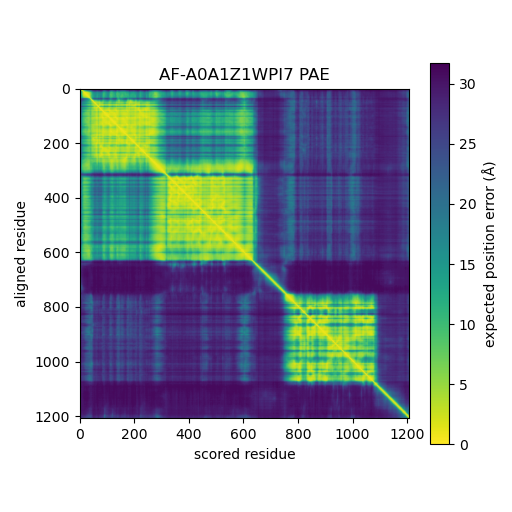28.91 1188 ARG A O 1
ATOM 9125 N N . GLY A 1 1189 ? -26.948 -27.556 -24.086 1.00 29.33 1189 GLY A N 1
ATOM 9126 C CA . GLY A 1 1189 ? -28.147 -27.554 -23.235 1.00 29.33 1189 GLY A CA 1
ATOM 9127 C C . GLY A 1 1189 ? -28.600 -26.169 -22.767 1.00 29.33 1189 GLY A C 1
ATOM 9128 O O . GLY A 1 1189 ? -29.774 -25.839 -22.875 1.00 29.33 1189 GLY A O 1
ATOM 9129 N N . MET A 1 1190 ? -27.679 -25.317 -22.304 1.00 29.22 1190 MET A N 1
ATOM 9130 C CA . MET A 1 1190 ? -28.019 -24.041 -21.646 1.00 29.22 1190 MET A CA 1
ATOM 9131 C C . MET A 1 1190 ? -28.237 -22.867 -22.622 1.00 29.22 1190 MET A C 1
ATOM 9133 O O . MET A 1 1190 ? -27.636 -21.806 -22.474 1.00 29.22 1190 MET A O 1
ATOM 9137 N N . LEU A 1 1191 ? -29.090 -23.061 -23.634 1.00 31.48 1191 LEU A N 1
ATOM 9138 C CA . LEU A 1 1191 ? -29.529 -22.010 -24.566 1.00 31.48 1191 LEU A CA 1
ATOM 9139 C C . LEU A 1 1191 ? -31.044 -22.070 -24.839 1.00 31.48 1191 LEU A C 1
ATOM 9141 O O . LEU A 1 1191 ? -31.486 -22.130 -25.986 1.00 31.48 1191 LEU A O 1
ATOM 9145 N N . ARG A 1 1192 ? -31.839 -22.016 -23.764 1.00 28.44 1192 ARG A N 1
ATOM 9146 C CA . ARG A 1 1192 ? -33.205 -21.468 -23.756 1.00 28.44 1192 ARG A CA 1
ATOM 9147 C C . ARG A 1 1192 ? -33.647 -21.130 -22.327 1.00 28.44 1192 ARG A C 1
ATOM 9149 O O . ARG A 1 1192 ? -33.127 -21.695 -21.373 1.00 28.44 1192 ARG A O 1
ATOM 9156 N N . ASP A 1 1193 ? -34.588 -20.193 -22.270 1.00 28.62 1193 ASP A N 1
ATOM 9157 C CA . ASP A 1 1193 ? -35.481 -19.818 -21.168 1.00 28.62 1193 ASP A CA 1
ATOM 9158 C C . ASP A 1 1193 ? -34.915 -19.253 -19.847 1.00 28.62 1193 ASP A C 1
ATOM 9160 O O . ASP A 1 1193 ? -34.050 -19.813 -19.184 1.00 28.62 1193 ASP A O 1
ATOM 9164 N N . GLY A 1 1194 ? -35.570 -18.178 -19.385 1.00 24.59 1194 GLY A N 1
ATOM 9165 C CA . GLY A 1 1194 ? -36.008 -18.126 -17.984 1.00 24.59 1194 GLY A CA 1
ATOM 9166 C C . GLY A 1 1194 ? -35.253 -17.211 -17.018 1.00 24.59 1194 GLY A C 1
ATOM 9167 O O . GLY A 1 1194 ? -34.443 -17.660 -16.217 1.00 24.59 1194 GLY A O 1
ATOM 9168 N N . VAL A 1 1195 ? -35.635 -15.932 -17.004 1.00 28.28 1195 VAL A N 1
ATOM 9169 C CA . VAL A 1 1195 ? -35.443 -14.955 -15.910 1.00 28.28 1195 VAL A CA 1
ATOM 9170 C C . VAL A 1 1195 ? -35.459 -15.588 -14.498 1.00 28.28 1195 VAL A C 1
ATOM 9172 O O . VAL A 1 1195 ? -36.494 -16.092 -14.068 1.00 28.28 1195 VAL A O 1
ATOM 9175 N N . GLY A 1 1196 ? -34.374 -15.470 -13.715 1.00 24.27 1196 GLY A N 1
ATOM 9176 C CA . GLY A 1 1196 ? -34.396 -15.893 -12.304 1.00 24.27 1196 GLY A CA 1
ATOM 9177 C C . GLY A 1 1196 ? -33.078 -15.763 -11.524 1.00 24.27 1196 GLY A C 1
ATOM 9178 O O . GLY A 1 1196 ? -32.080 -16.392 -11.844 1.00 24.27 1196 GLY A O 1
ATOM 9179 N N . ALA A 1 1197 ? -33.101 -14.955 -10.461 1.00 27.16 1197 ALA A N 1
ATOM 9180 C CA . ALA A 1 1197 ? -32.053 -14.686 -9.464 1.00 27.16 1197 ALA A CA 1
ATOM 9181 C C . ALA A 1 1197 ? -30.955 -15.751 -9.190 1.00 27.16 1197 ALA A C 1
ATOM 9183 O O . ALA A 1 1197 ? -31.272 -16.883 -8.829 1.00 27.16 1197 ALA A O 1
ATOM 9184 N N . ARG A 1 1198 ? -29.680 -15.300 -9.118 1.00 26.08 1198 ARG A N 1
ATOM 9185 C CA . ARG A 1 1198 ? -28.706 -15.600 -8.025 1.00 26.08 1198 ARG A CA 1
ATOM 9186 C C . ARG A 1 1198 ? -27.362 -14.849 -8.171 1.00 26.08 1198 ARG A C 1
ATOM 9188 O O . ARG A 1 1198 ? -26.374 -15.387 -8.657 1.00 26.08 1198 ARG A O 1
ATOM 9195 N N . LEU A 1 1199 ? -27.286 -13.622 -7.646 1.00 26.55 1199 LEU A N 1
ATOM 9196 C CA . LEU A 1 1199 ? -26.006 -13.010 -7.251 1.00 26.55 1199 LEU A CA 1
ATOM 9197 C C . LEU A 1 1199 ? -25.696 -13.440 -5.809 1.00 26.55 1199 LEU A C 1
ATOM 9199 O O . LEU A 1 1199 ? -26.249 -12.877 -4.869 1.00 26.55 1199 LEU A O 1
ATOM 9203 N N . GLY A 1 1200 ? -24.869 -14.476 -5.642 1.00 28.39 1200 GLY A N 1
ATOM 9204 C CA . GLY A 1 1200 ? -24.642 -15.098 -4.329 1.00 28.39 1200 GLY A CA 1
ATOM 9205 C C . GLY A 1 1200 ? -23.478 -16.091 -4.273 1.00 28.39 1200 GLY A C 1
ATOM 9206 O O . GLY A 1 1200 ? -23.624 -17.154 -3.682 1.00 28.39 1200 GLY A O 1
ATOM 9207 N N . ALA A 1 1201 ? -22.351 -15.778 -4.927 1.00 25.45 1201 ALA A N 1
ATOM 9208 C CA . ALA A 1 1201 ? -21.182 -16.673 -4.991 1.00 25.45 1201 ALA A CA 1
ATOM 9209 C C . ALA A 1 1201 ? -19.798 -15.980 -4.975 1.00 25.45 1201 ALA A C 1
ATOM 9211 O O . ALA A 1 1201 ? -18.783 -16.663 -4.889 1.00 25.45 1201 ALA A O 1
ATOM 9212 N N . VAL A 1 1202 ? -19.724 -14.644 -5.056 1.00 26.48 1202 VAL A N 1
ATOM 9213 C CA . VAL A 1 1202 ? -18.454 -13.911 -5.292 1.00 26.48 1202 VAL A CA 1
ATOM 9214 C C . VAL A 1 1202 ? -17.748 -13.480 -3.990 1.00 26.48 1202 VAL A C 1
ATOM 9216 O O . VAL A 1 1202 ? -16.555 -13.196 -3.981 1.00 26.48 1202 VAL A O 1
ATOM 9219 N N . GLU A 1 1203 ? -18.449 -13.494 -2.857 1.00 26.64 1203 GLU A N 1
ATOM 9220 C CA . GLU A 1 1203 ? -18.009 -12.900 -1.579 1.00 26.64 1203 GLU A CA 1
ATOM 9221 C C . GLU A 1 1203 ? -16.995 -13.754 -0.776 1.00 26.64 1203 GLU A C 1
ATOM 9223 O O . GLU A 1 1203 ? -16.730 -13.476 0.388 1.00 26.64 1203 GLU A O 1
ATOM 9228 N N . LYS A 1 1204 ? -16.418 -14.811 -1.372 1.00 24.98 1204 LYS A N 1
ATOM 9229 C CA . LYS A 1 1204 ? -15.572 -15.807 -0.672 1.00 24.98 1204 LYS A CA 1
ATOM 9230 C C . LYS A 1 1204 ? -14.109 -15.914 -1.125 1.00 24.98 1204 LYS A C 1
ATOM 9232 O O . LYS A 1 1204 ? -13.412 -16.817 -0.677 1.00 24.98 1204 LYS A O 1
ATOM 9237 N N . VAL A 1 1205 ? -13.630 -15.006 -1.980 1.00 24.91 1205 VAL A N 1
ATOM 9238 C CA . VAL A 1 1205 ? -12.232 -15.010 -2.479 1.00 24.91 1205 VAL A CA 1
ATOM 9239 C C . VAL A 1 1205 ? -11.431 -13.776 -2.013 1.00 24.91 1205 VAL A C 1
ATOM 9241 O O . VAL A 1 1205 ? -10.219 -13.721 -2.171 1.00 24.91 1205 VAL A O 1
ATOM 9244 N N . GLY A 1 1206 ? -12.080 -12.791 -1.380 1.00 22.86 1206 GLY A N 1
ATOM 9245 C CA . GLY A 1 1206 ? -11.469 -11.504 -1.003 1.00 22.86 1206 GLY A CA 1
ATOM 9246 C C . GLY A 1 1206 ? -10.653 -11.470 0.299 1.00 22.86 1206 GLY A C 1
ATOM 9247 O O . GLY A 1 1206 ? -10.321 -10.381 0.751 1.00 22.86 1206 GLY A O 1
ATOM 9248 N N . THR A 1 1207 ? -10.369 -12.614 0.928 1.00 24.94 1207 THR A N 1
ATOM 9249 C CA . THR A 1 1207 ? -9.729 -12.709 2.261 1.00 24.94 1207 THR A CA 1
ATOM 9250 C C . THR A 1 1207 ? -8.462 -13.577 2.261 1.00 24.94 1207 THR A C 1
ATOM 9252 O O . THR A 1 1207 ? -8.198 -14.282 3.232 1.00 24.94 1207 THR A O 1
ATOM 9255 N N . ALA A 1 1208 ? -7.708 -13.580 1.156 1.00 23.77 1208 ALA A N 1
ATOM 9256 C CA . ALA A 1 1208 ? -6.462 -14.344 1.011 1.00 23.77 1208 ALA A CA 1
ATOM 9257 C C . ALA A 1 1208 ? -5.455 -13.696 0.029 1.00 23.77 1208 ALA A C 1
ATOM 9259 O O . ALA A 1 1208 ? -4.878 -14.388 -0.811 1.00 23.77 1208 ALA A O 1
ATOM 9260 N N . VAL A 1 1209 ? -5.269 -12.371 0.130 1.00 24.39 1209 VAL A N 1
ATOM 9261 C CA . VAL A 1 1209 ? -4.139 -11.592 -0.425 1.00 24.39 1209 VAL A CA 1
ATOM 9262 C C . VAL A 1 1209 ? -3.788 -10.495 0.575 1.00 24.39 1209 VAL A C 1
ATOM 9264 O O . VAL A 1 1209 ? -4.753 -9.860 1.056 1.00 24.39 1209 VAL A O 1
#

Radius of gyration: 46.83 Å; Cα contacts (8 Å, |Δi|>4): 1760; chains: 1; bounding box: 131×150×114 Å

Nearest PDB structures (foldseek):
  5o6y-assembly4_D  TM=8.263E-01  e=1.711E-10  Bacillus cereus ATCC 14579
  5o6y-assembly1_A  TM=8.106E-01  e=5.133E-10  Bacillus cereus ATCC 14579
  5hea-assembly1_A  TM=6.205E-01  e=3.380E-12  Streptococcus parasanguinis FW213
  2y8u-assembly1_A  TM=8.358E-01  e=3.749E-09  Aspergillus nidulans FGSC A4
  6hm9-assembly1_A  TM=7.786E-01  e=1.709E-08  Bacillus anthracis

Foldseek 3Di:
DDDDPDPPPDDCVVVVVVVVVVVLLVVLLVVLLCLPFVFPLFQDDFDQPFWDDPQQVPLAFWWAADPVGIDGHFFAFLEEAEEEEEDPDPPQLVVLLVLCVVLVFEHEYAYALCHLLVCLVSVQVNVVSPHHYAHQWNRLGAQLPDDPVRLCCRQVSSQLSSCQSHQKGFQEYEYRPAATPRSCGDSSVVSVVVSSVVVHIYGHWGDPVDDVRRGTHDYAYSDPVSSVVVNVVSVPPSRPHHYHPQVSVVHDGRMDGHDVVSNVSSNVVSVSNVVSVVVVVVLVVLLVLLLVLLVVVLVLLVVLLVVLVVVVPPDDVPDDPQDQPLFEEEEEEEDAQLVVQQLQAVLLAVLAPRDHYAYEYEDLAYPDCNQVSQVVVCVVDVSYDYHYDHHPDPQVSQVVSLVVDPGQKYKAAYSRKHWHRHLVSLQCRVVSPVLAFKEAEQEAAFPLADPVSLVVRLCCLQPVVSVQSSCQSLQADQFRDNRTMMGGSCLQVVLPHFDPQFLRSRRLSSLSSQVVVGTYHYRHPNYMYGHDDPDPVSVVVVVCSVVRRNVRSCVVLVCLCVDDDRSVSNNVPPSVCCCSNVNSSVVSVVSLVVQQVSCCVRNPNVVSVCSNVVSVVSVVVSSVVSCVSNVPDPVNSNPHGDDPPPSDPPPDPDDDDDDDDDDDDDDDDDDDDDDDDDDDDDDDDDDDDDDDDDDDDDDDDDDDDDDDDDDDDDDDDDDYDDDDDDDDDDDDDDDDDDDDDDDDDDDDDDDPCPVVVVVVVVVVVVVVVCVVVVVVQVVLQVLAAASDALCVPDPFFDAFAFAKEKEWEKLDCVPPDVVRCVLQLSDDDDFIWTQWIWIWTQHPLAIEIETDGQLEWFFQDFDQAPVPRDTDHTDTGGLRVLCRRPNPNSSQVRCCVRLVHGHRKYKYFYLQLQQQLQVLLVAFWDAACAFDDAPRSNAGGHHGIDGHHSSNLSSQLPGADPDPQGRVVSVVSVLSSLLRSLVSCPDPVCVPDPSSVPSNSSSNSNGMHMHNVDGPVNVVVVSVSSSCCSVPVYYYAYAAWPDFQPQDPNGGGTYGDPVLNNLQSVCSRHVHNRPDHRDDPVVVVVVPDDDDDDDDDDDDDDDDDDDDDDDDDDDDDDDDDDDDDDDDDDDDDDDDDDDDDDDDDDDDDDDDDDDDDDDDDDDDDDDDDDDDDDDDDDDDDDDDDPPPDPPDDDDDDDPDDDPPPPPDD

InterPro domains:
  IPR001173 Glycosyltransferase 2-like [PF00535] (330-492)
  IPR002509 NodB homology domain [PF01522] (75-184)
  IPR002509 NodB homology domain [PS51677] (78-177)
  IPR004474 Cell envelope-related transcriptional attenuator domain [PF03816] (833-986)
  IPR004474 Cell envelope-related transcriptional attenuator domain [TIGR00350] (833-985)
  IPR011330 Glycoside hydrolase/deacetylase, beta/alpha-barrel [SSF88713] (73-207)
  IPR029044 Nucleotide-diphospho-sugar transferases [G3DSA:3.90.550.10] (319-538)
  IPR029044 Nucleotide-diphospho-sugar transferases [SSF53448] (326-580)

Solvent-accessible surface area (backbone atoms only — not comparable to full-atom values): 70361 Å² total; per-residue (Å²): 134,90,78,77,83,74,82,76,72,75,75,66,61,62,60,56,52,49,52,51,52,52,48,54,50,52,52,38,49,51,48,47,32,49,78,60,51,82,47,66,92,32,75,73,82,76,77,74,82,34,77,57,61,71,76,56,60,74,84,34,22,31,43,40,66,55,98,94,48,59,49,66,43,67,41,47,66,26,24,32,26,39,34,38,39,75,21,61,40,93,71,38,44,58,54,49,52,60,48,28,59,75,66,74,40,33,28,25,37,23,24,18,15,60,34,28,39,74,37,23,72,56,53,40,45,42,48,74,70,66,29,44,57,25,34,23,34,22,81,42,45,30,49,34,82,38,51,75,67,54,41,50,46,28,53,50,48,19,40,34,16,35,13,32,33,61,40,27,38,54,35,34,32,33,63,42,94,51,46,40,49,59,60,34,21,38,53,32,42,63,31,54,50,62,43,28,78,73,65,30,38,38,45,41,17,44,61,94,81,65,55,50,46,65,21,26,38,46,75,31,49,68,41,74,65,28,51,50,53,50,53,56,58,75,63,46,83,67,48,76,41,57,21,20,67,30,61,52,68,77,45,74,70,54,56,44,80,52,58,69,71,48,24,52,54,8,38,49,55,37,48,51,52,51,51,31,53,52,47,54,52,52,49,51,55,40,45,51,50,36,49,54,50,50,51,49,49,49,50,49,49,57,50,31,46,52,50,36,54,51,54,74,68,52,81,60,88,89,61,80,82,70,58,83,55,69,70,49,32,24,35,35,29,41,36,65,62,37,57,93,25,39,64,59,18,54,54,25,56,73,58,34,72,51,90,42,63,38,38,37,37,21,27,32,51,48,89,55,59,32,56,62,55,50,42,61,48,27,80,71,36,86,48,38,44,72,44,83,41,77,67,66,52,67,36,46,28,48,42,56,41,58,71,70,47,88,39,61,32,36,30,39,32,38,33,58,28,32,44,43,40,60,16,64,40,50,37,48,36,64,52,55,42,84,64,34,29,32,28,21,42,34,80,38,68,36,62,39,81,50,71,60,29,31,52,51,39,52,45,40,45,44,66,45,54,45,47,49,43,33,23,49,70,67,66,37,49,63,58,37,48,56,56,36,26,29,31,31,40,66,49,38,58,76,64,72,46,54,50,74,93,42,69,31,38,40,36,38,41,31,51,44,39,31,61,75,61,34,38,49,43,70,37,78,81,11,37,33,33,31,74,63,58,88,46,72,71,52,40,51,53,52,52,50,36,50,58,52,10,51,51,46,32,51,59,74,52,51,63,24,53,77,41,68,70,62,23,14,55,29,25,57,51,42,57,51,46,46,45,50,66,68,45,47,38,62,69,34,47,65,55,50,57,51,45,31,53,49,18,56,75,43,54,56,46,64,62,20,45,52,54,46,51,47,57,49,46,57,53,50,52,48,44,55,50,33,33,60,74,71,66,51,50,78,71,55,68,71,40,80,66,70,85,81,76,78,71,77,86,76,81,69,96,80,78,88,88,81,87,87,82,89,88,86,84,84,90,86,84,90,82,86,88,86,84,88,82,84,86,89,89,81,90,81,86,89,79,90,83,91,83,86,90,87,87,89,84,91,90,85,92,83,87,86,87,89,88,87,90,86,93,86,89,85,90,83,88,89,88,85,86,88,87,84,84,85,88,88,88,87,88,88,82,88,81,87,85,79,92,85,84,80,89,77,87,77,84,90,76,77,73,77,57,57,65,54,50,53,51,47,53,52,50,49,53,48,46,51,52,49,51,51,51,49,48,52,47,54,54,55,55,72,47,53,38,53,79,37,50,90,65,80,83,58,96,70,51,68,82,48,43,55,45,28,34,43,38,33,39,31,65,34,62,74,83,52,52,78,63,53,33,56,70,56,50,61,75,75,81,99,68,55,38,42,76,43,39,33,42,39,38,45,37,96,60,47,36,37,37,36,38,49,63,38,47,29,61,39,59,36,65,59,42,68,35,86,89,75,76,43,75,43,69,63,41,82,41,39,49,29,52,32,29,55,64,50,37,70,44,40,29,50,54,24,52,24,70,70,52,59,35,39,70,75,41,44,40,38,36,29,51,40,29,55,24,47,35,31,47,40,65,75,24,44,75,44,74,35,98,50,69,44,74,27,90,68,30,58,28,78,46,66,54,43,75,46,70,27,45,19,66,53,43,52,11,57,56,56,36,49,86,83,41,97,59,32,70,62,42,26,50,54,47,38,52,56,47,51,24,47,46,41,61,54,70,66,33,68,63,58,69,68,36,76,78,42,41,51,57,26,51,49,39,43,40,74,36,39,38,27,24,68,83,65,47,64,69,51,52,56,46,51,50,52,46,52,37,33,35,42,69,70,69,25,46,81,36,47,66,38,67,67,42,78,64,46,80,52,101,87,45,64,26,27,37,60,23,70,66,60,35,52,48,51,37,51,25,56,32,62,38,39,70,76,79,83,69,59,67,54,76,65,56,56,56,62,73,68,57,80,90,82,82,86,84,90,83,91,90,85,86,83,88,84,90,86,92,84,86,85,89,81,88,84,87,89,85,83,88,86,88,84,84,89,79,85,86,85,82,84,88,80,90,88,86,88,83,91,85,85,91,87,88,85,89,86,89,89,91,86,86,89,89,87,89,87,87,82,90,86,85,87,92,76,88,82,88,82,88,82,92,82,88,84,80,88,81,88,85,90,84,91,90,78,76,95,78,74,76,95,82,72,86,80,93,75,92,81,95,81,79,77,91,81,69,86,85,80,128

Sequence (1209 aa):
MRRGAAVRRPPRGHWLVLLLVLLVVAVTLFFEGWTTHQVDAARTKPPCTRPIPRAADDGKPLLRFGPKGVTTAAMPPGTVALTFDGGPDPVWTPRLLDLLRRHQARATFFVYGKDAARHPKLLRRILYEGHEIGSYTYSGGDLGVASALRARLELSLTQTALAGAAGVNTRLLRLPHTTAADTLCGPQWPAAKRAAEQGYLVVASDYKDRKPWRGLVSQHSQTDLGYREAQDLLRDRRVQRFTTISGGLGRPSFVDAVPVADEVKGAGLIWSKKLGQAFLTVMVWTLTLAGTLGVLRMLLFTVFARLHVRRLHRYRPGAPRLREVRDPVTVLVPAYNEEAGIASTVYSLLASTHPHFQIIVIDDGSTDATADIAESIADADPRVTVIRQPNGGKPSALNTGLAHARYDIVVMVDADTIFEPEALARLVQPLAHPAVGAVSGNTKVGNRRSLMGKWQHLEYVLGFNLDRRMFEVLECMPTVPGAIGAFRRDALMGVGGVSDETLAEDTDLTMALWRAGWRVVYEQSAVAWTEVPGTLRQLWRQRYRWCYGTLQSMWKHRRAVVEVGPAGRFGRRVLLYVTLFQIVLPLCAPVVDMFALFGALFRDPVEAALVWFGFLSVQLVTAAYALRLDRERAARAVGPSAPAVRLPAVDVPGGHPLRDHGTARHPAEVAQHEARGDRRPVSARSAARRDAAEPAREPTMTDPLDQRAGDCPPAREPGPLEDATAPDPAQRFTDRPSSRYGPRRAHARQPKRKRRRLRRALLVLLAVVVVAAGGAYGWAETRLRRDVDLGAYGDRPPPGEGTNYLIVGSDSRDGLSEGDVQDLRAGGGGGRRTDSMMLLHTGAHGTSMVSLPRDSWVTVPGRLDTLTGKTKRPEGDKLNAAFAYGGPELLVHTVEKNTGLRIDHYAEIGFAGFVNIVDAIGGVRMCLDRNIKDKKSGADLRKGCQTLDGRQALAFVRQRHQEREGDLGRSKNQQKFLSTLAHQAARPDTLFDPTEIGPALQAGLDTLIVDKDMSLSDLATMFRAVQGVAGGKGKQINVPVSGIGVPTSKGNVLKWDAKRSARLFADLRHDRPVTETGETSREREARGRPPTGLNPAAGAPPQRIAGVPRRTALRPRPAARCGPFDAGGTHEDCRGRCRVRRDAGGEPAGEEGAGRGDHRGQPAADFVERVRLHQHVAGTGAVRDAARGMLRDGVGARLGAVEKVGTAV

pLDDT: mean 72.48, std 24.11, range [22.86, 98.0]

Secondary structure (DSSP, 8-state):
-----------THHHHHHHHHHHHHHHHHHHHHHHHHTTGGG-SPPP-SSPPPGGG-SS-SEEEEETTEEEEE-PPTTEEEEEEEEE--TTHHHHHHHHHHHTT---EEEE-HHHHHH-HHHHHHHHHTT-EEEE--SS---TTTS-HHHHHHHHHHHHHHHHHHHSEEE-EE--TT--SGGGG-TTHHHHHHHHHTTTPEEE----TTS-GGG-EEEEEESSHHHHHHHHHHTT-TT--EEE-HHHHTT---SEEEPPHHHHHHHHHHHHHHHHHHHHHHHHHHHHHHHHHHHHHHHHHHHHHHHHHHHHHH---TT---PPP--S-EEEEEEESS-TTTHHHHHHHHHT---SSEEEEEEE-S-SSTHHHHHHHHHTT-TTEEEEE-----HHHHHHHHHHT--SSEEEE--TT-EEPTTHHHHHHGGGGSTTEEEEEEEEEES-TTSHHHHHHHHHIIIIIIIHHHHHHHTT------TTSEEEEHHHHHTTTSS-SSSS-HHHHHHHHHHHTT-EEEEEEEEEEEE---SSHHHHHHHHHHHHHHHHHHHHHTGGGGT--HHHHHHHHHHHHHHIIIIIIHHHHHHHHHHHHHHHHHHS-HHHHHHHHHHHHHHHHHHHHHHHHHTT--TTTTTS--S----------S--------------------------------------------------------------------------------PPPPP------------STHHHHHHHHHHHHHHHHHHHHHHHHHHHHHTTSEEEE-TTTT--PPPP-BSEEEEEEEE---TT--HHHHHHTT--S-SS--EEEEEEEEEETTEEEEEE--TTBEEEEPPEE-TTT--EEPPEEEEHHHHHHHHHHHHHHHHHHHHH-----EEEEE-HHHHHHHHHHTT-EEEEESS-EE-TTT--EE-SEEEEEPHHHHHHHHH--TT-TTTHHHHHHHHHHHHHHHHHHHT-HHHHH-HHHHHHHHHHHHTTEEEESS--HHHHHHHHHHHHHHHTTSSEEEEPPEEEEEEEETTEEEEEE-HHHHHHHHHHHHBT---------HHHHHHHT-----------------------------------------------------------------------------------------------SSTTSS--S--------SSTTSTT--

Organism: NCBI:txid67267